Protein AF-L7E4S6-F1 (afdb_monomer)

Radius of gyration: 31.96 Å; Cα contacts (8 Å, |Δi|>4): 1353; chains: 1; bounding box: 76×90×82 Å

Foldseek 3Di:
DDDPDDDPPDPPPDQFADELLLVLVCVVLVNFLLLSQCPGPNNPVVPPADPVCVLLVVPPDDVLQVVLQVVLLVVQVVLCVVVVAAEQAPQVVDDPVDNAGEPVSSLVSQQAADQQHKYKYAQYWAWDDAASYIYIYTFGMWIWGADPSAIAIETEAEDQAQDDDPSSLSSVLVVLVRVQVVCVVPFGHGPNHTHHSVRYFYDYWYQHPQFSDTDHPVPTDTDDCPVSNVVVSQQRHCPHPNVVSNPDDSVPRDDAQDPSLLPRSCVVVVQQVCLLVQALSQLRDHSLQQVLCVVLPNGHLVSLLPDDCPDPSVVSLVVPPSNPDDSVVSNVLSQLQQQPGFVRDPDPPHFLKDWDPPVLDDDPDDDCADPNFGEWEKEKDWDADSSLRATFKIKIWTASDPWDKDQDWDQDPVRDTDTDQFIWTWDFPDADPVRHTDIDTGHDGFDMQMFGDPDDDPSRLVVNLVSRVVRLVVRVVVVVVRNCVNRVDPDGHYAYEYQDPVSVVSSLVSQVSNDPVSNVVVCVVQVVDPDDPDTSYDHVLVSSVSTMNGNGSDSDPLRRQQTQDVNHHRFQFHQDPNDTDRVCVVPVPPRVVVVDDFHADPVSGTDPDPPDDPPQDDPDCLDDLLCQQCDFFFEKEKEKADADWQQADPLLLVSVVSNVVSNPPQAFCQEEEEELHPVNLVVNCVSPCVPCVGRYNYRYYLVPDDDAAHQYAEYELGHRHLVNCQVCLCSSQAQVSCCSRVVRHDGYYYYYYYPSNLPDDHPDVVSNVRNVVSPVSVVQFDAWSDWDDDPNMIMTMTGGDDVPDDDDDD

InterPro domains:
  IPR011604 PD-(D/E)XK endonuclease-like domain superfamily [G3DSA:3.90.320.10] (6-271)
  IPR027417 P-loop containing nucleoside triphosphate hydrolase [G3DSA:3.40.50.300] (603-797)
  IPR027417 P-loop containing nucleoside triphosphate hydrolase [SSF52540] (637-752)
  IPR038726 PD-(D/E)XK endonuclease-like domain, AddAB-type [PF12705] (99-270)
  IPR041679 DNA2/NAM7 helicase-like, C-terminal [PF13087] (644-755)
  IPR047187 Upf1-like, C-terminal helicase domain [cd18808] (625-759)
  IPR050534 Coronaviruses polyprotein 1ab [PTHR43788] (633-765)

Nearest PDB structures (foldseek):
  8ftm-assembly1_A  TM=3.722E-01  e=3.209E-06  Thermochaetoides thermophila DSM 1495
  4ceh-assembly1_B  TM=4.080E-01  e=8.811E-03  Bacillus subtilis subsp. subtilis str. 168
  4cej-assembly1_B  TM=4.384E-01  e=1.445E-02  Bacillus subtilis subsp. subtilis str. 168
  4cei-assembly1_B  TM=3.772E-01  e=1.368E-02  Bacillus subtilis subsp. subtilis str. 168
  3u4q-assembly1_B  TM=3.476E-01  e=2.244E-02  Bacillus subtilis

Solvent-accessible surface area (backbone atoms only — not comparable to full-atom values): 45461 Å² total; per-residue (Å²): 135,89,81,96,81,87,86,89,84,80,82,76,83,71,65,51,69,47,46,36,65,54,57,16,45,26,56,66,50,74,61,38,47,49,60,46,47,37,48,43,72,82,27,52,60,47,55,70,79,38,101,60,38,64,64,44,60,77,51,67,60,59,65,66,61,55,52,50,36,54,55,50,53,54,51,53,50,54,52,44,49,72,74,63,34,44,82,50,54,50,57,89,77,40,59,98,87,45,74,56,24,45,49,69,64,40,48,66,51,44,33,74,41,57,90,77,59,38,30,32,32,51,31,33,33,44,74,38,75,51,74,59,27,34,38,38,41,73,36,49,30,43,35,38,40,59,57,95,90,36,60,31,40,37,41,33,42,77,38,76,50,58,72,91,53,72,33,61,55,46,34,52,38,49,52,50,54,43,50,36,48,51,39,69,78,50,74,47,45,44,60,84,42,73,55,49,66,86,38,57,45,34,38,78,37,30,26,36,83,91,62,74,42,74,50,59,76,83,80,52,70,69,61,88,47,70,70,57,48,53,52,48,53,52,36,35,25,83,92,8,62,56,46,51,42,72,72,46,56,78,90,75,48,61,57,60,50,52,80,71,39,77,83,33,64,61,31,69,54,55,55,49,53,31,40,68,67,36,33,54,38,57,76,43,46,55,50,57,40,52,51,51,36,41,75,61,69,34,74,29,30,65,49,42,43,67,56,52,83,86,34,73,52,39,59,51,43,78,68,37,86,66,45,85,72,60,65,69,59,50,25,50,33,26,52,13,28,43,46,66,29,71,91,36,67,77,60,89,88,68,39,37,33,39,79,48,61,70,87,66,42,72,84,83,71,77,67,66,56,54,96,90,33,57,28,35,38,35,42,44,47,58,42,67,36,75,88,80,69,41,67,41,32,42,37,35,43,31,28,53,61,88,51,43,83,36,60,45,68,43,66,46,99,86,69,47,78,41,77,48,45,72,68,29,18,34,37,81,79,48,63,48,100,82,75,43,78,38,72,44,80,44,77,64,62,64,43,79,41,77,38,61,68,89,62,83,80,81,80,45,60,69,60,42,37,49,51,46,40,50,49,53,52,52,40,53,52,51,44,51,54,42,48,49,68,59,56,76,56,99,77,66,55,70,40,36,36,27,60,46,70,61,36,56,50,49,51,52,48,46,28,54,73,50,35,66,67,56,34,49,51,49,39,59,75,48,59,72,54,102,81,62,98,66,71,46,54,46,45,49,44,62,54,44,67,44,34,36,30,48,24,59,72,68,79,47,69,65,52,58,47,60,40,33,55,79,79,45,50,58,70,56,44,32,68,56,97,88,38,83,43,50,47,56,66,76,40,20,71,93,64,36,52,88,70,64,83,70,38,59,43,98,83,68,42,82,30,83,59,82,80,88,56,90,73,46,74,83,73,87,74,83,44,53,56,34,41,76,56,62,46,58,49,48,60,36,40,36,37,27,65,52,54,77,25,59,50,42,35,71,64,60,47,52,53,51,46,46,37,55,68,36,18,60,93,55,57,70,52,31,28,35,40,35,22,75,32,69,56,31,30,51,50,45,44,76,72,39,43,90,79,38,58,58,28,45,61,41,73,39,40,53,89,73,74,78,88,77,71,23,43,30,29,37,37,43,59,41,31,16,13,66,74,45,40,78,73,42,41,67,74,68,41,25,42,72,51,50,50,56,56,64,71,27,44,73,40,25,42,37,40,37,38,19,45,53,50,71,71,54,75,62,93,50,67,71,54,40,62,30,26,44,69,62,52,49,51,58,69,48,34,68,31,72,55,42,74,51,71,60,90,95,27,54,32,40,34,20,22,60,66,68,93,84,72,88,85,88,88,135

pLDDT: mean 82.25, std 15.52, range [25.25, 98.0]

Structure (mmCIF, N/CA/C/O backbone):
data_AF-L7E4S6-F1
#
_entry.id   AF-L7E4S6-F1
#
loop_
_atom_site.group_PDB
_atom_site.id
_atom_site.type_symbol
_atom_site.label_atom_id
_atom_site.label_alt_id
_atom_site.label_comp_id
_atom_site.label_asym_id
_atom_site.label_entity_id
_atom_site.label_seq_id
_atom_site.pdbx_PDB_ins_code
_atom_site.Cartn_x
_atom_site.Cartn_y
_atom_site.Cartn_z
_atom_site.occupancy
_atom_site.B_iso_or_equiv
_atom_site.auth_seq_id
_atom_site.auth_comp_id
_atom_site.auth_asym_id
_atom_site.auth_atom_id
_atom_site.pdbx_PDB_model_num
ATOM 1 N N . MET A 1 1 ? -26.904 -53.912 -0.162 1.00 41.22 1 MET A N 1
ATOM 2 C CA . MET A 1 1 ? -27.470 -53.646 1.178 1.00 41.22 1 MET A CA 1
ATOM 3 C C . MET A 1 1 ? -26.591 -54.340 2.193 1.00 41.22 1 MET A C 1
ATOM 5 O O . MET A 1 1 ? -26.323 -55.519 1.957 1.00 41.22 1 MET A O 1
ATOM 9 N N . PRO A 1 2 ? -26.114 -53.669 3.252 1.00 32.12 2 PRO A N 1
ATOM 10 C CA . PRO A 1 2 ? -26.433 -52.318 3.772 1.00 32.12 2 PRO A CA 1
ATOM 11 C C . PRO A 1 2 ? -25.295 -51.314 3.472 1.00 32.12 2 PRO A C 1
ATOM 13 O O . PRO A 1 2 ? -24.288 -51.719 2.905 1.00 32.12 2 PRO A O 1
ATOM 16 N N . ASP A 1 3 ? -25.292 -50.036 3.838 1.00 25.97 3 ASP A N 1
ATOM 17 C CA . ASP A 1 3 ? -26.316 -48.990 3.949 1.00 25.97 3 ASP A CA 1
ATOM 18 C C . ASP A 1 3 ? -25.542 -47.685 3.677 1.00 25.97 3 ASP A C 1
ATOM 20 O O . ASP A 1 3 ? -24.667 -47.299 4.452 1.00 25.97 3 ASP A O 1
ATOM 24 N N . GLU A 1 4 ? -25.813 -47.042 2.542 1.00 32.72 4 GLU A N 1
ATOM 25 C CA . GLU A 1 4 ? -25.443 -45.649 2.278 1.00 32.72 4 GLU A CA 1
ATOM 26 C C . GLU A 1 4 ? -26.444 -44.774 3.037 1.00 32.72 4 GLU A C 1
ATOM 28 O O . GLU A 1 4 ? -27.570 -44.636 2.571 1.00 32.72 4 GLU A O 1
ATOM 33 N N . ASN A 1 5 ? -26.091 -44.263 4.223 1.00 33.88 5 ASN A N 1
ATOM 34 C CA . ASN A 1 5 ? -26.695 -43.074 4.856 1.00 33.88 5 ASN A CA 1
ATOM 35 C C . ASN A 1 5 ? -26.166 -42.886 6.289 1.00 33.88 5 ASN A C 1
ATOM 37 O O . ASN A 1 5 ? -26.878 -43.194 7.239 1.00 33.88 5 ASN A O 1
ATOM 41 N N . THR A 1 6 ? -24.951 -42.347 6.469 1.00 28.69 6 THR A N 1
ATOM 42 C CA . THR A 1 6 ? -24.560 -41.771 7.781 1.00 28.69 6 THR A CA 1
ATOM 43 C C . THR A 1 6 ? -23.413 -40.745 7.747 1.00 28.69 6 THR A C 1
ATOM 45 O O . THR A 1 6 ? -22.738 -40.572 8.751 1.00 28.69 6 THR A O 1
ATOM 48 N N . GLU A 1 7 ? -23.183 -40.020 6.645 1.00 29.70 7 GLU A N 1
ATOM 49 C CA . GLU A 1 7 ? -22.154 -38.948 6.623 1.00 29.70 7 GLU A CA 1
ATOM 50 C C . GLU A 1 7 ? -22.663 -37.564 6.188 1.00 29.70 7 GLU A C 1
ATOM 52 O O . GLU A 1 7 ? -21.873 -36.648 6.002 1.00 29.70 7 GLU A O 1
ATOM 57 N N . ASN A 1 8 ? -23.981 -37.355 6.083 1.00 32.91 8 ASN A N 1
ATOM 58 C CA . ASN A 1 8 ? -24.539 -36.085 5.592 1.00 32.91 8 ASN A CA 1
ATOM 59 C C . ASN A 1 8 ? -25.516 -35.403 6.561 1.00 32.91 8 ASN A C 1
ATOM 61 O O . ASN A 1 8 ? -26.539 -34.856 6.153 1.00 32.91 8 ASN A O 1
ATOM 65 N N . GLN A 1 9 ? -25.209 -35.428 7.857 1.00 32.44 9 GLN A N 1
ATOM 66 C CA . GLN A 1 9 ? -25.927 -34.643 8.862 1.00 32.44 9 GLN A CA 1
ATOM 67 C C . GLN A 1 9 ? -24.956 -34.129 9.927 1.00 32.44 9 GLN A C 1
ATOM 69 O O . GLN A 1 9 ? -24.899 -34.703 11.000 1.00 32.44 9 GLN A O 1
ATOM 74 N N . GLU A 1 10 ? -24.182 -33.084 9.603 1.00 31.62 10 GLU A N 1
ATOM 75 C CA . GLU A 1 10 ? -23.703 -32.050 10.550 1.00 31.62 10 GLU A CA 1
ATOM 76 C C . GLU A 1 10 ? -22.850 -30.971 9.842 1.00 31.62 10 GLU A C 1
ATOM 78 O O . GLU A 1 10 ? -21.766 -30.598 10.272 1.00 31.62 10 GLU A O 1
ATOM 83 N N . ALA A 1 11 ? -23.353 -30.398 8.744 1.00 34.56 11 ALA A N 1
ATOM 84 C CA . ALA A 1 11 ? -22.933 -29.057 8.334 1.00 34.56 11 ALA A CA 1
ATOM 85 C C . ALA A 1 11 ? -23.887 -28.055 8.998 1.00 34.56 11 ALA A C 1
ATOM 87 O O . ALA A 1 11 ? -24.840 -27.580 8.381 1.00 34.56 11 ALA A O 1
ATOM 88 N N . GLN A 1 12 ? -23.692 -27.778 10.291 1.00 37.66 12 GLN A N 1
ATOM 89 C CA . GLN A 1 12 ? -24.296 -26.589 10.893 1.00 37.66 12 GLN A CA 1
ATOM 90 C C . GLN A 1 12 ? -23.799 -25.386 10.087 1.00 37.66 12 GLN A C 1
ATOM 92 O O . GLN A 1 12 ? -22.608 -25.084 10.101 1.00 37.66 12 GLN A O 1
ATOM 97 N N . MET A 1 13 ? -24.700 -24.742 9.339 1.00 46.56 13 MET A N 1
ATOM 98 C CA . MET A 1 13 ? -24.431 -23.478 8.657 1.00 46.56 13 MET A CA 1
ATOM 99 C C . MET A 1 13 ? -24.060 -22.436 9.712 1.00 46.56 13 MET A C 1
ATOM 101 O O . MET A 1 13 ? -24.923 -21.781 10.295 1.00 46.56 13 MET A O 1
ATOM 105 N N . THR A 1 14 ? -22.769 -22.316 9.994 1.00 72.50 14 THR A N 1
ATOM 106 C CA . THR A 1 14 ? -22.232 -21.250 10.825 1.00 72.50 14 THR A CA 1
ATOM 107 C C . THR A 1 14 ? -22.437 -19.934 10.086 1.00 72.50 14 THR A C 1
ATOM 109 O O . THR A 1 14 ? -22.115 -19.804 8.901 1.00 72.50 14 THR A O 1
ATOM 112 N N . ILE A 1 15 ? -23.048 -18.967 10.771 1.00 84.00 15 ILE A N 1
ATOM 113 C CA . ILE A 1 15 ? -23.249 -17.623 10.231 1.00 84.00 15 ILE A CA 1
ATOM 114 C C . ILE A 1 15 ? -21.855 -17.047 9.901 1.00 84.00 15 ILE A C 1
ATOM 116 O O . ILE A 1 15 ? -20.955 -17.134 10.738 1.00 84.00 15 ILE A O 1
ATOM 120 N N . PRO A 1 16 ? -21.627 -16.501 8.694 1.00 91.56 16 PRO A N 1
ATOM 121 C CA . PRO A 1 16 ? -20.340 -15.932 8.312 1.00 91.56 16 PRO A CA 1
ATOM 122 C C . PRO A 1 16 ? -19.867 -14.828 9.268 1.00 91.56 16 PRO A C 1
ATOM 124 O O . PRO A 1 16 ? -20.521 -13.794 9.391 1.00 91.56 16 PRO A O 1
ATOM 127 N N . LEU A 1 17 ? -18.696 -15.024 9.882 1.00 93.12 17 LEU A N 1
ATOM 128 C CA . LEU A 1 17 ? -18.035 -14.021 10.720 1.00 93.12 17 LEU A CA 1
ATOM 129 C C . LEU A 1 17 ? -17.177 -13.066 9.876 1.00 93.12 17 LEU A C 1
ATOM 131 O O . LEU A 1 17 ? -16.300 -13.510 9.131 1.00 93.12 17 LEU A O 1
ATOM 135 N N . VAL A 1 18 ? -17.391 -11.759 10.025 1.00 93.44 18 VAL A N 1
ATOM 136 C CA . VAL A 1 18 ? -16.610 -10.689 9.375 1.00 93.44 18 VAL A CA 1
ATOM 137 C C . VAL A 1 18 ? -16.305 -9.568 10.365 1.00 93.44 18 VAL A C 1
ATOM 139 O O . VAL A 1 18 ? -17.081 -9.324 11.283 1.00 93.44 18 VAL A O 1
ATOM 142 N N . ARG A 1 19 ? -15.196 -8.842 10.189 1.00 93.44 19 ARG A N 1
ATOM 143 C CA . ARG A 1 19 ? -14.921 -7.662 11.024 1.00 93.44 19 ARG A CA 1
ATOM 144 C C . ARG A 1 19 ? -15.532 -6.413 10.405 1.00 93.44 19 ARG A C 1
ATOM 146 O O . ARG A 1 19 ? -15.524 -6.248 9.184 1.00 93.44 19 ARG A O 1
ATOM 153 N N . ALA A 1 20 ? -15.962 -5.470 11.235 1.00 94.19 20 ALA A N 1
ATOM 154 C CA . ALA A 1 20 ? -16.415 -4.157 10.787 1.00 94.19 20 ALA A CA 1
ATOM 155 C C . ALA A 1 20 ? -15.335 -3.428 9.966 1.00 94.19 20 ALA A C 1
ATOM 157 O O . ALA A 1 20 ? -15.637 -2.780 8.964 1.00 94.19 20 ALA A O 1
ATOM 158 N N . THR A 1 21 ? -14.063 -3.608 10.338 1.00 90.31 21 THR A N 1
ATOM 159 C CA . THR A 1 21 ? -12.905 -3.095 9.595 1.00 90.31 21 THR A CA 1
ATOM 160 C C . THR A 1 21 ? -12.775 -3.714 8.203 1.00 90.31 21 THR A C 1
ATOM 162 O O . THR A 1 21 ? -12.381 -3.020 7.270 1.00 90.31 21 THR A O 1
ATOM 165 N N . ASP A 1 22 ? -13.147 -4.984 8.015 1.00 91.31 22 ASP A N 1
ATOM 166 C CA . ASP A 1 22 ? -13.111 -5.646 6.705 1.00 91.31 22 ASP A CA 1
ATOM 167 C C . ASP A 1 22 ? -14.174 -5.058 5.759 1.00 91.31 22 ASP A C 1
ATOM 169 O O . ASP A 1 22 ? -13.894 -4.826 4.581 1.00 91.31 22 ASP A O 1
ATOM 173 N N . ILE A 1 23 ? -15.367 -4.744 6.280 1.00 93.00 23 ILE A N 1
ATOM 174 C CA . ILE A 1 23 ? -16.444 -4.081 5.524 1.00 93.00 23 ILE A CA 1
ATOM 175 C C . ILE A 1 23 ? -16.077 -2.625 5.211 1.00 93.00 23 ILE A C 1
ATOM 177 O O . ILE A 1 23 ? -16.255 -2.166 4.083 1.00 93.00 23 ILE A O 1
ATOM 181 N N . ALA A 1 24 ? -15.522 -1.891 6.177 1.00 89.06 24 ALA A N 1
ATOM 182 C CA . ALA A 1 24 ? -15.037 -0.533 5.945 1.00 89.06 24 ALA A CA 1
ATOM 183 C C . ALA A 1 24 ? -13.939 -0.513 4.866 1.00 89.06 24 ALA A C 1
ATOM 185 O O . ALA A 1 24 ? -13.979 0.290 3.931 1.00 89.06 24 ALA A O 1
ATOM 186 N N . GLU A 1 25 ? -12.981 -1.438 4.932 1.00 87.38 25 GLU A N 1
ATOM 187 C CA . GLU A 1 25 ? -11.936 -1.553 3.919 1.00 87.38 25 GLU A CA 1
ATOM 188 C C . GLU A 1 25 ? -12.461 -1.950 2.539 1.00 87.38 25 GLU A C 1
ATOM 190 O O . GLU A 1 25 ? -11.904 -1.493 1.543 1.00 87.38 25 GLU A O 1
ATOM 195 N N . TYR A 1 26 ? -13.527 -2.751 2.446 1.00 89.75 26 TYR A N 1
ATOM 196 C CA . TYR A 1 26 ? -14.176 -3.016 1.161 1.00 89.75 26 TYR A CA 1
ATOM 197 C C . TYR A 1 26 ? -14.565 -1.704 0.466 1.00 89.75 26 TYR A C 1
ATOM 199 O O . TYR A 1 26 ? -14.249 -1.517 -0.706 1.00 89.75 26 TYR A O 1
ATOM 207 N N . ILE A 1 27 ? -15.122 -0.740 1.207 1.00 85.94 27 ILE A N 1
ATOM 208 C CA . ILE A 1 27 ? -15.434 0.599 0.682 1.00 85.94 27 ILE A CA 1
ATOM 209 C C . ILE A 1 27 ? -14.162 1.404 0.380 1.00 85.94 27 ILE A C 1
ATOM 211 O O . ILE A 1 27 ? -14.080 2.054 -0.663 1.00 85.94 27 ILE A O 1
ATOM 215 N N . ARG A 1 28 ? -13.143 1.348 1.254 1.00 82.81 28 ARG A N 1
ATOM 216 C CA . ARG A 1 28 ? -11.852 2.039 1.048 1.00 82.81 28 ARG A CA 1
ATOM 217 C C . ARG A 1 28 ? -11.192 1.643 -0.276 1.00 82.81 28 ARG A C 1
ATOM 219 O O . ARG A 1 28 ? -10.676 2.509 -0.974 1.00 82.81 28 ARG A O 1
ATOM 226 N N . TYR A 1 29 ? -11.219 0.357 -0.620 1.00 82.50 29 TYR A N 1
ATOM 227 C CA . TYR A 1 29 ? -10.597 -0.191 -1.828 1.00 82.50 29 TYR A CA 1
ATOM 228 C C . TYR A 1 29 ? -11.586 -0.317 -2.994 1.00 82.50 29 TYR A C 1
ATOM 230 O O . TYR A 1 29 ? -11.536 -1.287 -3.751 1.00 82.50 29 TYR A O 1
ATOM 238 N N . GLN A 1 30 ? -12.475 0.673 -3.136 1.00 85.19 30 GLN A N 1
ATOM 239 C CA . GLN A 1 30 ? -13.419 0.811 -4.253 1.00 85.19 30 GLN A CA 1
ATOM 240 C C . GLN A 1 30 ? -14.262 -0.450 -4.501 1.00 85.19 30 GLN A C 1
ATOM 242 O O . GLN A 1 30 ? -14.444 -0.866 -5.642 1.00 85.19 30 GLN A O 1
ATOM 247 N N . SER A 1 31 ? -14.743 -1.085 -3.431 1.00 88.25 31 SER A N 1
ATOM 248 C CA . SER A 1 31 ? -15.594 -2.276 -3.507 1.00 88.25 31 SER A CA 1
ATOM 249 C C . SER A 1 31 ? -14.936 -3.452 -4.241 1.00 88.25 31 SER A C 1
ATOM 251 O O . SER A 1 31 ? -15.579 -4.171 -4.996 1.00 88.25 31 SER A O 1
ATOM 253 N N . CYS A 1 32 ? -13.635 -3.667 -4.018 1.00 89.94 32 CYS A N 1
ATOM 254 C CA . CYS A 1 32 ? -12.908 -4.794 -4.602 1.00 89.94 32 CYS A CA 1
ATOM 255 C C . CYS A 1 32 ? -13.335 -6.139 -3.980 1.00 89.94 32 CYS A C 1
ATOM 257 O O . CYS A 1 32 ? -12.912 -6.493 -2.873 1.00 89.94 32 CYS A O 1
ATOM 259 N N . ASP A 1 33 ? -14.132 -6.908 -4.725 1.00 93.12 33 ASP A N 1
ATOM 260 C CA . ASP A 1 33 ? -14.685 -8.205 -4.314 1.00 93.12 33 ASP A CA 1
ATOM 261 C C . ASP A 1 33 ? -13.591 -9.216 -3.943 1.00 93.12 33 ASP A C 1
ATOM 263 O O . ASP A 1 33 ? -13.611 -9.810 -2.860 1.00 93.12 33 ASP A O 1
ATOM 267 N N . ARG A 1 34 ? -12.575 -9.356 -4.805 1.00 92.44 34 ARG A N 1
ATOM 268 C CA . ARG A 1 34 ? -11.450 -10.279 -4.589 1.00 92.44 34 ARG A CA 1
ATOM 269 C C . ARG A 1 34 ? -10.692 -9.968 -3.297 1.00 92.44 34 ARG A C 1
ATOM 271 O O . ARG A 1 34 ? -10.326 -10.883 -2.565 1.00 92.44 34 ARG A O 1
ATOM 278 N N . ARG A 1 35 ? -10.505 -8.684 -2.971 1.00 90.81 35 ARG A N 1
ATOM 279 C CA . ARG A 1 35 ? -9.847 -8.258 -1.726 1.00 90.81 35 ARG A CA 1
ATOM 280 C C . ARG A 1 35 ? -10.650 -8.686 -0.498 1.00 90.81 35 ARG A C 1
ATOM 282 O O . ARG A 1 35 ? -10.070 -9.205 0.453 1.00 90.81 35 ARG A O 1
ATOM 289 N N . PHE A 1 36 ? -11.966 -8.470 -0.510 1.00 92.06 36 PHE A N 1
ATOM 290 C CA . PHE A 1 36 ? -12.836 -8.875 0.596 1.00 92.06 36 PHE A CA 1
ATOM 291 C C . PHE A 1 36 ? -12.803 -10.396 0.797 1.00 92.06 36 PHE A C 1
ATOM 293 O O . PHE A 1 36 ? -12.577 -10.859 1.915 1.00 92.06 36 PHE A O 1
ATOM 300 N N . LYS A 1 37 ? -12.910 -11.173 -0.291 1.00 94.44 37 LYS A N 1
ATOM 301 C CA . LYS A 1 37 ? -12.812 -12.642 -0.259 1.00 94.44 37 LYS A CA 1
ATOM 302 C C . LYS A 1 37 ? -11.464 -13.138 0.268 1.00 94.44 37 LYS A C 1
ATOM 304 O O . LYS A 1 37 ? -11.438 -14.055 1.078 1.00 94.44 37 LYS A O 1
ATOM 309 N N . LEU A 1 38 ? -10.357 -12.536 -0.166 1.00 90.56 38 LEU A N 1
ATOM 310 C CA . LEU A 1 38 ? -9.013 -12.915 0.280 1.00 90.56 38 LEU A CA 1
ATOM 311 C C . LEU A 1 38 ? -8.750 -12.574 1.747 1.00 90.56 38 LEU A C 1
ATOM 313 O O . LEU A 1 38 ? -7.929 -13.237 2.365 1.00 90.56 38 LEU A O 1
ATOM 317 N N . LYS A 1 39 ? -9.412 -11.555 2.307 1.00 87.94 39 LYS A N 1
ATOM 318 C CA . LYS A 1 39 ? -9.297 -11.190 3.729 1.00 87.94 39 LYS A CA 1
ATOM 319 C C . LYS A 1 39 ? -10.186 -12.055 4.628 1.00 8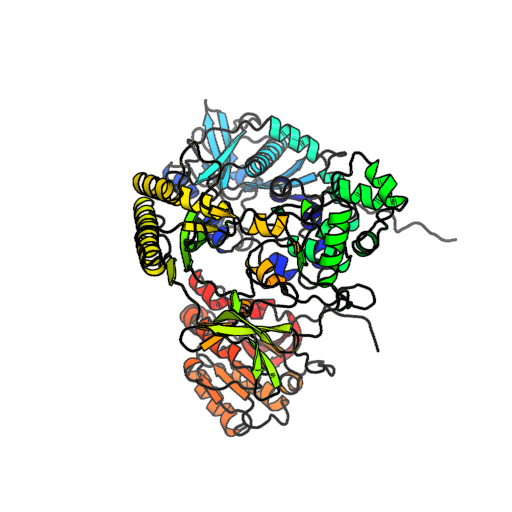7.94 39 LYS A C 1
ATOM 321 O O . LYS A 1 39 ? -9.837 -12.309 5.784 1.00 87.94 39 LYS A O 1
ATOM 326 N N . TYR A 1 40 ? -11.320 -12.512 4.094 1.00 89.75 40 TYR A N 1
ATOM 327 C CA . TYR A 1 40 ? -12.277 -13.374 4.783 1.00 89.75 40 TYR A CA 1
ATOM 328 C C . TYR A 1 40 ? -11.604 -14.630 5.369 1.00 89.75 40 TYR A C 1
ATOM 330 O O . TYR A 1 40 ? -10.630 -15.147 4.820 1.00 89.75 40 TYR A O 1
ATOM 338 N N . LYS A 1 41 ? -12.102 -15.095 6.526 1.00 86.62 41 LYS A N 1
ATOM 339 C CA . LYS A 1 41 ? -11.500 -16.178 7.332 1.00 86.62 41 LYS A CA 1
ATOM 340 C C . LYS A 1 41 ? -10.012 -15.966 7.642 1.00 86.62 41 LYS A C 1
ATOM 342 O O . LYS A 1 41 ? -9.202 -16.882 7.561 1.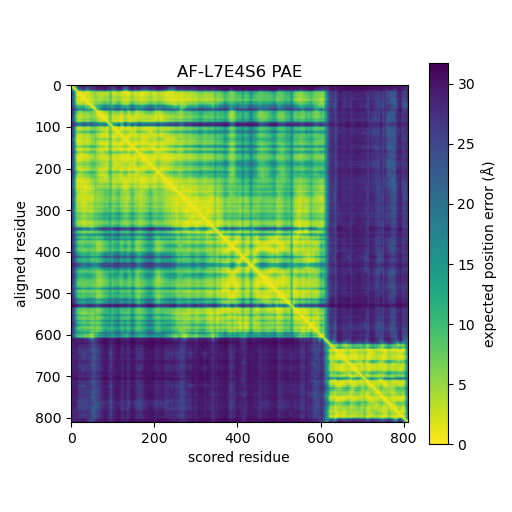00 86.62 41 LYS A O 1
ATOM 347 N N . ASN A 1 42 ? -9.646 -14.740 8.019 1.00 82.00 42 ASN A N 1
ATOM 348 C CA . ASN A 1 42 ? -8.283 -14.387 8.424 1.00 82.00 42 ASN A CA 1
ATOM 349 C C . ASN A 1 42 ? -7.222 -14.813 7.391 1.00 82.00 42 ASN A C 1
ATOM 351 O O . ASN A 1 42 ? -6.181 -15.398 7.725 1.00 82.00 42 ASN A O 1
ATOM 355 N N . TYR A 1 43 ? -7.502 -14.483 6.130 1.00 84.69 43 TYR A N 1
ATOM 356 C CA . TYR A 1 43 ? -6.607 -14.693 5.000 1.00 84.69 43 TYR A CA 1
ATOM 357 C C . TYR A 1 43 ? -6.293 -16.153 4.657 1.00 84.69 43 TYR A C 1
ATOM 359 O O . TYR A 1 43 ? -5.253 -16.432 4.065 1.00 84.69 43 TYR A O 1
ATOM 367 N N . GLU A 1 44 ? -7.170 -17.089 5.023 1.00 84.19 44 GLU A N 1
ATOM 368 C CA . GLU A 1 44 ? -6.979 -18.524 4.782 1.00 84.19 44 GLU A CA 1
ATOM 369 C C . GLU A 1 44 ? -6.662 -18.840 3.310 1.00 84.19 44 GLU A C 1
ATOM 371 O O . GLU A 1 44 ? -5.678 -19.523 3.032 1.00 84.19 44 GLU A O 1
ATOM 376 N N . LEU A 1 45 ? -7.434 -18.279 2.369 1.00 83.56 45 LEU A N 1
ATOM 377 C CA . LEU A 1 45 ? -7.205 -18.463 0.929 1.00 83.56 45 LEU A CA 1
ATOM 378 C C . LEU A 1 45 ? -5.860 -17.871 0.488 1.00 83.56 45 LEU A C 1
ATOM 380 O O . LEU A 1 45 ? -5.044 -18.563 -0.110 1.00 83.56 45 LEU A O 1
ATOM 384 N N . ALA A 1 46 ? -5.580 -16.622 0.874 1.00 78.81 46 ALA A N 1
ATOM 385 C CA . ALA A 1 46 ? -4.340 -15.948 0.488 1.00 78.81 46 ALA A CA 1
ATOM 386 C C . ALA A 1 46 ? -3.079 -16.671 1.000 1.00 78.81 46 ALA A C 1
ATOM 388 O O . ALA A 1 46 ? -2.046 -16.655 0.335 1.00 78.81 46 ALA A O 1
ATOM 389 N N . LYS A 1 47 ? -3.166 -17.304 2.179 1.00 74.75 47 LYS A N 1
ATOM 390 C CA . LYS A 1 47 ? -2.082 -18.094 2.785 1.00 74.75 47 LYS A CA 1
ATOM 391 C C . LYS A 1 47 ? -1.846 -19.427 2.079 1.00 74.75 47 LYS A C 1
ATOM 393 O O . LYS A 1 47 ? -0.732 -19.937 2.117 1.00 74.75 47 LYS A O 1
ATOM 398 N N . LYS A 1 48 ? -2.886 -20.007 1.479 1.00 73.69 48 LYS A N 1
ATOM 399 C CA . LYS A 1 48 ? -2.821 -21.314 0.819 1.00 73.69 48 LYS A CA 1
ATOM 400 C C . LYS A 1 48 ? -2.245 -21.221 -0.593 1.00 73.69 48 LYS A C 1
ATOM 402 O O . LYS A 1 48 ? -1.476 -22.094 -0.986 1.00 73.69 48 LYS A O 1
ATOM 407 N N . ASP A 1 49 ? -2.615 -20.179 -1.330 1.00 68.75 49 ASP A N 1
ATOM 408 C CA . ASP A 1 49 ? -2.411 -20.134 -2.782 1.00 68.75 49 ASP A CA 1
ATOM 409 C C . ASP A 1 49 ? -1.006 -19.651 -3.185 1.00 68.75 49 ASP A C 1
ATOM 411 O O . ASP A 1 49 ? -0.596 -19.815 -4.334 1.00 68.75 49 ASP A O 1
ATOM 415 N N . ILE A 1 50 ? -0.239 -19.068 -2.252 1.00 67.56 50 ILE A N 1
ATOM 416 C CA . ILE A 1 50 ? 1.014 -18.374 -2.569 1.00 67.56 50 ILE A CA 1
ATOM 417 C C . ILE A 1 50 ? 2.147 -18.742 -1.598 1.00 67.56 50 ILE A C 1
ATOM 419 O O . ILE A 1 50 ? 2.004 -18.554 -0.389 1.00 67.56 50 ILE A O 1
ATOM 423 N N . PRO A 1 51 ? 3.328 -19.166 -2.095 1.00 61.69 51 PRO A N 1
ATOM 424 C CA . PRO A 1 51 ? 4.433 -19.638 -1.251 1.00 61.69 51 PRO A CA 1
ATOM 425 C C . PRO A 1 51 ? 5.156 -18.530 -0.463 1.00 61.69 51 PRO A C 1
ATOM 427 O O . PRO A 1 51 ? 6.011 -18.829 0.364 1.00 61.69 51 PRO A O 1
ATOM 430 N N . PHE A 1 52 ? 4.833 -17.260 -0.716 1.00 62.28 52 PHE A N 1
ATOM 431 C CA . PHE A 1 52 ? 5.415 -16.074 -0.078 1.00 62.28 52 PHE A CA 1
ATOM 432 C C . PHE A 1 52 ? 4.368 -15.234 0.665 1.00 62.28 52 PHE A C 1
ATOM 434 O O . PHE A 1 52 ? 4.542 -14.029 0.832 1.00 62.28 52 PHE A O 1
ATOM 441 N N . TYR A 1 53 ? 3.273 -15.850 1.125 1.00 59.53 53 TYR A N 1
ATOM 442 C CA . TYR A 1 53 ? 2.220 -15.148 1.866 1.00 59.53 53 TYR A CA 1
ATOM 443 C C . TYR A 1 53 ? 2.754 -14.361 3.075 1.00 59.53 53 TYR A C 1
ATOM 445 O O . TYR A 1 53 ? 2.124 -13.402 3.500 1.00 59.53 53 TYR A O 1
ATOM 453 N N . GLU A 1 54 ? 3.909 -14.731 3.633 1.00 57.41 54 GLU A N 1
ATOM 454 C CA . GLU A 1 54 ? 4.566 -14.001 4.721 1.00 57.41 54 GLU A CA 1
ATOM 455 C C . GLU A 1 54 ? 4.841 -12.534 4.352 1.00 57.41 54 GLU A C 1
ATOM 457 O O . GLU A 1 54 ? 4.689 -11.673 5.212 1.00 57.41 54 GLU A O 1
ATOM 462 N N . LEU A 1 55 ? 5.093 -12.223 3.070 1.00 53.72 55 LEU A N 1
ATOM 463 C CA . LEU A 1 55 ? 5.222 -10.846 2.563 1.00 53.72 55 LEU A CA 1
ATOM 464 C C . LEU A 1 55 ? 3.917 -10.034 2.687 1.00 53.72 55 LEU A C 1
ATOM 466 O O . LEU A 1 55 ? 3.955 -8.814 2.838 1.00 53.72 55 LEU A O 1
ATOM 470 N N . ILE A 1 56 ? 2.755 -10.700 2.660 1.00 54.88 56 ILE A N 1
ATOM 471 C CA . ILE A 1 56 ? 1.429 -10.078 2.850 1.00 54.88 56 ILE A CA 1
ATOM 472 C C . ILE A 1 56 ? 1.253 -9.624 4.311 1.00 54.88 56 ILE A C 1
ATOM 474 O O . ILE A 1 56 ? 0.524 -8.669 4.581 1.00 54.88 56 ILE A O 1
ATOM 478 N N . PHE A 1 57 ? 1.910 -10.306 5.259 1.00 53.62 57 PHE A N 1
ATOM 479 C CA . PHE A 1 57 ? 1.772 -10.060 6.701 1.00 53.62 57 PHE A CA 1
ATOM 480 C C . PHE A 1 57 ? 2.962 -9.328 7.319 1.00 53.62 57 PHE A C 1
ATOM 482 O O . PHE A 1 57 ? 2.789 -8.681 8.343 1.00 53.62 57 PHE A O 1
ATOM 489 N N . SER A 1 58 ? 4.143 -9.353 6.698 1.00 46.09 58 SER A N 1
ATOM 490 C CA . SER A 1 58 ? 5.263 -8.488 7.090 1.00 46.09 58 SER A CA 1
ATOM 491 C C . SER A 1 58 ? 4.999 -7.009 6.780 1.00 46.09 58 SER A C 1
ATOM 493 O O . SER A 1 58 ? 5.702 -6.147 7.291 1.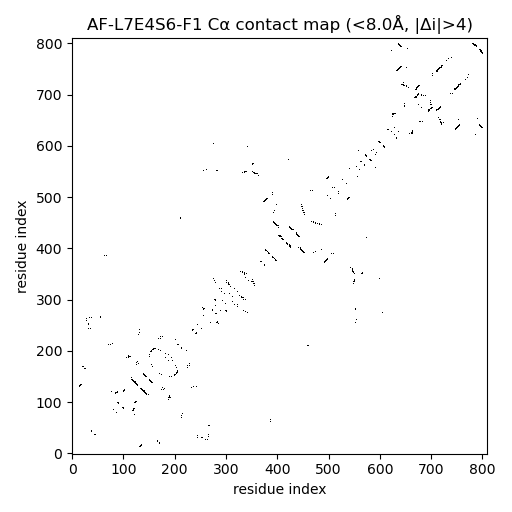00 46.09 58 SER A O 1
ATOM 495 N N . THR A 1 59 ? 3.989 -6.729 5.950 1.00 46.09 59 THR A N 1
ATOM 496 C CA . THR A 1 59 ? 3.558 -5.399 5.489 1.00 46.09 59 THR A CA 1
ATOM 497 C C . THR A 1 59 ? 2.175 -5.002 6.024 1.00 46.09 59 THR A C 1
ATOM 499 O O . THR A 1 59 ? 1.564 -4.046 5.538 1.00 46.09 59 THR A O 1
ATOM 502 N N . SER A 1 60 ? 1.624 -5.735 7.006 1.00 48.41 60 SER A N 1
ATOM 503 C CA . SER A 1 60 ? 0.310 -5.428 7.582 1.00 48.41 60 SER A CA 1
ATOM 504 C C . SER A 1 60 ? 0.380 -4.147 8.426 1.00 48.41 60 SER A C 1
ATOM 506 O O . SER A 1 60 ? 0.591 -4.206 9.630 1.00 48.41 60 SER A O 1
ATOM 508 N N . LEU A 1 61 ? 0.184 -3.012 7.748 1.00 55.25 61 LEU A N 1
ATOM 509 C CA . LEU A 1 61 ? 0.496 -1.641 8.161 1.00 55.25 61 LEU A CA 1
ATOM 510 C C . LEU A 1 61 ? 1.992 -1.363 8.355 1.00 55.25 61 LEU A C 1
ATOM 512 O O . LEU A 1 61 ? 2.718 -2.119 8.989 1.00 55.25 61 LEU A O 1
ATOM 516 N N . ASP A 1 62 ? 2.415 -0.213 7.828 1.00 61.62 62 ASP A N 1
ATOM 517 C CA . ASP A 1 62 ? 3.690 0.410 8.170 1.00 61.62 62 ASP A CA 1
ATOM 518 C C . ASP A 1 62 ? 3.779 0.529 9.708 1.00 61.62 62 ASP A C 1
ATOM 520 O O . ASP A 1 62 ? 2.901 1.165 10.311 1.00 61.62 62 ASP A O 1
ATOM 524 N N . PRO A 1 63 ? 4.793 -0.073 10.360 1.00 66.38 63 PRO A N 1
ATOM 525 C CA . PRO A 1 63 ? 4.974 0.010 11.808 1.00 66.38 63 PRO A CA 1
ATOM 526 C C . PRO A 1 63 ? 4.981 1.451 12.333 1.00 66.38 63 PRO A C 1
ATOM 528 O O . PRO A 1 63 ? 4.532 1.700 13.453 1.00 66.38 63 PRO A O 1
ATOM 531 N N . VAL A 1 64 ? 5.430 2.410 11.516 1.00 71.62 64 VAL A N 1
ATOM 532 C CA . VAL A 1 64 ? 5.405 3.840 11.838 1.00 71.62 64 VAL A CA 1
ATOM 533 C C . VAL A 1 64 ? 3.965 4.351 11.923 1.00 71.62 64 VAL A C 1
ATOM 535 O O . VAL A 1 64 ? 3.615 5.040 12.883 1.00 71.62 64 VAL A O 1
ATOM 538 N N . LEU A 1 65 ? 3.098 3.976 10.975 1.00 71.19 65 LEU A N 1
ATOM 539 C CA . LEU A 1 65 ? 1.678 4.352 10.999 1.00 71.19 65 LEU A CA 1
ATOM 540 C C . LEU A 1 65 ? 0.942 3.731 12.191 1.00 71.19 65 LEU A C 1
ATOM 542 O O . LEU A 1 65 ? 0.087 4.388 12.787 1.00 71.19 65 LEU A O 1
ATOM 546 N N . GLU A 1 66 ? 1.264 2.487 12.552 1.00 71.81 66 GLU A N 1
ATOM 547 C CA . GLU A 1 66 ? 0.674 1.827 13.723 1.00 71.81 66 GLU A CA 1
ATOM 548 C C . GLU A 1 66 ? 1.116 2.506 15.031 1.00 71.81 66 GLU A C 1
ATOM 550 O O . GLU A 1 66 ? 0.295 2.760 15.917 1.00 71.81 66 GLU A O 1
ATOM 555 N N . ALA A 1 67 ? 2.405 2.835 15.154 1.00 78.56 67 ALA A N 1
ATOM 556 C CA . ALA A 1 67 ? 2.947 3.528 16.318 1.00 78.56 67 ALA A CA 1
ATOM 557 C C . ALA A 1 67 ? 2.354 4.937 16.484 1.00 78.56 67 ALA A C 1
ATOM 559 O O . ALA A 1 67 ? 1.938 5.300 17.587 1.00 78.56 67 ALA A O 1
ATOM 560 N N . GLU A 1 68 ? 2.255 5.710 15.398 1.00 78.44 68 GLU A N 1
ATOM 561 C CA . GLU A 1 68 ? 1.648 7.043 15.439 1.00 78.44 68 GLU A CA 1
ATOM 562 C C . GLU A 1 68 ? 0.149 6.962 15.763 1.00 78.44 68 GLU A C 1
ATOM 564 O O . GLU A 1 68 ? -0.342 7.750 16.568 1.00 78.44 68 GLU A O 1
ATOM 569 N N . GLY A 1 69 ? -0.576 5.972 15.225 1.00 80.88 69 GLY A N 1
ATOM 570 C CA . GLY A 1 69 ? -1.969 5.702 15.598 1.00 80.88 69 GLY A CA 1
ATOM 571 C C . GLY A 1 69 ? -2.145 5.526 17.110 1.00 80.88 69 GLY A C 1
ATOM 572 O O . GLY A 1 69 ? -2.908 6.269 17.732 1.00 80.88 69 GLY A O 1
ATOM 573 N N . ARG A 1 70 ? -1.348 4.633 17.715 1.00 82.06 70 ARG A N 1
ATOM 574 C CA . ARG A 1 70 ? -1.363 4.388 19.169 1.00 82.06 70 ARG A CA 1
ATOM 575 C C . ARG A 1 70 ? -1.053 5.643 19.982 1.00 82.06 70 ARG A C 1
ATOM 577 O O . ARG A 1 70 ? -1.743 5.943 20.953 1.00 82.06 70 ARG A O 1
ATOM 584 N N . LYS A 1 71 ? -0.042 6.411 19.570 1.00 85.00 71 LYS A N 1
ATOM 585 C CA . LYS A 1 71 ? 0.325 7.668 20.236 1.00 85.00 71 LYS A CA 1
ATOM 586 C C . LYS A 1 71 ? -0.840 8.663 20.247 1.00 85.00 71 LYS A C 1
ATOM 588 O O . LYS A 1 71 ? -1.064 9.324 21.260 1.00 85.00 71 LYS A O 1
ATOM 593 N N . ARG A 1 72 ? -1.606 8.761 19.155 1.00 85.62 72 ARG A N 1
ATOM 594 C CA . ARG A 1 72 ? -2.773 9.657 19.077 1.00 85.62 72 ARG A CA 1
ATOM 595 C C . ARG A 1 72 ? -3.934 9.193 19.947 1.00 85.62 72 ARG A C 1
ATOM 597 O O . ARG A 1 72 ? -4.555 10.021 20.608 1.00 85.62 72 ARG A O 1
ATOM 604 N N . GLU A 1 73 ? -4.200 7.896 20.004 1.00 87.50 73 GLU A N 1
ATOM 605 C CA . GLU A 1 73 ? -5.178 7.325 20.940 1.00 87.50 73 GLU A CA 1
ATOM 606 C C . GLU A 1 73 ? -4.832 7.641 22.398 1.00 87.50 73 GLU A C 1
ATOM 608 O O . GLU A 1 73 ? -5.704 8.082 23.148 1.00 87.50 73 GLU A O 1
ATOM 613 N N . ASP A 1 74 ? -3.557 7.533 22.778 1.00 89.38 74 ASP A N 1
ATOM 614 C CA . ASP A 1 74 ? -3.097 7.903 24.120 1.00 89.38 74 ASP A CA 1
ATOM 615 C C . ASP A 1 74 ? -3.275 9.409 24.406 1.00 89.38 74 ASP A C 1
ATOM 617 O O . ASP A 1 74 ? -3.566 9.811 25.537 1.00 89.38 74 ASP A O 1
ATOM 621 N N . GLU A 1 75 ? -3.102 10.276 23.401 1.00 89.75 75 GLU A N 1
ATOM 622 C CA . GLU A 1 75 ? -3.380 11.715 23.522 1.00 89.75 75 GLU A CA 1
ATOM 623 C C . GLU A 1 75 ? -4.871 11.995 23.750 1.00 89.75 75 GLU A C 1
ATOM 625 O O . GLU A 1 75 ? -5.225 12.809 24.612 1.00 89.75 75 GLU A O 1
ATOM 630 N N . TRP A 1 76 ? -5.747 11.322 23.000 1.00 93.56 76 TRP A N 1
ATOM 631 C CA . TRP A 1 76 ? -7.194 11.435 23.165 1.00 93.56 76 TRP A CA 1
ATOM 632 C C . TRP A 1 76 ? -7.647 10.956 24.543 1.00 93.56 76 TRP A C 1
ATOM 634 O O . TRP A 1 76 ? -8.398 11.665 25.214 1.00 93.56 76 TRP A O 1
ATOM 644 N N . GLU A 1 77 ? -7.137 9.820 25.013 1.00 92.56 77 GLU A N 1
ATOM 645 C CA . GLU A 1 77 ? -7.444 9.295 26.343 1.00 92.56 77 GLU A CA 1
ATOM 646 C C . GLU A 1 77 ? -7.048 10.277 27.454 1.00 92.56 77 GLU A C 1
ATOM 648 O O . GLU A 1 77 ? -7.867 10.627 28.309 1.00 92.56 77 GLU A O 1
ATOM 653 N N . LYS A 1 78 ? -5.826 10.824 27.397 1.00 91.94 78 LYS A N 1
ATOM 654 C CA . LYS A 1 78 ? -5.371 11.858 28.344 1.00 91.94 78 LYS A CA 1
ATOM 655 C C . LYS A 1 78 ? -6.278 13.088 28.332 1.00 91.94 78 LYS A C 1
ATOM 657 O O . LYS A 1 78 ? -6.494 13.705 29.378 1.00 91.94 78 LYS A O 1
ATOM 662 N N . SER A 1 79 ? -6.824 13.459 27.171 1.00 92.69 79 SER A N 1
ATOM 663 C CA . SER A 1 79 ? -7.796 14.552 27.073 1.00 92.69 79 SER A CA 1
ATOM 664 C C . SER A 1 79 ? -9.100 14.227 27.806 1.00 92.69 79 SER A C 1
ATOM 666 O O . SER A 1 79 ? -9.638 15.101 28.484 1.00 92.69 79 SER A O 1
ATOM 668 N N . LEU A 1 80 ? -9.602 12.992 27.713 1.00 93.88 80 LEU A N 1
ATOM 669 C CA . LEU A 1 80 ? -10.812 12.559 28.425 1.00 93.88 80 LEU A CA 1
ATOM 670 C C . LEU A 1 80 ? -10.594 12.550 29.945 1.00 93.88 80 LEU A C 1
ATOM 672 O O . LEU A 1 80 ? -11.424 13.071 30.692 1.00 93.88 80 LEU A O 1
ATOM 676 N N . GLN A 1 81 ? -9.446 12.041 30.400 1.00 92.38 81 GLN A N 1
ATOM 677 C CA . GLN A 1 81 ? -9.065 12.041 31.817 1.00 92.38 81 GLN A CA 1
ATOM 678 C C . GLN A 1 81 ? -8.962 13.467 32.378 1.00 92.38 81 GLN A C 1
ATOM 680 O O . GLN A 1 81 ? -9.437 13.749 33.478 1.00 92.38 81 GLN A O 1
ATOM 685 N N . LYS A 1 82 ? -8.396 14.402 31.603 1.00 92.94 82 LYS A N 1
ATOM 686 C CA . LYS A 1 82 ? -8.287 15.818 31.986 1.00 92.94 82 LYS A CA 1
ATOM 687 C C . LYS A 1 82 ? -9.647 16.510 32.122 1.00 92.94 82 LYS A C 1
ATOM 689 O O . LYS A 1 82 ? -9.798 17.383 32.973 1.00 92.94 82 LYS A O 1
ATOM 694 N N . GLU A 1 83 ? -10.627 16.111 31.318 1.00 92.31 83 GLU A N 1
ATOM 695 C CA . GLU A 1 83 ? -12.020 16.578 31.400 1.00 92.31 83 GLU A CA 1
ATOM 696 C C . GLU A 1 83 ? -12.815 15.892 32.535 1.00 92.31 83 GLU A C 1
ATOM 698 O O . GLU A 1 83 ? -14.008 16.151 32.716 1.00 92.31 83 GLU A O 1
ATOM 703 N N . GLY A 1 84 ? -12.156 15.040 33.331 1.00 92.56 84 GLY A N 1
ATOM 704 C CA . GLY A 1 84 ? -12.711 14.418 34.532 1.00 92.56 84 GLY A CA 1
ATOM 705 C C . GLY A 1 84 ? -13.578 13.188 34.265 1.00 92.56 84 GLY A C 1
ATOM 706 O O . GLY A 1 84 ? -14.387 12.829 35.122 1.00 92.56 84 GLY A O 1
ATOM 707 N N . LEU A 1 85 ? -13.456 12.560 33.091 1.00 94.81 85 LEU A N 1
ATOM 708 C CA . LEU A 1 85 ? -14.165 11.316 32.801 1.00 94.81 85 LEU A CA 1
ATOM 709 C C . LEU A 1 85 ? -13.495 10.146 33.526 1.00 94.81 85 LEU A C 1
ATOM 711 O O . LEU A 1 85 ? -12.272 10.030 33.545 1.00 94.81 85 LEU A O 1
ATOM 715 N N . VAL A 1 86 ? -14.315 9.266 34.096 1.00 93.31 86 VAL A N 1
ATOM 716 C CA . VAL A 1 86 ? -13.842 8.047 34.762 1.00 93.31 86 VAL A CA 1
ATOM 717 C C . VAL A 1 86 ? -13.585 6.942 33.739 1.00 93.31 86 VAL A C 1
ATOM 719 O O . VAL A 1 86 ? -14.443 6.671 32.902 1.00 93.31 86 VAL A O 1
ATOM 722 N N . ASP A 1 87 ? -12.426 6.298 33.831 1.00 92.62 87 ASP A N 1
ATOM 723 C CA . ASP A 1 87 ? -12.079 5.124 33.032 1.00 92.62 87 ASP A CA 1
ATOM 724 C C . ASP A 1 87 ? -12.811 3.879 33.560 1.00 92.62 87 ASP A C 1
ATOM 726 O O . ASP A 1 87 ? -12.738 3.568 34.752 1.00 92.62 87 ASP A O 1
ATOM 730 N N . LEU A 1 88 ? -13.542 3.184 32.688 1.00 91.69 88 LEU A N 1
ATOM 731 C CA . LEU A 1 88 ? -14.239 1.930 32.996 1.00 91.69 88 LEU A CA 1
ATOM 732 C C . LEU A 1 88 ? -13.629 0.719 32.272 1.00 91.69 88 LEU A C 1
ATOM 734 O O . LEU A 1 88 ? -14.264 -0.336 32.209 1.00 91.69 88 LEU A O 1
ATOM 738 N N . THR A 1 89 ? -12.434 0.858 31.702 1.00 85.38 89 THR A N 1
ATOM 739 C CA . THR A 1 89 ? -11.732 -0.236 31.026 1.00 85.38 89 THR A CA 1
ATOM 740 C C . THR A 1 89 ? -11.137 -1.257 31.985 1.00 85.38 89 THR A C 1
ATOM 742 O O . THR A 1 89 ? -10.947 -1.005 33.175 1.00 85.38 89 THR A O 1
ATOM 745 N N . GLN A 1 90 ? -10.819 -2.437 31.445 1.00 69.19 90 GLN A N 1
ATOM 746 C CA . GLN A 1 90 ? -10.090 -3.491 32.160 1.00 69.19 90 GLN A CA 1
ATOM 747 C C . GLN A 1 90 ? -8.755 -3.849 31.489 1.00 69.19 90 GLN A C 1
ATOM 749 O O . GLN A 1 90 ? -8.240 -4.952 31.660 1.00 69.19 90 GLN A O 1
ATOM 754 N N . ILE A 1 91 ? -8.148 -2.905 30.761 1.00 60.62 91 ILE A N 1
ATOM 755 C CA . ILE A 1 91 ? -6.916 -3.142 29.985 1.00 60.62 91 ILE A CA 1
ATOM 756 C C . ILE A 1 91 ? -5.755 -3.628 30.877 1.00 60.62 91 ILE A C 1
ATOM 758 O O . ILE A 1 91 ? -4.951 -4.451 30.448 1.00 60.62 91 ILE A O 1
ATOM 762 N N . GLU A 1 92 ? -5.684 -3.188 32.140 1.00 53.16 92 GLU A N 1
ATOM 763 C CA . GLU A 1 92 ? -4.647 -3.620 33.096 1.00 53.16 92 GLU A CA 1
ATOM 764 C C . GLU A 1 92 ? -4.841 -5.049 33.646 1.00 53.16 92 GLU A C 1
ATOM 766 O O . GLU A 1 92 ? -3.898 -5.626 34.190 1.00 53.16 92 GLU A O 1
ATOM 771 N N . GLN A 1 93 ? -6.047 -5.623 33.535 1.00 50.53 93 GLN A N 1
ATOM 772 C CA . GLN A 1 93 ? -6.393 -6.949 34.076 1.00 50.53 93 GLN A CA 1
ATOM 773 C C . GLN A 1 93 ? -6.358 -8.060 33.021 1.00 50.53 93 GLN A C 1
ATOM 775 O O . GLN A 1 93 ? -6.285 -9.240 33.377 1.00 50.53 93 GLN A O 1
ATOM 780 N N . ASN A 1 94 ? -6.355 -7.701 31.739 1.00 49.78 94 ASN A N 1
ATOM 781 C CA . ASN A 1 94 ? -6.269 -8.664 30.653 1.00 49.78 94 ASN A CA 1
ATOM 782 C C . ASN A 1 94 ? -4.836 -9.182 30.453 1.00 49.78 94 ASN A C 1
ATOM 784 O O . ASN A 1 94 ? -3.841 -8.502 30.715 1.00 49.78 94 ASN A O 1
ATOM 788 N N . SER A 1 95 ? -4.707 -10.419 29.961 1.00 43.03 95 SER A N 1
ATOM 789 C CA . SER A 1 95 ? -3.411 -10.954 29.529 1.00 43.03 95 SER A CA 1
ATOM 790 C C . SER A 1 95 ? -2.776 -10.046 28.467 1.00 43.03 95 SER A C 1
ATOM 792 O O . SER A 1 95 ? -3.492 -9.455 27.668 1.00 43.03 95 SER A O 1
ATOM 794 N N . LYS A 1 96 ? -1.436 -9.982 28.396 1.00 42.97 96 LYS A N 1
ATOM 795 C CA . LYS A 1 96 ? -0.694 -9.170 27.400 1.00 42.97 96 LYS A CA 1
ATOM 796 C C . LYS A 1 96 ? -1.117 -9.393 25.933 1.00 42.97 96 LYS A C 1
ATOM 798 O O . LYS A 1 96 ? -0.754 -8.577 25.090 1.00 42.97 96 LYS A O 1
ATOM 803 N N . GLU A 1 97 ? -1.825 -10.482 25.641 1.00 40.09 97 GLU A N 1
ATOM 804 C CA . GLU A 1 97 ? -2.310 -10.867 24.313 1.00 40.09 97 GLU A CA 1
ATOM 805 C C . GLU A 1 97 ? -3.716 -10.329 23.974 1.00 40.09 97 GLU A C 1
ATOM 807 O O . GLU A 1 97 ? -4.044 -10.286 22.793 1.00 40.09 97 GLU A O 1
ATOM 812 N N . ASP A 1 98 ? -4.513 -9.851 24.944 1.00 48.12 98 ASP A N 1
ATOM 813 C CA . ASP A 1 98 ? -5.873 -9.335 24.700 1.00 48.12 98 ASP A CA 1
ATOM 814 C C . ASP A 1 98 ? -6.043 -7.914 25.263 1.00 48.12 98 ASP A C 1
ATOM 816 O O . ASP A 1 98 ? -6.301 -7.701 26.445 1.00 48.12 98 ASP A O 1
ATOM 820 N N . LYS A 1 99 ? -5.835 -6.902 24.415 1.00 60.59 99 LYS A N 1
ATOM 821 C CA . LYS A 1 99 ? -5.895 -5.482 24.811 1.00 60.59 99 LYS A CA 1
ATOM 822 C C . LYS A 1 99 ? -7.311 -4.888 24.766 1.00 60.59 99 LYS A C 1
ATOM 824 O O . LYS A 1 99 ? -7.450 -3.680 24.929 1.00 60.59 99 LYS A O 1
ATOM 829 N N . SER A 1 100 ? -8.344 -5.700 24.535 1.00 74.88 100 SER A N 1
ATOM 830 C CA . SER A 1 100 ? -9.721 -5.225 24.357 1.00 74.88 100 SER A CA 1
ATOM 831 C C . SER A 1 100 ? -10.562 -5.376 25.629 1.00 74.88 100 SER A C 1
ATOM 833 O O . SER A 1 100 ? -10.475 -6.380 26.329 1.00 74.88 100 SER A O 1
ATOM 835 N N . THR A 1 101 ? -11.402 -4.391 25.953 1.00 85.38 101 THR A N 1
ATOM 836 C CA . THR A 1 101 ? -12.428 -4.551 26.998 1.00 85.38 101 THR A CA 1
ATOM 837 C C . THR A 1 101 ? -13.692 -5.110 26.346 1.00 85.38 101 THR A C 1
ATOM 839 O O . THR A 1 101 ? -14.229 -4.501 25.421 1.00 85.38 101 THR A O 1
ATOM 842 N N . ASN A 1 102 ? -14.200 -6.256 26.804 1.00 90.06 102 ASN A N 1
ATOM 843 C CA . ASN A 1 102 ? -15.434 -6.817 26.254 1.00 90.06 102 ASN A CA 1
ATOM 844 C C . ASN A 1 102 ? -16.641 -5.917 26.577 1.00 90.06 102 ASN A C 1
ATOM 846 O O . ASN A 1 102 ? -16.735 -5.357 27.672 1.00 90.06 102 ASN A O 1
ATOM 850 N N . TRP A 1 103 ? -17.599 -5.814 25.652 1.00 92.38 103 TRP A N 1
ATOM 851 C CA . TRP A 1 103 ? -18.840 -5.062 25.856 1.00 92.38 103 TRP A CA 1
ATOM 852 C C . TRP A 1 103 ? -19.554 -5.396 27.171 1.00 92.38 103 TRP A C 1
ATOM 854 O O . TRP A 1 103 ? -19.966 -4.486 27.885 1.00 92.38 103 TRP A O 1
ATOM 864 N N . ASN A 1 104 ? -19.685 -6.676 27.522 1.00 91.31 104 ASN A N 1
ATOM 865 C CA . ASN A 1 104 ? -20.421 -7.074 28.725 1.00 91.31 104 ASN A CA 1
ATOM 866 C C . ASN A 1 104 ? -19.711 -6.628 30.012 1.00 91.31 104 ASN A C 1
ATOM 868 O O . ASN A 1 104 ? -20.370 -6.150 30.937 1.00 91.31 104 ASN A O 1
ATOM 872 N N . ASP A 1 105 ? -18.380 -6.701 30.038 1.00 90.00 105 ASP A N 1
ATOM 873 C CA . ASP A 1 105 ? -17.568 -6.254 31.176 1.00 90.00 105 ASP A CA 1
ATOM 874 C C . ASP A 1 105 ? -17.653 -4.732 31.345 1.00 90.00 105 ASP A C 1
ATOM 876 O O . ASP A 1 105 ? -17.759 -4.215 32.460 1.00 90.00 105 ASP A O 1
ATOM 880 N N . PHE A 1 106 ? -17.668 -3.997 30.227 1.00 92.19 106 PHE A N 1
ATOM 881 C CA . PHE A 1 106 ? -17.908 -2.557 30.230 1.00 92.19 106 PHE A CA 1
ATOM 882 C C . PHE A 1 106 ? -19.309 -2.228 30.772 1.00 92.19 106 PHE A C 1
ATOM 884 O O . PHE A 1 106 ? -19.455 -1.349 31.625 1.00 92.19 106 PHE A O 1
ATOM 891 N N . VAL A 1 107 ? -20.342 -2.967 30.354 1.00 92.06 107 VAL A N 1
ATOM 892 C CA . VAL A 1 107 ? -21.728 -2.783 30.820 1.00 92.06 107 VAL A CA 1
ATOM 893 C C . VAL A 1 107 ? -21.889 -3.032 32.321 1.00 92.06 107 VAL A C 1
ATOM 895 O O . VAL A 1 107 ? -22.598 -2.271 32.982 1.00 92.06 107 VAL A O 1
ATOM 898 N N . GLU A 1 108 ? -21.200 -4.021 32.890 1.00 90.88 108 GLU A N 1
ATOM 899 C CA . GLU A 1 108 ? -21.210 -4.273 34.340 1.00 90.88 108 GLU A CA 1
ATOM 900 C C . GLU A 1 108 ? -20.684 -3.068 35.145 1.00 90.88 108 GLU A C 1
ATOM 902 O O . GLU A 1 108 ? -21.167 -2.748 36.237 1.00 90.88 108 GLU A O 1
ATOM 907 N N . LYS A 1 109 ? -19.703 -2.342 34.600 1.00 90.81 109 LYS A N 1
ATOM 908 C CA . LYS A 1 109 ? -19.218 -1.096 35.208 1.00 90.81 109 LYS A CA 1
ATOM 909 C C . LYS A 1 109 ? -20.196 0.055 34.991 1.00 90.81 109 LYS A C 1
ATOM 911 O O . LYS A 1 109 ? -20.432 0.828 35.922 1.00 90.81 109 LYS A O 1
ATOM 916 N N . LEU A 1 110 ? -20.803 0.143 33.804 1.00 90.31 110 LEU A N 1
ATOM 917 C CA . LEU A 1 110 ? -21.792 1.173 33.477 1.00 90.31 110 LEU A CA 1
ATOM 918 C C . LEU A 1 110 ? -22.988 1.169 34.432 1.00 90.31 110 LEU A C 1
ATOM 920 O O . LEU A 1 110 ? -23.458 2.239 34.812 1.00 90.31 110 LEU A O 1
ATOM 924 N N . THR A 1 111 ? -23.486 -0.001 34.843 1.00 87.19 111 THR A N 1
ATOM 925 C CA . THR A 1 111 ? -24.715 -0.094 35.653 1.00 87.19 111 THR A CA 1
ATOM 926 C C . THR A 1 111 ? -24.617 0.645 36.989 1.00 87.19 111 THR A C 1
ATOM 928 O O . THR A 1 111 ? -25.629 1.138 37.488 1.00 87.19 111 THR A O 1
ATOM 931 N N . ASN A 1 112 ? -23.402 0.766 37.535 1.00 86.12 112 ASN A N 1
ATOM 932 C CA . ASN A 1 112 ? -23.109 1.386 38.831 1.00 86.12 112 ASN A CA 1
ATOM 933 C C . ASN A 1 112 ? -22.708 2.872 38.738 1.00 86.12 112 ASN A C 1
ATOM 935 O O . ASN A 1 112 ? -22.375 3.486 39.754 1.00 86.12 112 ASN A O 1
ATOM 939 N N . LEU A 1 113 ? -22.707 3.459 37.539 1.00 91.56 113 LEU A N 1
ATOM 940 C CA . LEU A 1 113 ? -22.288 4.842 37.320 1.00 91.56 113 LEU A CA 1
ATOM 941 C C . LEU A 1 113 ? -23.348 5.831 37.830 1.00 91.56 113 LEU A C 1
ATOM 943 O O . LEU A 1 113 ? -24.514 5.726 37.462 1.00 91.56 113 LEU A O 1
ATOM 947 N N . SER A 1 114 ? -22.959 6.823 38.635 1.00 90.94 114 SER A N 1
ATOM 948 C CA . SER A 1 114 ? -23.912 7.799 39.191 1.00 90.94 114 SER A CA 1
ATOM 949 C C . SER A 1 114 ? -24.501 8.723 38.114 1.00 90.94 114 SER A C 1
ATOM 951 O O . SER A 1 114 ? -23.837 9.059 37.133 1.00 90.94 114 SER A O 1
ATOM 953 N N . VAL A 1 115 ? -25.735 9.204 38.313 1.00 90.19 115 VAL A N 1
ATOM 954 C CA . VAL A 1 115 ? -26.357 10.191 37.406 1.00 90.19 115 VAL A CA 1
ATOM 955 C C . VAL A 1 115 ? -25.484 11.442 37.312 1.00 90.19 115 VAL A C 1
ATOM 957 O O . VAL A 1 115 ? -25.074 12.004 38.325 1.00 90.19 115 VAL A O 1
ATOM 960 N N . GLY A 1 116 ? -25.194 11.878 36.085 1.00 88.88 116 GLY A N 1
ATOM 961 C CA . GLY A 1 116 ? -24.344 13.038 35.803 1.00 88.88 116 GLY A CA 1
ATOM 962 C C . GLY A 1 116 ? -22.841 12.740 35.788 1.00 88.88 116 GLY A C 1
ATOM 963 O O . GLY A 1 116 ? -22.073 13.556 35.278 1.00 88.88 116 GLY A O 1
ATOM 964 N N . GLN A 1 117 ? -22.407 11.575 36.275 1.00 92.50 117 GLN A N 1
ATOM 965 C CA . GLN A 1 117 ? -21.012 11.155 36.196 1.00 92.50 117 GLN A CA 1
ATOM 966 C C . GLN A 1 117 ? -20.674 10.772 34.751 1.00 92.50 117 GLN A C 1
ATOM 968 O O . GLN A 1 117 ? -21.351 9.938 34.146 1.00 92.50 117 GLN A O 1
ATOM 973 N N . LYS A 1 118 ? -19.641 11.403 34.186 1.00 95.12 118 LYS A N 1
ATOM 974 C CA . LYS A 1 118 ? -19.141 11.085 32.846 1.00 95.12 118 LYS A CA 1
ATOM 975 C C . LYS A 1 118 ? -18.069 10.005 32.937 1.00 95.12 118 LYS A C 1
ATOM 977 O O . LYS A 1 118 ? -17.268 10.001 33.872 1.00 95.12 118 LYS A O 1
ATOM 982 N N . ALA A 1 119 ? -18.039 9.122 31.955 1.00 96.12 119 ALA A N 1
ATOM 983 C CA . ALA A 1 119 ? -17.104 8.010 31.920 1.00 96.12 119 ALA A CA 1
ATOM 984 C C . ALA A 1 119 ? -16.714 7.664 30.486 1.00 96.12 119 ALA A C 1
ATOM 986 O O . ALA A 1 119 ? -17.354 8.129 29.541 1.00 96.12 119 ALA A O 1
ATOM 987 N N . TYR A 1 120 ? -15.677 6.854 30.323 1.00 96.25 120 TYR A N 1
ATOM 988 C CA . TYR A 1 120 ? -15.303 6.299 29.034 1.00 96.25 120 TYR A CA 1
ATOM 989 C C . TYR A 1 120 ? -14.835 4.850 29.161 1.00 96.25 120 TYR A C 1
ATOM 991 O O . TYR A 1 120 ? -14.425 4.402 30.229 1.00 96.25 120 TYR A O 1
ATOM 999 N N . GLY A 1 121 ? -14.905 4.126 28.051 1.00 94.50 121 GLY A N 1
ATOM 1000 C CA . GLY A 1 121 ? -14.197 2.873 27.842 1.00 94.50 121 GLY A CA 1
ATOM 1001 C C . GLY A 1 121 ? -13.378 2.973 26.563 1.00 94.50 121 GLY A C 1
ATOM 1002 O O . GLY A 1 121 ? -13.859 3.540 25.586 1.00 94.50 121 GLY A O 1
ATOM 1003 N N . ARG A 1 122 ? -12.151 2.467 26.586 1.00 91.62 122 ARG A N 1
ATOM 1004 C CA . ARG A 1 122 ? -11.208 2.378 25.472 1.00 91.62 122 ARG A CA 1
ATOM 1005 C C . ARG A 1 122 ? -11.162 0.943 24.945 1.00 91.62 122 ARG A C 1
ATOM 1007 O O . ARG A 1 122 ? -11.228 0.002 25.738 1.00 91.62 122 ARG A O 1
ATOM 1014 N N . GLU A 1 123 ? -11.031 0.798 23.629 1.00 91.38 123 GLU A N 1
ATOM 1015 C CA . GLU A 1 123 ? -10.841 -0.492 22.954 1.00 91.38 123 GLU A CA 1
ATOM 1016 C C . GLU A 1 123 ? -11.965 -1.491 23.292 1.00 91.38 123 GLU A C 1
ATOM 1018 O O . GLU A 1 123 ? -11.728 -2.604 23.772 1.00 91.38 123 GLU A O 1
ATOM 1023 N N . ILE A 1 124 ? -13.218 -1.078 23.073 1.00 94.44 124 ILE A N 1
ATOM 1024 C CA . ILE A 1 124 ? -14.402 -1.872 23.409 1.00 94.44 124 ILE A CA 1
ATOM 1025 C C . ILE A 1 124 ? -14.727 -2.868 22.293 1.00 94.44 124 ILE A C 1
ATOM 1027 O O . ILE A 1 124 ? -15.193 -2.487 21.216 1.00 94.44 124 ILE A O 1
ATOM 1031 N N . GLY A 1 125 ? -14.537 -4.153 22.584 1.00 94.25 125 GLY A N 1
ATOM 1032 C CA . GLY A 1 125 ? -14.887 -5.254 21.694 1.00 94.25 125 GLY A CA 1
ATOM 1033 C C . GLY A 1 125 ? -16.392 -5.520 21.694 1.00 94.25 125 GLY A C 1
ATOM 1034 O O . GLY A 1 125 ? -16.985 -5.807 22.738 1.00 94.25 125 GLY A O 1
ATOM 1035 N N . ILE A 1 126 ? -17.013 -5.459 20.518 1.00 94.50 126 ILE A N 1
ATOM 1036 C CA . ILE A 1 126 ? -18.438 -5.735 20.302 1.00 94.50 126 ILE A CA 1
ATOM 1037 C C . ILE A 1 126 ? -18.620 -6.822 19.246 1.00 94.50 126 ILE A C 1
ATOM 1039 O O . ILE A 1 126 ? -17.917 -6.854 18.241 1.00 94.50 126 ILE A O 1
ATOM 1043 N N . ASN A 1 127 ? -19.606 -7.690 19.447 1.00 94.19 127 ASN A N 1
ATOM 1044 C CA . ASN A 1 127 ? -19.994 -8.713 18.481 1.00 94.19 127 ASN A CA 1
ATOM 1045 C C . ASN A 1 127 ? -21.516 -8.751 18.386 1.00 94.19 127 ASN A C 1
ATOM 1047 O O . ASN A 1 127 ? -22.203 -8.594 19.395 1.00 94.19 127 ASN A O 1
ATOM 1051 N N . GLY A 1 128 ? -22.051 -8.963 17.191 1.00 93.50 128 GLY A N 1
ATOM 1052 C CA . GLY A 1 128 ? -23.491 -9.080 17.000 1.00 93.50 128 GLY A CA 1
ATOM 1053 C C . GLY A 1 128 ? -23.858 -9.489 15.583 1.00 93.50 128 GLY A C 1
ATOM 1054 O O . GLY A 1 128 ? -23.036 -9.448 14.670 1.00 93.50 128 GLY A O 1
ATOM 1055 N N . LYS A 1 129 ? -25.111 -9.894 15.391 1.00 94.19 129 LYS A N 1
ATOM 1056 C CA . LYS A 1 129 ? -25.606 -10.348 14.091 1.00 94.19 129 LYS A CA 1
ATOM 1057 C C . LYS A 1 129 ? -26.219 -9.192 13.306 1.00 94.19 129 LYS A C 1
ATOM 1059 O O . LYS A 1 129 ? -27.279 -8.729 13.695 1.00 94.19 129 LYS A O 1
ATOM 1064 N N . LEU A 1 130 ? -25.663 -8.822 12.155 1.00 93.06 130 LEU A N 1
ATOM 1065 C CA . LEU A 1 130 ? -26.290 -7.884 11.216 1.00 93.06 130 LEU A CA 1
ATOM 1066 C C . LEU A 1 130 ? -26.536 -8.566 9.868 1.00 93.06 130 LEU A C 1
ATOM 1068 O O . LEU A 1 130 ? -25.606 -9.033 9.213 1.00 93.06 130 LEU A O 1
ATOM 1072 N N . GLY A 1 131 ? -27.803 -8.618 9.449 1.00 89.12 131 GLY A N 1
ATOM 1073 C CA . GLY A 1 131 ? -28.207 -9.365 8.257 1.00 89.12 131 GLY A CA 1
ATOM 1074 C C . GLY A 1 131 ? -27.852 -10.850 8.375 1.00 89.12 131 GLY A C 1
ATOM 1075 O O . GLY A 1 131 ? -28.189 -11.497 9.369 1.00 89.12 131 GLY A O 1
ATOM 1076 N N . GLU A 1 132 ? -27.152 -11.375 7.370 1.00 90.44 132 GLU A N 1
ATOM 1077 C CA . GLU A 1 132 ? -26.658 -12.762 7.337 1.00 90.44 132 GLU A CA 1
ATOM 1078 C C . GLU A 1 132 ? -25.240 -12.920 7.902 1.00 90.44 132 GLU A C 1
ATOM 1080 O O . GLU A 1 132 ? -24.609 -13.952 7.692 1.00 90.44 132 GLU A O 1
ATOM 1085 N N . PHE A 1 133 ? -24.718 -11.911 8.599 1.00 94.44 133 PHE A N 1
ATOM 1086 C CA . PHE A 1 133 ? -23.349 -11.907 9.099 1.00 94.44 133 PHE A CA 1
ATOM 1087 C C . PHE A 1 133 ? -23.311 -11.787 10.615 1.00 94.44 133 PHE A C 1
ATOM 1089 O O . PHE A 1 133 ? -24.074 -11.034 11.221 1.00 94.44 133 PHE A O 1
ATOM 1096 N N . GLU A 1 134 ? -22.368 -12.496 11.222 1.00 95.62 134 GLU A N 1
ATOM 1097 C CA . GLU A 1 134 ? -21.867 -12.149 12.541 1.00 95.62 134 GLU A CA 1
ATOM 1098 C C . GLU A 1 134 ? -20.755 -11.121 12.331 1.00 95.62 134 GLU A C 1
ATOM 1100 O O . GLU A 1 134 ? -19.811 -11.355 11.574 1.00 95.62 134 GLU A O 1
ATOM 1105 N N . ILE A 1 135 ? -20.906 -9.942 12.925 1.00 95.38 135 ILE A N 1
ATOM 1106 C CA . ILE A 1 135 ? -19.963 -8.841 12.766 1.00 95.38 135 ILE A CA 1
ATOM 1107 C C . ILE A 1 135 ? -19.274 -8.591 14.096 1.00 95.38 135 ILE A C 1
ATOM 1109 O O . ILE A 1 135 ? -19.929 -8.311 15.101 1.00 95.38 135 ILE A O 1
ATOM 1113 N N . SER A 1 136 ? -17.946 -8.655 14.068 1.00 94.94 136 SER A N 1
ATOM 1114 C CA . SER A 1 136 ? -17.087 -8.247 15.174 1.00 94.94 136 SER A CA 1
ATOM 1115 C C . SER A 1 136 ? -16.531 -6.847 14.939 1.00 94.94 136 SER A C 1
ATOM 1117 O O . SER A 1 136 ? -16.191 -6.459 13.818 1.00 94.94 136 SER A O 1
ATOM 1119 N N . GLY A 1 137 ? -16.456 -6.049 15.993 1.00 93.75 137 GLY A N 1
ATOM 1120 C CA . GLY A 1 137 ? -16.003 -4.668 15.950 1.00 93.75 137 GLY A CA 1
ATOM 1121 C C . GLY A 1 137 ? -15.192 -4.313 17.183 1.00 93.75 137 GLY A C 1
ATOM 1122 O O . GLY A 1 137 ? -15.359 -4.915 18.239 1.00 93.75 137 GLY A O 1
ATOM 1123 N N . GLN A 1 138 ? -14.328 -3.319 17.027 1.00 93.06 138 GLN A N 1
ATOM 1124 C CA . GLN A 1 138 ? -13.452 -2.821 18.076 1.00 93.06 138 GLN A CA 1
ATOM 1125 C C . GLN A 1 138 ? -13.606 -1.300 18.106 1.00 93.06 138 GLN A C 1
ATOM 1127 O O . GLN A 1 138 ? -13.169 -0.619 17.182 1.00 93.06 138 GLN A O 1
ATOM 1132 N N . ILE A 1 139 ? -14.339 -0.780 19.089 1.00 95.12 139 ILE A N 1
ATOM 1133 C CA . ILE A 1 139 ? -14.625 0.653 19.195 1.00 95.12 139 ILE A CA 1
ATOM 1134 C C . ILE A 1 139 ? -13.489 1.318 19.970 1.00 95.12 139 ILE A C 1
ATOM 1136 O O . ILE A 1 139 ? -13.279 0.974 21.133 1.00 95.12 139 ILE A O 1
ATOM 1140 N N . ASP A 1 140 ? -12.828 2.311 19.374 1.00 93.56 140 ASP A N 1
ATOM 1141 C CA . ASP A 1 140 ? -11.677 2.973 20.000 1.00 93.56 140 ASP A CA 1
ATOM 1142 C C . ASP A 1 140 ? -12.055 3.610 21.339 1.00 93.56 140 ASP A C 1
ATOM 1144 O O . ASP A 1 140 ? -11.406 3.341 22.349 1.00 93.56 140 ASP A O 1
ATOM 1148 N N . PHE A 1 141 ? -13.150 4.386 21.380 1.00 95.69 141 PHE A N 1
ATOM 1149 C CA . PHE A 1 141 ? -13.735 4.847 22.642 1.00 95.69 141 PHE A CA 1
ATOM 1150 C C . PHE A 1 141 ? -15.266 4.818 22.658 1.00 95.69 141 PHE A C 1
ATOM 1152 O O . PHE A 1 141 ? -15.944 5.181 21.695 1.00 95.69 141 PHE A O 1
ATOM 1159 N N . VAL A 1 142 ? -15.829 4.481 23.817 1.00 97.06 142 VAL A N 1
ATOM 1160 C CA . VAL A 1 142 ? -17.247 4.655 24.146 1.00 97.06 142 VAL A CA 1
ATOM 1161 C C . VAL A 1 142 ? -17.358 5.657 25.285 1.00 97.06 142 VAL A C 1
ATOM 1163 O O . VAL A 1 142 ? -16.951 5.373 26.408 1.00 97.06 142 VAL A O 1
ATOM 1166 N N . ILE A 1 143 ? -17.919 6.832 25.008 1.00 97.12 143 ILE A N 1
ATOM 1167 C CA . ILE A 1 143 ? -18.094 7.907 25.990 1.00 97.12 143 ILE A CA 1
ATOM 1168 C C . ILE A 1 143 ? -19.504 7.870 26.563 1.00 97.12 143 ILE A C 1
ATOM 1170 O O . ILE A 1 143 ? -20.484 7.823 25.819 1.00 97.12 143 ILE A O 1
ATOM 1174 N N . VAL A 1 144 ? -19.606 7.976 27.883 1.00 95.88 144 VAL A N 1
ATOM 1175 C CA . VAL A 1 144 ? -20.859 8.056 28.631 1.00 95.88 144 VAL A CA 1
ATOM 1176 C C . VAL A 1 144 ? -21.044 9.477 29.135 1.00 95.88 144 VAL A C 1
ATOM 1178 O O . VAL A 1 144 ? -20.206 10.014 29.864 1.00 95.88 144 VAL A O 1
ATOM 1181 N N . PHE A 1 145 ? -22.164 10.088 28.774 1.00 93.94 145 PHE A N 1
ATOM 1182 C CA . PHE A 1 145 ? -22.551 11.409 29.254 1.00 93.94 145 PHE A CA 1
ATOM 1183 C C . PHE A 1 145 ? -24.057 11.467 29.502 1.00 93.94 145 PHE A C 1
ATOM 1185 O O . PHE A 1 145 ? -24.799 10.543 29.175 1.00 93.94 145 PHE A O 1
ATOM 1192 N N . TRP A 1 146 ? -24.508 12.554 30.122 1.00 93.50 146 TRP A N 1
ATOM 1193 C CA . TRP A 1 146 ? -25.888 12.715 30.559 1.00 93.50 146 TRP A CA 1
ATOM 1194 C C . TRP A 1 146 ? -26.485 13.979 29.955 1.00 93.50 146 TRP A C 1
ATOM 1196 O O . TRP A 1 146 ? -25.881 15.048 30.023 1.00 93.50 146 TRP A O 1
ATOM 1206 N N . GLU A 1 147 ? -27.683 13.860 29.394 1.00 91.38 147 GLU A N 1
ATOM 1207 C CA . GLU A 1 147 ? -28.460 14.984 28.878 1.00 91.38 147 GLU A CA 1
ATOM 1208 C C . GLU A 1 147 ? -29.888 14.881 29.415 1.00 91.38 147 GLU A C 1
ATOM 1210 O O . GLU A 1 147 ? -30.552 13.864 29.219 1.00 91.38 147 GLU A O 1
ATOM 1215 N N . ASN A 1 148 ? -30.361 15.916 30.116 1.00 89.94 148 ASN A N 1
ATOM 1216 C CA . ASN A 1 148 ? -31.670 15.915 30.786 1.00 89.94 148 ASN A CA 1
ATOM 1217 C C . ASN A 1 148 ? -31.887 14.663 31.665 1.00 89.94 148 ASN A C 1
ATOM 1219 O O . ASN A 1 148 ? -32.921 14.005 31.566 1.00 89.94 148 ASN A O 1
ATOM 1223 N N . GLU A 1 149 ? -30.874 14.294 32.460 1.00 88.12 149 GLU A N 1
ATOM 1224 C CA . GLU A 1 149 ? -30.855 13.088 33.313 1.00 88.12 149 GLU A CA 1
ATOM 1225 C C . GLU A 1 149 ? -31.033 11.758 32.554 1.00 88.12 149 GLU A C 1
ATOM 1227 O O . GLU A 1 149 ? -31.260 10.713 33.157 1.00 88.12 149 GLU A O 1
ATOM 1232 N N . GLN A 1 150 ? -30.909 11.755 31.225 1.00 93.44 150 GLN A N 1
ATOM 1233 C CA . GLN A 1 150 ? -30.886 10.537 30.421 1.00 93.44 150 GLN A CA 1
ATOM 1234 C C . GLN A 1 150 ? -29.443 10.201 30.037 1.00 93.44 150 GLN A C 1
ATOM 1236 O O . GLN A 1 150 ? -28.726 11.088 29.562 1.00 93.44 150 GLN A O 1
ATOM 1241 N N . PRO A 1 151 ? -29.014 8.936 30.181 1.00 95.00 151 PRO A N 1
ATOM 1242 C CA . PRO A 1 151 ? -27.708 8.529 29.703 1.00 95.00 151 PRO A CA 1
ATOM 1243 C C . PRO A 1 151 ? -27.676 8.555 28.170 1.00 95.00 151 PRO A C 1
ATOM 1245 O O . PRO A 1 151 ? -28.649 8.190 27.491 1.00 95.00 151 PRO A O 1
ATOM 1248 N N . LYS A 1 152 ? -26.534 8.976 27.636 1.00 95.56 152 LYS A N 1
ATOM 1249 C CA . LYS A 1 152 ? -26.171 8.944 26.223 1.00 95.56 152 LYS A CA 1
ATOM 1250 C C . LYS A 1 152 ? -24.812 8.280 26.055 1.00 95.56 152 LYS A C 1
ATOM 1252 O O . LYS A 1 152 ? -23.917 8.469 26.880 1.00 95.56 152 LYS A O 1
ATOM 1257 N N . LEU A 1 153 ? -24.678 7.529 24.964 1.00 96.88 153 LEU A N 1
ATOM 1258 C CA . LEU A 1 153 ? -23.412 6.950 24.534 1.00 96.88 153 LEU A CA 1
ATOM 1259 C C . LEU A 1 153 ? -22.940 7.643 23.260 1.00 96.88 153 LEU A C 1
ATOM 1261 O O . LEU A 1 153 ? -23.711 7.786 22.311 1.00 96.88 153 LEU A O 1
ATOM 1265 N N . ARG A 1 154 ? -21.667 8.025 23.224 1.00 97.81 154 ARG A N 1
ATOM 1266 C CA . ARG A 1 154 ? -20.986 8.478 22.011 1.00 97.81 154 ARG A CA 1
ATOM 1267 C C . ARG A 1 154 ? -19.905 7.474 21.653 1.00 97.81 154 ARG A C 1
ATOM 1269 O O . ARG A 1 154 ? -18.966 7.288 22.419 1.00 97.81 154 ARG A O 1
ATOM 1276 N N . LEU A 1 155 ? -20.058 6.835 20.500 1.00 98.00 155 LEU A N 1
ATOM 1277 C CA . LEU A 1 155 ? -19.051 5.940 19.936 1.00 98.00 155 LEU A CA 1
ATOM 1278 C C . LEU A 1 155 ? -18.052 6.781 19.146 1.00 98.00 155 LEU A C 1
ATOM 1280 O O . LEU A 1 155 ? -18.452 7.646 18.362 1.00 98.00 155 LEU A O 1
ATOM 1284 N N . VAL A 1 156 ? -16.771 6.550 19.374 1.00 96.75 156 VAL A N 1
ATOM 1285 C CA . VAL A 1 156 ? -15.685 7.349 18.820 1.00 96.75 156 VAL A CA 1
ATOM 1286 C C . VAL A 1 156 ? -14.788 6.431 18.012 1.00 96.75 156 VAL A C 1
ATOM 1288 O O . VAL A 1 156 ? -14.317 5.423 18.530 1.00 96.75 156 VAL A O 1
ATOM 1291 N N . GLU A 1 157 ? -14.546 6.817 16.766 1.00 94.38 157 GLU A N 1
ATOM 1292 C CA . GLU A 1 157 ? -13.450 6.282 15.962 1.00 94.38 157 GLU A CA 1
ATOM 1293 C C . GLU A 1 157 ? -12.364 7.345 15.836 1.00 94.38 157 GLU A C 1
ATOM 1295 O O . GLU A 1 157 ? -12.613 8.472 15.391 1.00 94.38 157 GLU A O 1
ATOM 1300 N N . CYS A 1 158 ? -11.162 6.968 16.230 1.00 92.00 158 CYS A N 1
ATOM 1301 C CA . CYS A 1 158 ? -9.947 7.746 16.223 1.00 92.00 158 CYS A CA 1
ATOM 1302 C C . CYS A 1 158 ? -9.167 7.463 14.941 1.00 92.00 158 CYS A C 1
ATOM 1304 O O . CYS A 1 158 ? -8.919 6.321 14.555 1.00 92.00 158 CYS A O 1
ATOM 1306 N N . LYS A 1 159 ? -8.759 8.522 14.239 1.00 87.38 159 LYS A N 1
ATOM 1307 C CA . LYS A 1 159 ? -7.942 8.384 13.031 1.00 87.38 159 LYS A CA 1
ATOM 1308 C C . LYS A 1 159 ? -6.784 9.362 13.037 1.00 87.38 159 LYS A C 1
ATOM 1310 O O . LYS A 1 159 ? -6.980 10.572 13.020 1.00 87.38 159 LYS A O 1
ATOM 1315 N N . ALA A 1 160 ? -5.569 8.826 12.932 1.00 79.50 160 ALA A N 1
ATOM 1316 C CA . ALA A 1 160 ? -4.358 9.616 12.704 1.00 79.50 160 ALA A CA 1
ATOM 1317 C C . ALA A 1 160 ? -4.365 10.340 11.338 1.00 79.50 160 ALA A C 1
ATOM 1319 O O . ALA A 1 160 ? -3.550 11.215 11.072 1.00 79.50 160 ALA A O 1
ATOM 1320 N N . SER A 1 161 ? -5.311 10.020 10.449 1.00 77.19 161 SER A N 1
ATOM 1321 C CA . SER A 1 161 ? -5.508 10.767 9.209 1.00 77.19 161 SER A CA 1
ATOM 1322 C C . SER A 1 161 ? -6.133 12.137 9.467 1.00 77.19 161 SER A C 1
ATOM 1324 O O . SER A 1 161 ? -7.026 12.271 10.301 1.00 77.19 161 SER A O 1
ATOM 1326 N N . ARG A 1 162 ? -5.784 13.120 8.640 1.00 76.44 162 ARG A N 1
ATOM 1327 C CA . ARG A 1 162 ? -6.347 14.472 8.737 1.00 76.44 162 ARG A CA 1
ATOM 1328 C C . ARG A 1 162 ? -7.652 14.650 7.935 1.00 76.44 162 ARG A C 1
ATOM 1330 O O . ARG A 1 162 ? -8.553 15.396 8.321 1.00 76.44 162 ARG A O 1
ATOM 1337 N N . LYS A 1 163 ? -7.837 13.838 6.888 1.00 74.50 163 LYS A N 1
ATOM 1338 C CA . LYS A 1 163 ? -8.999 13.885 5.982 1.00 74.50 163 LYS A CA 1
ATOM 1339 C C . LYS A 1 163 ? -10.177 13.043 6.454 1.00 74.50 163 LYS A C 1
ATOM 1341 O O . LYS A 1 163 ? -10.010 11.955 7.001 1.00 74.50 163 LYS A O 1
ATOM 1346 N N . ASP A 1 164 ? -11.378 13.533 6.167 1.00 75.81 164 ASP A N 1
ATOM 1347 C CA . ASP A 1 164 ? -12.607 12.776 6.379 1.00 75.81 164 ASP A CA 1
ATOM 1348 C C . ASP A 1 164 ? -12.753 11.733 5.276 1.00 75.81 164 ASP A C 1
ATOM 1350 O O . ASP A 1 164 ? -12.488 12.018 4.105 1.00 75.81 164 ASP A O 1
ATOM 1354 N N . ARG A 1 165 ? -13.154 10.518 5.642 1.00 79.94 165 ARG A N 1
ATOM 1355 C CA . ARG A 1 165 ? -13.256 9.398 4.709 1.00 79.94 165 ARG A CA 1
ATOM 1356 C C . ARG A 1 165 ? -14.510 8.591 4.993 1.00 79.94 165 ARG A C 1
ATOM 1358 O O . ARG A 1 165 ? -14.801 8.246 6.136 1.00 79.94 165 ARG A O 1
ATOM 1365 N N . THR A 1 166 ? -15.207 8.214 3.926 1.00 83.75 166 THR A N 1
ATOM 1366 C CA . THR A 1 166 ? -16.456 7.446 3.997 1.00 83.75 166 THR A CA 1
ATOM 1367 C C . THR A 1 166 ? -16.297 6.141 4.775 1.00 83.75 166 THR A C 1
ATOM 1369 O O . THR A 1 166 ? -17.157 5.816 5.584 1.00 83.75 166 THR A O 1
ATOM 1372 N N . TYR A 1 167 ? -15.184 5.418 4.606 1.00 83.81 167 TYR A N 1
ATOM 1373 C CA . TYR A 1 167 ? -14.981 4.141 5.295 1.00 83.81 167 TYR A CA 1
ATOM 1374 C C . TYR A 1 167 ? -14.844 4.279 6.823 1.00 83.81 167 TYR A C 1
ATOM 1376 O O . TYR A 1 167 ? -15.285 3.384 7.536 1.00 83.81 167 TYR A O 1
ATOM 1384 N N . HIS A 1 168 ? -14.339 5.408 7.343 1.00 88.25 168 HIS A N 1
ATOM 1385 C CA . HIS A 1 168 ? -14.357 5.682 8.789 1.00 88.25 168 HIS A CA 1
ATOM 1386 C C . HIS A 1 168 ? -15.794 5.797 9.306 1.00 88.25 168 HIS A C 1
ATOM 1388 O O . HIS A 1 168 ? -16.137 5.261 10.354 1.00 88.25 168 HIS A O 1
ATOM 1394 N N . ARG A 1 169 ? -16.658 6.468 8.533 1.00 92.50 169 ARG A N 1
ATOM 1395 C CA . ARG A 1 169 ? -18.079 6.626 8.864 1.00 92.50 169 ARG A CA 1
ATOM 1396 C C . ARG A 1 169 ? -18.838 5.298 8.786 1.00 92.50 169 ARG A C 1
ATOM 1398 O O . ARG A 1 169 ? -19.695 5.048 9.624 1.00 92.50 169 ARG A O 1
ATOM 1405 N N . VAL A 1 170 ? -18.505 4.440 7.817 1.00 92.75 170 VAL A N 1
ATOM 1406 C CA . VAL A 1 170 ? -19.048 3.071 7.705 1.00 92.75 170 VAL A CA 1
ATOM 1407 C C . VAL A 1 170 ? -18.701 2.243 8.944 1.00 92.75 170 VAL A C 1
ATOM 1409 O O . VAL A 1 170 ? -19.570 1.561 9.478 1.00 92.75 170 VAL A O 1
ATOM 1412 N N . GLN A 1 171 ? -17.465 2.343 9.437 1.00 93.50 171 GLN A N 1
ATOM 1413 C CA . GLN A 1 171 ? -17.006 1.623 10.626 1.00 93.50 171 GLN A CA 1
ATOM 1414 C C . GLN A 1 171 ? -17.808 2.017 11.882 1.00 93.50 171 GLN A C 1
ATOM 1416 O O . GLN A 1 171 ? -18.411 1.150 12.515 1.00 93.50 171 GLN A O 1
ATOM 1421 N N . VAL A 1 172 ? -17.940 3.316 12.185 1.00 95.69 172 VAL A N 1
ATOM 1422 C CA . VAL A 1 172 ? -18.769 3.764 13.326 1.00 95.69 172 VAL A CA 1
ATOM 1423 C C . VAL A 1 172 ? -20.261 3.489 13.143 1.00 95.69 172 VAL A C 1
ATOM 1425 O O . VAL A 1 172 ? -20.954 3.227 14.125 1.00 95.69 172 VAL A O 1
ATOM 1428 N N . ALA A 1 173 ? -20.774 3.515 11.909 1.00 96.69 173 ALA A N 1
ATOM 1429 C CA . ALA A 1 173 ? -22.161 3.151 11.627 1.00 96.69 173 ALA A CA 1
ATOM 1430 C C . ALA A 1 173 ? -22.424 1.672 11.936 1.00 96.69 173 ALA A C 1
ATOM 1432 O O . ALA A 1 173 ? -23.403 1.366 12.614 1.00 96.69 173 ALA A O 1
ATOM 1433 N N . LEU A 1 174 ? -21.517 0.771 11.540 1.00 97.44 174 LEU A N 1
ATOM 1434 C CA . LEU A 1 174 ? -21.573 -0.645 11.919 1.00 97.44 174 LEU A CA 1
ATOM 1435 C C . LEU A 1 174 ? -21.587 -0.807 13.442 1.00 97.44 174 LEU A C 1
ATOM 1437 O O . LEU A 1 174 ? -22.432 -1.530 13.968 1.00 97.44 174 LEU A O 1
ATOM 1441 N N . TYR A 1 175 ? -20.724 -0.082 14.161 1.00 97.56 175 TYR A N 1
ATOM 1442 C CA . TYR A 1 175 ? -20.700 -0.116 15.626 1.00 97.56 175 TYR A CA 1
ATOM 1443 C C . TYR A 1 175 ? -22.025 0.332 16.238 1.00 97.56 175 TYR A C 1
ATOM 1445 O O . TYR A 1 175 ? -22.561 -0.339 17.118 1.00 97.56 175 TYR A O 1
ATOM 1453 N N . ARG A 1 176 ? -22.599 1.431 15.741 1.00 97.62 176 ARG A N 1
ATOM 1454 C CA . ARG A 1 176 ? -23.896 1.943 16.198 1.00 97.62 176 ARG A CA 1
ATOM 1455 C C . ARG A 1 176 ? -25.026 0.956 15.947 1.00 97.62 176 ARG A C 1
ATOM 1457 O O . ARG A 1 176 ? -25.860 0.764 16.829 1.00 97.62 176 ARG A O 1
ATOM 1464 N N . MET A 1 177 ? -25.067 0.352 14.761 1.00 97.19 177 MET A N 1
ATOM 1465 C CA . MET A 1 177 ? -26.076 -0.640 14.387 1.00 97.19 177 MET A CA 1
ATOM 1466 C C . MET A 1 177 ? -25.998 -1.870 15.297 1.00 97.19 177 MET A C 1
ATOM 1468 O O . MET A 1 177 ? -27.015 -2.251 15.877 1.00 97.19 177 MET A O 1
ATOM 1472 N N . LEU A 1 178 ? -24.792 -2.416 15.499 1.00 96.00 178 LEU A N 1
ATOM 1473 C CA . LEU A 1 178 ? -24.551 -3.533 16.416 1.00 96.00 178 LEU A CA 1
ATOM 1474 C C . LEU A 1 178 ? -24.988 -3.191 17.839 1.00 96.00 178 LEU A C 1
ATOM 1476 O O . LEU A 1 178 ? -25.725 -3.948 18.465 1.00 96.00 178 LEU A O 1
ATOM 1480 N N . LEU A 1 179 ? -24.598 -2.018 18.340 1.00 95.38 179 LEU A N 1
ATOM 1481 C CA . LEU A 1 179 ? -24.899 -1.625 19.711 1.00 95.38 179 LEU A CA 1
ATOM 1482 C C . LEU A 1 179 ? -26.391 -1.407 19.957 1.00 95.38 179 LEU A C 1
ATOM 1484 O O . LEU A 1 179 ? -26.921 -1.799 20.995 1.00 95.38 179 LEU A O 1
ATOM 1488 N N . ARG A 1 180 ? -27.089 -0.796 18.993 1.00 95.38 180 ARG A N 1
ATOM 1489 C CA . ARG A 1 180 ? -28.545 -0.625 19.048 1.00 95.38 180 ARG A CA 1
ATOM 1490 C C . ARG A 1 180 ? -29.257 -1.967 19.124 1.00 95.38 180 ARG A C 1
ATOM 1492 O O . ARG A 1 180 ? -30.221 -2.083 19.874 1.00 95.38 180 ARG A O 1
ATOM 1499 N N . GLN A 1 181 ? -28.787 -2.956 18.372 1.00 92.88 181 GLN A N 1
ATOM 1500 C CA . GLN A 1 181 ? -29.334 -4.302 18.421 1.00 92.88 181 GLN A CA 1
ATOM 1501 C C . GLN A 1 181 ? -29.041 -4.982 19.759 1.00 92.88 181 GLN A C 1
ATOM 1503 O O . GLN A 1 181 ? -29.977 -5.438 20.403 1.00 92.88 181 GLN A O 1
ATOM 1508 N N . LEU A 1 182 ? -27.793 -4.942 20.236 1.00 91.94 182 LEU A N 1
ATOM 1509 C CA . LEU A 1 182 ? -27.419 -5.499 21.541 1.00 91.94 182 LEU A CA 1
ATOM 1510 C C . LEU A 1 182 ? -28.259 -4.920 22.688 1.00 91.94 182 LEU A C 1
ATOM 1512 O O . LEU A 1 182 ? -28.689 -5.664 23.562 1.00 91.94 182 LEU A O 1
ATOM 1516 N N . ILE A 1 183 ? -28.530 -3.612 22.668 1.00 92.62 183 ILE A N 1
ATOM 1517 C CA . ILE A 1 183 ? -29.370 -2.936 23.672 1.00 92.62 183 ILE A CA 1
ATOM 1518 C C . ILE A 1 183 ? -30.855 -3.284 23.517 1.00 92.62 183 ILE A C 1
ATOM 1520 O O . ILE A 1 183 ? -31.577 -3.320 24.511 1.00 92.62 183 ILE A O 1
ATOM 1524 N N . ASN A 1 184 ? -31.337 -3.512 22.295 1.00 91.81 184 ASN A N 1
ATOM 1525 C CA . ASN A 1 184 ? -32.711 -3.969 22.079 1.00 91.81 184 ASN A CA 1
ATOM 1526 C C . ASN A 1 184 ? -32.909 -5.403 22.582 1.00 91.81 184 ASN A C 1
ATOM 1528 O O . ASN A 1 184 ? -33.938 -5.689 23.192 1.00 91.81 184 ASN A O 1
ATOM 1532 N N . ASP A 1 185 ? -31.926 -6.271 22.343 1.00 90.44 185 ASP A N 1
ATOM 1533 C CA . ASP A 1 185 ? -31.959 -7.678 22.739 1.00 90.44 185 ASP A CA 1
ATOM 1534 C C . ASP A 1 185 ? -31.771 -7.825 24.257 1.00 90.44 185 ASP A C 1
ATOM 1536 O O . ASP A 1 185 ? -32.503 -8.569 24.908 1.00 90.44 185 ASP A O 1
ATOM 1540 N N . ASN A 1 186 ? -30.834 -7.064 24.832 1.00 91.62 186 ASN A N 1
ATOM 1541 C CA . ASN A 1 186 ? -30.539 -7.024 26.262 1.00 91.62 186 ASN A CA 1
ATOM 1542 C C . ASN A 1 186 ? -30.559 -5.568 26.768 1.00 91.62 186 ASN A C 1
ATOM 1544 O O . ASN A 1 186 ? -29.529 -4.887 26.736 1.00 91.62 186 ASN A O 1
ATOM 1548 N N . PRO A 1 187 ? -31.716 -5.069 27.249 1.00 92.81 187 PRO A N 1
ATOM 1549 C CA . PRO A 1 187 ? -31.846 -3.703 27.747 1.00 92.81 187 PRO A CA 1
ATOM 1550 C C . PRO A 1 187 ? -30.842 -3.368 28.852 1.00 92.81 187 PRO A C 1
ATOM 1552 O O . PRO A 1 187 ? -30.714 -4.091 29.839 1.00 92.81 187 PRO A O 1
ATOM 1555 N N . ILE A 1 188 ? -30.172 -2.224 28.706 1.00 93.25 188 ILE A N 1
ATOM 1556 C CA . ILE A 1 188 ? -29.141 -1.757 29.639 1.00 93.25 188 ILE A CA 1
ATOM 1557 C C . ILE A 1 188 ? -29.692 -0.625 30.500 1.00 93.25 188 ILE A C 1
ATOM 1559 O O . ILE A 1 188 ? -30.225 0.364 29.988 1.00 93.25 188 ILE A O 1
ATOM 1563 N N . THR A 1 189 ? -29.505 -0.740 31.813 1.00 92.44 189 THR A N 1
ATOM 1564 C CA . THR A 1 189 ? -29.812 0.316 32.784 1.00 92.44 189 THR A CA 1
ATOM 1565 C C . THR A 1 189 ? -28.540 0.918 33.362 1.00 92.44 189 THR A C 1
ATOM 1567 O O . THR A 1 189 ? -27.695 0.185 33.867 1.00 92.44 189 THR A O 1
ATOM 1570 N N . ILE A 1 190 ? -28.445 2.246 33.379 1.00 93.00 190 ILE A N 1
ATOM 1571 C CA . ILE A 1 190 ? -27.374 2.993 34.053 1.00 93.00 190 ILE A CA 1
ATOM 1572 C C . ILE A 1 190 ? -28.009 3.703 35.248 1.00 93.00 190 ILE A C 1
ATOM 1574 O O . ILE A 1 190 ? -28.899 4.535 35.063 1.00 93.00 190 ILE A O 1
ATOM 1578 N N . ASN A 1 191 ? -27.625 3.319 36.470 1.00 90.50 191 ASN A N 1
ATOM 1579 C CA . ASN A 1 191 ? -28.271 3.762 37.713 1.00 90.50 191 ASN A CA 1
ATOM 1580 C C . ASN A 1 191 ? -29.809 3.626 37.687 1.00 90.50 191 ASN A C 1
ATOM 1582 O O . ASN A 1 191 ? -30.545 4.546 38.043 1.00 90.50 191 ASN A O 1
ATOM 1586 N N . GLY A 1 192 ? -30.305 2.491 37.184 1.00 88.94 192 GLY A N 1
ATOM 1587 C CA . GLY A 1 192 ? -31.741 2.207 37.069 1.00 88.94 192 GLY A CA 1
ATOM 1588 C C . GLY A 1 192 ? -32.475 2.930 35.929 1.00 88.94 192 GLY A C 1
ATOM 1589 O O . GLY A 1 192 ? -33.677 2.730 35.770 1.00 88.94 192 GLY A O 1
ATOM 1590 N N . ILE A 1 193 ? -31.789 3.739 35.113 1.00 92.62 193 ILE A N 1
ATOM 1591 C CA . ILE A 1 193 ? -32.378 4.437 33.960 1.00 92.62 193 ILE A CA 1
ATOM 1592 C C . ILE A 1 193 ? -32.054 3.673 32.676 1.00 92.62 193 ILE A C 1
ATOM 1594 O O . ILE A 1 193 ? -30.888 3.438 32.362 1.00 92.62 193 ILE A O 1
ATOM 1598 N N . ASN A 1 194 ? -33.085 3.319 31.906 1.00 92.94 194 ASN A N 1
ATOM 1599 C CA . ASN A 1 194 ? -32.926 2.611 30.634 1.00 92.94 194 ASN A CA 1
ATOM 1600 C C . ASN A 1 194 ? -32.198 3.473 29.592 1.00 92.94 194 ASN A C 1
ATOM 1602 O O . ASN A 1 194 ? -32.674 4.553 29.219 1.00 92.94 194 ASN A O 1
ATOM 1606 N N . LEU A 1 195 ? -31.092 2.953 29.060 1.00 94.44 195 LEU A N 1
ATOM 1607 C CA . LEU A 1 195 ? -30.413 3.518 27.904 1.00 94.44 195 LEU A CA 1
ATOM 1608 C C . LEU A 1 195 ? -31.244 3.258 26.642 1.00 94.44 195 LEU A C 1
ATOM 1610 O O . LEU A 1 195 ? -31.560 2.121 26.302 1.00 94.44 195 LEU A O 1
ATOM 1614 N N . LYS A 1 196 ? -31.607 4.325 25.928 1.00 93.62 196 LYS A N 1
ATOM 1615 C CA . LYS A 1 196 ? -32.438 4.227 24.720 1.00 93.62 196 LYS A CA 1
ATOM 1616 C C . LYS A 1 196 ? -31.549 4.095 23.474 1.00 93.62 196 LYS A C 1
ATOM 1618 O O . LYS A 1 196 ? -30.627 4.893 23.337 1.00 93.62 196 LYS A O 1
ATOM 1623 N N . PRO A 1 197 ? -31.877 3.241 22.487 1.00 93.12 197 PRO A N 1
ATOM 1624 C CA . PRO A 1 197 ? -31.112 3.126 21.232 1.00 93.12 197 PRO A CA 1
ATOM 1625 C C . PRO A 1 197 ? -30.934 4.447 20.456 1.00 93.12 197 PRO A C 1
ATOM 1627 O O . PRO A 1 197 ? -29.951 4.650 19.740 1.00 93.12 197 PRO A O 1
ATOM 1630 N N . LYS A 1 198 ? -31.887 5.381 20.601 1.00 91.81 198 LYS A N 1
ATOM 1631 C CA . LYS A 1 198 ? -31.822 6.729 20.007 1.00 91.81 198 LYS A CA 1
ATOM 1632 C C . LYS A 1 198 ? -30.808 7.663 20.683 1.00 91.81 198 LYS A C 1
ATOM 1634 O O . LYS A 1 198 ? -30.449 8.675 20.098 1.00 91.81 198 LYS A O 1
ATOM 1639 N N . ASN A 1 199 ? -30.362 7.326 21.892 1.00 95.19 199 ASN A N 1
ATOM 1640 C CA . ASN A 1 199 ? -29.380 8.078 22.675 1.00 95.19 199 ASN A CA 1
ATOM 1641 C C . ASN A 1 199 ? -27.933 7.649 22.362 1.00 95.19 199 ASN A C 1
ATOM 1643 O O . ASN A 1 199 ? -27.019 7.984 23.112 1.00 95.19 199 ASN A O 1
ATOM 1647 N N . ILE A 1 200 ? -27.735 6.893 21.279 1.00 96.38 200 ILE A N 1
ATOM 1648 C CA . ILE A 1 200 ? -26.425 6.482 20.782 1.00 96.38 200 ILE A CA 1
ATOM 1649 C C . ILE A 1 200 ? -26.089 7.344 19.570 1.00 96.38 200 ILE A C 1
ATOM 1651 O O . ILE A 1 200 ? -26.799 7.336 18.553 1.00 96.38 200 ILE A O 1
ATOM 1655 N N . GLU A 1 201 ? -24.996 8.076 19.687 1.00 97.12 201 GLU A N 1
ATOM 1656 C CA . GLU A 1 201 ? -24.431 8.915 18.640 1.00 97.12 201 GLU A CA 1
ATOM 1657 C C . GLU A 1 201 ? -22.992 8.503 18.339 1.00 97.12 201 GLU A C 1
ATOM 1659 O O . GLU A 1 201 ? -22.376 7.745 19.088 1.00 97.12 201 GLU A O 1
ATOM 1664 N N . CYS A 1 202 ? -22.463 8.981 17.218 1.00 97.56 202 CYS A N 1
ATOM 1665 C CA . CYS A 1 202 ? -21.124 8.631 16.774 1.00 97.56 202 CYS A CA 1
ATOM 1666 C C . CYS A 1 202 ? -20.367 9.866 16.323 1.00 97.56 202 CYS A C 1
ATOM 1668 O O . CYS A 1 202 ? -20.951 10.780 15.737 1.00 97.56 202 CYS A O 1
ATOM 1670 N N . VAL A 1 203 ? -19.060 9.844 16.546 1.00 96.56 203 VAL A N 1
ATOM 1671 C CA . VAL A 1 203 ? -18.120 10.839 16.041 1.00 96.56 203 VAL A CA 1
ATOM 1672 C C . VAL A 1 203 ? -16.905 10.128 15.453 1.00 96.56 203 VAL A C 1
ATOM 1674 O O . VAL A 1 203 ? -16.528 9.045 15.895 1.00 96.56 203 VAL A O 1
ATOM 1677 N N . VAL A 1 204 ? -16.289 10.753 14.456 1.00 94.19 204 VAL A N 1
ATOM 1678 C CA . VAL A 1 204 ? -14.967 10.361 13.960 1.00 94.19 204 VAL A CA 1
ATOM 1679 C C . VAL A 1 204 ? -14.033 11.515 14.284 1.00 94.19 204 VAL A C 1
ATOM 1681 O O . VAL A 1 204 ? -14.192 12.598 13.714 1.00 94.19 204 VAL A O 1
ATOM 1684 N N . VAL A 1 205 ? -13.088 11.296 15.195 1.00 93.62 205 VAL A N 1
ATOM 1685 C CA . VAL A 1 205 ? -12.089 12.301 15.569 1.00 93.62 205 VAL A CA 1
ATOM 1686 C C . VAL A 1 205 ? -10.789 12.069 14.822 1.00 93.62 205 VAL A C 1
ATOM 1688 O O . VAL A 1 205 ? -10.353 10.940 14.599 1.00 93.62 205 VAL A O 1
ATOM 1691 N N . ARG A 1 206 ? -10.191 13.174 14.388 1.00 90.25 206 ARG A N 1
ATOM 1692 C CA . ARG A 1 206 ? -9.022 13.192 13.512 1.00 90.25 206 ARG A CA 1
ATOM 1693 C C . ARG A 1 206 ? -7.966 14.159 14.011 1.00 90.25 206 ARG A C 1
ATOM 1695 O O . ARG A 1 206 ? -8.197 14.925 14.945 1.00 90.25 206 ARG A O 1
ATOM 1702 N N . ILE A 1 207 ? -6.816 14.150 13.353 1.00 85.00 207 ILE A N 1
ATOM 1703 C CA . ILE A 1 207 ? -5.857 15.245 13.474 1.00 85.00 207 ILE A CA 1
ATOM 1704 C C . ILE A 1 207 ? -6.394 16.439 12.679 1.00 85.00 207 ILE A C 1
ATOM 1706 O O . ILE A 1 207 ? -6.763 16.313 11.512 1.00 85.00 207 ILE A O 1
ATOM 1710 N N . ASP A 1 208 ? -6.447 17.605 13.309 1.00 81.69 208 ASP A N 1
ATOM 1711 C CA . ASP A 1 208 ? -6.812 18.852 12.653 1.00 81.69 208 ASP A CA 1
ATOM 1712 C C . ASP A 1 208 ? -5.723 19.278 11.651 1.00 81.69 208 ASP A C 1
ATOM 1714 O O . ASP A 1 208 ? -4.553 19.433 12.011 1.00 81.69 208 ASP A O 1
ATOM 1718 N N . GLU A 1 209 ? -6.118 19.481 10.389 1.00 71.81 209 GLU A N 1
ATOM 1719 C CA . GLU A 1 209 ? -5.211 19.810 9.275 1.00 71.81 209 GLU A CA 1
ATOM 1720 C C . GLU A 1 209 ? -4.413 21.100 9.504 1.00 71.81 209 GLU A C 1
ATOM 1722 O O . GLU A 1 209 ? -3.283 21.216 9.033 1.00 71.81 209 GLU A O 1
ATOM 1727 N N . ASN A 1 210 ? -4.972 22.062 10.242 1.00 72.75 210 ASN A N 1
ATOM 1728 C CA . ASN A 1 210 ? -4.387 23.393 10.402 1.00 72.75 210 ASN A CA 1
ATOM 1729 C C . ASN A 1 210 ? -3.490 23.517 11.632 1.00 72.75 210 ASN A C 1
ATOM 1731 O O . ASN A 1 210 ? -2.690 24.444 11.718 1.00 72.75 210 ASN A O 1
ATOM 1735 N N . THR A 1 211 ? -3.669 22.649 12.623 1.00 76.19 211 THR A N 1
ATOM 1736 C CA . THR A 1 211 ? -2.981 22.762 13.916 1.00 76.19 211 THR A CA 1
ATOM 1737 C C . THR A 1 211 ? -2.137 21.545 14.260 1.00 76.19 211 THR A C 1
ATOM 1739 O O . THR A 1 211 ? -1.351 21.620 15.202 1.00 76.19 211 THR A O 1
ATOM 1742 N N . ASN A 1 212 ? -2.287 20.440 13.520 1.00 73.94 212 ASN A N 1
ATOM 1743 C CA . ASN A 1 212 ? -1.680 19.138 13.808 1.00 73.94 212 ASN A CA 1
ATOM 1744 C C . ASN A 1 212 ? -2.061 18.566 15.188 1.00 73.94 212 ASN A C 1
ATOM 1746 O O . ASN A 1 212 ? -1.378 17.695 15.732 1.00 73.94 212 ASN A O 1
ATOM 1750 N N . LYS A 1 213 ? -3.152 19.076 15.775 1.00 82.75 213 LYS A N 1
ATOM 1751 C CA . LYS A 1 213 ? -3.663 18.647 17.076 1.00 82.75 213 LYS A CA 1
ATOM 1752 C C . LYS A 1 213 ? -4.823 17.686 16.905 1.00 82.75 213 LYS A C 1
ATOM 1754 O O . LYS A 1 213 ? -5.645 17.833 16.006 1.00 82.75 213 LYS A O 1
ATOM 1759 N N . SER A 1 214 ? -4.910 16.743 17.824 1.00 88.25 214 SER A N 1
ATOM 1760 C CA . SER A 1 214 ? -6.030 15.822 17.954 1.00 88.25 214 SER A CA 1
ATOM 1761 C C . SER A 1 214 ? -7.327 16.601 18.221 1.00 88.25 214 SER A C 1
ATOM 1763 O O . SER A 1 214 ? -7.379 17.457 19.108 1.00 88.25 214 SER A O 1
ATOM 1765 N N . GLN A 1 215 ? -8.368 16.344 17.425 1.00 91.50 215 GLN A N 1
ATOM 1766 C CA . GLN A 1 215 ? -9.688 16.956 17.597 1.00 91.50 215 GLN A CA 1
ATOM 1767 C C . GLN A 1 215 ? -10.306 16.566 18.944 1.00 91.50 215 GLN A C 1
ATOM 1769 O O . GLN A 1 215 ? -10.114 15.457 19.440 1.00 91.50 215 GLN A O 1
ATOM 1774 N N . ASP A 1 216 ? -11.079 17.478 19.530 1.00 91.94 216 ASP A N 1
ATOM 1775 C CA . ASP A 1 216 ? -11.729 17.275 20.825 1.00 91.94 216 ASP A CA 1
ATOM 1776 C C . ASP A 1 216 ? -12.940 16.333 20.691 1.00 91.94 216 ASP A C 1
ATOM 1778 O O . ASP A 1 216 ? -13.917 16.648 20.005 1.00 91.94 216 ASP A O 1
ATOM 1782 N N . ILE A 1 217 ? -12.891 15.183 21.372 1.00 92.81 217 ILE A N 1
ATOM 1783 C CA . ILE A 1 217 ? -13.950 14.160 21.350 1.00 92.81 217 ILE A CA 1
ATOM 1784 C C . ILE A 1 217 ? -15.287 14.697 21.865 1.00 92.81 217 ILE A C 1
ATOM 1786 O O . ILE A 1 217 ? -16.338 14.355 21.320 1.00 92.81 217 ILE A O 1
ATOM 1790 N N . ILE A 1 218 ? -15.274 15.527 22.908 1.00 89.62 218 ILE A N 1
ATOM 1791 C CA . ILE A 1 218 ? -16.485 16.002 23.586 1.00 89.62 218 ILE A CA 1
ATOM 1792 C C . ILE A 1 218 ? -17.147 17.111 22.764 1.00 89.62 218 ILE A C 1
ATOM 1794 O O . ILE A 1 218 ? -18.372 17.140 22.636 1.00 89.62 218 ILE A O 1
ATOM 1798 N N . LYS A 1 219 ? -16.353 18.002 22.165 1.00 91.75 219 LYS A N 1
ATOM 1799 C CA . LYS A 1 219 ? -16.864 19.121 21.355 1.00 91.75 219 LYS A CA 1
ATOM 1800 C C . LYS A 1 219 ? -17.230 18.737 19.922 1.00 91.75 219 LYS A C 1
ATOM 1802 O O . LYS A 1 219 ? -17.883 19.528 19.250 1.00 91.75 219 LYS A O 1
ATOM 1807 N N . SER A 1 220 ? -16.817 17.560 19.456 1.00 92.94 220 SER A N 1
ATOM 1808 C CA . SER A 1 220 ? -17.126 17.088 18.104 1.00 92.94 220 SER A CA 1
ATOM 1809 C C . SER A 1 220 ? -18.632 16.922 17.878 1.00 92.94 220 SER A C 1
ATOM 1811 O O . SER A 1 220 ? -19.359 16.435 18.749 1.00 92.94 220 SER A O 1
ATOM 1813 N N . GLU A 1 221 ? -19.093 17.321 16.692 1.00 93.25 221 GLU A N 1
ATOM 1814 C CA . GLU A 1 221 ? -20.490 17.185 16.278 1.00 93.25 221 GLU A CA 1
ATOM 1815 C C . GLU A 1 221 ? -20.830 15.731 15.938 1.00 93.25 221 GLU A C 1
ATOM 1817 O O . GLU A 1 221 ? -20.054 15.022 15.293 1.00 93.25 221 GLU A O 1
ATOM 1822 N N . ALA A 1 222 ? -22.016 15.291 16.362 1.00 94.75 222 ALA A N 1
ATOM 1823 C CA . ALA A 1 222 ? -22.513 13.956 16.067 1.00 94.75 222 ALA A CA 1
ATOM 1824 C C . ALA A 1 222 ? -22.798 13.784 14.568 1.00 94.75 222 ALA A C 1
ATOM 1826 O O . ALA A 1 222 ? -23.409 14.638 13.923 1.00 94.75 222 ALA A O 1
ATOM 1827 N N . LEU A 1 223 ? -22.400 12.637 14.023 1.00 94.62 223 LEU A N 1
ATOM 1828 C CA . LEU A 1 223 ? -22.615 12.307 12.619 1.00 94.62 223 LEU A CA 1
ATOM 1829 C C . LEU A 1 223 ? -24.072 11.911 12.346 1.00 94.62 223 LEU A C 1
ATOM 1831 O O . LEU A 1 223 ? -24.678 11.144 13.098 1.00 94.62 223 LEU A O 1
ATOM 1835 N N . ASN A 1 224 ? -24.602 12.360 11.205 1.00 92.12 224 ASN A N 1
ATOM 1836 C CA . ASN A 1 224 ? -25.782 11.748 10.600 1.00 92.12 224 ASN A CA 1
ATOM 1837 C C . ASN A 1 224 ? -25.341 10.537 9.764 1.00 92.12 224 ASN A C 1
ATOM 1839 O O . ASN A 1 224 ? -24.605 10.690 8.787 1.00 92.12 224 ASN A O 1
ATOM 1843 N N . LEU A 1 225 ? -25.775 9.346 10.176 1.00 93.00 225 LEU A N 1
ATOM 1844 C CA . LEU A 1 225 ? -25.378 8.069 9.586 1.00 93.00 225 LEU A CA 1
ATOM 1845 C C . LEU A 1 225 ? -26.534 7.348 8.883 1.00 93.00 225 LEU A C 1
ATOM 1847 O O . LEU A 1 225 ? -26.314 6.266 8.358 1.00 93.00 225 LEU A O 1
ATOM 1851 N N . ASP A 1 226 ? -27.733 7.931 8.812 1.00 87.50 226 ASP A N 1
ATOM 1852 C CA . ASP A 1 226 ? -28.945 7.209 8.398 1.00 87.50 226 ASP A CA 1
ATOM 1853 C C . ASP A 1 226 ? -28.838 6.629 6.972 1.00 87.50 226 ASP A C 1
ATOM 1855 O O . ASP A 1 226 ? -29.204 5.479 6.734 1.00 87.50 226 ASP A O 1
ATOM 1859 N N . THR A 1 227 ? -28.272 7.387 6.024 1.00 86.00 227 THR A N 1
ATOM 1860 C CA . THR A 1 227 ? -28.019 6.898 4.654 1.00 86.00 227 THR A CA 1
ATOM 1861 C C . THR A 1 227 ? -26.977 5.778 4.631 1.00 86.00 227 THR A C 1
ATOM 1863 O O . THR A 1 227 ? -27.176 4.771 3.961 1.00 86.00 227 THR A O 1
ATOM 1866 N N . ILE A 1 228 ? -25.901 5.915 5.412 1.00 87.75 228 ILE A N 1
ATOM 1867 C CA . ILE A 1 228 ? -24.827 4.914 5.490 1.00 87.75 228 ILE A CA 1
ATOM 1868 C C . ILE A 1 228 ? -25.349 3.618 6.127 1.00 87.75 228 ILE A C 1
ATOM 1870 O O . ILE A 1 228 ? -25.036 2.531 5.652 1.00 87.75 228 ILE A O 1
ATOM 1874 N N . GLU A 1 229 ? -26.174 3.716 7.173 1.00 94.25 229 GLU A N 1
ATOM 1875 C CA . GLU A 1 229 ? -26.826 2.568 7.816 1.00 94.25 229 GLU A CA 1
ATOM 1876 C C . GLU A 1 229 ? -27.752 1.830 6.828 1.00 94.25 229 GLU A C 1
ATOM 1878 O O . GLU A 1 229 ? -27.782 0.597 6.806 1.00 94.25 229 GLU A O 1
ATOM 1883 N N . ALA A 1 230 ? -28.474 2.554 5.964 1.00 86.38 230 ALA A N 1
ATOM 1884 C CA . ALA A 1 230 ? -29.289 1.952 4.907 1.00 86.38 230 ALA A CA 1
ATOM 1885 C C . ALA A 1 230 ? -28.437 1.206 3.860 1.00 86.38 230 ALA A C 1
ATOM 1887 O O . ALA A 1 230 ? -28.775 0.077 3.491 1.00 86.38 230 ALA A O 1
ATOM 1888 N N . ASP A 1 231 ? -27.312 1.789 3.439 1.00 86.50 231 ASP A N 1
ATOM 1889 C CA . ASP A 1 231 ? -26.377 1.152 2.504 1.00 86.50 231 ASP A CA 1
ATOM 1890 C C . ASP A 1 231 ? -25.745 -0.113 3.109 1.00 86.50 231 ASP A C 1
ATOM 1892 O O . ASP A 1 231 ? -25.691 -1.159 2.457 1.00 86.50 231 ASP A O 1
ATOM 1896 N N . ILE A 1 232 ? -25.335 -0.063 4.383 1.00 92.88 232 ILE A N 1
ATOM 1897 C CA . ILE A 1 232 ? -24.810 -1.225 5.116 1.00 92.88 232 ILE A CA 1
ATOM 1898 C C . ILE A 1 232 ? -25.846 -2.348 5.156 1.00 92.88 232 ILE A C 1
ATOM 1900 O O . ILE A 1 232 ? -25.509 -3.485 4.826 1.00 92.88 232 ILE A O 1
ATOM 1904 N N . ASN A 1 233 ? -27.103 -2.044 5.498 1.00 92.12 233 ASN A N 1
ATOM 1905 C CA . ASN A 1 233 ? -28.179 -3.038 5.511 1.00 92.12 233 ASN A CA 1
ATOM 1906 C C . ASN A 1 233 ? -28.335 -3.732 4.149 1.00 92.12 233 ASN A C 1
ATOM 1908 O O . ASN A 1 233 ? -28.537 -4.945 4.102 1.00 92.12 233 ASN A O 1
ATOM 1912 N N . ARG A 1 234 ? -28.194 -2.996 3.037 1.00 90.81 234 ARG A N 1
ATOM 1913 C CA . ARG A 1 234 ? -28.229 -3.587 1.691 1.00 90.81 234 ARG A CA 1
ATOM 1914 C C . ARG A 1 234 ? -27.015 -4.478 1.408 1.00 90.81 234 ARG A C 1
ATOM 1916 O O . ARG A 1 234 ? -27.183 -5.509 0.753 1.00 90.81 234 ARG A O 1
ATOM 1923 N N . LEU A 1 235 ? -25.823 -4.097 1.878 1.00 89.88 235 LEU A N 1
ATOM 1924 C CA . LEU A 1 235 ? -24.575 -4.852 1.691 1.00 89.88 235 LEU A CA 1
ATOM 1925 C C . LEU A 1 235 ? -24.592 -6.213 2.401 1.00 89.88 235 LEU A C 1
ATOM 1927 O O . LEU A 1 235 ? -24.135 -7.197 1.817 1.00 89.88 235 LEU A O 1
ATOM 1931 N N . VAL A 1 236 ? -25.120 -6.261 3.631 1.00 93.38 236 VAL A N 1
ATOM 1932 C CA . VAL A 1 236 ? -25.131 -7.458 4.503 1.00 93.38 236 VAL A CA 1
ATOM 1933 C C . VAL A 1 236 ? -26.405 -8.307 4.388 1.00 93.38 236 VAL A C 1
ATOM 1935 O O . VAL A 1 236 ? -26.550 -9.305 5.099 1.00 93.38 236 VAL A O 1
ATOM 1938 N N . ALA A 1 237 ? -27.341 -7.915 3.519 1.00 89.06 237 ALA A N 1
ATOM 1939 C CA . ALA A 1 237 ? -28.569 -8.659 3.251 1.00 89.06 237 ALA A CA 1
ATOM 1940 C C . ALA A 1 237 ? -28.286 -10.069 2.696 1.00 89.06 237 ALA A C 1
ATOM 1942 O O . ALA A 1 237 ? -27.202 -10.351 2.182 1.00 89.06 237 ALA A O 1
ATOM 1943 N N . SER A 1 238 ? -29.290 -10.946 2.747 1.00 89.31 238 SER A N 1
ATOM 1944 C CA . SER A 1 238 ? -29.191 -12.317 2.228 1.00 89.31 238 SER A CA 1
ATOM 1945 C C . SER A 1 238 ? -28.961 -12.387 0.716 1.00 89.31 238 SER A C 1
ATOM 1947 O O . SER A 1 238 ? -28.253 -13.271 0.250 1.00 89.31 238 SER A O 1
ATOM 1949 N N . ASP A 1 239 ? -29.483 -11.421 -0.041 1.00 86.25 239 ASP A N 1
ATOM 1950 C CA . ASP A 1 239 ? -29.198 -11.189 -1.464 1.00 86.25 239 ASP A CA 1
ATOM 1951 C C . ASP A 1 239 ? -28.171 -10.050 -1.669 1.00 86.25 239 ASP A C 1
ATOM 1953 O O . ASP A 1 239 ? -28.128 -9.386 -2.711 1.00 86.25 239 ASP A O 1
ATOM 1957 N N . GLY A 1 240 ? -27.403 -9.747 -0.619 1.00 88.44 240 GLY A N 1
ATOM 1958 C CA . GLY A 1 240 ? -26.410 -8.684 -0.558 1.00 88.44 240 GLY A CA 1
ATOM 1959 C C . GLY A 1 240 ? -25.121 -9.021 -1.297 1.00 88.44 240 GLY A C 1
ATOM 1960 O O . GLY A 1 240 ? -24.755 -10.182 -1.492 1.00 88.44 240 GLY A O 1
ATOM 1961 N N . VAL A 1 241 ? -24.387 -7.973 -1.676 1.00 90.12 241 VAL A N 1
ATOM 1962 C CA . VAL A 1 241 ? -23.123 -8.106 -2.416 1.00 90.12 241 VAL A CA 1
ATOM 1963 C C . VAL A 1 241 ? -22.085 -8.884 -1.606 1.00 90.12 241 VAL A C 1
ATOM 1965 O O . VAL A 1 241 ? -21.425 -9.759 -2.159 1.00 90.12 241 VAL A O 1
ATOM 1968 N N . LEU A 1 242 ? -21.974 -8.641 -0.294 1.00 93.69 242 LEU A N 1
ATOM 1969 C CA . LEU A 1 242 ? -20.989 -9.339 0.540 1.00 93.69 242 LEU A CA 1
ATOM 1970 C C . LEU A 1 242 ? -21.282 -10.838 0.642 1.00 93.69 242 LEU A C 1
ATOM 1972 O O . LEU A 1 242 ? -20.349 -11.641 0.632 1.00 93.69 242 LEU A O 1
ATOM 1976 N N . LYS A 1 243 ? -22.566 -11.220 0.690 1.00 93.06 243 LYS A N 1
ATOM 1977 C CA . LYS A 1 243 ? -22.999 -12.622 0.733 1.00 93.06 243 LYS A CA 1
ATOM 1978 C C . LYS A 1 243 ? -22.647 -13.338 -0.569 1.00 93.06 243 LYS A C 1
ATOM 1980 O O . LYS A 1 243 ? -21.980 -14.369 -0.531 1.00 93.06 243 LYS A O 1
ATOM 1985 N N . ARG A 1 244 ? -22.950 -12.706 -1.709 1.00 93.88 244 ARG A N 1
ATOM 1986 C CA . ARG A 1 244 ? -22.521 -13.176 -3.033 1.00 93.88 244 ARG A CA 1
ATOM 1987 C C . ARG A 1 244 ? -21.006 -13.383 -3.095 1.00 93.88 244 ARG A C 1
ATOM 1989 O O . ARG A 1 244 ? -20.563 -14.420 -3.577 1.00 93.88 244 ARG A O 1
ATOM 1996 N N . ILE A 1 245 ? -20.206 -12.430 -2.605 1.00 94.25 245 ILE A N 1
ATOM 1997 C CA . ILE A 1 245 ? -18.737 -12.522 -2.663 1.00 94.25 245 ILE A CA 1
ATOM 1998 C C . ILE A 1 245 ? -18.228 -13.747 -1.901 1.00 94.25 245 ILE A C 1
ATOM 2000 O O . ILE A 1 245 ? -17.426 -14.508 -2.436 1.00 94.25 245 ILE A O 1
ATOM 2004 N N . ILE A 1 246 ? -18.677 -13.958 -0.659 1.00 93.69 246 ILE A N 1
ATOM 2005 C CA . ILE A 1 246 ? -18.184 -15.084 0.150 1.00 93.69 246 ILE A CA 1
ATOM 2006 C C . ILE A 1 246 ? -18.631 -16.445 -0.392 1.00 93.69 246 ILE A C 1
ATOM 2008 O O . ILE A 1 246 ? -17.940 -17.430 -0.137 1.00 93.69 246 ILE A O 1
ATOM 2012 N N . GLU A 1 247 ? -19.727 -16.502 -1.148 1.00 92.69 247 GLU A N 1
ATOM 2013 C CA . GLU A 1 247 ? -20.249 -17.721 -1.779 1.00 92.69 247 GLU A CA 1
ATOM 2014 C C . GLU A 1 247 ? -19.650 -17.991 -3.162 1.00 92.69 247 GLU A C 1
ATOM 2016 O O . GLU A 1 247 ? -19.608 -19.139 -3.587 1.00 92.69 247 GLU A O 1
ATOM 2021 N N . THR A 1 248 ? -19.154 -16.958 -3.845 1.00 93.00 248 THR A N 1
ATOM 2022 C CA . THR A 1 248 ? -18.517 -17.095 -5.161 1.00 93.00 248 THR A CA 1
ATOM 2023 C C . THR A 1 248 ? -17.079 -17.583 -5.004 1.00 93.00 248 THR A C 1
ATOM 2025 O O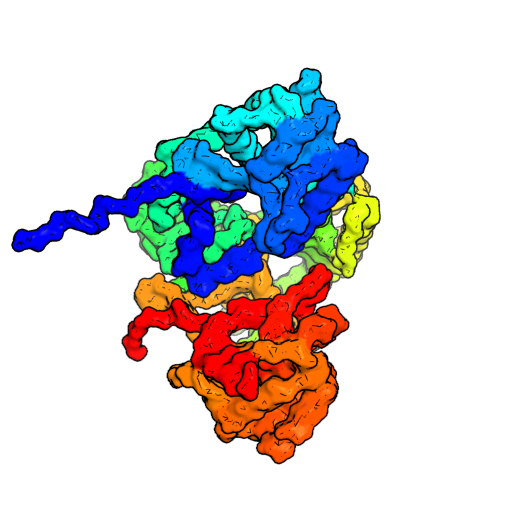 . THR A 1 248 ? -16.352 -17.128 -4.109 1.00 93.00 248 THR A O 1
ATOM 2028 N N . ASP A 1 249 ? -16.648 -18.497 -5.869 1.00 92.50 249 ASP A N 1
ATOM 2029 C CA . ASP A 1 249 ? -15.265 -18.960 -5.899 1.00 92.50 249 ASP A CA 1
ATOM 2030 C C . ASP A 1 249 ? -14.306 -17.827 -6.266 1.00 92.50 249 ASP A C 1
ATOM 2032 O O . ASP A 1 249 ? -14.615 -16.928 -7.049 1.00 92.50 249 ASP A O 1
ATOM 2036 N N . LEU A 1 250 ? -13.109 -17.854 -5.675 1.00 91.38 250 LEU A N 1
ATOM 2037 C CA . LEU A 1 250 ? -12.136 -16.773 -5.831 1.00 91.38 250 LEU A CA 1
ATOM 2038 C C . LEU A 1 250 ? -11.780 -16.530 -7.307 1.00 91.38 250 LEU A C 1
ATOM 2040 O O . LEU A 1 250 ? -11.536 -15.390 -7.695 1.00 91.38 250 LEU A O 1
ATOM 2044 N N . THR A 1 251 ? -11.730 -17.576 -8.131 1.00 88.75 251 THR A N 1
ATOM 2045 C CA . THR A 1 251 ? -11.391 -17.500 -9.562 1.00 88.75 251 THR A CA 1
ATOM 2046 C C . THR A 1 251 ? -12.422 -16.759 -10.399 1.00 88.75 251 THR A C 1
ATOM 2048 O O . THR A 1 251 ? -12.035 -16.200 -11.430 1.00 88.75 251 THR A O 1
ATOM 2051 N N . ASP A 1 252 ? -13.669 -16.734 -9.926 1.00 90.00 252 ASP A N 1
ATOM 2052 C CA . ASP A 1 252 ? -14.852 -16.255 -10.644 1.00 90.00 252 ASP A CA 1
ATOM 2053 C C . ASP A 1 252 ? -15.254 -14.839 -10.208 1.00 90.00 252 ASP A C 1
ATOM 2055 O O . ASP A 1 252 ? -16.145 -14.221 -10.791 1.00 90.00 252 ASP A O 1
ATOM 2059 N N . LEU A 1 253 ? -14.595 -14.309 -9.174 1.00 91.62 253 LEU A N 1
ATOM 2060 C CA . LEU A 1 253 ? -14.769 -12.931 -8.739 1.00 91.62 253 LEU A CA 1
ATOM 2061 C C . LEU A 1 253 ? -14.098 -11.966 -9.711 1.00 91.62 253 LEU A C 1
ATOM 2063 O O . LEU A 1 253 ? -12.892 -12.047 -9.956 1.00 91.62 253 LEU A O 1
ATOM 2067 N N . ASP A 1 254 ? -14.877 -10.990 -10.167 1.00 86.12 254 ASP A N 1
ATOM 2068 C CA . ASP A 1 254 ? -14.383 -9.871 -10.957 1.00 86.12 254 ASP A CA 1
ATOM 2069 C C . ASP A 1 254 ? -13.423 -8.995 -10.141 1.00 86.12 254 ASP A C 1
ATOM 2071 O O . ASP A 1 254 ? -13.633 -8.722 -8.953 1.00 86.12 254 ASP A O 1
ATOM 2075 N N . TYR A 1 255 ? -12.374 -8.500 -10.794 1.00 91.56 255 TYR A N 1
ATOM 2076 C CA . TYR A 1 255 ? -11.478 -7.497 -10.232 1.00 91.56 255 TYR A CA 1
ATOM 2077 C C . TYR A 1 255 ? -10.770 -6.717 -11.339 1.00 91.56 255 TYR A C 1
ATOM 2079 O O . TYR A 1 255 ? -10.764 -7.103 -12.504 1.00 91.56 255 TYR A O 1
ATOM 2087 N N . GLN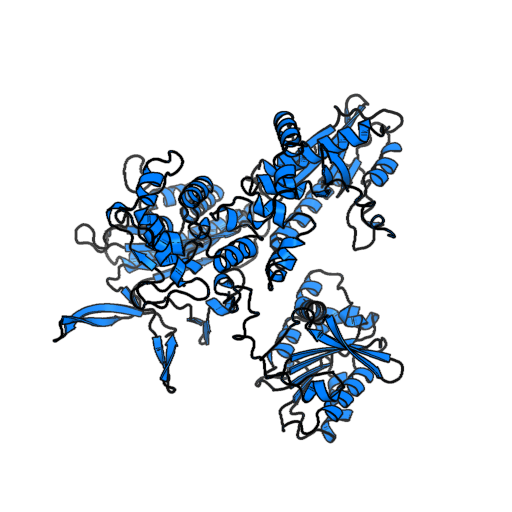 A 1 256 ? -10.165 -5.599 -10.949 1.00 89.94 256 GLN A N 1
ATOM 2088 C CA . GLN A 1 256 ? -9.339 -4.765 -11.810 1.00 89.94 256 GLN A CA 1
ATOM 2089 C C . GLN A 1 256 ? -8.061 -4.412 -11.056 1.00 89.94 256 GLN A C 1
ATOM 2091 O O . GLN A 1 256 ? -8.119 -4.021 -9.885 1.00 89.94 256 GLN A O 1
ATOM 2096 N N . LEU A 1 257 ? -6.920 -4.564 -11.729 1.00 88.62 257 LEU A N 1
ATOM 2097 C CA . LEU A 1 257 ? -5.622 -4.131 -11.225 1.00 88.62 257 LEU A CA 1
ATOM 2098 C C . LEU A 1 257 ? -5.366 -2.691 -11.674 1.00 88.62 257 LEU A C 1
ATOM 2100 O O . LEU A 1 257 ? -5.050 -2.440 -12.833 1.00 88.62 257 LEU A O 1
ATOM 2104 N N . ASP A 1 258 ? -5.516 -1.745 -10.757 1.00 81.94 258 ASP A N 1
ATOM 2105 C CA . ASP A 1 258 ? -5.351 -0.314 -11.018 1.00 81.94 258 ASP A CA 1
ATOM 2106 C C . ASP A 1 258 ? -4.621 0.372 -9.849 1.00 81.94 258 ASP A C 1
ATOM 2108 O O . ASP A 1 258 ? -4.027 -0.288 -8.995 1.00 81.94 258 ASP A O 1
ATOM 2112 N N . GLN A 1 259 ? -4.659 1.704 -9.797 1.00 72.00 259 GLN A N 1
ATOM 2113 C CA . GLN A 1 259 ? -3.990 2.502 -8.765 1.00 72.00 259 GLN A CA 1
ATOM 2114 C C . GLN A 1 259 ? -4.396 2.133 -7.327 1.00 72.00 259 GLN A C 1
ATOM 2116 O O . GLN A 1 259 ? -3.585 2.282 -6.417 1.00 72.00 259 GLN A O 1
ATOM 2121 N N . LYS A 1 260 ? -5.604 1.598 -7.084 1.00 78.75 260 LYS A N 1
ATOM 2122 C CA . LYS A 1 260 ? -6.009 1.160 -5.733 1.00 78.75 260 LYS A CA 1
ATOM 2123 C C . LYS A 1 260 ? -5.189 -0.028 -5.231 1.00 78.75 260 LYS A C 1
ATOM 2125 O O . LYS A 1 260 ? -5.187 -0.308 -4.032 1.00 78.75 260 LYS A O 1
ATOM 2130 N N . CYS A 1 261 ? -4.545 -0.759 -6.141 1.00 80.62 261 CYS A N 1
ATOM 2131 C CA . CYS A 1 261 ? -3.721 -1.911 -5.813 1.00 80.62 261 CYS A CA 1
ATOM 2132 C C . CYS A 1 261 ? -2.348 -1.513 -5.268 1.00 80.62 261 CYS A C 1
ATOM 2134 O O . CYS A 1 261 ? -1.776 -2.317 -4.538 1.00 80.62 261 CYS A O 1
ATOM 2136 N N . SER A 1 262 ? -1.854 -0.302 -5.553 1.00 71.25 262 SER A N 1
ATOM 2137 C CA . SER A 1 262 ? -0.568 0.179 -5.029 1.00 71.25 262 SER A CA 1
ATOM 2138 C C . SER A 1 262 ? -0.551 0.188 -3.497 1.00 71.25 262 SER A C 1
ATOM 2140 O O . SER A 1 262 ? 0.373 -0.335 -2.891 1.00 71.25 262 SER A O 1
ATOM 2142 N N . ASP A 1 263 ? -1.642 0.640 -2.870 1.00 69.75 263 ASP A N 1
ATOM 2143 C CA . ASP A 1 263 ? -1.789 0.668 -1.406 1.00 69.75 263 ASP A CA 1
ATOM 2144 C C . ASP A 1 263 ? -2.434 -0.611 -0.837 1.00 69.75 263 ASP A C 1
ATOM 2146 O O . ASP A 1 263 ? -2.886 -0.647 0.313 1.00 69.75 263 ASP A O 1
ATOM 2150 N N . CYS A 1 264 ? -2.609 -1.656 -1.650 1.00 77.56 264 CYS A N 1
ATOM 2151 C CA . CYS A 1 264 ? -3.296 -2.877 -1.245 1.00 77.56 264 CYS A CA 1
ATOM 2152 C C . CYS A 1 264 ? -2.282 -3.959 -0.874 1.00 77.56 264 CYS A C 1
ATOM 2154 O O . CYS A 1 264 ? -1.629 -4.509 -1.752 1.00 77.56 264 CYS A O 1
ATOM 2156 N N . THR A 1 265 ? -2.238 -4.371 0.394 1.00 77.06 265 THR A N 1
ATOM 2157 C CA . THR A 1 265 ? -1.349 -5.459 0.855 1.00 77.06 265 THR A CA 1
ATOM 2158 C C . THR A 1 265 ? -1.638 -6.814 0.201 1.00 77.06 265 THR A C 1
ATOM 2160 O O . THR A 1 265 ? -0.809 -7.713 0.228 1.00 77.06 265 THR A O 1
ATOM 2163 N N . LEU A 1 266 ? -2.814 -6.981 -0.413 1.00 81.00 266 LEU A N 1
ATOM 2164 C CA . LEU A 1 266 ? -3.197 -8.186 -1.154 1.00 81.00 266 LEU A CA 1
ATOM 2165 C C . LEU A 1 266 ? -2.867 -8.096 -2.652 1.00 81.00 266 LEU A C 1
ATOM 2167 O O . LEU A 1 266 ? -3.132 -9.043 -3.394 1.00 81.00 266 LEU A O 1
ATOM 2171 N N . SER A 1 267 ? -2.283 -6.989 -3.123 1.00 80.12 267 SER A N 1
ATOM 2172 C CA . SER A 1 267 ? -1.868 -6.846 -4.522 1.00 80.12 267 SER A CA 1
ATOM 2173 C C . SER A 1 267 ? -0.795 -7.859 -4.900 1.00 80.12 267 SER A C 1
ATOM 2175 O O . SER A 1 267 ? -0.856 -8.388 -6.004 1.00 80.12 267 SER A O 1
ATOM 2177 N N . VAL A 1 268 ? 0.099 -8.219 -3.971 1.00 76.75 268 VAL A N 1
ATOM 2178 C CA . VAL A 1 268 ? 1.106 -9.279 -4.153 1.00 76.75 268 VAL A CA 1
ATOM 2179 C C . VAL A 1 268 ? 0.449 -10.596 -4.553 1.00 76.75 268 VAL A C 1
ATOM 2181 O O . VAL A 1 268 ? 0.969 -11.313 -5.403 1.00 76.75 268 VAL A O 1
ATOM 2184 N N . HIS A 1 269 ? -0.741 -10.876 -4.006 1.00 84.62 269 HIS A N 1
ATOM 2185 C CA . HIS A 1 269 ? -1.519 -12.039 -4.400 1.00 84.62 269 HIS A CA 1
ATOM 2186 C C . HIS A 1 269 ? -2.140 -11.876 -5.779 1.00 84.62 269 HIS A C 1
ATOM 2188 O O . HIS A 1 269 ? -1.958 -12.716 -6.659 1.00 84.62 269 HIS A O 1
ATOM 2194 N N . CYS A 1 270 ? -2.911 -10.808 -5.978 1.00 86.50 270 CYS A N 1
ATOM 2195 C CA . CYS A 1 270 ? -3.633 -10.608 -7.228 1.00 86.50 270 CYS A CA 1
ATOM 2196 C C . CYS A 1 270 ? -2.680 -10.488 -8.426 1.00 86.50 270 CYS A C 1
ATOM 2198 O O . CYS A 1 270 ? -2.960 -11.079 -9.462 1.00 86.50 270 CYS A O 1
ATOM 2200 N N . LEU A 1 271 ? -1.558 -9.777 -8.300 1.00 84.56 271 LEU A N 1
ATOM 2201 C CA . LEU A 1 271 ? -0.564 -9.599 -9.362 1.00 84.56 271 LEU A CA 1
ATOM 2202 C C . LEU A 1 271 ? 0.137 -10.911 -9.713 1.00 84.56 271 LEU A C 1
ATOM 2204 O O . LEU A 1 271 ? 0.247 -11.227 -10.897 1.00 84.56 271 LEU A O 1
ATOM 2208 N N . ALA A 1 272 ? 0.575 -11.674 -8.709 1.00 82.31 272 ALA A N 1
ATOM 2209 C CA . ALA A 1 272 ? 1.275 -12.933 -8.931 1.00 82.31 272 ALA A CA 1
ATOM 2210 C C . ALA A 1 272 ? 0.357 -13.976 -9.578 1.00 82.31 272 ALA A C 1
ATOM 2212 O O . ALA A 1 272 ? 0.695 -14.516 -10.629 1.00 82.31 272 ALA A O 1
ATOM 2213 N N . GLU A 1 273 ? -0.835 -14.200 -9.019 1.00 86.44 273 GLU A N 1
ATOM 2214 C CA . GLU A 1 273 ? -1.796 -15.163 -9.570 1.00 86.44 273 GLU A CA 1
ATOM 2215 C C . GLU A 1 273 ? -2.277 -14.760 -10.963 1.00 86.44 273 GLU A C 1
ATOM 2217 O O . GLU A 1 273 ? -2.383 -15.600 -11.853 1.00 86.44 273 GLU A O 1
ATOM 2222 N N . SER A 1 274 ? -2.495 -13.461 -11.202 1.00 90.25 274 SER A N 1
ATOM 2223 C CA . SER A 1 274 ? -2.832 -12.986 -12.548 1.00 90.25 274 SER A CA 1
ATOM 2224 C C . SER A 1 274 ? -1.686 -13.202 -13.535 1.00 90.25 274 SER A C 1
ATOM 2226 O O . SER A 1 274 ? -1.941 -13.444 -14.710 1.00 90.25 274 SER A O 1
ATOM 2228 N N . ALA A 1 275 ? -0.429 -13.116 -13.089 1.00 87.62 275 ALA A N 1
ATOM 2229 C CA . ALA A 1 275 ? 0.732 -13.389 -13.928 1.00 87.62 275 ALA A CA 1
ATOM 2230 C C . ALA A 1 275 ? 0.898 -14.878 -14.240 1.00 87.62 275 ALA A C 1
ATOM 2232 O O . ALA A 1 275 ? 1.142 -15.212 -15.400 1.00 87.62 275 ALA A O 1
ATOM 2233 N N . ARG A 1 276 ? 0.709 -15.754 -13.246 1.00 86.69 276 ARG A N 1
ATOM 2234 C CA . ARG A 1 276 ? 0.732 -17.216 -13.406 1.00 86.69 276 ARG A CA 1
ATOM 2235 C C . ARG A 1 276 ? -0.372 -17.702 -14.346 1.00 86.69 276 ARG A C 1
ATOM 2237 O O . ARG A 1 276 ? -0.112 -18.459 -15.270 1.00 86.69 276 ARG A O 1
ATOM 2244 N N . GLU A 1 277 ? -1.590 -17.200 -14.167 1.00 89.50 277 GLU A N 1
ATOM 2245 C CA . GLU A 1 277 ? -2.752 -17.542 -15.003 1.00 89.50 277 GLU A CA 1
ATOM 2246 C C . GLU A 1 277 ? -2.859 -16.683 -16.277 1.00 89.50 277 GLU A C 1
ATOM 2248 O O . GLU A 1 277 ? -3.823 -16.796 -17.030 1.00 89.50 277 GLU A O 1
ATOM 2253 N N . ARG A 1 278 ? -1.885 -15.792 -16.519 1.00 92.12 278 ARG A N 1
ATOM 2254 C CA . ARG A 1 278 ? -1.803 -14.917 -17.706 1.00 92.12 278 ARG A CA 1
ATOM 2255 C C . ARG A 1 278 ? -3.105 -14.146 -17.974 1.00 92.12 278 ARG A C 1
ATOM 2257 O O . ARG A 1 278 ? -3.525 -13.963 -19.115 1.00 92.12 278 ARG A O 1
ATOM 2264 N N . ARG A 1 279 ? -3.734 -13.681 -16.897 1.00 93.81 279 ARG A N 1
ATOM 2265 C CA . ARG A 1 279 ? -5.051 -13.039 -16.859 1.00 93.81 279 ARG A CA 1
ATOM 2266 C C . ARG A 1 279 ? -5.072 -11.659 -17.521 1.00 93.81 279 ARG A C 1
ATOM 2268 O O . ARG A 1 279 ? -4.103 -10.897 -17.447 1.00 93.81 279 ARG A O 1
ATOM 2275 N N . LEU A 1 280 ? -6.207 -11.318 -18.133 1.00 95.19 280 LEU A N 1
ATOM 2276 C CA . LEU A 1 280 ? -6.440 -10.050 -18.840 1.00 95.19 280 LEU A CA 1
ATOM 2277 C C . LEU A 1 280 ? -6.363 -8.829 -17.906 1.00 95.19 280 LEU A C 1
ATOM 2279 O O . LEU A 1 280 ? -5.947 -7.744 -18.317 1.00 95.19 280 LEU A O 1
ATOM 2283 N N . GLU A 1 281 ? -6.692 -9.024 -16.632 1.00 93.38 281 GLU A N 1
ATOM 2284 C CA . GLU A 1 281 ? -6.682 -8.040 -15.552 1.00 93.38 281 GLU A CA 1
ATOM 2285 C C . GLU A 1 281 ? -5.306 -7.377 -15.384 1.00 93.38 281 GLU A C 1
ATOM 2287 O O . GLU A 1 281 ? -5.224 -6.232 -14.943 1.00 93.38 281 GLU A O 1
ATOM 2292 N N . LEU A 1 282 ? -4.216 -8.037 -15.803 1.00 91.88 282 LEU A N 1
ATOM 2293 C CA . LEU A 1 282 ? -2.863 -7.470 -15.806 1.00 91.88 282 LEU A CA 1
ATOM 2294 C C . LEU A 1 282 ? -2.701 -6.227 -16.687 1.00 91.88 282 LEU A C 1
ATOM 2296 O O . LEU A 1 282 ? -1.734 -5.483 -16.493 1.00 91.88 282 LEU A O 1
ATOM 2300 N N . LEU A 1 283 ? -3.602 -6.017 -17.651 1.00 91.69 283 LEU A N 1
ATOM 2301 C CA . LEU A 1 283 ? -3.635 -4.816 -18.489 1.00 91.69 283 LEU A CA 1
ATOM 2302 C C . LEU A 1 283 ? -4.317 -3.629 -17.797 1.00 91.69 283 LEU A C 1
ATOM 2304 O O . LEU A 1 283 ? -4.332 -2.537 -18.366 1.00 91.69 283 LEU A O 1
ATOM 2308 N N . GLY A 1 284 ? -4.878 -3.840 -16.603 1.00 89.12 284 GLY A N 1
ATOM 2309 C CA . GLY A 1 284 ? -5.611 -2.839 -15.831 1.00 89.12 284 GLY A CA 1
ATOM 2310 C C . GLY A 1 284 ? -6.934 -2.403 -16.456 1.00 89.12 284 GLY A C 1
ATOM 2311 O O . GLY A 1 284 ? -7.430 -1.322 -16.149 1.00 89.12 284 GLY A O 1
ATOM 2312 N N . ILE A 1 285 ? -7.498 -3.224 -17.344 1.00 89.31 285 ILE A N 1
ATOM 2313 C CA . ILE A 1 285 ? -8.788 -2.971 -17.994 1.00 89.31 285 ILE A CA 1
ATOM 2314 C C . ILE A 1 285 ? -9.961 -3.287 -17.059 1.00 89.31 285 ILE A C 1
ATOM 2316 O O . ILE A 1 285 ? -9.848 -4.134 -16.174 1.00 89.31 285 ILE A O 1
ATOM 2320 N N . ASP A 1 286 ? -11.087 -2.604 -17.266 1.00 89.06 286 ASP A N 1
ATOM 2321 C CA . ASP A 1 286 ? -12.296 -2.791 -16.462 1.00 89.06 286 ASP A CA 1
ATOM 2322 C C . ASP A 1 286 ? -12.908 -4.196 -16.632 1.00 89.06 286 ASP A C 1
ATOM 2324 O O . ASP A 1 286 ? -12.850 -4.810 -17.702 1.00 89.06 286 ASP A O 1
ATOM 2328 N N . SER A 1 287 ? -13.565 -4.684 -15.577 1.00 89.00 287 SER A N 1
ATOM 2329 C CA . SER A 1 287 ? -14.216 -5.999 -15.547 1.00 89.00 287 SER A CA 1
ATOM 2330 C C . SER A 1 287 ? -15.266 -6.196 -16.653 1.00 89.00 287 SER A C 1
ATOM 2332 O O . SER A 1 287 ? -15.431 -7.308 -17.155 1.00 89.00 287 SER A O 1
ATOM 2334 N N . SER A 1 288 ? -15.959 -5.139 -17.095 1.00 89.56 288 SER A N 1
ATOM 2335 C CA . SER A 1 288 ? -16.913 -5.224 -18.209 1.00 89.56 288 SER A CA 1
ATOM 2336 C C . SER A 1 288 ? -16.222 -5.478 -19.551 1.00 89.56 288 SER A C 1
ATOM 2338 O O . SER A 1 288 ? -16.743 -6.232 -20.381 1.00 89.56 288 SER A O 1
ATOM 2340 N N . VAL A 1 289 ? -15.017 -4.934 -19.740 1.00 93.69 289 VAL A N 1
ATOM 2341 C CA . VAL A 1 289 ? -14.179 -5.182 -20.918 1.00 93.69 289 VAL A CA 1
ATOM 2342 C C . VAL A 1 289 ? -13.671 -6.621 -20.890 1.00 93.69 289 VAL A C 1
ATOM 2344 O O . VAL A 1 289 ? -13.801 -7.319 -21.894 1.00 93.69 289 VAL A O 1
ATOM 2347 N N . VAL A 1 290 ? -13.187 -7.102 -19.737 1.00 94.12 290 VAL A N 1
ATOM 2348 C CA . VAL A 1 290 ? -12.783 -8.512 -19.547 1.00 94.12 290 VAL A CA 1
ATOM 2349 C C . VAL A 1 290 ? -13.943 -9.457 -19.871 1.00 94.12 290 VAL A C 1
ATOM 2351 O O . VAL A 1 290 ? -13.786 -10.382 -20.661 1.00 94.12 290 VAL A O 1
ATOM 2354 N N . LYS A 1 291 ? -15.148 -9.186 -19.357 1.00 92.00 291 LYS A N 1
ATOM 2355 C CA . LYS A 1 291 ? -16.346 -9.976 -19.684 1.00 92.00 291 LYS A CA 1
ATOM 2356 C C . LYS A 1 291 ? -16.663 -9.964 -21.173 1.00 92.00 291 LYS A C 1
ATOM 2358 O O . LYS A 1 291 ? -17.027 -11.000 -21.720 1.00 92.00 291 LYS A O 1
ATOM 2363 N N . SER A 1 292 ? -16.544 -8.812 -21.829 1.00 95.25 292 SER A N 1
ATOM 2364 C CA . SER A 1 292 ? -16.792 -8.686 -23.270 1.00 95.25 292 SER A CA 1
ATOM 2365 C C . SER A 1 292 ? -15.786 -9.508 -24.088 1.00 95.25 292 SER A C 1
ATOM 2367 O O . SER A 1 292 ? -16.185 -10.189 -25.031 1.00 95.25 292 SER A O 1
ATOM 2369 N N . LEU A 1 293 ? -14.511 -9.527 -23.681 1.00 96.25 293 LEU A N 1
ATOM 2370 C CA . LEU A 1 293 ? -13.469 -10.388 -24.256 1.00 96.25 293 LEU A CA 1
ATOM 2371 C C . LEU A 1 293 ? -13.779 -11.881 -24.033 1.00 96.25 293 LEU A C 1
ATOM 2373 O O . LEU A 1 293 ? -13.811 -12.654 -24.994 1.00 96.25 293 LEU A O 1
ATOM 2377 N N . ASN A 1 294 ? -14.132 -12.271 -22.806 1.00 94.94 294 ASN A N 1
ATOM 2378 C CA . ASN A 1 294 ? -14.473 -13.657 -22.476 1.00 94.94 294 ASN A CA 1
ATOM 2379 C C . ASN A 1 294 ? -15.689 -14.163 -23.276 1.00 94.94 294 ASN A C 1
ATOM 2381 O O . ASN A 1 294 ? -15.680 -15.304 -23.739 1.00 94.94 294 ASN A O 1
ATOM 2385 N N . LYS A 1 295 ? -16.717 -13.322 -23.502 1.00 94.81 295 LYS A N 1
ATOM 2386 C CA . LYS A 1 295 ? -17.909 -13.670 -24.312 1.00 94.81 295 LYS A CA 1
ATOM 2387 C C . LYS A 1 295 ? -17.558 -14.090 -25.740 1.00 94.81 295 LYS A C 1
ATOM 2389 O O . LYS A 1 295 ? -18.254 -14.927 -26.308 1.00 94.81 295 LYS A O 1
ATOM 2394 N N . VAL A 1 296 ? -16.513 -13.501 -26.324 1.00 95.88 296 VAL A N 1
ATOM 2395 C CA . VAL A 1 296 ? -16.055 -13.824 -27.686 1.00 95.88 296 VAL A CA 1
ATOM 2396 C C . VAL A 1 296 ? -14.950 -14.886 -27.697 1.00 95.88 296 VAL A C 1
ATOM 2398 O O . VAL A 1 296 ? -14.364 -15.153 -28.745 1.00 95.88 296 VAL A O 1
ATOM 2401 N N . GLY A 1 297 ? -14.667 -15.514 -26.551 1.00 95.31 297 GLY A N 1
ATOM 2402 C CA . GLY A 1 297 ? -13.703 -16.606 -26.426 1.00 95.31 297 GLY A CA 1
ATOM 2403 C C . GLY A 1 297 ? -12.254 -16.175 -26.194 1.00 95.31 297 GLY A C 1
ATOM 2404 O O . GLY A 1 297 ? -11.372 -17.007 -26.351 1.00 95.31 297 GLY A O 1
ATOM 2405 N N . ILE A 1 298 ? -11.998 -14.916 -25.834 1.00 96.94 298 ILE A N 1
ATOM 2406 C CA . ILE A 1 298 ? -10.661 -14.430 -25.459 1.00 96.94 298 ILE A CA 1
ATOM 2407 C C . ILE A 1 298 ? -10.562 -14.504 -23.937 1.00 96.94 298 ILE A C 1
ATOM 2409 O O . ILE A 1 298 ? -11.151 -13.661 -23.270 1.00 96.94 298 ILE A O 1
ATOM 2413 N N . GLN A 1 299 ? -9.871 -15.511 -23.396 1.00 94.69 299 GLN A N 1
ATOM 2414 C CA . GLN A 1 299 ? -9.852 -15.804 -21.955 1.00 94.69 299 GLN A CA 1
ATOM 2415 C C . GLN A 1 299 ? -8.610 -15.253 -21.245 1.00 94.69 299 GLN A C 1
ATOM 2417 O O . GLN A 1 299 ? -8.638 -14.993 -20.043 1.00 94.69 299 GLN A O 1
ATOM 2422 N N . ASN A 1 300 ? -7.500 -15.093 -21.965 1.00 94.81 300 ASN A N 1
ATOM 2423 C CA . ASN A 1 300 ? -6.216 -14.705 -21.384 1.00 94.81 300 ASN A CA 1
ATOM 2424 C C . ASN A 1 300 ? -5.409 -13.778 -22.315 1.00 94.81 300 ASN A C 1
ATOM 2426 O O . ASN A 1 300 ? -5.832 -13.407 -23.414 1.00 94.81 300 ASN A O 1
ATOM 2430 N N . LEU A 1 301 ? -4.227 -13.370 -21.851 1.00 94.31 301 LEU A N 1
ATOM 2431 C CA . LEU A 1 301 ? -3.333 -12.478 -22.590 1.00 94.31 301 LEU A CA 1
ATOM 2432 C C . LEU A 1 301 ? -2.770 -13.086 -23.877 1.00 94.31 301 LEU A C 1
ATOM 2434 O O . LEU A 1 301 ? -2.443 -12.320 -24.782 1.00 94.31 301 LEU A O 1
ATOM 2438 N N . ASP A 1 302 ? -2.623 -14.409 -23.970 1.00 92.31 302 ASP A N 1
ATOM 2439 C CA . ASP A 1 302 ? -2.162 -15.061 -25.200 1.00 92.31 302 ASP A CA 1
ATOM 2440 C C . ASP A 1 302 ? -3.240 -14.983 -26.279 1.00 92.31 302 ASP A C 1
ATOM 2442 O O . ASP A 1 302 ? -2.957 -14.499 -27.376 1.00 92.31 302 ASP A O 1
ATOM 2446 N N . ASP A 1 303 ? -4.485 -15.319 -25.934 1.00 95.25 303 ASP A N 1
ATOM 2447 C CA . ASP A 1 303 ? -5.633 -15.204 -26.840 1.00 95.25 303 ASP A CA 1
ATOM 2448 C C . ASP A 1 303 ? -5.765 -13.768 -27.377 1.00 95.25 303 ASP A C 1
ATOM 2450 O O . ASP A 1 303 ? -5.936 -13.533 -28.577 1.00 95.25 303 ASP A O 1
ATOM 2454 N N . LEU A 1 304 ? -5.643 -12.774 -26.486 1.00 95.81 304 LEU A N 1
ATOM 2455 C CA . LEU A 1 304 ? -5.732 -11.360 -26.853 1.00 95.81 304 LEU A CA 1
ATOM 2456 C C . LEU A 1 304 ? -4.533 -10.901 -27.692 1.00 95.81 304 LEU A C 1
ATOM 2458 O O . LEU A 1 304 ? -4.680 -10.056 -28.575 1.00 95.81 304 LEU A O 1
ATOM 2462 N N . ALA A 1 305 ? -3.339 -11.428 -27.428 1.00 92.50 305 ALA A N 1
ATOM 2463 C CA . ALA A 1 305 ? -2.145 -11.107 -28.200 1.00 92.50 305 ALA A CA 1
ATOM 2464 C C . ALA A 1 305 ? -2.196 -11.679 -29.626 1.00 92.50 305 ALA A C 1
ATOM 2466 O O . ALA A 1 305 ? -1.610 -11.083 -30.536 1.00 92.50 305 ALA A O 1
ATOM 2467 N N . GLU A 1 306 ? -2.907 -12.790 -29.823 1.00 92.44 306 GLU A N 1
ATOM 2468 C CA . GLU A 1 306 ? -3.022 -13.513 -31.094 1.00 92.44 306 GLU A CA 1
ATOM 2469 C C . GLU A 1 306 ? -4.281 -13.157 -31.898 1.00 92.44 306 GLU A C 1
ATOM 2471 O O . GLU A 1 306 ? -4.382 -13.524 -33.069 1.00 92.44 306 GLU A O 1
ATOM 2476 N N . ILE A 1 307 ? -5.193 -12.362 -31.327 1.00 94.88 307 ILE A N 1
ATOM 2477 C CA . ILE A 1 307 ? -6.458 -11.978 -31.963 1.00 94.88 307 ILE A CA 1
ATOM 2478 C C . ILE A 1 307 ? -6.282 -11.422 -33.390 1.00 94.88 307 ILE A C 1
ATOM 2480 O O . ILE A 1 307 ? -5.453 -10.540 -33.653 1.00 94.88 307 ILE A O 1
ATOM 2484 N N . ASP A 1 308 ? -7.118 -11.885 -34.319 1.00 95.44 308 ASP A N 1
ATOM 2485 C CA . ASP A 1 308 ? -7.259 -11.280 -35.644 1.00 95.44 308 ASP A CA 1
ATOM 2486 C C . ASP A 1 308 ? -8.160 -10.037 -35.574 1.00 95.44 308 ASP A C 1
ATOM 2488 O O . ASP A 1 308 ? -9.362 -10.129 -35.312 1.00 95.44 308 ASP A O 1
ATOM 2492 N N . LEU A 1 309 ? -7.581 -8.863 -35.845 1.00 94.62 309 LEU A N 1
ATOM 2493 C CA . LEU A 1 309 ? -8.286 -7.577 -35.811 1.00 94.62 309 LEU A CA 1
ATOM 2494 C C . LEU A 1 309 ? -9.353 -7.446 -36.912 1.00 94.62 309 LEU A C 1
ATOM 2496 O O . LEU A 1 309 ? -10.234 -6.596 -36.795 1.00 94.62 309 LEU A O 1
ATOM 2500 N N . ALA A 1 310 ? -9.293 -8.276 -37.959 1.00 94.19 310 ALA A N 1
ATOM 2501 C CA . ALA A 1 310 ? -10.312 -8.360 -39.007 1.00 94.19 310 ALA A CA 1
ATOM 2502 C C . ALA A 1 310 ? -11.263 -9.561 -38.828 1.00 94.19 310 ALA A C 1
ATOM 2504 O O . ALA A 1 310 ? -12.179 -9.753 -39.631 1.00 94.19 310 ALA A O 1
ATOM 2505 N N . GLY A 1 311 ? -11.052 -10.370 -37.787 1.00 94.00 311 GLY A N 1
ATOM 2506 C CA . GLY A 1 311 ? -11.779 -11.609 -37.550 1.00 94.00 311 GLY A CA 1
ATOM 2507 C C . GLY A 1 311 ? -13.162 -11.414 -36.923 1.00 94.00 311 GLY A C 1
ATOM 2508 O O . GLY A 1 311 ? -13.542 -10.338 -36.456 1.00 94.00 311 GLY A O 1
ATOM 2509 N N . ASN A 1 312 ? -13.921 -12.511 -36.847 1.00 93.81 312 ASN A N 1
ATOM 2510 C CA . ASN A 1 312 ? -15.276 -12.512 -36.281 1.00 93.81 312 ASN A CA 1
ATOM 2511 C C . ASN A 1 312 ? -15.321 -12.047 -34.815 1.00 93.81 312 ASN A C 1
ATOM 2513 O O . ASN A 1 312 ? -16.261 -11.348 -34.440 1.00 93.81 312 ASN A O 1
ATOM 2517 N N . GLN A 1 313 ? -14.316 -12.394 -34.000 1.00 95.00 313 GLN A N 1
ATOM 2518 C CA . GLN A 1 313 ? -14.232 -11.965 -32.596 1.00 95.00 313 GLN A CA 1
ATOM 2519 C C . GLN A 1 313 ? -14.139 -10.434 -32.486 1.00 95.00 313 GLN A C 1
ATOM 2521 O O . GLN A 1 313 ? -14.896 -9.824 -31.734 1.00 95.00 313 GLN A O 1
ATOM 2526 N N . ALA A 1 314 ? -13.288 -9.795 -33.298 1.00 93.88 314 ALA A N 1
ATOM 2527 C CA . ALA A 1 314 ? -13.143 -8.340 -33.333 1.00 93.88 314 ALA A CA 1
ATOM 2528 C C . ALA A 1 314 ? -14.437 -7.636 -33.781 1.00 93.88 314 ALA A C 1
ATOM 2530 O O . ALA A 1 314 ? -14.849 -6.647 -33.175 1.00 93.88 314 ALA A O 1
ATOM 2531 N N . ILE A 1 315 ? -15.126 -8.181 -34.791 1.00 93.00 315 ILE A N 1
ATOM 2532 C CA . ILE A 1 315 ? -16.420 -7.656 -35.265 1.00 93.00 315 ILE A CA 1
ATOM 2533 C C . ILE A 1 315 ? -17.494 -7.746 -34.171 1.00 93.00 315 ILE A C 1
ATOM 2535 O O . ILE A 1 315 ? -18.344 -6.861 -34.070 1.00 93.00 315 ILE A O 1
ATOM 2539 N N . GLN A 1 316 ? -17.491 -8.814 -33.370 1.00 94.31 316 GLN A N 1
ATOM 2540 C CA . GLN A 1 316 ? -18.422 -8.960 -32.249 1.00 94.31 316 GLN A CA 1
ATOM 2541 C C . GLN A 1 316 ? -18.121 -7.952 -31.135 1.00 94.31 316 GLN A C 1
ATOM 2543 O O . GLN A 1 316 ? -19.050 -7.302 -30.664 1.00 94.31 316 GLN A O 1
ATOM 2548 N N . LEU A 1 317 ? -16.846 -7.749 -30.782 1.00 94.19 317 LEU A N 1
ATOM 2549 C CA . LEU A 1 317 ? -16.436 -6.756 -29.780 1.00 94.19 317 LEU A CA 1
ATOM 2550 C C . LEU A 1 317 ? -16.810 -5.329 -30.184 1.00 94.19 317 LEU A C 1
ATOM 2552 O O . LEU A 1 317 ? -17.348 -4.592 -29.370 1.00 94.19 317 LEU A O 1
ATOM 2556 N N . GLN A 1 318 ? -16.621 -4.955 -31.452 1.00 88.75 318 GLN A N 1
ATOM 2557 C CA . GLN A 1 318 ? -17.027 -3.637 -31.966 1.00 88.75 318 GLN A CA 1
ATOM 2558 C C . GLN A 1 318 ? -18.539 -3.375 -31.865 1.00 88.75 318 GLN A C 1
ATOM 2560 O O . GLN A 1 318 ? -18.970 -2.226 -31.936 1.00 88.75 318 GLN A O 1
ATOM 2565 N N . LYS A 1 319 ? -19.351 -4.433 -31.743 1.00 91.69 319 LYS A N 1
ATOM 2566 C CA . LYS A 1 319 ? -20.806 -4.347 -31.568 1.00 91.69 319 LYS A CA 1
ATOM 2567 C C . LYS A 1 319 ? -21.237 -4.436 -30.103 1.00 91.69 319 LYS A C 1
ATOM 2569 O O . LYS A 1 319 ? -22.401 -4.150 -29.824 1.00 91.69 319 LYS A O 1
ATOM 2574 N N . ASP A 1 320 ? -20.356 -4.847 -29.190 1.00 91.56 320 ASP A N 1
ATOM 2575 C CA . ASP A 1 320 ? -20.660 -4.885 -27.760 1.00 91.56 320 ASP A CA 1
ATOM 2576 C C . ASP A 1 320 ? -20.548 -3.467 -27.187 1.00 91.56 320 ASP A C 1
ATOM 2578 O O . ASP A 1 320 ? -19.479 -2.866 -27.152 1.00 91.56 320 ASP A O 1
ATOM 2582 N N . ILE A 1 321 ? -21.675 -2.930 -26.722 1.00 88.88 321 ILE A N 1
ATOM 2583 C CA . ILE A 1 321 ? -21.770 -1.582 -26.143 1.00 88.88 321 ILE A CA 1
ATOM 2584 C C . ILE A 1 321 ? -20.904 -1.464 -24.877 1.00 88.88 321 ILE A C 1
ATOM 2586 O O . ILE A 1 321 ? -20.468 -0.369 -24.529 1.00 88.88 321 ILE A O 1
ATOM 2590 N N . SER A 1 322 ? -20.646 -2.579 -24.188 1.00 86.75 322 SER A N 1
ATOM 2591 C CA . SER A 1 322 ? -19.792 -2.618 -23.001 1.00 86.75 322 SER A CA 1
ATOM 2592 C C . SER A 1 322 ? -18.294 -2.586 -23.327 1.00 86.75 322 SER A C 1
ATOM 2594 O O . SER A 1 322 ? -17.492 -2.391 -22.418 1.00 86.75 322 SER A O 1
ATOM 2596 N N . PHE A 1 323 ? -17.889 -2.757 -24.590 1.00 91.75 323 PHE A N 1
ATOM 2597 C CA . PHE A 1 323 ? -16.482 -2.725 -24.981 1.00 91.75 323 PHE A CA 1
ATOM 2598 C C . PHE A 1 323 ? -16.050 -1.303 -25.373 1.00 91.75 323 PHE A C 1
ATOM 2600 O O . PHE A 1 323 ? -16.304 -0.833 -26.480 1.00 91.75 323 PHE A O 1
ATOM 2607 N N . THR A 1 324 ? -15.379 -0.605 -24.455 1.00 88.88 324 THR A N 1
ATOM 2608 C CA . THR A 1 324 ? -14.984 0.809 -24.618 1.00 88.88 324 THR A CA 1
ATOM 2609 C C . THR A 1 324 ? -13.519 1.016 -25.009 1.00 88.88 324 THR A C 1
ATOM 2611 O O . THR A 1 324 ? -13.080 2.151 -25.185 1.00 88.88 324 THR A O 1
ATOM 2614 N N . GLU A 1 325 ? -12.745 -0.060 -25.120 1.00 91.19 325 GLU A N 1
ATOM 2615 C CA . GLU A 1 325 ? -11.299 -0.007 -25.337 1.00 91.19 325 GLU A CA 1
ATOM 2616 C C . GLU A 1 325 ? -10.915 -0.064 -26.820 1.00 91.19 325 GLU A C 1
ATOM 2618 O O . GLU A 1 325 ? -11.653 -0.555 -27.675 1.00 91.19 325 GLU A O 1
ATOM 2623 N N . ASN A 1 326 ? -9.704 0.393 -27.143 1.00 92.19 326 ASN A N 1
ATOM 2624 C CA . ASN A 1 326 ? -9.143 0.195 -28.476 1.00 92.19 326 ASN A CA 1
ATOM 2625 C C . ASN A 1 326 ? -8.488 -1.194 -28.567 1.00 92.19 326 ASN A C 1
ATOM 2627 O O . ASN A 1 326 ? -7.429 -1.432 -27.983 1.00 92.19 326 ASN A O 1
ATOM 2631 N N . LEU A 1 327 ? -9.102 -2.095 -29.338 1.00 94.38 327 LEU A N 1
ATOM 2632 C CA . LEU A 1 327 ? -8.670 -3.488 -29.481 1.00 94.38 327 LEU A CA 1
ATOM 2633 C C . LEU A 1 327 ? -7.241 -3.644 -30.030 1.00 94.38 327 LEU A C 1
ATOM 2635 O O . LEU A 1 327 ? -6.513 -4.530 -29.589 1.00 94.38 327 LEU A O 1
ATOM 2639 N N . GLU A 1 328 ? -6.813 -2.772 -30.947 1.00 93.44 328 GLU A N 1
ATOM 2640 C CA . GLU A 1 328 ? -5.442 -2.780 -31.475 1.00 93.44 328 GLU A CA 1
ATOM 2641 C C . GLU A 1 328 ? -4.432 -2.432 -30.372 1.00 93.44 328 GLU A C 1
ATOM 2643 O O . GLU A 1 328 ? -3.414 -3.111 -30.215 1.00 93.44 328 GLU A O 1
ATOM 2648 N N . LEU A 1 329 ? -4.745 -1.426 -29.545 1.00 92.69 329 LEU A N 1
ATOM 2649 C CA . LEU A 1 329 ? -3.907 -1.058 -28.402 1.00 92.69 329 LEU A CA 1
ATOM 2650 C C . LEU A 1 329 ? -3.897 -2.149 -27.327 1.00 92.69 329 LEU A C 1
ATOM 2652 O O . LEU A 1 329 ? -2.845 -2.406 -26.743 1.00 92.69 329 LEU A O 1
ATOM 2656 N N . LEU A 1 330 ? -5.031 -2.810 -27.072 1.00 94.12 330 LEU A N 1
ATOM 2657 C CA . LEU A 1 330 ? -5.096 -3.936 -26.136 1.00 94.12 330 LEU A CA 1
ATOM 2658 C C . LEU A 1 330 ? -4.251 -5.119 -26.610 1.00 94.12 330 LEU A C 1
ATOM 2660 O O . LEU A 1 330 ? -3.476 -5.653 -25.818 1.00 94.12 330 LEU A O 1
ATOM 2664 N N . LYS A 1 331 ? -4.323 -5.472 -27.899 1.00 94.56 331 LYS A N 1
ATOM 2665 C CA . LYS A 1 331 ? -3.456 -6.489 -28.507 1.00 94.56 331 LYS A CA 1
ATOM 2666 C C . LYS A 1 331 ? -1.977 -6.137 -28.329 1.00 94.56 331 LYS A C 1
ATOM 2668 O O . LYS A 1 331 ? -1.169 -7.000 -27.985 1.00 94.56 331 LYS A O 1
ATOM 2673 N N . LEU A 1 332 ? -1.605 -4.872 -28.537 1.00 92.06 332 LEU A N 1
ATOM 2674 C CA . LEU A 1 332 ? -0.226 -4.415 -28.359 1.00 92.06 332 LEU A CA 1
ATOM 2675 C C . LEU A 1 332 ? 0.224 -4.508 -26.894 1.00 92.06 332 LEU A C 1
ATOM 2677 O O . LEU A 1 332 ? 1.282 -5.067 -26.614 1.00 92.06 332 LEU A O 1
ATOM 2681 N N . LYS A 1 333 ? -0.606 -4.033 -25.955 1.00 92.69 333 LYS A N 1
ATOM 2682 C CA . LYS A 1 333 ? -0.348 -4.136 -24.511 1.00 92.69 333 LYS A CA 1
ATOM 2683 C C . LYS A 1 333 ? -0.218 -5.591 -24.055 1.00 92.69 333 LYS A C 1
ATOM 2685 O O . LYS A 1 333 ? 0.694 -5.892 -23.290 1.00 92.69 333 LYS A O 1
ATOM 2690 N N . ALA A 1 334 ? -1.067 -6.493 -24.552 1.00 93.06 334 ALA A N 1
ATOM 2691 C 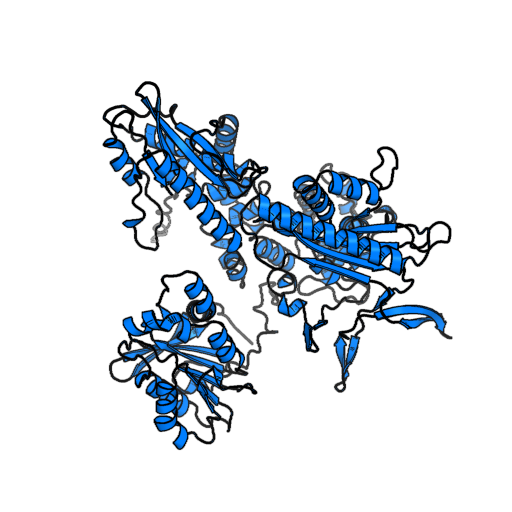CA . ALA A 1 334 ? -0.983 -7.924 -24.269 1.00 93.06 334 ALA A CA 1
ATOM 2692 C C . ALA A 1 334 ? 0.354 -8.511 -24.744 1.00 93.06 334 ALA A C 1
ATOM 2694 O O . ALA A 1 334 ? 1.065 -9.130 -23.954 1.00 93.06 334 ALA A O 1
ATOM 2695 N N . ASN A 1 335 ? 0.753 -8.227 -25.988 1.00 90.38 335 ASN A N 1
ATOM 2696 C CA . ASN A 1 335 ? 2.046 -8.652 -26.532 1.00 90.38 335 ASN A CA 1
ATOM 2697 C C . ASN A 1 335 ? 3.234 -8.146 -25.698 1.00 90.38 335 ASN A C 1
ATOM 2699 O O . ASN A 1 335 ? 4.151 -8.912 -25.406 1.00 90.38 335 ASN A O 1
ATOM 2703 N N . THR A 1 336 ? 3.208 -6.885 -25.262 1.00 90.62 336 THR A N 1
ATOM 2704 C CA . THR A 1 336 ? 4.255 -6.344 -24.386 1.00 90.62 336 THR A CA 1
ATOM 2705 C C . THR A 1 336 ? 4.234 -6.991 -22.999 1.00 90.62 336 THR A C 1
ATOM 2707 O O . THR A 1 336 ? 5.291 -7.331 -22.472 1.00 90.62 336 THR A O 1
ATOM 2710 N N . ARG A 1 337 ? 3.056 -7.219 -22.400 1.00 89.12 337 ARG A N 1
ATOM 2711 C CA . ARG A 1 337 ? 2.936 -7.819 -21.059 1.00 89.12 337 ARG A CA 1
ATOM 2712 C C . ARG A 1 337 ? 3.495 -9.243 -21.022 1.00 89.12 337 ARG A C 1
ATOM 2714 O O . ARG A 1 337 ? 4.257 -9.553 -20.105 1.00 89.12 337 ARG A O 1
ATOM 2721 N N . ARG A 1 338 ? 3.217 -10.064 -22.049 1.00 87.62 338 ARG A N 1
ATOM 2722 C CA . ARG A 1 338 ? 3.698 -11.461 -22.192 1.00 87.62 338 ARG A CA 1
ATOM 2723 C C . ARG A 1 338 ? 5.213 -11.621 -22.017 1.00 87.62 338 ARG A C 1
ATOM 2725 O O . ARG A 1 338 ? 5.655 -12.676 -21.570 1.00 87.62 338 ARG A O 1
ATOM 2732 N N . ARG A 1 339 ? 6.004 -10.585 -22.324 1.00 83.88 339 ARG A N 1
ATOM 2733 C CA . ARG A 1 339 ? 7.478 -10.586 -22.213 1.00 83.88 339 ARG A CA 1
ATOM 2734 C C . ARG A 1 339 ? 8.022 -10.777 -20.812 1.00 83.88 339 ARG A C 1
ATOM 2736 O O . ARG A 1 339 ? 9.157 -11.205 -20.652 1.00 83.88 339 ARG A O 1
ATOM 2743 N N . THR A 1 340 ? 7.243 -10.389 -19.818 1.00 82.62 340 THR A N 1
ATOM 2744 C CA . THR A 1 340 ? 7.685 -10.364 -18.421 1.00 82.62 340 THR A CA 1
ATOM 2745 C C . THR A 1 340 ? 6.944 -11.378 -17.560 1.00 82.62 340 THR A C 1
ATOM 2747 O O . THR A 1 340 ? 7.168 -11.433 -16.353 1.00 82.62 340 THR A O 1
ATOM 2750 N N . LEU A 1 341 ? 6.035 -12.145 -18.167 1.00 84.75 341 LEU A N 1
ATOM 2751 C CA . LEU A 1 341 ? 5.316 -13.208 -17.485 1.00 84.75 341 LEU A CA 1
ATOM 2752 C C . LEU A 1 341 ? 6.205 -14.446 -17.341 1.00 84.75 341 LEU A C 1
ATOM 2754 O O . LEU A 1 341 ? 7.107 -14.650 -18.162 1.00 84.75 341 LEU A O 1
ATOM 2758 N N . PRO A 1 342 ? 5.936 -15.294 -16.336 1.00 74.81 342 PRO A N 1
ATOM 2759 C CA . PRO A 1 342 ? 6.580 -16.595 -16.224 1.00 74.81 342 PRO A CA 1
ATOM 2760 C C . PRO A 1 342 ? 6.457 -17.404 -17.530 1.00 74.81 342 PRO A C 1
ATOM 2762 O O . PRO A 1 342 ? 5.433 -17.344 -18.217 1.00 74.81 342 PRO A O 1
ATOM 2765 N N . GLY A 1 343 ? 7.533 -18.104 -17.908 1.00 67.19 343 GLY A N 1
ATOM 2766 C CA . GLY A 1 343 ? 7.628 -18.818 -19.192 1.00 67.19 343 GLY A CA 1
ATOM 2767 C C . GLY A 1 343 ? 7.720 -17.914 -20.431 1.00 67.19 343 GLY A C 1
ATOM 2768 O O . GLY A 1 343 ? 7.445 -18.391 -21.524 1.00 67.19 343 GLY A O 1
ATOM 2769 N N . GLY A 1 344 ? 8.053 -16.627 -20.242 1.00 63.78 344 GLY A N 1
ATOM 2770 C CA . GLY A 1 344 ? 7.948 -15.514 -21.195 1.00 63.78 344 GLY A CA 1
ATOM 2771 C C . GLY A 1 344 ? 8.212 -15.802 -22.678 1.00 63.78 344 GLY A C 1
ATOM 2772 O O . GLY A 1 344 ? 8.982 -16.679 -23.054 1.00 63.78 344 GLY A O 1
ATOM 2773 N N . ASP A 1 345 ? 7.591 -14.992 -23.538 1.00 59.09 345 ASP A N 1
ATOM 2774 C CA . ASP A 1 345 ? 7.792 -15.074 -24.986 1.00 59.09 345 ASP A CA 1
ATOM 2775 C C . ASP A 1 345 ? 9.274 -14.831 -25.344 1.00 59.09 345 ASP A C 1
ATOM 2777 O O . ASP A 1 345 ? 9.847 -13.785 -25.030 1.00 59.09 345 ASP A O 1
ATOM 2781 N N . LEU A 1 346 ? 9.901 -15.826 -25.977 1.00 59.16 346 LEU A N 1
ATOM 2782 C CA . LEU A 1 346 ? 11.319 -15.825 -26.340 1.00 59.16 346 LEU A CA 1
ATOM 2783 C C . LEU A 1 346 ? 11.589 -15.181 -27.705 1.00 59.16 346 LEU A C 1
ATOM 2785 O O . LEU A 1 346 ? 12.752 -15.118 -28.106 1.00 59.16 346 LEU A O 1
ATOM 2789 N N . ASP A 1 347 ? 10.571 -14.705 -28.437 1.00 66.56 347 ASP A N 1
ATOM 2790 C CA . ASP A 1 347 ? 10.791 -14.127 -29.766 1.00 66.56 347 ASP A CA 1
ATOM 2791 C C . ASP A 1 347 ? 11.753 -12.921 -29.671 1.00 66.56 347 ASP A C 1
ATOM 2793 O O . ASP A 1 347 ? 11.412 -11.897 -29.094 1.00 66.56 347 ASP A O 1
ATOM 2797 N N . PRO A 1 348 ? 12.961 -12.952 -30.241 1.00 61.28 348 PRO A N 1
ATOM 2798 C CA . PRO A 1 348 ? 13.931 -11.866 -30.079 1.00 61.28 348 PRO A CA 1
ATOM 2799 C C . PRO A 1 348 ? 13.462 -10.506 -30.640 1.00 61.28 348 PRO A C 1
ATOM 2801 O O . PRO A 1 348 ? 14.143 -9.501 -30.443 1.00 61.28 348 PRO A O 1
ATOM 2804 N N . ARG A 1 349 ? 12.319 -10.455 -31.341 1.00 64.44 349 ARG A N 1
ATOM 2805 C CA . ARG A 1 349 ? 11.754 -9.252 -31.966 1.00 64.44 349 ARG A CA 1
ATOM 2806 C C . ARG A 1 349 ? 10.834 -8.423 -31.069 1.00 64.44 349 ARG A C 1
ATOM 2808 O O . ARG A 1 349 ? 10.462 -7.330 -31.493 1.00 64.44 349 ARG A O 1
ATOM 2815 N N . THR A 1 350 ? 10.436 -8.896 -29.885 1.00 71.88 350 THR A N 1
ATOM 2816 C CA . THR A 1 350 ? 9.544 -8.120 -29.001 1.00 71.88 350 THR A CA 1
ATOM 2817 C C . THR A 1 350 ? 10.223 -7.696 -27.695 1.00 71.88 350 THR A C 1
ATOM 2819 O O . THR A 1 350 ? 11.226 -8.270 -27.269 1.00 71.88 350 THR A O 1
ATOM 2822 N N . TYR A 1 351 ? 9.739 -6.597 -27.110 1.00 82.06 351 T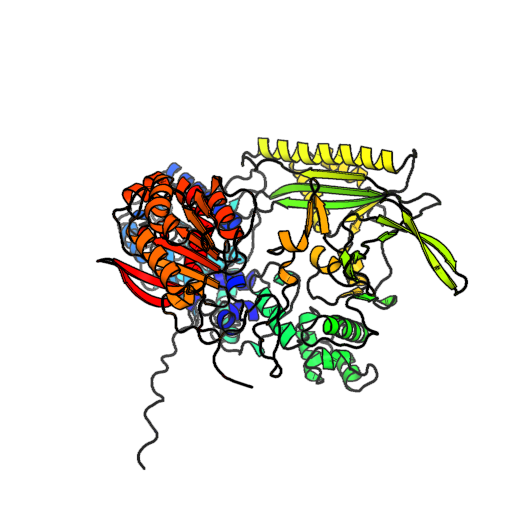YR A N 1
ATOM 2823 C CA . TYR A 1 351 ? 10.426 -5.841 -26.060 1.00 82.06 351 TYR A CA 1
ATOM 2824 C C . TYR A 1 351 ? 9.552 -5.697 -24.815 1.00 82.06 351 TYR A C 1
ATOM 2826 O O . TYR A 1 351 ? 8.331 -5.612 -24.913 1.00 82.06 351 TYR A O 1
ATOM 2834 N N . GLU A 1 352 ? 10.189 -5.580 -23.647 1.00 88.00 352 GLU A N 1
ATOM 2835 C CA . GLU A 1 352 ? 9.518 -5.273 -22.371 1.00 88.00 352 GLU A CA 1
ATOM 2836 C C . GLU A 1 352 ? 8.861 -3.879 -22.371 1.00 88.00 352 GLU A C 1
ATOM 2838 O O . GLU A 1 352 ? 8.017 -3.592 -21.531 1.00 88.00 352 GLU A O 1
ATOM 2843 N N . VAL A 1 353 ? 9.228 -3.006 -23.311 1.00 90.88 353 VAL A N 1
ATOM 2844 C CA . VAL A 1 353 ? 8.583 -1.712 -23.550 1.00 90.88 353 VAL A CA 1
ATOM 2845 C C . VAL A 1 353 ? 8.386 -1.544 -25.046 1.00 90.88 353 VAL A C 1
ATOM 2847 O O . VAL A 1 353 ? 9.338 -1.678 -25.814 1.00 90.88 353 VAL A O 1
ATOM 2850 N N . THR A 1 354 ? 7.160 -1.239 -25.466 1.00 90.31 354 THR A N 1
ATOM 2851 C CA . THR A 1 354 ? 6.819 -1.054 -26.883 1.00 90.31 354 THR A CA 1
ATOM 2852 C C . THR A 1 354 ? 6.146 0.294 -27.094 1.00 90.31 354 THR A C 1
ATOM 2854 O O . THR A 1 354 ? 5.239 0.659 -26.351 1.00 90.31 354 THR A O 1
ATOM 2857 N N . ALA A 1 355 ? 6.584 1.044 -28.107 1.00 90.81 355 ALA A N 1
ATOM 2858 C CA . ALA A 1 355 ? 5.944 2.304 -28.471 1.00 90.81 355 ALA A CA 1
ATOM 2859 C C . ALA A 1 355 ? 4.530 2.048 -29.010 1.00 90.81 355 ALA A C 1
ATOM 2861 O O . ALA A 1 355 ? 4.328 1.190 -29.870 1.00 90.81 355 ALA A O 1
ATOM 2862 N N . LEU A 1 356 ? 3.564 2.809 -28.509 1.00 90.56 356 LEU A N 1
ATOM 2863 C CA . LEU A 1 356 ? 2.206 2.823 -29.024 1.00 90.56 356 LEU A CA 1
ATOM 2864 C C . LEU A 1 356 ? 2.154 3.600 -30.356 1.00 90.56 356 LEU A C 1
ATOM 2866 O O . LEU A 1 356 ? 2.982 4.489 -30.591 1.00 90.56 356 LEU A O 1
ATOM 2870 N N . PRO A 1 357 ? 1.193 3.282 -31.241 1.00 86.62 357 PRO A N 1
ATOM 2871 C CA . PRO A 1 357 ? 0.993 4.007 -32.491 1.00 86.62 357 PRO A CA 1
ATOM 2872 C C . PRO A 1 357 ? 0.791 5.509 -32.272 1.00 86.62 357 PRO A C 1
ATOM 2874 O O . PRO A 1 357 ? 0.196 5.931 -31.288 1.00 86.62 357 PRO A O 1
ATOM 2877 N N . SER A 1 358 ? 1.208 6.338 -33.229 1.00 77.62 358 SER A N 1
ATOM 2878 C CA . SER A 1 358 ? 1.200 7.806 -33.091 1.00 77.62 358 SER A CA 1
ATOM 2879 C C . SER A 1 358 ? -0.180 8.430 -32.837 1.00 77.62 358 SER A C 1
ATOM 2881 O O . SER A 1 358 ? -0.259 9.551 -32.330 1.00 77.62 358 SER A O 1
ATOM 2883 N N . TYR A 1 359 ? -1.264 7.721 -33.164 1.00 79.06 359 TYR A N 1
ATOM 2884 C CA . TYR A 1 359 ? -2.631 8.145 -32.869 1.00 79.06 359 TYR A CA 1
ATOM 2885 C C . TYR A 1 359 ? -3.039 7.919 -31.401 1.00 79.06 359 TYR A C 1
ATOM 2887 O O . TYR A 1 359 ? -4.031 8.503 -30.973 1.00 79.06 359 TYR A O 1
ATOM 2895 N N . SER A 1 360 ? -2.300 7.120 -30.613 1.00 74.19 360 SER A N 1
ATOM 2896 C CA . SER A 1 360 ? -2.544 6.965 -29.165 1.00 74.19 360 SER A CA 1
ATOM 2897 C C . SER A 1 360 ? -2.238 8.255 -28.396 1.00 74.19 360 SER A C 1
ATOM 2899 O O . SER A 1 360 ? -2.798 8.514 -27.331 1.00 74.19 360 SER A O 1
ATOM 2901 N N . GLY A 1 361 ? -1.368 9.093 -28.962 1.00 68.81 361 GLY A N 1
ATOM 2902 C CA . GLY A 1 361 ? -1.058 10.426 -28.477 1.00 68.81 361 GLY A CA 1
ATOM 2903 C C . GLY A 1 361 ? 0.320 10.886 -28.937 1.00 68.81 361 GLY A C 1
ATOM 2904 O O . GLY A 1 361 ? 1.276 10.114 -28.991 1.00 68.81 361 GLY A O 1
ATOM 2905 N N . LYS A 1 362 ? 0.435 12.179 -29.248 1.00 79.81 362 LYS A N 1
ATOM 2906 C CA . LYS A 1 362 ? 1.736 12.820 -29.465 1.00 79.81 362 LYS A CA 1
ATOM 2907 C C . LYS A 1 362 ? 2.340 13.243 -28.130 1.00 79.81 362 LYS A C 1
ATOM 2909 O O . LYS A 1 362 ? 1.599 13.650 -27.229 1.00 79.81 362 LYS A O 1
ATOM 2914 N N . SER A 1 363 ? 3.672 13.195 -28.069 1.00 85.50 363 SER A N 1
ATOM 2915 C CA . SER A 1 363 ? 4.464 13.756 -26.971 1.00 85.50 363 SER A CA 1
ATOM 2916 C C . SER A 1 363 ? 3.987 15.156 -26.631 1.00 85.50 363 SER A C 1
ATOM 2918 O O . SER A 1 363 ? 3.846 15.984 -27.531 1.00 85.50 363 SER A O 1
ATOM 2920 N N . GLN A 1 364 ? 3.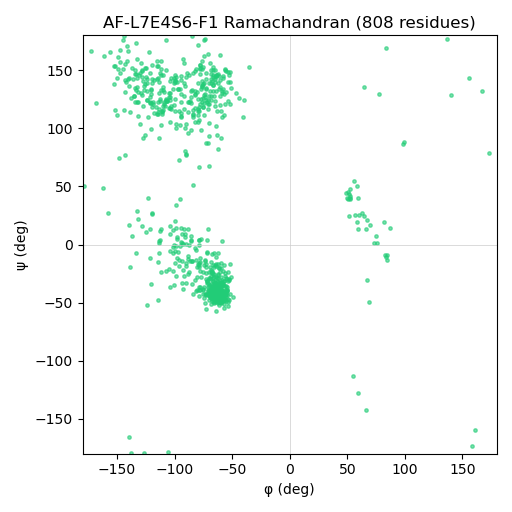749 15.403 -25.346 1.00 84.69 364 GLN A N 1
ATOM 2921 C CA . GLN A 1 364 ? 3.481 16.750 -24.833 1.00 84.69 364 GLN A CA 1
ATOM 2922 C C . GLN A 1 364 ? 4.731 17.381 -24.209 1.00 84.69 364 GLN A C 1
ATOM 2924 O O . GLN A 1 364 ? 4.682 18.520 -23.746 1.00 84.69 364 GLN A O 1
ATOM 2929 N N . LEU A 1 365 ? 5.851 16.649 -24.189 1.00 89.69 365 LEU A N 1
ATOM 2930 C CA . LEU A 1 365 ? 7.129 17.185 -23.738 1.00 89.69 365 LEU A CA 1
ATOM 2931 C C . LEU A 1 365 ? 7.618 18.271 -24.708 1.00 89.69 365 LEU A C 1
ATOM 2933 O O . LEU A 1 365 ? 7.528 18.075 -25.926 1.00 89.69 365 LEU A O 1
ATOM 2937 N N . PRO A 1 366 ? 8.150 19.392 -24.194 1.00 89.69 366 PRO A N 1
ATOM 2938 C CA . PRO A 1 366 ? 8.697 20.446 -25.033 1.00 89.69 366 PRO A CA 1
ATOM 2939 C C . PRO A 1 366 ? 9.948 19.973 -25.778 1.00 89.69 366 PRO A C 1
ATOM 2941 O O . PRO A 1 366 ? 10.706 19.120 -25.309 1.00 89.69 366 PRO A O 1
ATOM 2944 N N . GLU A 1 367 ? 10.200 20.576 -26.938 1.00 90.38 367 GLU A N 1
ATOM 2945 C CA . GLU A 1 367 ? 11.458 20.367 -27.646 1.00 90.38 367 GLU A CA 1
ATOM 2946 C C . GLU A 1 367 ? 12.637 20.850 -26.798 1.00 90.38 367 GLU A C 1
ATOM 2948 O O . GLU A 1 367 ? 12.571 21.859 -26.096 1.00 90.38 367 GLU A O 1
ATOM 2953 N N . HIS A 1 368 ? 13.765 20.149 -26.892 1.00 92.12 368 HIS A N 1
ATOM 2954 C CA . HIS A 1 368 ? 14.952 20.512 -26.122 1.00 92.12 368 HIS A CA 1
ATOM 2955 C C . HIS A 1 368 ? 15.637 21.799 -26.620 1.00 92.12 368 HIS A C 1
ATOM 2957 O O . HIS A 1 368 ? 16.578 22.272 -25.982 1.00 92.12 368 HIS A O 1
ATOM 2963 N N . THR A 1 369 ? 15.179 22.361 -27.737 1.00 91.75 369 THR A N 1
ATOM 2964 C CA . THR A 1 369 ? 15.614 23.651 -28.267 1.00 91.75 369 THR A CA 1
ATOM 2965 C C . THR A 1 369 ? 14.371 24.447 -28.640 1.00 91.75 369 THR A C 1
ATOM 2967 O O . THR A 1 369 ? 13.573 23.991 -29.448 1.00 91.75 369 THR A O 1
ATOM 2970 N N . ILE A 1 370 ? 14.209 25.639 -28.070 1.00 89.38 370 ILE A N 1
ATOM 2971 C CA . ILE A 1 370 ? 13.065 26.523 -28.317 1.00 89.38 370 ILE A CA 1
ATOM 2972 C C . ILE A 1 370 ? 13.613 27.868 -28.783 1.00 89.38 370 ILE A C 1
ATOM 2974 O O . ILE A 1 370 ? 14.447 28.471 -28.108 1.00 89.38 370 ILE A O 1
ATOM 2978 N N . ASN A 1 371 ? 13.168 28.340 -29.951 1.00 87.56 371 ASN A N 1
ATOM 2979 C CA . ASN A 1 371 ? 13.630 29.599 -30.555 1.00 87.56 371 ASN A CA 1
ATOM 2980 C C . ASN A 1 371 ? 15.167 29.697 -30.657 1.00 87.56 371 ASN A C 1
ATOM 2982 O O . ASN A 1 371 ? 15.756 30.740 -30.375 1.00 87.56 371 ASN A O 1
ATOM 2986 N N . GLY A 1 372 ? 15.828 28.587 -31.007 1.00 87.19 372 GLY A N 1
ATOM 2987 C CA . GLY A 1 372 ? 17.289 28.510 -31.129 1.00 87.19 372 GLY A CA 1
ATOM 2988 C C . GLY A 1 372 ? 18.054 28.511 -29.800 1.00 87.19 372 GLY A C 1
ATOM 2989 O O . GLY A 1 372 ? 19.280 28.460 -29.815 1.00 87.19 372 GLY A O 1
ATOM 2990 N N . LYS A 1 373 ? 17.362 28.544 -28.655 1.00 90.31 373 LYS A N 1
ATOM 2991 C CA . LYS A 1 373 ? 17.963 28.448 -27.321 1.00 90.31 373 LYS A CA 1
ATOM 2992 C C . LYS A 1 373 ? 17.740 27.063 -26.735 1.00 90.31 373 LYS A C 1
ATOM 2994 O O . LYS A 1 373 ? 16.660 26.488 -26.871 1.00 90.31 373 LYS A O 1
ATOM 2999 N N . ARG A 1 374 ? 18.755 26.536 -26.054 1.00 92.25 374 ARG A N 1
ATOM 3000 C CA . ARG A 1 374 ? 18.660 25.243 -25.381 1.00 92.25 374 ARG A CA 1
ATOM 3001 C C . ARG A 1 374 ? 17.712 25.336 -24.186 1.00 92.25 374 ARG A C 1
ATOM 3003 O O . ARG A 1 374 ? 17.816 26.262 -23.387 1.00 92.25 374 ARG A O 1
ATOM 3010 N N . LEU A 1 375 ? 16.794 24.381 -24.083 1.00 94.00 375 LEU A N 1
ATOM 3011 C CA . LEU A 1 375 ? 15.870 24.266 -22.963 1.00 94.00 375 LEU A CA 1
ATOM 3012 C C . LEU A 1 375 ? 16.615 23.814 -21.709 1.00 94.00 375 LEU A C 1
ATOM 3014 O O . LEU A 1 375 ? 17.236 22.747 -21.711 1.00 94.00 375 LEU A O 1
ATOM 3018 N N . ILE A 1 376 ? 16.492 24.595 -20.638 1.00 95.25 376 ILE A N 1
ATOM 3019 C CA . ILE A 1 376 ? 16.870 24.170 -19.294 1.00 95.25 376 ILE A CA 1
ATOM 3020 C C . ILE A 1 376 ? 15.793 23.213 -18.799 1.00 95.25 376 ILE A C 1
ATOM 3022 O O . ILE A 1 376 ? 14.620 23.573 -18.687 1.00 95.25 376 ILE A O 1
ATOM 3026 N N . ARG A 1 377 ? 16.188 21.974 -18.532 1.00 95.94 377 ARG A N 1
ATOM 3027 C CA . ARG A 1 377 ? 15.300 20.931 -18.030 1.00 95.94 377 ARG A CA 1
ATOM 3028 C C . ARG A 1 377 ? 15.577 20.739 -16.550 1.00 95.94 377 ARG A C 1
ATOM 3030 O O . ARG A 1 377 ? 16.719 20.482 -16.172 1.00 95.94 377 ARG A O 1
ATOM 3037 N N . VAL A 1 378 ? 14.531 20.871 -15.742 1.00 96.19 378 VAL A N 1
ATOM 3038 C CA . VAL A 1 378 ? 14.576 20.675 -14.292 1.00 96.19 378 VAL A CA 1
ATOM 3039 C C . VAL A 1 378 ? 13.773 19.426 -13.961 1.00 96.19 378 VAL A C 1
ATOM 3041 O O . VAL A 1 378 ? 12.547 19.463 -13.978 1.00 96.19 378 VAL A O 1
ATOM 3044 N N . TYR A 1 379 ? 14.447 18.315 -13.688 1.00 96.50 379 TYR A N 1
ATOM 3045 C CA . TYR A 1 379 ? 13.793 17.105 -13.190 1.00 96.50 379 TYR A CA 1
ATOM 3046 C C . TYR A 1 379 ? 13.639 17.239 -11.684 1.00 96.50 379 TYR A C 1
ATOM 3048 O O . TYR A 1 379 ? 14.651 17.282 -11.000 1.00 96.50 379 TYR A O 1
ATOM 3056 N N . LEU A 1 380 ? 12.410 17.354 -11.192 1.00 95.94 380 LEU A N 1
ATOM 3057 C CA . LEU A 1 380 ? 12.070 17.634 -9.801 1.00 95.94 380 LEU A CA 1
ATOM 3058 C C . LEU A 1 380 ? 11.415 16.402 -9.167 1.00 95.94 380 LEU A C 1
ATOM 3060 O O . LEU A 1 380 ? 10.498 15.830 -9.750 1.00 95.94 380 LEU A O 1
ATOM 3064 N N . SER A 1 381 ? 11.869 16.048 -7.968 1.00 95.56 381 SER A N 1
ATOM 3065 C CA . SER A 1 381 ? 11.321 14.989 -7.121 1.00 95.56 381 SER A CA 1
ATOM 3066 C C . SER A 1 381 ? 10.885 15.596 -5.792 1.00 95.56 381 SER A C 1
ATOM 3068 O O . SER A 1 381 ? 11.644 16.363 -5.185 1.00 95.56 381 SER A O 1
ATOM 3070 N N . VAL A 1 382 ? 9.677 15.259 -5.340 1.00 93.94 382 VAL A N 1
ATOM 3071 C CA . VAL A 1 382 ? 9.119 15.757 -4.073 1.00 93.94 382 VAL A CA 1
ATOM 3072 C C . VAL A 1 382 ? 8.760 14.576 -3.190 1.00 93.94 382 VAL A C 1
ATOM 3074 O O . VAL A 1 382 ? 7.791 13.875 -3.458 1.00 93.94 382 VAL A O 1
ATOM 3077 N N . GLU A 1 383 ? 9.519 14.388 -2.115 1.00 92.12 383 GLU A N 1
ATOM 3078 C CA . GLU A 1 383 ? 9.242 13.345 -1.134 1.00 92.12 383 GLU A CA 1
ATOM 3079 C C . GLU A 1 383 ? 8.415 13.914 0.013 1.00 92.12 383 GLU A C 1
ATOM 3081 O O . GLU A 1 383 ? 8.806 14.877 0.688 1.00 92.12 383 GLU A O 1
ATOM 3086 N N . TYR A 1 384 ? 7.259 13.301 0.235 1.00 87.50 384 TYR A N 1
ATOM 3087 C CA . TYR A 1 384 ? 6.277 13.743 1.210 1.00 87.50 384 TYR A CA 1
ATOM 3088 C C . TYR A 1 384 ? 6.126 12.708 2.319 1.00 87.50 384 TYR A C 1
ATOM 3090 O O . TYR A 1 384 ? 5.774 11.556 2.076 1.00 87.50 384 TYR A O 1
ATOM 3098 N N . ASP A 1 385 ? 6.349 13.145 3.551 1.00 85.19 385 ASP A N 1
ATOM 3099 C CA . ASP A 1 385 ? 6.076 12.366 4.745 1.00 85.19 385 ASP A CA 1
ATOM 3100 C C . ASP A 1 385 ? 4.572 12.433 5.035 1.00 85.19 385 ASP A C 1
ATOM 3102 O O . ASP A 1 385 ? 4.040 13.470 5.441 1.00 85.19 385 ASP A O 1
ATOM 3106 N N . TYR A 1 386 ? 3.860 11.335 4.784 1.00 74.56 386 TYR A N 1
ATOM 3107 C CA . TYR A 1 386 ? 2.411 11.262 4.988 1.00 74.56 386 TYR A CA 1
ATOM 3108 C C . TYR A 1 386 ? 2.006 11.157 6.462 1.00 74.56 386 TYR A C 1
ATOM 3110 O O . TYR A 1 386 ? 0.877 11.523 6.802 1.00 74.56 386 TYR A O 1
ATOM 3118 N N . VAL A 1 387 ? 2.902 10.675 7.327 1.00 75.12 387 VAL A N 1
ATOM 3119 C CA . VAL A 1 387 ? 2.667 10.583 8.774 1.00 75.12 387 VAL A CA 1
ATOM 3120 C C . VAL A 1 387 ? 2.608 12.002 9.331 1.00 75.12 387 VAL A C 1
ATOM 3122 O O . VAL A 1 387 ? 1.612 12.436 9.928 1.00 75.12 387 VAL A O 1
ATOM 3125 N N . GLU A 1 388 ? 3.630 12.778 8.996 1.00 80.19 388 GLU A N 1
ATOM 3126 C CA . GLU A 1 388 ? 3.812 14.140 9.490 1.00 80.19 388 GLU A CA 1
ATOM 3127 C C . GLU A 1 388 ? 3.075 15.178 8.636 1.00 80.19 388 GLU A C 1
ATOM 3129 O O . GLU A 1 388 ? 2.818 16.294 9.089 1.00 80.19 388 GLU A O 1
ATOM 3134 N N . ASN A 1 389 ? 2.628 14.776 7.440 1.00 79.50 389 ASN A N 1
ATOM 3135 C CA . ASN A 1 389 ? 1.932 15.595 6.447 1.00 79.50 389 ASN A CA 1
ATOM 3136 C C . ASN A 1 389 ? 2.768 16.808 6.023 1.00 79.50 389 ASN A C 1
ATOM 3138 O O . ASN A 1 389 ? 2.308 17.955 6.077 1.00 79.50 389 ASN A O 1
ATOM 3142 N N . ARG A 1 390 ? 4.026 16.542 5.652 1.00 89.12 390 ARG A N 1
ATOM 3143 C CA . ARG A 1 390 ? 5.055 17.547 5.353 1.00 89.12 390 ARG A CA 1
ATOM 3144 C C . ARG A 1 390 ? 6.023 17.074 4.281 1.00 89.12 390 ARG A C 1
ATOM 3146 O O . ARG A 1 390 ? 6.209 15.881 4.080 1.00 89.12 390 ARG A O 1
ATOM 3153 N N . ILE A 1 391 ? 6.677 18.020 3.616 1.00 93.25 391 ILE A N 1
ATOM 3154 C CA . ILE A 1 391 ? 7.766 17.707 2.685 1.00 93.25 391 ILE A CA 1
ATOM 3155 C C . ILE A 1 391 ? 8.988 17.238 3.479 1.00 93.25 391 ILE A C 1
ATOM 3157 O O . ILE A 1 391 ? 9.555 18.009 4.253 1.00 93.25 391 ILE A O 1
ATOM 3161 N N . GLY A 1 392 ? 9.391 15.985 3.268 1.00 93.81 392 GLY A N 1
ATOM 3162 C CA . GLY A 1 392 ? 10.559 15.372 3.902 1.00 93.81 392 GLY A CA 1
ATOM 3163 C C . GLY A 1 392 ? 11.843 15.562 3.097 1.00 93.81 392 GLY A C 1
ATOM 3164 O O . GLY A 1 392 ? 12.913 15.727 3.683 1.00 93.81 392 GLY A O 1
ATOM 3165 N N . ALA A 1 393 ? 11.748 15.594 1.765 1.00 96.12 393 ALA A N 1
ATOM 3166 C CA . ALA A 1 393 ? 12.881 15.885 0.892 1.00 96.12 393 ALA A CA 1
ATOM 3167 C C . ALA A 1 393 ? 12.456 16.516 -0.438 1.00 96.12 393 ALA A C 1
ATOM 3169 O O . ALA A 1 393 ? 11.351 16.307 -0.936 1.00 96.12 393 ALA A O 1
ATOM 3170 N N . LEU A 1 394 ? 13.373 17.281 -1.022 1.00 97.06 394 LEU A N 1
ATOM 3171 C CA . LEU A 1 394 ? 13.284 17.842 -2.360 1.00 97.06 394 LEU A CA 1
ATOM 3172 C C . LEU A 1 394 ? 14.591 17.557 -3.089 1.00 97.06 394 LEU A C 1
ATOM 3174 O O . LEU A 1 394 ? 15.678 17.819 -2.569 1.00 97.06 394 LEU A O 1
ATOM 3178 N N . ALA A 1 395 ? 14.483 17.048 -4.308 1.00 97.69 395 ALA A N 1
ATOM 3179 C CA . ALA A 1 395 ? 15.632 16.831 -5.168 1.00 97.69 395 ALA A CA 1
ATOM 3180 C C . ALA A 1 395 ? 15.356 17.376 -6.566 1.00 97.69 395 ALA A C 1
ATOM 3182 O O . ALA A 1 395 ? 14.244 17.260 -7.077 1.00 97.69 395 ALA A O 1
ATOM 3183 N N . ALA A 1 396 ? 16.372 17.950 -7.200 1.00 97.31 396 ALA A N 1
ATOM 3184 C CA . ALA A 1 396 ? 16.310 18.333 -8.594 1.00 97.31 396 ALA A CA 1
ATOM 3185 C C . ALA A 1 396 ? 17.613 18.049 -9.334 1.00 97.31 396 ALA A C 1
ATOM 3187 O O . ALA A 1 396 ? 18.696 18.284 -8.806 1.00 97.31 396 ALA A O 1
ATOM 3188 N N . HIS A 1 397 ? 17.491 17.615 -10.586 1.00 97.06 397 HIS A N 1
ATOM 3189 C CA . HIS A 1 397 ? 18.586 17.598 -11.549 1.00 97.06 397 HIS A CA 1
ATOM 3190 C C . HIS A 1 397 ? 18.325 18.654 -12.624 1.00 97.06 397 HIS A C 1
ATOM 3192 O O . HIS A 1 397 ? 17.322 18.591 -13.343 1.00 97.06 397 HIS A O 1
ATOM 3198 N N . VAL A 1 398 ? 19.227 19.626 -12.739 1.00 97.62 398 VAL A N 1
ATOM 3199 C CA . VAL A 1 398 ? 19.142 20.730 -13.699 1.00 97.62 398 VAL A CA 1
ATOM 3200 C C . VAL A 1 398 ? 20.150 20.507 -14.815 1.00 97.62 398 VAL A C 1
ATOM 3202 O O . VAL A 1 398 ? 21.346 20.404 -14.559 1.00 97.62 398 VAL A O 1
ATOM 3205 N N . THR A 1 399 ? 19.692 20.468 -16.065 1.00 96.75 399 THR A N 1
ATOM 3206 C CA . THR A 1 399 ? 20.572 20.231 -17.217 1.00 96.75 399 THR A CA 1
ATOM 3207 C C . THR A 1 399 ? 20.108 20.965 -18.471 1.00 96.75 399 THR A C 1
ATOM 3209 O O . THR A 1 399 ? 18.910 21.105 -18.728 1.00 96.75 399 THR A O 1
ATOM 3212 N N . LYS A 1 400 ? 21.069 21.382 -19.301 1.00 95.31 400 LYS A N 1
ATOM 3213 C CA . LYS A 1 400 ? 20.840 21.809 -20.689 1.00 95.31 400 LYS A CA 1
ATOM 3214 C C . LYS A 1 400 ? 21.458 20.849 -21.710 1.00 95.31 400 LYS A C 1
ATOM 3216 O O . LYS A 1 400 ? 21.316 21.078 -22.908 1.00 95.31 400 LYS A O 1
ATOM 3221 N N . SER A 1 401 ? 22.039 19.728 -21.271 1.00 93.75 401 SER A N 1
ATOM 3222 C CA . SER A 1 401 ? 22.858 18.847 -22.111 1.00 93.75 401 SER A CA 1
ATOM 3223 C C . SER A 1 401 ? 22.191 18.411 -23.421 1.00 93.75 401 SER A C 1
ATOM 3225 O O . SER A 1 401 ? 20.970 18.254 -23.524 1.00 93.75 401 SER A O 1
ATOM 3227 N N . GLU A 1 402 ? 22.992 18.204 -24.456 1.00 91.38 402 GLU A N 1
ATOM 3228 C CA . GLU A 1 402 ? 22.587 17.524 -25.693 1.00 91.38 402 GLU A CA 1
ATOM 3229 C C . GLU A 1 402 ? 22.778 16.007 -25.619 1.00 91.38 402 GLU A C 1
ATOM 3231 O O . GLU A 1 402 ? 22.225 15.276 -26.442 1.00 91.38 402 GLU A O 1
ATOM 3236 N N . GLY A 1 403 ? 23.505 15.543 -24.601 1.00 90.06 403 GLY A N 1
ATOM 3237 C CA . GLY A 1 403 ? 23.795 14.143 -24.359 1.00 90.06 403 GLY A CA 1
ATOM 3238 C C . GLY A 1 403 ? 22.559 13.331 -23.993 1.00 90.06 403 GLY A C 1
ATOM 3239 O O . GLY A 1 403 ? 21.603 13.821 -23.387 1.00 90.06 403 GLY A O 1
ATOM 3240 N N . LYS A 1 404 ? 22.594 12.052 -24.358 1.00 89.00 404 LYS A N 1
ATOM 3241 C CA . LYS A 1 404 ? 21.657 11.038 -23.870 1.00 89.00 404 LYS A CA 1
ATOM 3242 C C . LYS A 1 404 ? 22.330 10.245 -22.759 1.00 89.00 404 LYS A C 1
ATOM 3244 O O . LYS A 1 404 ? 23.508 9.929 -22.867 1.00 89.00 404 LYS A O 1
ATOM 3249 N N . LEU A 1 405 ? 21.580 9.899 -21.719 1.00 89.50 405 LEU A N 1
ATOM 3250 C CA . LEU A 1 405 ? 22.100 9.139 -20.584 1.00 89.50 405 LEU A CA 1
ATOM 3251 C C . LEU A 1 405 ? 22.612 7.752 -21.016 1.00 89.50 405 LEU A C 1
ATOM 3253 O O . LEU A 1 405 ? 21.910 7.039 -21.739 1.00 89.50 405 LEU A O 1
ATOM 3257 N N . ASP A 1 406 ? 23.797 7.363 -20.542 1.00 88.19 406 ASP A N 1
ATOM 3258 C CA . ASP A 1 406 ? 24.439 6.067 -20.791 1.00 88.19 406 ASP A CA 1
ATOM 3259 C C . ASP A 1 406 ? 24.556 5.226 -19.503 1.00 88.19 406 ASP A C 1
ATOM 3261 O O . ASP A 1 406 ? 25.537 5.344 -18.759 1.00 88.19 406 ASP A O 1
ATOM 3265 N N . PRO A 1 407 ? 23.572 4.362 -19.194 1.00 87.38 407 PRO A N 1
ATOM 3266 C CA . PRO A 1 407 ? 23.694 3.350 -18.146 1.00 87.38 407 PRO A CA 1
ATOM 3267 C C . PRO A 1 407 ? 24.508 2.149 -18.658 1.00 87.38 407 PRO A C 1
ATOM 3269 O O . PRO A 1 407 ? 23.978 1.057 -18.888 1.00 87.38 407 PRO A O 1
ATOM 3272 N N . LYS A 1 408 ? 25.796 2.388 -18.911 1.00 87.31 408 LYS A N 1
ATOM 3273 C CA . LYS A 1 408 ? 26.695 1.467 -19.610 1.00 87.31 408 LYS A CA 1
ATOM 3274 C C . LYS A 1 408 ? 26.970 0.189 -18.817 1.00 87.31 408 LYS A C 1
ATOM 3276 O O . LYS A 1 408 ? 27.131 0.198 -17.598 1.00 87.31 408 LYS A O 1
ATOM 3281 N N . PHE A 1 409 ? 27.123 -0.911 -19.548 1.00 89.62 409 PHE A N 1
ATOM 3282 C CA . PHE A 1 409 ? 27.685 -2.160 -19.040 1.00 89.62 409 PHE A CA 1
ATOM 3283 C C . PHE A 1 409 ? 29.044 -2.401 -19.699 1.00 89.62 409 PHE A C 1
ATOM 3285 O O . PHE A 1 409 ? 29.236 -2.076 -20.869 1.00 89.62 409 PHE A O 1
ATOM 3292 N N . GLU A 1 410 ? 29.979 -2.988 -18.962 1.00 90.00 410 GLU A N 1
ATOM 3293 C CA . GLU A 1 410 ? 31.306 -3.368 -19.450 1.00 90.00 410 GLU A CA 1
ATOM 3294 C C . GLU A 1 410 ? 31.609 -4.825 -19.101 1.00 90.00 410 GLU A C 1
ATOM 3296 O O . GLU A 1 410 ? 31.037 -5.373 -18.160 1.00 90.00 410 GLU A O 1
ATOM 3301 N N . GLN A 1 411 ? 32.503 -5.467 -19.850 1.00 89.88 411 GLN A N 1
ATOM 3302 C CA . GLN A 1 411 ? 32.995 -6.790 -19.480 1.00 89.88 411 GLN A CA 1
ATOM 3303 C C . GLN A 1 411 ? 34.111 -6.658 -18.449 1.00 89.88 411 GLN A C 1
ATOM 3305 O O . GLN A 1 411 ? 35.075 -5.921 -18.652 1.00 89.88 411 GLN A O 1
ATOM 3310 N N . ASN A 1 412 ? 33.985 -7.390 -17.347 1.00 84.12 412 ASN A N 1
ATOM 3311 C CA . ASN A 1 412 ? 35.067 -7.539 -16.386 1.00 84.12 412 ASN A CA 1
ATOM 3312 C C . ASN A 1 412 ? 36.170 -8.472 -16.934 1.00 84.12 412 ASN A C 1
ATOM 3314 O O . ASN A 1 412 ? 36.039 -9.049 -18.015 1.00 84.12 412 ASN A O 1
ATOM 3318 N N . ALA A 1 413 ? 37.255 -8.649 -16.173 1.00 84.00 413 ALA A N 1
ATOM 3319 C CA . ALA A 1 413 ? 38.384 -9.505 -16.563 1.00 84.00 413 ALA A CA 1
ATOM 3320 C C . ALA A 1 413 ? 37.993 -10.974 -16.845 1.00 84.00 413 ALA A C 1
ATOM 3322 O O . ALA A 1 413 ? 38.684 -11.648 -17.604 1.00 84.00 413 ALA A O 1
ATOM 3323 N N . ASP A 1 414 ? 36.870 -11.441 -16.291 1.00 83.25 414 ASP A N 1
ATOM 3324 C CA . ASP A 1 414 ? 36.326 -12.790 -16.492 1.00 83.25 414 ASP A CA 1
ATOM 3325 C C . ASP A 1 414 ? 35.345 -12.872 -17.682 1.00 83.25 414 ASP A C 1
ATOM 3327 O O . ASP A 1 414 ? 34.671 -13.887 -17.870 1.00 83.25 414 ASP A O 1
ATOM 3331 N N . GLY A 1 415 ? 35.199 -11.796 -18.464 1.00 84.56 415 GLY A N 1
ATOM 3332 C CA . GLY A 1 415 ? 34.276 -11.710 -19.600 1.00 84.56 415 GLY A CA 1
ATOM 3333 C C . GLY A 1 415 ? 32.798 -11.551 -19.218 1.00 84.56 415 GLY A C 1
ATOM 3334 O O . GLY A 1 415 ? 31.930 -11.598 -20.092 1.00 84.56 415 GLY A O 1
ATOM 3335 N N . LYS A 1 416 ? 32.477 -11.351 -17.932 1.00 83.06 416 LYS A N 1
ATOM 3336 C CA . LYS A 1 416 ? 31.103 -11.117 -17.463 1.00 83.06 416 LYS A CA 1
ATOM 3337 C C . LYS A 1 416 ? 30.737 -9.644 -17.591 1.00 83.06 416 LYS A C 1
ATOM 3339 O O . LYS A 1 416 ? 31.484 -8.774 -17.153 1.00 83.06 416 LYS A O 1
ATOM 3344 N N . TRP A 1 417 ? 29.556 -9.372 -18.141 1.00 84.25 417 TRP A N 1
ATOM 3345 C CA . TRP A 1 417 ? 29.007 -8.019 -18.197 1.00 84.25 417 TRP A CA 1
ATOM 3346 C C . TRP A 1 417 ? 28.605 -7.536 -16.802 1.00 84.25 417 TRP A C 1
ATOM 3348 O O . TRP A 1 417 ? 27.834 -8.199 -16.108 1.00 84.25 417 TRP A O 1
ATOM 3358 N N . GLN A 1 418 ? 29.095 -6.364 -16.416 1.00 87.25 418 GLN A N 1
ATOM 3359 C CA . GLN A 1 418 ? 28.778 -5.686 -15.166 1.00 87.25 418 GLN A CA 1
ATOM 3360 C C . GLN A 1 418 ? 28.383 -4.228 -15.438 1.00 87.25 418 GLN A C 1
ATOM 3362 O O . GLN A 1 418 ? 28.895 -3.623 -16.383 1.00 87.25 418 GLN A O 1
ATOM 3367 N N . PRO A 1 419 ? 27.474 -3.646 -14.643 1.00 91.75 419 PRO A N 1
ATOM 3368 C CA . PRO A 1 419 ? 27.115 -2.242 -14.788 1.00 91.75 419 PRO A CA 1
ATOM 3369 C C . PRO A 1 419 ? 28.265 -1.329 -14.346 1.00 91.75 419 PRO A C 1
ATOM 3371 O O . PRO A 1 419 ? 28.899 -1.557 -13.310 1.00 91.75 419 PRO A O 1
ATOM 3374 N N . VAL A 1 420 ? 28.495 -0.259 -15.103 1.00 91.69 420 VAL A N 1
ATOM 3375 C CA . VAL A 1 420 ? 29.487 0.768 -14.774 1.00 91.69 420 VAL A CA 1
ATOM 3376 C C . VAL A 1 420 ? 28.859 1.748 -13.779 1.00 91.69 420 VAL A C 1
ATOM 3378 O O . VAL A 1 420 ? 27.892 2.420 -14.116 1.00 91.69 420 VAL A O 1
ATOM 3381 N N . PRO A 1 421 ? 29.371 1.886 -12.542 1.00 91.00 421 PRO A N 1
ATOM 3382 C CA . PRO A 1 421 ? 28.684 2.651 -11.497 1.00 91.00 421 PRO A CA 1
ATOM 3383 C C . PRO A 1 421 ? 28.635 4.168 -11.736 1.00 91.00 421 PRO A C 1
ATOM 3385 O O . PRO A 1 421 ? 27.832 4.848 -11.095 1.00 91.00 421 PRO A O 1
ATOM 3388 N N . ASN A 1 422 ? 29.503 4.702 -12.601 1.00 89.31 422 ASN A N 1
ATOM 3389 C CA . ASN A 1 422 ? 29.516 6.117 -12.960 1.00 89.31 422 ASN A CA 1
ATOM 3390 C C . ASN A 1 422 ? 28.703 6.327 -14.240 1.00 89.31 422 ASN A C 1
ATOM 3392 O O . ASN A 1 422 ? 29.127 5.893 -15.310 1.00 89.31 422 ASN A O 1
ATOM 3396 N N . ILE A 1 423 ? 27.544 6.973 -14.112 1.00 89.25 423 ILE A N 1
ATOM 3397 C CA . ILE A 1 423 ? 26.667 7.258 -15.248 1.00 89.25 423 ILE A CA 1
ATOM 3398 C C . ILE A 1 423 ? 27.244 8.418 -16.052 1.00 89.25 423 ILE A C 1
ATOM 3400 O O . ILE A 1 423 ? 27.680 9.422 -15.491 1.00 89.25 423 ILE A O 1
ATOM 3404 N N . LYS A 1 424 ? 27.220 8.266 -17.371 1.00 91.81 424 LYS A N 1
ATOM 3405 C CA . LYS A 1 424 ? 27.733 9.246 -18.323 1.00 91.81 424 LYS A CA 1
ATOM 3406 C C . LYS A 1 424 ? 26.676 9.599 -19.353 1.00 91.81 424 LYS A C 1
ATOM 3408 O O . LYS A 1 424 ? 25.553 9.101 -19.308 1.00 91.81 424 LYS A O 1
ATOM 3413 N N . GLU A 1 425 ? 27.042 10.466 -20.277 1.00 93.75 425 GLU A N 1
ATOM 3414 C CA . GLU A 1 425 ? 26.260 10.777 -21.458 1.00 93.75 425 GLU A CA 1
ATOM 3415 C C . GLU A 1 425 ? 26.959 10.271 -22.716 1.00 93.75 425 GLU A C 1
ATOM 3417 O O . GLU A 1 425 ? 28.182 10.125 -22.759 1.00 93.75 425 GLU A O 1
ATOM 3422 N N . TYR A 1 426 ? 26.182 10.075 -23.774 1.00 90.69 426 TYR A N 1
ATOM 3423 C CA . TYR A 1 426 ? 26.703 9.898 -25.117 1.00 90.69 426 TYR A CA 1
ATOM 3424 C C . TYR A 1 426 ? 26.089 10.906 -26.090 1.00 90.69 426 TYR A C 1
ATOM 3426 O O . TYR A 1 426 ? 24.907 11.257 -26.004 1.00 90.69 426 TYR A O 1
ATOM 3434 N N . LEU A 1 427 ? 26.913 11.356 -27.031 1.00 90.25 427 LEU A N 1
ATOM 3435 C CA . LEU A 1 427 ? 26.546 12.214 -28.154 1.00 90.25 427 LEU A CA 1
ATOM 3436 C C . LEU A 1 427 ? 26.736 11.439 -29.454 1.00 90.25 427 LEU A C 1
ATOM 3438 O O . LEU A 1 427 ? 27.682 10.669 -29.580 1.00 90.25 427 LEU A O 1
ATOM 3442 N N . GLU A 1 428 ? 25.852 11.644 -30.422 1.00 86.56 428 GLU A N 1
ATOM 3443 C CA . GLU A 1 428 ? 26.034 11.118 -31.775 1.00 86.56 428 GLU A CA 1
ATOM 3444 C C . GLU A 1 428 ? 27.004 12.040 -32.529 1.00 86.56 428 GLU A C 1
ATOM 3446 O O . GLU A 1 428 ? 26.688 13.201 -32.773 1.00 86.56 428 GLU A O 1
ATOM 3451 N N . GLU A 1 429 ? 28.213 11.555 -32.827 1.00 84.31 429 GLU A N 1
ATOM 3452 C CA . GLU A 1 429 ? 29.273 12.339 -33.489 1.00 84.31 429 GLU A CA 1
ATOM 3453 C C . GLU A 1 429 ? 29.226 12.235 -35.018 1.00 84.31 429 GLU A C 1
ATOM 3455 O O . GLU A 1 429 ? 29.804 13.064 -35.720 1.00 84.31 429 GLU A O 1
ATOM 3460 N N . GLY A 1 430 ? 28.543 11.224 -35.549 1.00 83.56 430 GLY A N 1
ATOM 3461 C CA . GLY A 1 430 ? 28.453 10.985 -36.980 1.00 83.56 430 GLY A CA 1
ATOM 3462 C C . GLY A 1 430 ? 28.030 9.560 -37.281 1.00 83.56 430 GLY A C 1
ATOM 3463 O O . GLY A 1 430 ? 27.472 8.869 -36.432 1.00 83.56 430 GLY A O 1
ATOM 3464 N N . ILE A 1 431 ? 28.313 9.120 -38.500 1.00 85.00 431 ILE A N 1
ATOM 3465 C CA . ILE A 1 431 ? 27.952 7.799 -39.000 1.00 85.00 431 ILE A CA 1
ATOM 3466 C C . ILE A 1 431 ? 29.226 7.126 -39.527 1.00 85.00 431 ILE A C 1
ATOM 3468 O O . ILE A 1 431 ? 30.044 7.778 -40.176 1.00 85.00 431 ILE A O 1
ATOM 3472 N N . ASP A 1 432 ? 29.418 5.847 -39.213 1.00 86.69 432 ASP A N 1
ATOM 3473 C CA . ASP A 1 432 ? 30.533 5.044 -39.708 1.00 86.69 432 ASP A CA 1
ATOM 3474 C C . ASP A 1 432 ? 30.363 4.645 -41.187 1.00 86.69 432 ASP A C 1
ATOM 3476 O O . ASP A 1 432 ? 29.340 4.895 -41.830 1.00 86.69 432 ASP A O 1
ATOM 3480 N N . GLU A 1 433 ? 31.382 3.985 -41.736 1.00 86.00 433 GLU A N 1
ATOM 3481 C CA . GLU A 1 433 ? 31.403 3.473 -43.115 1.00 86.00 433 GLU A CA 1
ATOM 3482 C C . GLU A 1 433 ? 30.289 2.453 -43.432 1.00 86.00 433 GLU A C 1
ATOM 3484 O O . GLU A 1 433 ? 29.985 2.218 -44.601 1.00 86.00 433 GLU A O 1
ATOM 3489 N N . ASN A 1 434 ? 29.639 1.889 -42.408 1.00 83.75 434 ASN A N 1
ATOM 3490 C CA . ASN A 1 434 ? 28.536 0.931 -42.512 1.00 83.75 434 ASN A CA 1
ATOM 3491 C C . ASN A 1 434 ? 27.166 1.566 -42.222 1.00 83.75 434 ASN A C 1
ATOM 3493 O O . ASN A 1 434 ? 26.186 0.855 -41.980 1.00 83.75 434 ASN A O 1
ATOM 3497 N N . ASN A 1 435 ? 27.086 2.896 -42.249 1.00 82.06 435 ASN A N 1
ATOM 3498 C CA . ASN A 1 435 ? 25.887 3.670 -41.966 1.00 82.06 435 ASN A CA 1
ATOM 3499 C C . ASN A 1 435 ? 25.351 3.508 -40.522 1.00 82.06 435 ASN A C 1
ATOM 3501 O O . ASN A 1 435 ? 24.148 3.654 -40.284 1.00 82.06 435 ASN A O 1
ATOM 3505 N N . LYS A 1 436 ? 26.220 3.188 -39.549 1.00 79.81 436 LYS A N 1
ATOM 3506 C CA . LYS A 1 436 ? 25.868 3.098 -38.124 1.00 79.81 436 LYS A CA 1
ATOM 3507 C C . LYS A 1 436 ? 26.300 4.352 -37.363 1.00 79.81 436 LYS A C 1
ATOM 3509 O O . LYS A 1 436 ? 27.410 4.832 -37.574 1.00 79.81 436 LYS A O 1
ATOM 3514 N N . PRO A 1 437 ? 25.471 4.868 -36.443 1.00 80.81 437 PRO A N 1
ATOM 3515 C CA . PRO A 1 437 ? 25.831 6.035 -35.650 1.00 80.81 437 PRO A CA 1
ATOM 3516 C C . PRO A 1 437 ? 27.041 5.748 -34.751 1.00 80.81 437 PRO A C 1
ATOM 3518 O O . PRO A 1 437 ? 27.087 4.736 -34.046 1.00 80.81 437 PRO A O 1
ATOM 3521 N N . ILE A 1 438 ? 28.010 6.661 -34.774 1.00 84.50 438 ILE A N 1
ATOM 3522 C CA . ILE A 1 438 ? 29.172 6.682 -33.886 1.00 84.50 438 ILE A CA 1
ATOM 3523 C C . ILE A 1 438 ? 28.812 7.540 -32.680 1.00 84.50 438 ILE A C 1
ATOM 3525 O O . ILE A 1 438 ? 28.388 8.689 -32.825 1.00 84.50 438 ILE A O 1
ATOM 3529 N N . PHE A 1 439 ? 29.007 6.987 -31.486 1.00 87.38 439 PHE A N 1
ATOM 3530 C CA . PHE A 1 439 ? 28.721 7.681 -30.240 1.00 87.38 439 PHE A CA 1
ATOM 3531 C C . PHE A 1 439 ? 30.003 8.038 -29.494 1.00 87.38 439 PHE A C 1
ATOM 3533 O O . PHE A 1 439 ? 30.893 7.200 -29.339 1.00 87.38 439 PHE A O 1
ATOM 3540 N N . LYS A 1 440 ? 30.063 9.269 -28.989 1.00 89.31 440 LYS A N 1
ATOM 3541 C CA . LYS A 1 440 ? 31.137 9.761 -28.129 1.00 89.31 440 LYS A CA 1
ATOM 3542 C C . LYS A 1 440 ? 30.642 9.893 -26.702 1.00 89.31 440 LYS A C 1
ATOM 3544 O O . LYS A 1 440 ? 29.652 10.575 -26.446 1.00 89.31 440 LYS A O 1
ATOM 3549 N N . GLU A 1 441 ? 31.355 9.257 -25.786 1.00 89.62 441 GLU A N 1
ATOM 3550 C CA . GLU A 1 441 ? 31.095 9.357 -24.354 1.00 89.62 441 GLU A CA 1
ATOM 3551 C C . GLU A 1 441 ? 31.538 10.730 -23.818 1.00 89.62 441 GLU A C 1
ATOM 3553 O O . GLU A 1 441 ? 32.559 11.286 -24.237 1.00 89.62 441 GLU A O 1
ATOM 3558 N N . LYS A 1 442 ? 30.762 11.274 -22.884 1.00 92.69 442 LYS A N 1
ATOM 3559 C CA . LYS A 1 442 ? 30.975 12.561 -22.222 1.00 92.69 442 LYS A CA 1
ATOM 3560 C C . LYS A 1 442 ? 30.504 12.459 -20.765 1.00 92.69 442 LYS A C 1
ATOM 3562 O O . LYS A 1 442 ? 29.612 11.679 -20.449 1.00 92.69 442 LYS A O 1
ATOM 3567 N N . GLU A 1 443 ? 31.102 13.241 -19.870 1.00 92.56 443 GLU A N 1
ATOM 3568 C CA . GLU A 1 443 ? 30.643 13.323 -18.476 1.00 92.56 443 GLU A CA 1
ATOM 3569 C C . GLU A 1 443 ? 29.238 13.936 -18.376 1.00 92.56 443 GLU A C 1
ATOM 3571 O O . GLU A 1 443 ? 28.899 14.842 -19.137 1.00 92.56 443 GLU A O 1
ATOM 3576 N N . LEU A 1 444 ? 28.438 13.445 -17.425 1.00 91.25 444 LEU A N 1
ATOM 3577 C CA . LEU A 1 444 ? 27.083 13.938 -17.181 1.00 91.25 444 LEU A CA 1
ATOM 3578 C C . LEU A 1 444 ? 27.098 15.461 -16.979 1.00 91.25 444 LEU A C 1
ATOM 3580 O O . LEU A 1 444 ? 27.807 15.965 -16.107 1.00 91.25 444 LEU A O 1
ATOM 3584 N N . GLU A 1 445 ? 26.332 16.194 -17.786 1.00 93.19 445 GLU A N 1
ATOM 3585 C CA . GLU A 1 445 ? 26.261 17.649 -17.696 1.00 93.19 445 GLU A CA 1
ATOM 3586 C C . GLU A 1 445 ? 24.994 18.057 -16.948 1.00 93.19 445 GLU A C 1
ATOM 3588 O O . GLU A 1 445 ? 23.871 17.806 -17.390 1.00 93.19 445 GLU A O 1
ATOM 3593 N N . GLY A 1 446 ? 25.178 18.760 -15.838 1.00 94.56 446 GLY A N 1
ATOM 3594 C CA . GLY A 1 446 ? 24.094 19.315 -15.047 1.00 94.56 446 GLY A CA 1
ATOM 3595 C C . GLY A 1 446 ? 24.524 19.582 -13.614 1.00 94.56 446 GLY A C 1
ATOM 3596 O O . GLY A 1 446 ? 25.699 19.451 -13.265 1.00 94.56 446 GLY A O 1
ATOM 3597 N N . LYS A 1 447 ? 23.557 19.961 -12.785 1.00 96.81 447 LYS A N 1
ATOM 3598 C CA . LYS A 1 447 ? 23.731 20.137 -11.344 1.00 96.81 447 LYS A CA 1
ATOM 3599 C C . LYS A 1 447 ? 22.605 19.453 -10.588 1.00 96.81 447 LYS A C 1
ATOM 3601 O O . LYS A 1 447 ? 21.440 19.623 -10.941 1.00 96.81 447 LYS A O 1
ATOM 3606 N N . ASP A 1 448 ? 22.980 18.740 -9.534 1.00 96.00 448 ASP A N 1
ATOM 3607 C CA . ASP A 1 448 ? 22.048 18.146 -8.584 1.00 96.00 448 ASP A CA 1
ATOM 3608 C C . ASP A 1 448 ? 21.866 19.082 -7.387 1.00 96.00 448 ASP A C 1
ATOM 3610 O O . ASP A 1 448 ? 22.841 19.593 -6.833 1.00 96.00 448 ASP A O 1
ATOM 3614 N N . VAL A 1 449 ? 20.617 19.284 -6.983 1.00 97.50 449 VAL A N 1
ATOM 3615 C CA . VAL A 1 449 ? 20.222 20.014 -5.775 1.00 97.50 449 VAL A CA 1
ATOM 3616 C C . VAL A 1 449 ? 19.407 19.056 -4.927 1.00 97.50 449 VAL A C 1
ATOM 3618 O O . VAL A 1 449 ? 18.421 18.508 -5.410 1.00 97.50 449 VAL A O 1
ATOM 3621 N N . ILE A 1 450 ? 19.829 18.806 -3.691 1.00 96.69 450 ILE A N 1
ATOM 3622 C CA . ILE A 1 450 ? 19.178 17.839 -2.803 1.00 96.69 450 ILE A CA 1
ATOM 3623 C C . ILE A 1 450 ? 19.135 18.442 -1.401 1.00 96.69 450 ILE A C 1
ATOM 3625 O O . ILE A 1 450 ? 20.178 18.599 -0.766 1.00 96.69 450 ILE A O 1
ATOM 3629 N N . ASP A 1 451 ? 17.934 18.728 -0.906 1.00 95.94 451 ASP A N 1
ATOM 3630 C CA . ASP A 1 451 ? 17.703 19.118 0.487 1.00 95.94 451 ASP A CA 1
ATOM 3631 C C . ASP A 1 451 ? 16.681 18.164 1.107 1.00 95.94 451 ASP A C 1
ATOM 3633 O O . ASP A 1 451 ? 15.707 17.755 0.478 1.00 95.94 451 ASP A O 1
ATOM 3637 N N . PHE A 1 452 ? 16.923 17.768 2.345 1.00 95.12 452 PHE A N 1
ATOM 3638 C CA . PHE A 1 452 ? 16.078 16.828 3.059 1.00 95.12 452 PHE A CA 1
ATOM 3639 C C . PHE A 1 452 ? 16.153 17.086 4.550 1.00 95.12 452 PHE A C 1
ATOM 3641 O O . PHE A 1 452 ? 17.144 17.601 5.082 1.00 95.12 452 PHE A O 1
ATOM 3648 N N . GLN A 1 453 ? 15.086 16.704 5.234 1.00 92.75 453 GLN A N 1
ATOM 3649 C CA . GLN A 1 453 ? 14.992 16.845 6.666 1.00 92.75 453 GLN A CA 1
ATOM 3650 C C . GLN A 1 453 ? 15.934 15.839 7.346 1.00 92.75 453 GLN A C 1
ATOM 3652 O O . GLN A 1 453 ? 15.855 14.632 7.128 1.00 92.75 453 GLN A O 1
ATOM 3657 N N . ARG A 1 454 ? 16.880 16.344 8.149 1.00 87.81 454 ARG A N 1
ATOM 3658 C CA . ARG A 1 454 ? 17.975 15.535 8.731 1.00 87.81 454 ARG A CA 1
ATOM 3659 C C . ARG A 1 454 ? 17.673 14.990 10.123 1.00 87.81 454 ARG A C 1
ATOM 3661 O O . ARG A 1 454 ? 18.405 14.137 10.617 1.00 87.81 454 ARG A O 1
ATOM 3668 N N . SER A 1 455 ? 16.645 15.519 10.769 1.00 87.19 455 SER A N 1
ATOM 3669 C CA . SER A 1 455 ? 16.177 15.123 12.095 1.00 87.19 455 SER A CA 1
ATOM 3670 C C . SER A 1 455 ? 14.686 14.844 12.032 1.00 87.19 455 SER A C 1
ATOM 3672 O O . SER A 1 455 ? 13.992 15.497 11.261 1.00 87.19 455 SER A O 1
ATOM 3674 N N . GLY A 1 456 ? 14.183 13.934 12.865 1.00 84.62 456 GLY A N 1
ATOM 3675 C CA . GLY A 1 456 ? 12.740 13.722 12.979 1.00 84.62 456 GLY A CA 1
ATOM 3676 C C . GLY A 1 456 ? 11.993 15.026 13.278 1.00 84.62 456 GLY A C 1
ATOM 3677 O O . GLY A 1 456 ? 12.538 15.931 13.919 1.00 84.62 456 GLY A O 1
ATOM 3678 N N . TRP A 1 457 ? 10.762 15.119 12.785 1.00 86.50 457 TRP A N 1
ATOM 3679 C CA . TRP A 1 457 ? 9.847 16.210 13.105 1.00 86.50 457 TRP A CA 1
ATOM 3680 C C . TRP A 1 457 ? 9.566 16.230 14.610 1.00 86.50 457 TRP A C 1
ATOM 3682 O O . TRP A 1 457 ? 9.497 15.181 15.254 1.00 86.50 457 TRP A O 1
ATOM 3692 N N . THR A 1 458 ? 9.470 17.421 15.198 1.00 85.69 458 THR A N 1
ATOM 3693 C CA . THR A 1 458 ? 9.332 17.557 16.655 1.00 85.69 458 THR A CA 1
ATOM 3694 C C . THR A 1 458 ? 7.893 17.337 17.114 1.00 85.69 458 THR A C 1
ATOM 3696 O O . THR A 1 458 ? 7.654 17.061 18.291 1.00 85.69 458 THR A O 1
ATOM 3699 N N . GLY A 1 459 ? 6.929 17.453 16.195 1.00 77.06 459 GLY A N 1
ATOM 3700 C CA . GLY A 1 459 ? 5.497 17.445 16.468 1.00 77.06 459 GLY A CA 1
ATOM 3701 C C . GLY A 1 459 ? 4.967 18.813 16.914 1.00 77.06 459 GLY A C 1
ATOM 3702 O O . GLY A 1 459 ? 3.747 18.998 16.988 1.00 77.06 459 GLY A O 1
ATOM 3703 N N . ASP A 1 460 ? 5.844 19.790 17.190 1.00 82.06 460 ASP A N 1
ATOM 3704 C CA . ASP A 1 460 ? 5.431 21.167 17.444 1.00 82.06 460 ASP A CA 1
ATOM 3705 C C . ASP A 1 460 ? 5.138 21.880 16.123 1.00 82.06 460 ASP A C 1
ATOM 3707 O O . ASP A 1 460 ? 6.008 22.110 15.284 1.00 82.06 460 ASP A O 1
ATOM 3711 N N . TYR A 1 461 ? 3.884 22.304 15.966 1.00 80.19 461 TYR A N 1
ATOM 3712 C CA . TYR A 1 461 ? 3.399 22.909 14.731 1.00 80.19 461 TYR A CA 1
ATOM 3713 C C . TYR A 1 461 ? 4.236 24.110 14.261 1.00 80.19 461 TYR A C 1
ATOM 3715 O O . TYR A 1 461 ? 4.410 24.297 13.056 1.00 80.19 461 TYR A O 1
ATOM 3723 N N . LYS A 1 462 ? 4.745 24.946 15.178 1.00 84.56 462 LYS A N 1
ATOM 3724 C CA . LYS A 1 462 ? 5.512 26.142 14.803 1.00 84.56 462 LYS A CA 1
ATOM 3725 C C . LYS A 1 462 ? 6.943 25.789 14.429 1.00 84.56 462 LYS A C 1
ATOM 3727 O O . LYS A 1 462 ? 7.440 26.335 13.444 1.00 84.56 462 LYS A O 1
ATOM 3732 N N . GLU A 1 463 ? 7.590 24.925 15.204 1.00 88.94 463 GLU A N 1
ATOM 3733 C CA . GLU A 1 463 ? 8.952 24.468 14.921 1.00 88.94 463 GLU A CA 1
ATOM 3734 C C . GLU A 1 463 ? 9.007 23.698 13.603 1.00 88.94 463 GLU A C 1
ATOM 3736 O O . GLU A 1 463 ? 9.809 24.042 12.734 1.00 88.94 463 GLU A O 1
ATOM 3741 N N . ASP A 1 464 ? 8.087 22.756 13.398 1.00 89.44 464 ASP A N 1
ATOM 3742 C CA . ASP A 1 464 ? 8.028 21.947 12.183 1.00 89.44 464 ASP A CA 1
ATOM 3743 C C . ASP A 1 464 ? 7.673 22.787 10.950 1.00 89.44 464 ASP A C 1
ATOM 3745 O O . ASP A 1 464 ? 8.303 22.640 9.904 1.00 89.44 464 ASP A O 1
ATOM 3749 N N . ASN A 1 465 ? 6.737 23.743 11.061 1.00 89.12 465 ASN A N 1
ATOM 3750 C CA . ASN A 1 465 ? 6.494 24.709 9.980 1.00 89.12 465 ASN A CA 1
ATOM 3751 C C . ASN A 1 465 ? 7.750 25.540 9.678 1.00 89.12 465 ASN A C 1
ATOM 3753 O O . ASN A 1 465 ? 8.002 25.884 8.524 1.00 89.12 465 ASN A O 1
ATOM 3757 N N . GLY A 1 466 ? 8.527 25.893 10.707 1.00 90.62 466 GLY A N 1
ATOM 3758 C CA . GLY A 1 466 ? 9.796 26.597 10.562 1.00 90.62 466 GLY A CA 1
ATOM 3759 C C . GLY A 1 466 ? 10.846 25.762 9.829 1.00 90.62 466 GLY A C 1
ATOM 3760 O O . GLY A 1 466 ? 11.496 26.275 8.918 1.00 90.62 466 GLY A O 1
ATOM 3761 N N . ALA A 1 467 ? 10.981 24.484 10.184 1.00 92.69 467 ALA A N 1
ATOM 3762 C CA . ALA A 1 467 ? 11.910 23.550 9.556 1.00 92.69 467 ALA A CA 1
ATOM 3763 C C . ALA A 1 467 ? 11.517 23.231 8.103 1.00 92.69 467 ALA A C 1
ATOM 3765 O O . ALA A 1 467 ? 12.356 23.351 7.211 1.00 92.69 467 ALA A O 1
ATOM 3766 N N . GLU A 1 468 ? 10.239 22.931 7.837 1.00 93.69 468 GLU A N 1
ATOM 3767 C CA . GLU A 1 468 ? 9.712 22.708 6.481 1.00 93.69 468 GLU A CA 1
ATOM 3768 C C . GLU A 1 468 ? 9.909 23.964 5.615 1.00 93.69 468 GLU A C 1
ATOM 3770 O O . GLU A 1 468 ? 10.394 23.880 4.487 1.00 93.69 468 GLU A O 1
ATOM 3775 N N . LYS A 1 469 ? 9.646 25.161 6.165 1.00 93.69 469 LYS A N 1
ATOM 3776 C CA . LYS A 1 469 ? 9.932 26.430 5.481 1.00 93.69 469 LYS A CA 1
ATOM 3777 C C . LYS A 1 469 ? 11.403 26.561 5.108 1.00 93.69 469 LYS A C 1
ATOM 3779 O O . LYS A 1 469 ? 11.698 26.969 3.989 1.00 93.69 469 LYS A O 1
ATOM 3784 N N . GLN A 1 470 ? 12.312 26.282 6.043 1.00 93.38 470 GLN A N 1
ATOM 3785 C CA . GLN A 1 470 ? 13.750 26.385 5.798 1.00 93.38 470 GLN A CA 1
ATOM 3786 C C . GLN A 1 470 ? 14.203 25.403 4.721 1.00 93.38 470 GLN A C 1
ATOM 3788 O O . GLN A 1 470 ? 14.952 25.812 3.841 1.00 93.38 470 GLN A O 1
ATOM 3793 N N . LEU A 1 471 ? 13.719 24.159 4.760 1.00 95.06 471 LEU A N 1
ATOM 3794 C CA . LEU A 1 471 ? 13.994 23.143 3.745 1.00 95.06 471 LEU A CA 1
ATOM 3795 C C . LEU A 1 471 ? 13.564 23.632 2.359 1.00 95.06 471 LEU A C 1
ATOM 3797 O O . LEU A 1 471 ? 14.387 23.704 1.450 1.00 95.06 471 LEU A O 1
ATOM 3801 N N . ILE A 1 472 ? 12.305 24.055 2.202 1.00 94.12 472 ILE A N 1
ATOM 3802 C CA . ILE A 1 472 ? 11.802 24.506 0.896 1.00 94.12 472 ILE A CA 1
ATOM 3803 C C . ILE A 1 472 ? 12.540 25.773 0.436 1.00 94.12 472 ILE A C 1
ATOM 3805 O O . ILE A 1 472 ? 12.895 25.893 -0.734 1.00 94.12 472 ILE A O 1
ATOM 3809 N N . GLN A 1 473 ? 12.792 26.732 1.334 1.00 92.69 473 GLN A N 1
ATOM 3810 C CA . GLN A 1 473 ? 13.491 27.972 0.985 1.00 92.69 473 GLN A CA 1
ATOM 3811 C C . GLN A 1 473 ? 14.932 27.730 0.541 1.00 92.69 473 GLN A C 1
ATOM 3813 O O . GLN A 1 473 ? 15.340 28.297 -0.469 1.00 92.69 473 GLN A O 1
ATOM 3818 N N . ARG A 1 474 ? 15.693 26.910 1.275 1.00 93.88 474 ARG A N 1
ATOM 3819 C CA . ARG A 1 474 ? 17.067 26.555 0.900 1.00 93.88 474 ARG A CA 1
ATOM 3820 C C . ARG A 1 474 ? 17.087 25.841 -0.442 1.00 93.88 474 ARG A C 1
ATOM 3822 O O . ARG A 1 474 ? 17.791 26.295 -1.335 1.00 93.88 474 ARG A O 1
ATOM 3829 N N . PHE A 1 475 ? 16.243 24.823 -0.609 1.00 95.25 475 PHE A N 1
ATOM 3830 C CA . PHE A 1 475 ? 16.126 24.098 -1.869 1.00 95.25 475 PHE A CA 1
ATOM 3831 C C . PHE A 1 475 ? 15.823 25.024 -3.052 1.00 95.25 475 PHE A C 1
ATOM 3833 O O . PHE A 1 475 ? 16.499 24.954 -4.071 1.00 95.25 475 PHE A O 1
ATOM 3840 N N . LEU A 1 476 ? 14.834 25.918 -2.932 1.00 92.19 476 LEU A N 1
ATOM 3841 C CA . LEU A 1 476 ? 14.471 26.824 -4.026 1.00 92.19 476 LEU A CA 1
ATOM 3842 C C . LEU A 1 476 ? 15.585 27.827 -4.354 1.00 92.19 476 LEU A C 1
ATOM 3844 O O . LEU A 1 476 ? 15.775 28.139 -5.527 1.00 92.19 476 LEU A O 1
ATOM 3848 N N . LEU A 1 477 ? 16.320 28.325 -3.354 1.00 92.06 477 LEU A N 1
ATOM 3849 C CA . LEU A 1 477 ? 17.472 29.203 -3.586 1.00 92.06 477 LEU A CA 1
ATOM 3850 C C . LEU A 1 477 ? 18.597 28.458 -4.314 1.00 92.06 477 LEU A C 1
ATOM 3852 O O . LEU A 1 477 ? 19.063 28.923 -5.350 1.00 92.06 477 LEU A O 1
ATOM 3856 N N . GLU A 1 478 ? 18.966 27.270 -3.832 1.00 95.62 478 GLU A N 1
ATOM 3857 C CA . GLU A 1 478 ? 19.985 26.430 -4.471 1.00 95.62 478 GLU A CA 1
ATOM 3858 C C . GLU A 1 478 ? 19.569 25.994 -5.883 1.00 95.62 478 GLU A C 1
ATOM 3860 O O . GLU A 1 478 ? 20.403 25.914 -6.785 1.00 95.62 478 GLU A O 1
ATOM 3865 N N . LEU A 1 479 ? 18.273 25.761 -6.108 1.00 94.69 479 LEU A N 1
ATOM 3866 C CA . LEU A 1 479 ? 17.722 25.449 -7.422 1.00 94.69 479 LEU A CA 1
ATOM 3867 C C . LEU A 1 479 ? 17.861 26.624 -8.392 1.00 94.69 479 LEU A C 1
ATOM 3869 O O . LEU A 1 479 ? 18.240 26.414 -9.543 1.00 94.69 479 LEU A O 1
ATOM 3873 N N . VAL A 1 480 ? 17.581 27.852 -7.948 1.00 92.19 480 VAL A N 1
ATOM 3874 C CA . VAL A 1 480 ? 17.779 29.054 -8.772 1.00 92.19 480 VAL A CA 1
ATOM 3875 C C . VAL A 1 480 ? 19.258 29.225 -9.126 1.00 92.19 480 VAL A C 1
ATOM 3877 O O . VAL A 1 480 ? 19.568 29.425 -10.300 1.00 92.19 480 VAL A O 1
ATOM 3880 N N . ASP A 1 481 ? 20.167 29.050 -8.165 1.00 94.00 481 ASP A N 1
ATOM 3881 C CA . ASP A 1 481 ? 21.617 29.115 -8.404 1.00 94.00 481 ASP A CA 1
ATOM 3882 C C . ASP A 1 481 ? 22.097 28.010 -9.365 1.00 94.00 481 ASP A C 1
ATOM 3884 O O . ASP A 1 481 ? 22.978 28.217 -10.209 1.00 94.00 481 ASP A O 1
ATOM 3888 N N . ALA A 1 482 ? 21.510 26.813 -9.270 1.00 96.50 482 ALA A N 1
ATOM 3889 C CA . ALA A 1 482 ? 21.785 25.718 -10.190 1.00 96.50 482 ALA A CA 1
ATOM 3890 C C . ALA A 1 482 ? 21.282 26.026 -11.608 1.00 96.50 482 ALA A C 1
ATOM 3892 O O . ALA A 1 482 ? 22.014 25.784 -12.569 1.00 96.50 482 ALA A O 1
ATOM 3893 N N . ILE A 1 483 ? 20.079 26.593 -11.744 1.00 94.38 483 ILE A N 1
ATOM 3894 C CA . ILE A 1 483 ? 19.509 27.031 -13.026 1.00 94.38 483 ILE A CA 1
ATOM 3895 C C . ILE A 1 483 ? 20.370 28.118 -13.662 1.00 94.38 483 ILE A C 1
ATOM 3897 O O . ILE A 1 483 ? 20.719 27.970 -14.829 1.00 94.38 483 ILE A O 1
ATOM 3901 N N . ASP A 1 484 ? 20.749 29.159 -12.922 1.00 93.38 484 ASP A N 1
ATOM 3902 C CA . ASP A 1 484 ? 21.591 30.250 -13.430 1.00 93.38 484 ASP A CA 1
ATOM 3903 C C . ASP A 1 484 ? 22.946 29.722 -13.923 1.00 93.38 484 ASP A C 1
ATOM 3905 O O . ASP A 1 484 ? 23.352 29.941 -15.069 1.00 93.38 484 ASP A O 1
ATOM 3909 N N . SER A 1 485 ? 23.597 28.898 -13.098 1.00 94.94 485 SER A N 1
ATOM 3910 C CA . SER A 1 485 ? 24.888 28.318 -13.447 1.00 94.94 485 SER A CA 1
ATOM 3911 C C . SER A 1 485 ? 24.827 27.330 -14.609 1.00 94.94 485 SER A C 1
ATOM 3913 O O . SER A 1 485 ? 25.829 27.193 -15.304 1.00 94.94 485 SER A O 1
ATOM 3915 N N . VAL A 1 486 ? 23.722 26.604 -14.800 1.00 95.81 486 VAL A N 1
ATOM 3916 C CA . VAL A 1 486 ? 23.550 25.730 -15.968 1.00 95.81 486 VAL A CA 1
ATOM 3917 C C . VAL A 1 486 ? 23.172 26.561 -17.190 1.00 95.81 486 VAL A C 1
ATOM 3919 O O . VAL A 1 486 ? 23.641 26.264 -18.283 1.00 95.81 486 VAL A O 1
ATOM 3922 N N . ALA A 1 487 ? 22.366 27.613 -17.048 1.00 92.75 487 ALA A N 1
ATOM 3923 C CA . ALA A 1 487 ? 21.934 28.447 -18.163 1.00 92.75 487 ALA A CA 1
ATOM 3924 C C . ALA A 1 487 ? 23.099 29.203 -18.812 1.00 92.75 487 ALA A C 1
ATOM 3926 O O . ALA A 1 487 ? 23.172 29.226 -20.043 1.00 92.75 487 ALA A O 1
ATOM 3927 N N . GLU A 1 488 ? 24.006 29.780 -18.012 1.00 89.31 488 GLU A N 1
ATOM 3928 C CA . GLU A 1 488 ? 25.147 30.609 -18.457 1.00 89.31 488 GLU A CA 1
ATOM 3929 C C . GLU A 1 488 ? 24.737 31.749 -19.413 1.00 89.31 488 GLU A C 1
ATOM 3931 O O . GLU A 1 488 ? 25.518 32.216 -20.243 1.00 89.31 488 GLU A O 1
ATOM 3936 N N . THR A 1 489 ? 23.476 32.177 -19.344 1.00 88.62 489 THR A N 1
ATOM 3937 C CA . THR A 1 489 ? 22.885 33.206 -20.202 1.00 88.62 489 THR A CA 1
ATOM 3938 C C . THR A 1 489 ? 21.807 33.957 -19.431 1.00 88.62 489 THR A C 1
ATOM 3940 O O . THR A 1 489 ? 21.138 33.384 -18.579 1.00 88.62 489 THR A O 1
ATOM 3943 N N . GLU A 1 490 ? 21.588 35.227 -19.772 1.00 84.44 490 GLU A N 1
ATOM 3944 C CA . GLU A 1 490 ? 20.573 36.069 -19.116 1.00 84.44 490 GLU A CA 1
ATOM 3945 C C . GLU A 1 490 ? 19.132 35.587 -19.375 1.00 84.44 490 GLU A C 1
ATOM 3947 O O . GLU A 1 490 ? 18.220 35.859 -18.601 1.00 84.44 490 GLU A O 1
ATOM 3952 N N . GLN A 1 491 ? 18.900 34.878 -20.485 1.00 87.19 491 GLN A N 1
ATOM 3953 C CA . GLN A 1 491 ? 17.574 34.397 -20.869 1.00 87.19 491 GLN A CA 1
ATOM 3954 C C . GLN A 1 491 ? 17.650 33.024 -21.531 1.00 87.19 491 GLN A C 1
ATOM 3956 O O . GLN A 1 491 ? 18.111 32.919 -22.675 1.00 87.19 491 GLN A O 1
ATOM 3961 N N . ALA A 1 492 ? 17.060 32.022 -20.883 1.00 88.44 492 ALA A N 1
ATOM 3962 C CA . ALA A 1 492 ? 16.880 30.678 -21.417 1.00 88.44 492 ALA A CA 1
ATOM 3963 C C . ALA A 1 492 ? 15.438 30.185 -21.185 1.00 88.44 492 ALA A C 1
ATOM 3965 O O . ALA A 1 492 ? 14.822 30.550 -20.182 1.00 88.44 492 ALA A O 1
ATOM 3966 N N . PRO A 1 493 ? 14.871 29.378 -22.099 1.00 90.50 493 PRO A N 1
ATOM 3967 C CA . PRO A 1 493 ? 13.624 28.678 -21.826 1.00 90.50 493 PRO A CA 1
ATOM 3968 C C . PRO A 1 493 ? 13.855 27.626 -20.730 1.00 90.50 493 PRO A C 1
ATOM 3970 O O . PRO A 1 493 ? 14.884 26.951 -20.733 1.00 90.50 493 PRO A O 1
ATOM 3973 N N . ILE A 1 494 ? 12.898 27.475 -19.812 1.00 90.25 494 ILE A N 1
ATOM 3974 C CA . ILE A 1 494 ? 12.960 26.539 -18.678 1.00 90.25 494 ILE A CA 1
ATOM 3975 C C . ILE A 1 494 ? 11.693 25.685 -18.680 1.00 90.25 494 ILE A C 1
ATOM 3977 O O . ILE A 1 494 ? 10.607 26.201 -18.940 1.00 90.25 494 ILE A O 1
ATOM 3981 N N . HIS A 1 495 ? 11.830 24.396 -18.374 1.00 92.56 495 HIS A N 1
ATOM 3982 C CA . HIS A 1 495 ? 10.695 23.500 -18.166 1.00 92.56 495 HIS A CA 1
ATOM 3983 C C . HIS A 1 495 ? 10.971 22.489 -17.057 1.00 92.56 495 HIS A C 1
ATOM 3985 O O . HIS A 1 495 ? 12.082 21.960 -16.947 1.00 92.56 495 HIS A O 1
ATOM 3991 N N . PHE A 1 496 ? 9.944 22.198 -16.267 1.00 93.38 496 PHE A N 1
ATOM 3992 C CA . PHE A 1 496 ? 10.002 21.273 -15.143 1.00 93.38 496 PHE A CA 1
ATOM 3993 C C . PHE A 1 496 ? 9.450 19.898 -15.528 1.00 93.38 496 PHE A C 1
ATOM 3995 O O . PHE A 1 496 ? 8.487 19.766 -16.280 1.00 93.38 496 PHE A O 1
ATOM 4002 N N . TYR A 1 497 ? 10.045 18.849 -14.988 1.00 95.06 497 TYR A N 1
ATOM 4003 C CA . TYR A 1 497 ? 9.631 17.471 -15.202 1.00 95.06 497 TYR A CA 1
ATOM 4004 C C . TYR A 1 497 ? 9.447 16.835 -13.838 1.00 95.06 497 TYR A C 1
ATOM 4006 O O . TYR A 1 497 ? 10.396 16.766 -13.065 1.00 95.06 497 TYR A O 1
ATOM 4014 N N . VAL A 1 498 ? 8.234 16.379 -13.559 1.00 93.81 498 VAL A N 1
ATOM 4015 C CA . VAL A 1 498 ? 7.907 15.597 -12.362 1.00 93.81 498 VAL A CA 1
ATOM 4016 C C . VAL A 1 498 ? 7.475 14.210 -12.796 1.00 93.81 498 VAL A C 1
ATOM 4018 O O . VAL A 1 498 ? 6.979 14.033 -13.915 1.00 93.81 498 VAL A O 1
ATOM 4021 N N . TRP A 1 499 ? 7.649 13.213 -11.938 1.00 92.88 499 TRP A N 1
ATOM 4022 C CA . TRP A 1 499 ? 7.115 11.891 -12.230 1.00 92.88 499 TRP A CA 1
ATOM 4023 C C . TRP A 1 499 ? 5.587 11.903 -12.174 1.00 92.88 499 TRP A C 1
ATOM 4025 O O . TRP A 1 499 ? 4.937 11.379 -13.081 1.00 92.88 499 TRP A O 1
ATOM 4035 N N . SER A 1 500 ? 5.028 12.549 -11.148 1.00 88.81 500 SER A N 1
ATOM 4036 C CA . SER A 1 500 ? 3.604 12.556 -10.817 1.00 88.81 500 SER A CA 1
ATOM 4037 C C . SER A 1 500 ? 3.073 13.971 -10.566 1.00 88.81 500 SER A C 1
ATOM 4039 O O . SER A 1 500 ? 3.726 14.820 -9.964 1.00 88.81 500 SER A O 1
ATOM 4041 N N . ARG A 1 501 ? 1.813 14.227 -10.947 1.00 84.50 501 ARG A N 1
ATOM 4042 C CA . ARG A 1 501 ? 1.101 15.476 -10.595 1.00 84.50 501 ARG A CA 1
ATOM 4043 C C . ARG A 1 501 ? 0.954 15.669 -9.082 1.00 84.50 501 ARG A C 1
ATOM 4045 O O . ARG A 1 501 ? 0.775 16.798 -8.615 1.00 84.50 501 ARG A O 1
ATOM 4052 N N . GLN A 1 502 ? 1.008 14.580 -8.318 1.00 84.44 502 GLN A N 1
ATOM 4053 C CA . GLN A 1 502 ? 0.922 14.615 -6.864 1.00 84.44 502 GLN A CA 1
ATOM 4054 C C . GLN A 1 502 ? 2.127 15.322 -6.241 1.00 84.44 502 GLN A C 1
ATOM 4056 O O . GLN A 1 502 ? 1.931 16.088 -5.305 1.00 84.44 502 GLN A O 1
ATOM 4061 N N . GLU A 1 503 ? 3.322 15.175 -6.815 1.00 88.75 503 GLU A N 1
ATOM 4062 C CA . GLU A 1 503 ? 4.539 15.848 -6.340 1.00 88.75 503 GLU A CA 1
ATOM 4063 C C . GLU A 1 503 ? 4.376 17.372 -6.385 1.00 88.75 503 GLU A C 1
ATOM 4065 O O . GLU A 1 503 ? 4.642 18.078 -5.412 1.00 88.75 503 GLU A O 1
ATOM 4070 N N . MET A 1 504 ? 3.819 17.892 -7.484 1.00 87.81 504 MET A N 1
ATOM 4071 C CA . MET A 1 504 ? 3.507 19.320 -7.597 1.00 87.81 504 MET A CA 1
ATOM 4072 C C . MET A 1 504 ? 2.411 19.757 -6.630 1.00 87.81 504 MET A C 1
ATOM 4074 O O . MET A 1 504 ? 2.487 20.847 -6.065 1.00 87.81 504 MET A O 1
ATOM 4078 N N . THR A 1 505 ? 1.398 18.915 -6.425 1.00 84.69 505 THR A N 1
ATOM 4079 C CA . THR A 1 505 ? 0.323 19.191 -5.462 1.00 84.69 505 THR A CA 1
ATOM 4080 C C . THR A 1 505 ? 0.888 19.301 -4.045 1.00 84.69 505 THR A C 1
ATOM 4082 O O . THR A 1 505 ? 0.583 20.259 -3.340 1.00 84.69 505 THR A O 1
ATOM 4085 N N . GLN A 1 506 ? 1.766 18.375 -3.660 1.00 88.56 506 GLN A N 1
ATOM 4086 C CA . GLN A 1 506 ? 2.435 18.338 -2.360 1.00 88.56 506 GLN A CA 1
ATOM 4087 C C . GLN A 1 506 ? 3.385 19.517 -2.165 1.00 88.56 506 GLN A C 1
ATOM 4089 O O . GLN A 1 506 ? 3.396 20.114 -1.090 1.00 88.56 506 GLN A O 1
ATOM 4094 N N . LEU A 1 507 ? 4.126 19.909 -3.205 1.00 90.19 507 LEU A N 1
ATOM 4095 C CA . LEU A 1 507 ? 4.981 21.092 -3.151 1.00 90.19 507 LEU A CA 1
ATOM 4096 C C . LEU A 1 507 ? 4.166 22.379 -2.958 1.00 90.19 507 LEU A C 1
ATOM 4098 O O . LEU A 1 507 ? 4.506 23.214 -2.121 1.00 90.19 507 LEU A O 1
ATOM 4102 N N . VAL A 1 508 ? 3.064 22.533 -3.698 1.00 86.81 508 VAL A N 1
ATOM 4103 C CA . VAL A 1 508 ? 2.146 23.672 -3.546 1.00 86.81 508 VAL A CA 1
ATOM 4104 C C . VAL A 1 508 ? 1.513 23.685 -2.154 1.00 86.81 508 VAL A C 1
ATOM 4106 O O . VAL A 1 508 ? 1.442 24.745 -1.530 1.00 86.81 508 VAL A O 1
ATOM 4109 N N . GLU A 1 509 ? 1.093 22.525 -1.649 1.00 84.00 509 GLU A N 1
ATOM 4110 C CA . GLU A 1 509 ? 0.532 22.376 -0.306 1.00 84.00 509 GLU A CA 1
ATOM 4111 C C . GLU A 1 509 ? 1.553 22.760 0.775 1.00 84.00 509 GLU A C 1
ATOM 4113 O O . GLU A 1 509 ? 1.241 23.580 1.640 1.00 84.00 509 GLU A O 1
ATOM 4118 N N . GLY A 1 510 ? 2.786 22.248 0.689 1.00 88.50 510 GLY A N 1
ATOM 4119 C CA . GLY A 1 510 ? 3.878 22.591 1.603 1.00 88.50 510 GLY A CA 1
ATOM 4120 C C . GLY A 1 510 ? 4.176 24.088 1.599 1.00 88.50 510 GLY A C 1
ATOM 4121 O O . GLY A 1 510 ? 4.195 24.718 2.656 1.00 88.50 510 GLY A O 1
ATOM 4122 N N . CYS A 1 511 ? 4.288 24.703 0.416 1.00 88.38 511 CYS A N 1
ATOM 4123 C CA . CYS A 1 511 ? 4.452 26.152 0.288 1.00 88.38 511 CYS A CA 1
ATOM 4124 C C . CYS A 1 511 ? 3.292 26.936 0.914 1.00 88.38 511 CYS A C 1
ATOM 4126 O O . CYS A 1 511 ? 3.524 27.901 1.645 1.00 88.38 511 CYS A O 1
ATOM 4128 N N . SER A 1 512 ? 2.050 26.520 0.651 1.00 84.56 512 SER A N 1
ATOM 4129 C CA . SER A 1 512 ? 0.850 27.159 1.197 1.00 84.56 512 SER A CA 1
ATOM 4130 C C . SER A 1 512 ? 0.790 27.071 2.721 1.00 84.56 512 SER A C 1
ATOM 4132 O O . SER A 1 512 ? 0.391 28.035 3.373 1.00 84.56 512 SER A O 1
ATOM 4134 N N . ARG A 1 513 ? 1.191 25.931 3.290 1.00 85.00 513 ARG A N 1
ATOM 4135 C CA . ARG A 1 513 ? 1.188 25.682 4.735 1.00 85.00 513 ARG A CA 1
ATOM 4136 C C . ARG A 1 513 ? 2.204 26.551 5.470 1.00 85.00 513 ARG A C 1
ATOM 4138 O O . ARG A 1 513 ? 1.901 27.063 6.546 1.00 85.00 513 ARG A O 1
ATOM 4145 N N . VAL A 1 514 ? 3.397 26.740 4.903 1.00 85.00 514 VAL A N 1
ATOM 4146 C CA . VAL A 1 514 ? 4.493 27.401 5.625 1.00 85.00 514 VAL A CA 1
ATOM 4147 C C . VAL A 1 514 ? 4.604 28.908 5.382 1.00 85.00 514 VAL A C 1
ATOM 4149 O O . VAL A 1 514 ? 5.045 29.628 6.282 1.00 85.00 514 VAL A O 1
ATOM 4152 N N . ASN A 1 515 ? 4.265 29.417 4.185 1.00 77.50 515 ASN A N 1
ATOM 4153 C CA . ASN A 1 515 ? 4.395 30.845 3.861 1.00 77.50 515 ASN A CA 1
ATOM 4154 C C . ASN A 1 515 ? 3.685 31.253 2.548 1.00 77.50 515 ASN A C 1
ATOM 4156 O O . ASN A 1 515 ? 4.084 30.839 1.459 1.00 77.50 515 ASN A O 1
ATOM 4160 N N . SER A 1 516 ? 2.745 32.201 2.617 1.00 74.19 516 SER A N 1
ATOM 4161 C CA . SER A 1 516 ? 2.045 32.744 1.439 1.00 74.19 516 SER A CA 1
ATOM 4162 C C . SER A 1 516 ? 2.961 33.421 0.407 1.00 74.19 516 SER A C 1
ATOM 4164 O O . SER A 1 516 ? 2.691 33.339 -0.790 1.00 74.19 516 SER A O 1
ATOM 4166 N N . ALA A 1 517 ? 4.068 34.043 0.828 1.00 80.06 517 ALA A N 1
ATOM 4167 C CA . ALA A 1 517 ? 5.040 34.641 -0.093 1.00 80.06 517 ALA A CA 1
ATOM 4168 C C . ALA A 1 517 ? 5.834 33.576 -0.867 1.00 80.06 517 ALA A C 1
ATOM 4170 O O . ALA A 1 517 ? 6.101 33.741 -2.053 1.00 80.06 517 ALA A O 1
ATOM 4171 N N . LEU A 1 518 ? 6.157 32.452 -0.218 1.00 78.50 518 LEU A N 1
ATOM 4172 C CA . LEU A 1 518 ? 6.833 31.321 -0.860 1.00 78.50 518 LEU A CA 1
ATOM 4173 C C . LEU A 1 518 ? 5.935 30.689 -1.927 1.00 78.50 518 LEU A C 1
ATOM 4175 O O . LEU A 1 518 ? 6.390 30.409 -3.031 1.00 78.50 518 LEU A O 1
ATOM 4179 N N . LEU A 1 519 ? 4.643 30.544 -1.617 1.00 79.94 519 LEU A N 1
ATOM 4180 C CA . LEU A 1 519 ? 3.638 30.132 -2.591 1.00 79.94 519 LEU A CA 1
ATOM 4181 C C . LEU A 1 519 ? 3.550 31.117 -3.767 1.00 79.94 519 LEU A C 1
ATOM 4183 O O . LEU A 1 519 ? 3.456 30.674 -4.907 1.00 79.94 519 LEU A O 1
ATOM 4187 N N . SER A 1 520 ? 3.607 32.430 -3.515 1.00 76.00 520 SER A N 1
ATOM 4188 C CA . SER A 1 520 ? 3.631 33.439 -4.586 1.00 76.00 520 SER A CA 1
ATOM 4189 C C . SER A 1 520 ? 4.836 33.250 -5.507 1.00 76.00 520 SER A C 1
ATOM 4191 O O . SER A 1 520 ? 4.661 33.143 -6.716 1.00 76.00 520 SER A O 1
ATOM 4193 N N . HIS A 1 521 ? 6.040 33.114 -4.944 1.00 78.94 521 HIS A N 1
ATOM 4194 C CA . HIS A 1 521 ? 7.261 32.905 -5.727 1.00 78.94 521 HIS A CA 1
ATOM 4195 C C . HIS A 1 521 ? 7.228 31.589 -6.507 1.00 78.94 521 HIS A C 1
ATOM 4197 O O . HIS A 1 521 ? 7.624 31.554 -7.667 1.00 78.94 521 HIS A O 1
ATOM 4203 N N . LEU A 1 522 ? 6.716 30.510 -5.905 1.00 80.75 522 LEU A N 1
ATOM 4204 C CA . LEU A 1 522 ? 6.543 29.241 -6.605 1.00 80.75 522 LEU A CA 1
ATOM 4205 C C . LEU A 1 522 ? 5.541 29.382 -7.758 1.00 80.75 522 LEU A C 1
ATOM 4207 O O . LEU A 1 522 ? 5.795 28.875 -8.842 1.00 80.75 522 LEU A O 1
ATOM 4211 N N . ARG A 1 523 ? 4.419 30.090 -7.567 1.00 75.06 523 ARG A N 1
ATOM 4212 C CA . ARG A 1 523 ? 3.445 30.351 -8.645 1.00 75.06 523 ARG A CA 1
ATOM 4213 C C . ARG A 1 523 ? 4.042 31.192 -9.772 1.00 75.06 523 ARG A C 1
ATOM 4215 O O . ARG A 1 523 ? 3.722 30.940 -10.932 1.00 75.06 523 ARG A O 1
ATOM 4222 N N . GLU A 1 524 ? 4.886 32.165 -9.440 1.00 73.06 524 GLU A N 1
ATOM 4223 C CA . GLU A 1 524 ? 5.624 32.974 -10.414 1.00 73.06 524 GLU A CA 1
ATOM 4224 C C . GLU A 1 524 ? 6.640 32.130 -11.192 1.00 73.06 524 GLU A C 1
ATOM 4226 O O . GLU A 1 524 ? 6.625 32.159 -12.423 1.00 73.06 524 GLU A O 1
ATOM 4231 N N . LEU A 1 525 ? 7.451 31.324 -10.495 1.00 73.50 525 LEU A N 1
ATOM 4232 C CA . LEU A 1 525 ? 8.406 30.386 -11.093 1.00 73.50 525 LEU A CA 1
ATOM 4233 C C . LEU A 1 525 ? 7.701 29.379 -12.005 1.00 73.50 525 LEU A C 1
ATOM 4235 O O . LEU A 1 525 ? 8.164 29.105 -13.108 1.00 73.50 525 LEU A O 1
ATOM 4239 N N . LEU A 1 526 ? 6.557 28.858 -11.557 1.00 71.19 526 LEU A N 1
ATOM 4240 C CA . LEU A 1 526 ? 5.765 27.895 -12.309 1.00 71.19 526 LEU A CA 1
ATOM 4241 C C . LEU A 1 526 ? 4.936 28.538 -13.439 1.00 71.19 526 LEU A C 1
ATOM 4243 O O . LEU A 1 526 ? 4.147 27.859 -14.097 1.00 71.19 526 LEU A O 1
ATOM 4247 N N . GLY A 1 527 ? 5.083 29.845 -13.674 1.00 61.75 527 GLY A N 1
ATOM 4248 C CA . GLY A 1 527 ? 4.420 30.532 -14.776 1.00 61.75 527 GLY A CA 1
ATOM 4249 C C . GLY A 1 527 ? 2.891 30.454 -14.725 1.00 61.75 527 GLY A C 1
ATOM 4250 O O . GLY A 1 527 ? 2.254 30.571 -15.770 1.00 61.75 527 GLY A O 1
ATOM 4251 N N . CYS A 1 528 ? 2.295 30.270 -13.539 1.00 50.84 528 CYS A N 1
ATOM 4252 C CA . CYS A 1 528 ? 0.851 30.124 -13.330 1.00 50.84 528 CYS A CA 1
ATOM 4253 C C . CYS A 1 528 ? 0.106 31.452 -13.579 1.00 50.84 528 CYS A C 1
ATOM 4255 O O . CYS A 1 528 ? -0.426 32.063 -12.650 1.00 50.84 528 CYS A O 1
ATOM 4257 N N . ARG A 1 529 ? 0.073 31.918 -14.831 1.00 48.19 529 ARG A N 1
ATOM 4258 C CA . ARG A 1 529 ? -0.809 32.989 -15.307 1.00 48.19 529 ARG A CA 1
ATOM 4259 C C . ARG A 1 529 ? -2.096 32.358 -15.831 1.00 48.19 529 ARG A C 1
ATOM 4261 O O . ARG A 1 529 ? -2.040 31.391 -16.578 1.00 48.19 529 ARG A O 1
ATOM 4268 N N . GLU A 1 530 ? -3.239 32.942 -15.485 1.00 41.00 530 GLU A N 1
ATOM 4269 C CA . GLU A 1 530 ? -4.600 32.484 -15.831 1.00 41.00 530 GLU A CA 1
ATOM 4270 C C . GLU A 1 530 ? -4.909 32.360 -17.346 1.00 41.00 530 GLU A C 1
ATOM 4272 O O . GLU A 1 530 ? -6.035 32.034 -17.702 1.00 41.00 530 GLU A O 1
ATOM 4277 N N . SER A 1 531 ? -3.952 32.602 -18.255 1.00 40.94 531 SER A N 1
ATOM 4278 C CA . SER A 1 531 ? -4.207 32.741 -19.698 1.00 40.94 531 SER A CA 1
ATOM 4279 C C . SER A 1 531 ? -3.232 32.039 -20.663 1.00 40.94 531 SER A C 1
ATOM 4281 O O . SER A 1 531 ? -3.350 32.253 -21.868 1.00 40.94 531 SER A O 1
ATOM 4283 N N . LEU A 1 532 ? -2.287 31.206 -20.201 1.00 46.06 532 LEU A N 1
ATOM 4284 C CA . LEU A 1 532 ? -1.397 30.423 -21.083 1.00 46.06 532 LEU A CA 1
ATOM 4285 C C . LEU A 1 532 ? -1.785 28.935 -21.064 1.00 46.06 532 LEU A C 1
ATOM 4287 O O . LEU A 1 532 ? -1.816 28.314 -20.008 1.00 46.06 532 LEU A O 1
ATOM 4291 N N . GLU A 1 533 ? -2.068 28.362 -22.239 1.00 49.91 533 GLU A N 1
ATOM 4292 C CA . GLU A 1 533 ? -2.589 26.991 -22.419 1.00 49.91 533 GLU A CA 1
ATOM 4293 C C . GLU A 1 533 ? -1.601 25.865 -22.041 1.00 49.91 533 GLU A C 1
ATOM 4295 O O . GLU A 1 533 ? -1.995 24.700 -21.992 1.00 49.91 533 GLU A O 1
ATOM 4300 N N . GLN A 1 534 ? -0.331 26.178 -21.750 1.00 55.69 534 GLN A N 1
ATOM 4301 C CA . GLN A 1 534 ? 0.699 25.186 -21.434 1.00 55.69 534 GLN A CA 1
ATOM 4302 C C . GLN A 1 534 ? 1.284 25.413 -20.035 1.00 55.69 534 GLN A C 1
ATOM 4304 O O . GLN A 1 534 ? 1.842 26.469 -19.738 1.00 55.69 534 GLN A O 1
ATOM 4309 N N . LEU A 1 535 ? 1.172 24.392 -19.180 1.00 69.75 535 LEU A N 1
ATOM 4310 C CA . LEU A 1 535 ? 1.849 24.341 -17.884 1.00 69.75 535 LEU A CA 1
ATOM 4311 C C . LEU A 1 535 ? 3.369 24.292 -18.108 1.00 69.75 535 LEU A C 1
ATOM 4313 O O . LEU A 1 535 ? 3.838 23.559 -18.977 1.00 69.75 535 LEU A O 1
ATOM 4317 N N . ILE A 1 536 ? 4.147 25.003 -17.288 1.00 82.38 536 ILE A N 1
ATOM 4318 C CA . ILE A 1 536 ? 5.625 24.972 -17.342 1.00 82.38 536 ILE A CA 1
ATOM 4319 C C . ILE A 1 536 ? 6.225 23.656 -16.815 1.00 82.38 536 ILE A C 1
ATOM 4321 O O . ILE A 1 536 ? 7.441 23.527 -16.679 1.00 82.38 536 ILE A O 1
ATOM 4325 N N . TYR A 1 537 ? 5.378 22.690 -16.455 1.00 88.50 537 TYR A N 1
ATOM 4326 C CA . TYR A 1 537 ? 5.809 21.371 -16.032 1.00 88.50 537 TYR A CA 1
ATOM 4327 C C . TYR A 1 537 ? 5.094 20.270 -16.812 1.00 88.50 537 TYR A C 1
ATOM 4329 O O . TYR A 1 537 ? 3.939 20.417 -17.220 1.00 88.50 537 TYR A O 1
ATOM 4337 N N . SER A 1 538 ? 5.780 19.144 -16.988 1.00 90.19 538 SER A N 1
ATOM 4338 C CA . SER A 1 538 ? 5.231 17.921 -17.572 1.00 90.19 538 SER A CA 1
ATOM 4339 C C . SER A 1 538 ? 5.275 16.773 -16.569 1.00 90.19 538 SER A C 1
ATOM 4341 O O . SER A 1 538 ? 6.246 16.617 -15.831 1.00 90.19 538 SER A O 1
ATOM 4343 N N . CYS A 1 539 ? 4.219 15.960 -16.581 1.00 91.06 539 CYS A N 1
ATOM 4344 C CA . CYS A 1 539 ? 4.125 14.709 -15.836 1.00 91.06 539 CYS A CA 1
ATOM 4345 C C . CYS A 1 539 ? 4.698 13.575 -16.699 1.00 91.06 539 CYS A C 1
ATOM 4347 O O . CYS A 1 539 ? 4.157 13.277 -17.765 1.00 91.06 539 CYS A O 1
ATOM 4349 N N . LEU A 1 540 ? 5.810 12.976 -16.274 1.00 93.12 540 LEU A N 1
ATOM 4350 C CA . LEU A 1 540 ? 6.485 11.924 -17.033 1.00 93.12 540 LEU A CA 1
ATOM 4351 C C . LEU A 1 540 ? 5.699 10.607 -17.035 1.00 93.12 540 LEU A C 1
ATOM 4353 O O . LEU A 1 540 ? 5.720 9.915 -18.050 1.00 93.12 540 LEU A O 1
ATOM 4357 N N . SER A 1 541 ? 4.976 10.277 -15.960 1.00 90.81 541 SER A N 1
ATOM 4358 C CA . SER A 1 541 ? 4.111 9.085 -15.937 1.00 90.81 541 SER A CA 1
ATOM 4359 C C . SER A 1 541 ? 2.987 9.172 -16.980 1.00 90.81 541 SER A C 1
ATOM 4361 O O . SER A 1 541 ? 2.824 8.234 -17.759 1.00 90.81 541 SER A O 1
ATOM 4363 N N . ASP A 1 542 ? 2.310 10.324 -17.104 1.00 88.31 542 ASP A N 1
ATOM 4364 C CA . ASP A 1 542 ? 1.291 10.566 -18.144 1.00 88.31 542 ASP A CA 1
ATOM 4365 C C . ASP A 1 542 ? 1.867 10.348 -19.559 1.00 88.31 542 ASP A C 1
ATOM 4367 O O . ASP A 1 542 ? 1.224 9.764 -20.435 1.00 88.31 542 ASP A O 1
ATOM 4371 N N . GLU A 1 543 ? 3.090 10.831 -19.799 1.00 90.19 543 GLU A N 1
ATOM 4372 C CA . GLU A 1 543 ? 3.784 10.685 -21.081 1.00 90.19 543 GLU A CA 1
ATOM 4373 C C . GLU A 1 543 ? 4.130 9.217 -21.371 1.00 90.19 543 GLU A C 1
ATOM 4375 O O . GLU A 1 543 ? 3.959 8.753 -22.503 1.00 90.19 543 GLU A O 1
ATOM 4380 N N . VAL A 1 544 ? 4.584 8.478 -20.353 1.00 90.25 544 VAL A N 1
ATOM 4381 C CA . VAL A 1 544 ? 4.870 7.045 -20.462 1.00 90.25 544 VAL A CA 1
ATOM 4382 C C . VAL A 1 544 ? 3.597 6.273 -20.806 1.00 90.25 544 VAL A C 1
ATOM 4384 O O . VAL A 1 544 ? 3.585 5.525 -21.785 1.00 90.25 544 VAL A O 1
ATOM 4387 N N . ASP A 1 545 ? 2.512 6.501 -20.068 1.00 86.00 545 ASP A N 1
ATOM 4388 C CA . ASP A 1 545 ? 1.248 5.779 -20.234 1.00 86.00 545 ASP A CA 1
ATOM 4389 C C . ASP A 1 545 ? 0.586 6.033 -21.590 1.00 86.00 545 ASP A C 1
ATOM 4391 O O . ASP A 1 545 ? -0.031 5.136 -22.173 1.00 86.00 545 ASP A O 1
ATOM 4395 N N . ARG A 1 546 ? 0.742 7.244 -22.131 1.00 86.44 546 ARG A N 1
ATOM 4396 C CA . ARG A 1 546 ? 0.152 7.631 -23.417 1.00 86.44 546 ARG A CA 1
ATOM 4397 C C . ARG A 1 546 ? 0.902 7.070 -24.622 1.00 86.44 546 ARG A C 1
ATOM 4399 O O . ARG A 1 546 ? 0.312 6.897 -25.695 1.00 86.44 546 ARG A O 1
ATOM 4406 N N . ARG A 1 547 ? 2.206 6.829 -24.472 1.00 90.00 547 ARG A N 1
ATOM 4407 C CA . ARG A 1 547 ? 3.105 6.513 -25.591 1.00 90.00 547 ARG A CA 1
ATOM 4408 C C . ARG A 1 547 ? 3.694 5.122 -25.559 1.00 90.00 547 ARG A C 1
ATOM 4410 O O . ARG A 1 547 ? 4.219 4.704 -26.587 1.00 90.00 547 ARG A O 1
ATOM 4417 N N . TYR A 1 548 ? 3.632 4.414 -24.439 1.00 91.56 548 TYR A N 1
ATOM 4418 C CA . TYR A 1 548 ? 4.274 3.114 -24.320 1.00 91.56 548 TYR A CA 1
ATOM 4419 C C . TYR A 1 548 ? 3.349 2.083 -23.677 1.00 91.56 548 TYR A C 1
ATOM 4421 O O . TYR A 1 548 ? 2.706 2.312 -22.654 1.00 91.56 548 TYR A O 1
ATOM 4429 N N . ALA A 1 549 ? 3.316 0.900 -24.283 1.00 91.38 549 ALA A N 1
ATOM 4430 C CA . ALA A 1 549 ? 2.928 -0.308 -23.586 1.00 91.38 549 ALA A CA 1
ATOM 4431 C C . ALA A 1 549 ? 4.107 -0.746 -22.713 1.00 91.38 549 ALA A C 1
ATOM 4433 O O . ALA A 1 549 ? 5.257 -0.740 -23.165 1.00 91.38 549 ALA A O 1
ATOM 4434 N N . LEU A 1 550 ? 3.812 -1.124 -21.471 1.00 90.44 550 LEU A N 1
ATOM 4435 C CA . LEU A 1 550 ? 4.804 -1.583 -20.509 1.00 90.44 550 LEU A CA 1
ATOM 4436 C C . LEU A 1 550 ? 4.637 -3.071 -20.245 1.00 90.44 550 LEU A C 1
ATOM 4438 O O . LEU A 1 550 ? 3.526 -3.601 -20.206 1.00 90.44 550 LEU A O 1
ATOM 4442 N N . GLY A 1 551 ? 5.769 -3.721 -20.021 1.00 87.75 551 GLY A N 1
ATOM 4443 C CA . GLY A 1 551 ? 5.843 -5.120 -19.666 1.00 87.75 551 GLY A CA 1
ATOM 4444 C C . GLY A 1 551 ? 5.264 -5.383 -18.289 1.00 87.75 551 GLY A C 1
ATOM 4445 O O . GLY A 1 551 ? 4.836 -6.497 -18.063 1.00 87.75 551 GLY A O 1
ATOM 4446 N N . TRP A 1 552 ? 5.176 -4.406 -17.385 1.00 83.69 552 TRP A N 1
ATOM 4447 C CA . TRP A 1 552 ? 4.615 -4.584 -16.042 1.00 83.69 552 TRP A CA 1
ATOM 4448 C C . TRP A 1 552 ? 3.341 -3.779 -15.798 1.00 83.69 552 TRP A C 1
ATOM 4450 O O . TRP A 1 552 ? 3.075 -2.785 -16.466 1.00 83.69 552 TRP A O 1
ATOM 4460 N N . THR A 1 553 ? 2.553 -4.237 -14.820 1.00 77.31 553 THR A N 1
ATOM 4461 C CA . THR A 1 553 ? 1.314 -3.568 -14.396 1.00 77.31 553 THR A CA 1
ATOM 4462 C C . THR A 1 553 ? 1.603 -2.308 -13.570 1.00 77.31 553 THR A C 1
ATOM 4464 O O . THR A 1 553 ? 0.901 -1.314 -13.733 1.00 77.31 553 THR A O 1
ATOM 4467 N N . GLY A 1 554 ? 2.647 -2.327 -12.728 1.00 75.50 554 GLY A N 1
ATOM 4468 C CA . GLY A 1 554 ? 3.059 -1.174 -11.918 1.00 75.50 554 GLY A CA 1
ATOM 4469 C C . GLY A 1 554 ? 3.511 0.017 -12.769 1.00 75.50 554 GLY A C 1
ATOM 4470 O O . GLY A 1 554 ? 4.091 -0.163 -13.842 1.00 75.50 554 GLY A O 1
ATOM 4471 N N . ARG A 1 555 ? 3.232 1.234 -12.288 1.00 78.44 555 ARG A N 1
ATOM 4472 C CA . ARG A 1 555 ? 3.487 2.504 -12.997 1.00 78.44 555 ARG A CA 1
ATOM 4473 C C . ARG A 1 555 ? 4.404 3.455 -12.228 1.00 78.44 555 ARG A C 1
ATOM 4475 O O . ARG A 1 555 ? 4.518 4.618 -12.594 1.00 78.44 555 ARG A O 1
ATOM 4482 N N . ASP A 1 556 ? 5.073 2.973 -11.187 1.00 80.44 556 ASP A N 1
ATOM 4483 C CA . ASP A 1 556 ? 6.005 3.781 -10.401 1.00 80.44 556 ASP A CA 1
ATOM 4484 C C . ASP A 1 556 ? 7.350 3.948 -11.108 1.00 80.44 556 ASP A C 1
ATOM 4486 O O . ASP A 1 556 ? 7.771 3.101 -11.901 1.00 80.44 556 ASP A O 1
ATOM 4490 N N . LEU A 1 557 ? 8.067 5.032 -10.806 1.00 86.75 557 LEU A N 1
ATOM 4491 C CA . LEU A 1 557 ? 9.334 5.356 -11.466 1.00 86.75 557 LEU A CA 1
ATOM 4492 C C . LEU A 1 557 ? 10.354 4.214 -11.347 1.00 86.75 557 LEU A C 1
ATOM 4494 O O . LEU A 1 557 ? 11.007 3.862 -12.333 1.00 86.75 557 LEU A O 1
ATOM 4498 N N . ALA A 1 558 ? 10.466 3.601 -10.164 1.00 86.19 558 ALA A N 1
ATOM 4499 C CA . ALA A 1 558 ? 11.365 2.474 -9.909 1.00 86.19 558 ALA A CA 1
ATOM 4500 C C . ALA A 1 558 ? 11.028 1.253 -10.783 1.00 86.19 558 ALA A C 1
ATOM 4502 O O . ALA A 1 558 ? 11.932 0.617 -11.334 1.00 86.19 558 ALA A O 1
ATOM 4503 N N . VAL A 1 559 ? 9.735 0.970 -10.971 1.00 84.31 559 VAL A N 1
ATOM 4504 C CA . VAL A 1 559 ? 9.226 -0.081 -11.863 1.00 84.31 559 VAL A CA 1
ATOM 4505 C C . VAL A 1 559 ? 9.579 0.239 -13.313 1.00 84.31 559 VAL A C 1
ATOM 4507 O O . VAL A 1 559 ? 10.257 -0.547 -13.977 1.00 84.31 559 VAL A O 1
ATOM 4510 N N . VAL A 1 560 ? 9.156 1.406 -13.800 1.00 89.19 560 VAL A N 1
ATOM 4511 C CA . VAL A 1 560 ? 9.258 1.776 -15.217 1.00 89.19 560 VAL A CA 1
ATOM 4512 C C . VAL A 1 560 ? 10.712 1.838 -15.681 1.00 89.19 560 VAL A C 1
ATOM 4514 O O . VAL A 1 560 ? 11.047 1.365 -16.769 1.00 89.19 560 VAL A O 1
ATOM 4517 N N . SER A 1 561 ? 11.594 2.386 -14.849 1.00 89.00 561 SER A N 1
ATOM 4518 C CA . SER A 1 561 ? 13.032 2.457 -15.132 1.00 89.00 561 SER A CA 1
ATOM 4519 C C . SER A 1 561 ? 13.745 1.104 -15.010 1.00 89.00 561 SER A C 1
ATOM 4521 O O . SER A 1 561 ? 14.824 0.931 -15.576 1.00 89.00 561 SER A O 1
ATOM 4523 N N . SER A 1 562 ? 13.159 0.124 -14.313 1.00 87.06 562 SER A N 1
ATOM 4524 C CA . SER A 1 562 ? 13.734 -1.221 -14.191 1.00 87.06 562 SER A CA 1
ATOM 4525 C C . SER A 1 562 ? 13.501 -2.104 -15.422 1.00 87.06 562 SER A C 1
ATOM 4527 O O . SER A 1 562 ? 14.246 -3.075 -15.595 1.00 87.06 562 SER A O 1
ATOM 4529 N N . LEU A 1 563 ? 12.524 -1.764 -16.273 1.00 87.50 563 LEU A N 1
ATOM 4530 C CA . LEU A 1 563 ? 12.243 -2.446 -17.542 1.00 87.50 563 LEU A CA 1
ATOM 4531 C C . LEU A 1 563 ? 13.349 -2.209 -18.582 1.00 87.50 563 LEU A C 1
ATOM 4533 O O . LEU A 1 563 ? 14.060 -1.200 -18.562 1.00 87.50 563 LEU A O 1
ATOM 4537 N N . LYS A 1 564 ? 13.469 -3.121 -19.551 1.00 87.19 564 LYS A N 1
ATOM 4538 C CA . LYS A 1 564 ? 14.333 -2.930 -20.724 1.00 87.19 564 LYS A CA 1
ATOM 4539 C C . LYS A 1 564 ? 13.634 -2.099 -21.799 1.00 87.19 564 LYS A C 1
ATOM 4541 O O . LYS A 1 564 ? 12.807 -2.593 -22.564 1.00 87.19 564 LYS A O 1
ATOM 4546 N N . TRP A 1 565 ? 14.052 -0.848 -21.924 1.00 87.62 565 TRP A N 1
ATOM 4547 C CA . TRP A 1 565 ? 13.619 0.080 -22.961 1.00 87.62 565 TRP A CA 1
ATOM 4548 C C . TRP A 1 565 ? 14.360 -0.195 -24.267 1.00 87.62 565 TRP A C 1
ATOM 4550 O O . TRP A 1 565 ? 15.546 0.113 -24.397 1.00 87.62 565 TRP A O 1
ATOM 4560 N N . PHE A 1 566 ? 13.668 -0.804 -25.235 1.00 82.81 566 PHE A N 1
ATOM 4561 C CA . PHE A 1 566 ? 14.240 -1.161 -26.543 1.00 82.81 566 PHE A CA 1
ATOM 4562 C C . PHE A 1 566 ? 15.551 -1.965 -26.418 1.00 82.81 566 PHE A C 1
ATOM 4564 O O . PHE A 1 566 ? 16.525 -1.736 -27.133 1.00 82.81 566 PHE A O 1
ATOM 4571 N N . GLY A 1 567 ? 15.592 -2.878 -25.439 1.00 77.19 567 GLY A N 1
ATOM 4572 C CA . GLY A 1 567 ? 16.751 -3.723 -25.129 1.00 77.19 567 GLY A CA 1
ATOM 4573 C C . GLY A 1 567 ? 17.807 -3.086 -24.216 1.00 77.19 567 GLY A C 1
ATOM 4574 O O . GLY A 1 567 ? 18.691 -3.796 -23.742 1.00 77.19 567 GLY A O 1
ATOM 4575 N N . ARG A 1 568 ? 17.714 -1.785 -23.913 1.00 81.56 568 ARG A N 1
ATOM 4576 C CA . ARG A 1 568 ? 18.606 -1.097 -22.965 1.00 81.56 568 ARG A CA 1
ATOM 4577 C C . ARG A 1 568 ? 17.983 -1.054 -21.574 1.00 81.56 568 ARG A C 1
ATOM 4579 O O . ARG A 1 568 ? 16.784 -0.843 -21.440 1.00 81.56 568 ARG A O 1
ATOM 4586 N N . ARG A 1 569 ? 18.793 -1.227 -20.530 1.00 85.69 569 ARG A N 1
ATOM 4587 C CA . ARG A 1 569 ? 18.336 -1.232 -19.132 1.00 85.69 569 ARG A CA 1
ATOM 4588 C C . ARG A 1 569 ? 19.013 -0.117 -18.346 1.00 85.69 569 ARG A C 1
ATOM 4590 O O . ARG A 1 569 ? 20.220 0.061 -18.472 1.00 85.69 569 ARG A O 1
ATOM 4597 N N . TYR A 1 570 ? 18.263 0.564 -17.485 1.00 89.94 570 TYR A N 1
ATOM 4598 C CA . TYR A 1 570 ? 18.847 1.412 -16.450 1.00 89.94 570 TYR A CA 1
ATOM 4599 C C . TYR A 1 570 ? 19.262 0.559 -15.244 1.00 89.94 570 TYR A C 1
ATOM 4601 O O . TYR A 1 570 ? 18.480 -0.252 -14.744 1.00 89.94 570 TYR A O 1
ATOM 4609 N N . HIS A 1 571 ? 20.498 0.720 -14.772 1.00 90.69 571 HIS A N 1
ATOM 4610 C CA . HIS A 1 571 ? 20.983 0.034 -13.575 1.00 90.69 571 HIS A CA 1
ATOM 4611 C C . HIS A 1 571 ? 21.122 1.000 -12.397 1.00 90.69 571 HIS A C 1
ATOM 4613 O O . HIS A 1 571 ? 21.462 2.178 -12.548 1.00 90.69 571 HIS A O 1
ATOM 4619 N N . TRP A 1 572 ? 20.940 0.457 -11.197 1.00 90.69 572 TRP A N 1
ATOM 4620 C CA . TRP A 1 572 ? 20.917 1.200 -9.935 1.00 90.69 572 TRP A CA 1
ATOM 4621 C C . TRP A 1 572 ? 22.223 1.092 -9.137 1.00 90.69 572 TRP A C 1
ATOM 4623 O O . TRP A 1 572 ? 22.298 1.478 -7.975 1.00 90.69 572 TRP A O 1
ATOM 4633 N N . GLN A 1 573 ? 23.282 0.585 -9.768 1.00 92.00 573 GLN A N 1
ATOM 4634 C CA . GLN A 1 573 ? 24.609 0.507 -9.168 1.00 92.00 573 GLN A CA 1
ATOM 4635 C C . GLN A 1 573 ? 25.307 1.875 -9.192 1.00 92.00 573 GLN A C 1
ATOM 4637 O O . GLN A 1 573 ? 25.498 2.443 -10.268 1.00 92.00 573 GLN A O 1
ATOM 4642 N N . ARG A 1 574 ? 25.683 2.411 -8.028 1.00 92.69 574 ARG A N 1
ATOM 4643 C CA . ARG A 1 574 ? 26.319 3.734 -7.864 1.00 92.69 574 ARG A CA 1
ATOM 4644 C C . ARG A 1 574 ? 27.542 3.659 -6.960 1.00 92.69 574 ARG A C 1
ATOM 4646 O O . ARG A 1 574 ? 27.684 2.727 -6.175 1.00 92.69 574 ARG A O 1
ATOM 4653 N N . LYS A 1 575 ? 28.435 4.648 -7.053 1.00 91.19 575 LYS A N 1
ATOM 4654 C CA . LYS A 1 575 ? 29.560 4.803 -6.120 1.00 91.19 575 LYS A CA 1
ATOM 4655 C C . LYS A 1 575 ? 29.175 5.775 -5.003 1.00 91.19 575 LYS A C 1
ATOM 4657 O O . LYS A 1 575 ? 29.057 6.967 -5.251 1.00 91.19 575 LYS A O 1
ATOM 4662 N N . ILE A 1 576 ? 29.012 5.275 -3.781 1.00 87.75 576 ILE A N 1
ATOM 4663 C CA . ILE A 1 576 ? 28.629 6.053 -2.594 1.00 87.75 576 ILE A CA 1
ATOM 4664 C C . ILE A 1 576 ? 29.747 5.946 -1.563 1.00 87.75 576 ILE A C 1
ATOM 4666 O O . ILE A 1 576 ? 30.152 4.847 -1.180 1.00 87.75 576 ILE A O 1
ATOM 4670 N N . SER A 1 577 ? 30.291 7.090 -1.143 1.00 87.44 577 SER A N 1
ATOM 4671 C CA . SER A 1 577 ? 31.392 7.165 -0.166 1.00 87.44 577 SER A CA 1
ATOM 4672 C C . SER A 1 577 ? 32.574 6.245 -0.515 1.00 87.44 577 SER A C 1
ATOM 4674 O O . SER A 1 577 ? 33.143 5.563 0.336 1.00 87.44 577 SER A O 1
ATOM 4676 N N . GLY A 1 578 ? 32.913 6.180 -1.807 1.00 88.19 578 GLY A N 1
ATOM 4677 C CA . GLY A 1 578 ? 34.002 5.356 -2.336 1.00 88.19 578 GLY A CA 1
ATOM 4678 C C . GLY A 1 578 ? 33.654 3.888 -2.608 1.00 88.19 578 GLY A C 1
ATOM 4679 O O . GLY A 1 578 ? 34.433 3.223 -3.289 1.00 88.19 578 GLY A O 1
ATOM 4680 N N . LYS A 1 579 ? 32.497 3.392 -2.154 1.00 91.44 579 LYS A N 1
ATOM 4681 C CA . LYS A 1 579 ? 32.056 2.001 -2.338 1.00 91.44 579 LYS A CA 1
ATOM 4682 C C . LYS A 1 579 ? 31.043 1.884 -3.467 1.00 91.44 579 LYS A C 1
ATOM 4684 O O . LYS A 1 579 ? 30.203 2.758 -3.638 1.00 91.44 579 LYS A O 1
ATOM 4689 N N . VAL A 1 580 ? 31.112 0.795 -4.222 1.00 91.19 580 VAL A N 1
ATOM 4690 C CA . VAL A 1 580 ? 30.083 0.453 -5.207 1.00 91.19 580 VAL A CA 1
ATOM 4691 C C . VAL A 1 580 ? 28.905 -0.180 -4.470 1.00 91.19 580 VAL A C 1
ATOM 4693 O O . VAL A 1 580 ? 29.094 -1.126 -3.711 1.00 91.19 580 VAL A O 1
ATOM 4696 N N . VAL A 1 581 ? 27.713 0.373 -4.665 1.00 92.44 581 VAL A N 1
ATOM 4697 C CA . VAL A 1 581 ? 26.476 -0.012 -3.984 1.00 92.44 581 VAL A CA 1
ATOM 4698 C C . VAL A 1 581 ? 25.399 -0.263 -5.032 1.00 92.44 581 VAL A C 1
ATOM 4700 O O . VAL A 1 581 ? 25.161 0.591 -5.886 1.00 92.44 581 VAL A O 1
ATOM 4703 N N . SER A 1 582 ? 24.742 -1.417 -4.960 1.00 89.31 582 SER A N 1
ATOM 4704 C CA . SER A 1 582 ? 23.571 -1.749 -5.778 1.00 89.31 582 SER A CA 1
ATOM 4705 C C . SER A 1 582 ? 22.313 -1.270 -5.066 1.00 89.31 582 SER A C 1
ATOM 4707 O O . SER A 1 582 ? 21.813 -1.948 -4.170 1.00 89.31 582 SER A O 1
ATOM 4709 N N . LEU A 1 583 ? 21.818 -0.081 -5.420 1.00 89.44 583 LEU A N 1
ATOM 4710 C CA . LEU A 1 583 ? 20.692 0.531 -4.706 1.00 89.44 583 LEU A CA 1
ATOM 4711 C C . LEU A 1 583 ? 19.419 -0.307 -4.807 1.00 89.44 583 LEU A C 1
ATOM 4713 O O . LEU A 1 583 ? 18.665 -0.373 -3.847 1.00 89.44 583 LEU A O 1
ATOM 4717 N N . ASP A 1 584 ? 19.221 -1.014 -5.917 1.00 82.50 584 ASP A N 1
ATOM 4718 C CA . ASP A 1 584 ? 18.072 -1.897 -6.083 1.00 82.50 584 ASP A CA 1
ATOM 4719 C C . ASP A 1 584 ? 18.139 -3.200 -5.283 1.00 82.50 584 ASP A C 1
ATOM 4721 O O . ASP A 1 584 ? 17.128 -3.878 -5.146 1.00 82.50 584 ASP A O 1
ATOM 4725 N N . GLN A 1 585 ? 19.308 -3.541 -4.741 1.00 81.31 585 GLN A N 1
ATOM 4726 C CA . GLN A 1 585 ? 19.455 -4.622 -3.767 1.00 81.31 585 GLN A CA 1
ATOM 4727 C C . GLN A 1 585 ? 19.359 -4.098 -2.333 1.00 81.31 585 GLN A C 1
ATOM 4729 O O . GLN A 1 585 ? 18.780 -4.758 -1.479 1.00 81.31 585 GLN A O 1
ATOM 4734 N N . VAL A 1 586 ? 19.920 -2.915 -2.060 1.00 81.50 586 VAL A N 1
ATOM 4735 C CA . VAL A 1 586 ? 19.862 -2.289 -0.728 1.00 81.50 586 VAL A CA 1
ATOM 4736 C C . VAL A 1 586 ? 18.430 -1.917 -0.357 1.00 81.50 586 VAL A C 1
ATOM 4738 O O . VAL A 1 586 ? 18.000 -2.198 0.755 1.00 81.50 586 VAL A O 1
ATOM 4741 N N . PHE A 1 587 ? 17.693 -1.336 -1.300 1.00 78.88 587 PHE A N 1
ATOM 4742 C CA . PHE A 1 587 ? 16.283 -0.979 -1.154 1.00 78.88 587 PHE A CA 1
ATOM 4743 C C . PHE A 1 587 ? 15.381 -2.033 -1.803 1.00 78.88 587 PHE A C 1
ATOM 4745 O O . PHE A 1 587 ? 14.366 -1.703 -2.408 1.00 78.88 587 PHE A O 1
ATOM 4752 N N . PHE A 1 588 ? 15.791 -3.306 -1.756 1.00 70.56 588 PHE A N 1
ATOM 4753 C CA . PHE A 1 588 ? 15.007 -4.381 -2.358 1.00 70.56 588 PHE A CA 1
ATOM 4754 C C . PHE A 1 588 ? 13.594 -4.424 -1.777 1.00 70.56 588 PHE A C 1
ATOM 4756 O O . PHE A 1 588 ? 12.635 -4.462 -2.532 1.00 70.56 588 PHE A O 1
ATOM 4763 N N . GLN A 1 589 ? 13.469 -4.364 -0.453 1.00 66.25 589 GLN A N 1
ATOM 4764 C CA . GLN A 1 589 ? 12.175 -4.297 0.214 1.00 66.25 589 GLN A CA 1
ATOM 4765 C C . GLN A 1 589 ? 11.496 -2.942 -0.058 1.00 66.25 589 GLN A C 1
ATOM 4767 O O . GLN A 1 589 ? 12.169 -1.910 -0.063 1.00 66.25 589 GLN A O 1
ATOM 4772 N N . ASP A 1 590 ? 10.185 -2.969 -0.308 1.00 63.53 590 ASP A N 1
ATOM 4773 C CA . ASP A 1 590 ? 9.276 -1.827 -0.516 1.00 63.53 590 ASP A CA 1
ATOM 4774 C C . ASP A 1 590 ? 9.497 -0.991 -1.795 1.00 63.53 590 ASP A C 1
ATOM 4776 O O . ASP A 1 590 ? 8.536 -0.462 -2.350 1.00 63.53 590 ASP A O 1
ATOM 4780 N N . VAL A 1 591 ? 10.732 -0.871 -2.303 1.00 73.00 591 VAL A N 1
ATOM 4781 C CA . VAL A 1 591 ? 11.036 -0.067 -3.509 1.00 73.00 591 VAL A CA 1
ATOM 4782 C C . VAL A 1 591 ? 11.275 -0.929 -4.748 1.00 73.00 591 VAL A C 1
ATOM 4784 O O . VAL A 1 591 ? 10.917 -0.521 -5.852 1.00 73.00 591 VAL A O 1
ATOM 4787 N N . PHE A 1 592 ? 11.902 -2.103 -4.606 1.00 74.75 592 PHE A N 1
ATOM 4788 C CA . PHE A 1 592 ? 12.295 -2.965 -5.733 1.00 74.75 592 PHE A CA 1
ATOM 4789 C C . PHE A 1 592 ? 11.832 -4.428 -5.597 1.00 74.75 592 PHE A C 1
ATOM 4791 O O . PHE A 1 592 ? 12.306 -5.296 -6.337 1.00 74.75 592 PHE A O 1
ATOM 4798 N N . ASP A 1 593 ? 10.890 -4.707 -4.701 1.00 64.25 593 ASP A N 1
ATOM 4799 C CA . ASP A 1 593 ? 10.400 -6.048 -4.353 1.00 64.25 593 ASP A CA 1
ATOM 4800 C C . ASP A 1 593 ? 9.606 -6.706 -5.495 1.00 64.25 593 ASP A C 1
ATOM 4802 O O . ASP A 1 593 ? 9.581 -7.933 -5.637 1.00 64.25 593 ASP A O 1
ATOM 4806 N N . PHE A 1 594 ? 9.086 -5.891 -6.414 1.00 69.69 594 PHE A N 1
ATOM 4807 C CA . PHE A 1 594 ? 8.515 -6.313 -7.691 1.00 69.69 594 PHE A CA 1
ATOM 4808 C C . PHE A 1 594 ? 9.492 -7.114 -8.575 1.00 69.69 594 PHE A C 1
ATOM 4810 O O . PHE A 1 594 ? 9.057 -7.770 -9.521 1.00 69.69 594 PHE A O 1
ATOM 4817 N N . LYS A 1 595 ? 10.813 -7.054 -8.321 1.00 59.38 595 LYS A N 1
ATOM 4818 C CA . LYS A 1 595 ? 11.844 -7.803 -9.073 1.00 59.38 595 LYS A CA 1
ATOM 4819 C C . LYS A 1 595 ? 11.956 -9.268 -8.650 1.00 59.38 595 LYS A C 1
ATOM 4821 O O . LYS A 1 595 ? 12.813 -9.979 -9.176 1.00 59.38 595 LYS A O 1
ATOM 4826 N N . THR A 1 596 ? 11.153 -9.716 -7.688 1.00 59.44 596 THR A N 1
ATOM 4827 C CA . THR A 1 596 ? 11.188 -11.101 -7.216 1.00 59.44 596 THR A CA 1
ATOM 4828 C C . THR A 1 596 ? 10.802 -12.053 -8.348 1.00 59.44 596 THR A C 1
ATOM 4830 O O . THR A 1 596 ? 9.666 -12.051 -8.819 1.00 59.44 596 THR A O 1
ATOM 4833 N N . ASN A 1 597 ? 11.748 -12.888 -8.785 1.00 56.06 597 ASN A N 1
ATOM 4834 C CA . ASN A 1 597 ? 11.470 -13.936 -9.761 1.00 56.06 597 ASN A CA 1
ATOM 4835 C C . ASN A 1 597 ? 10.702 -15.071 -9.081 1.00 56.06 597 ASN A C 1
ATOM 4837 O O . ASN A 1 597 ? 11.248 -15.803 -8.252 1.00 56.06 597 ASN A O 1
ATOM 4841 N N . LEU A 1 598 ? 9.437 -15.214 -9.458 1.00 64.19 598 LEU A N 1
ATOM 4842 C CA . LEU A 1 598 ? 8.596 -16.333 -9.065 1.00 64.19 598 LEU A CA 1
ATOM 4843 C C . LEU A 1 598 ? 8.626 -17.367 -10.192 1.00 64.19 598 LEU A C 1
ATOM 4845 O O . LEU A 1 598 ? 8.213 -17.082 -11.317 1.00 64.19 598 LEU A O 1
ATOM 4849 N N . GLU A 1 599 ? 9.179 -18.544 -9.908 1.00 66.00 599 GLU A N 1
ATOM 4850 C CA . GLU A 1 599 ? 9.238 -19.640 -10.876 1.00 66.00 599 GLU A CA 1
ATOM 4851 C C . GLU A 1 599 ? 7.895 -20.392 -10.879 1.00 66.00 599 GLU A C 1
ATOM 4853 O O . GLU A 1 599 ? 7.206 -20.473 -9.862 1.00 66.00 599 GLU A O 1
ATOM 4858 N N . ILE A 1 600 ? 7.518 -20.945 -12.029 1.00 73.88 600 ILE A N 1
ATOM 4859 C CA . ILE A 1 600 ? 6.371 -21.849 -12.182 1.00 73.88 600 ILE A CA 1
ATOM 4860 C C . ILE A 1 600 ? 6.871 -23.181 -12.738 1.00 73.88 600 ILE A C 1
ATOM 4862 O O . ILE A 1 600 ? 7.871 -23.203 -13.459 1.00 73.88 600 ILE A O 1
ATOM 4866 N N . ASP A 1 601 ? 6.226 -24.281 -12.365 1.00 75.81 601 ASP A N 1
ATOM 4867 C CA . ASP A 1 601 ? 6.537 -25.604 -12.899 1.00 75.81 601 ASP A CA 1
ATOM 4868 C C . ASP A 1 601 ? 5.798 -25.868 -14.222 1.00 75.81 601 ASP A C 1
ATOM 4870 O O . ASP A 1 601 ? 5.046 -25.033 -14.732 1.00 75.81 601 ASP A O 1
ATOM 4874 N N . GLU A 1 602 ? 6.023 -27.048 -14.797 1.00 76.88 602 GLU A N 1
ATOM 4875 C CA . GLU A 1 602 ? 5.379 -27.488 -16.040 1.00 76.88 602 GLU A CA 1
ATOM 4876 C C . GLU A 1 602 ? 3.850 -27.641 -15.934 1.00 76.88 602 GLU A C 1
ATOM 4878 O O . GLU A 1 602 ? 3.160 -27.595 -16.950 1.00 76.88 602 GLU A O 1
ATOM 4883 N N . ASN A 1 603 ? 3.311 -27.750 -14.716 1.00 79.06 603 ASN A N 1
ATOM 4884 C CA . ASN A 1 603 ? 1.877 -27.832 -14.433 1.00 79.06 603 ASN A CA 1
ATOM 4885 C C . ASN A 1 603 ? 1.264 -26.454 -14.122 1.00 79.06 603 ASN A C 1
ATOM 4887 O O . ASN A 1 603 ? 0.148 -26.367 -13.595 1.00 79.06 603 ASN A O 1
ATOM 4891 N N . ASN A 1 604 ? 1.990 -25.373 -14.429 1.00 77.88 604 ASN A N 1
ATOM 4892 C CA . ASN A 1 604 ? 1.616 -23.993 -14.131 1.00 77.88 604 ASN A CA 1
ATOM 4893 C C . ASN A 1 604 ? 1.356 -23.736 -12.634 1.00 77.88 604 ASN A C 1
ATOM 4895 O O . ASN A 1 604 ? 0.598 -22.832 -12.277 1.00 77.88 604 ASN A O 1
ATOM 4899 N N . GLN A 1 605 ? 1.953 -24.530 -11.745 1.00 80.12 605 GLN A N 1
ATOM 4900 C CA . GLN A 1 605 ? 1.932 -24.291 -10.304 1.00 80.12 605 GLN A CA 1
ATOM 4901 C C . GLN A 1 605 ? 3.153 -23.472 -9.908 1.00 80.12 605 GLN A C 1
ATOM 4903 O O . GLN A 1 605 ? 4.166 -23.484 -10.604 1.00 80.12 605 GLN A O 1
ATOM 4908 N N . TRP A 1 606 ? 3.086 -22.749 -8.789 1.00 74.06 606 TRP A N 1
ATOM 4909 C CA . TRP A 1 606 ? 4.265 -22.052 -8.280 1.00 74.06 606 TRP A CA 1
ATOM 4910 C C . TRP A 1 606 ? 5.388 -23.050 -8.000 1.00 74.06 606 TRP A C 1
ATOM 4912 O O . TRP A 1 606 ? 5.343 -23.817 -7.035 1.00 74.06 606 TRP A O 1
ATOM 4922 N N . ALA A 1 607 ? 6.432 -22.997 -8.821 1.00 63.16 607 ALA A N 1
ATOM 4923 C CA . ALA A 1 607 ? 7.670 -23.671 -8.523 1.00 63.16 607 ALA A CA 1
ATOM 4924 C C . ALA A 1 607 ? 8.347 -22.861 -7.427 1.00 63.16 607 ALA A C 1
ATOM 4926 O O . ALA A 1 607 ? 8.642 -21.674 -7.557 1.00 63.16 607 ALA A O 1
ATOM 4927 N N . VAL A 1 608 ? 8.618 -23.512 -6.308 1.00 52.81 608 VAL A N 1
ATOM 4928 C CA . VAL A 1 608 ? 9.471 -22.917 -5.284 1.00 52.81 608 VAL A CA 1
ATOM 4929 C C . VAL A 1 608 ? 10.858 -22.749 -5.917 1.00 52.81 608 VAL A C 1
ATOM 4931 O O . VAL A 1 608 ? 11.571 -23.746 -6.075 1.00 52.81 608 VAL A O 1
ATOM 4934 N N . SER A 1 609 ? 11.186 -21.515 -6.320 1.00 38.12 609 SER A N 1
ATOM 4935 C CA . SER A 1 609 ? 12.285 -21.227 -7.239 1.00 38.12 609 SER A CA 1
ATOM 4936 C C . SER A 1 609 ? 13.614 -21.818 -6.782 1.00 38.12 609 SER A C 1
ATOM 4938 O O . SER A 1 609 ? 13.947 -21.837 -5.591 1.00 38.12 609 SER A O 1
ATOM 4940 N N . ASN A 1 610 ? 14.372 -22.340 -7.745 1.00 34.69 610 ASN A N 1
ATOM 4941 C CA . ASN A 1 610 ? 15.695 -22.925 -7.535 1.00 34.69 610 ASN A CA 1
ATOM 4942 C C . ASN A 1 610 ? 16.841 -21.946 -7.874 1.00 34.69 610 ASN A C 1
ATOM 4944 O O . ASN A 1 610 ? 17.997 -22.365 -7.941 1.00 34.69 610 ASN A O 1
ATOM 4948 N N . SER A 1 611 ? 16.577 -20.641 -8.031 1.00 28.00 611 SER A N 1
ATOM 4949 C CA . SER A 1 611 ? 17.623 -19.634 -8.285 1.00 28.00 611 SER A CA 1
ATOM 4950 C C . SER A 1 611 ? 17.294 -18.248 -7.681 1.00 28.00 611 SER A C 1
ATOM 4952 O O . SER A 1 611 ? 16.830 -17.339 -8.351 1.00 28.00 611 SER A O 1
ATOM 4954 N N . GLN A 1 612 ? 17.388 -18.034 -6.366 1.00 30.91 612 GLN A N 1
ATOM 4955 C CA . GLN A 1 612 ? 18.571 -17.487 -5.670 1.00 30.91 612 GLN A CA 1
ATOM 4956 C C . GLN A 1 612 ? 18.489 -17.791 -4.159 1.00 30.91 612 GLN A C 1
ATOM 4958 O O . GLN A 1 612 ? 18.707 -16.947 -3.299 1.00 30.91 612 GLN A O 1
ATOM 4963 N N . ASN A 1 613 ? 18.208 -19.043 -3.823 1.00 28.52 613 ASN A N 1
ATOM 4964 C CA . ASN A 1 613 ? 18.749 -19.636 -2.608 1.00 28.52 613 ASN A CA 1
ATOM 4965 C C . ASN A 1 613 ? 19.735 -20.684 -3.088 1.00 28.52 613 ASN A C 1
ATOM 4967 O O . ASN A 1 613 ? 19.328 -21.637 -3.748 1.00 28.52 613 ASN A O 1
ATOM 4971 N N . THR A 1 614 ? 21.023 -20.508 -2.812 1.00 25.42 614 THR A N 1
ATOM 4972 C CA . THR A 1 614 ? 22.050 -21.524 -3.055 1.00 25.42 614 THR A CA 1
ATOM 4973 C C . THR A 1 614 ? 21.722 -22.753 -2.199 1.00 25.42 614 THR A C 1
ATOM 4975 O O . THR A 1 614 ? 22.242 -22.935 -1.102 1.00 25.42 614 THR A O 1
ATOM 4978 N N . ARG A 1 615 ? 20.807 -23.594 -2.696 1.00 28.86 615 ARG A N 1
ATOM 4979 C CA . ARG A 1 615 ? 20.554 -24.953 -2.232 1.00 28.86 615 ARG A CA 1
ATOM 4980 C C . ARG A 1 615 ? 21.760 -25.773 -2.638 1.00 28.86 615 ARG A C 1
ATOM 4982 O O . ARG A 1 615 ? 21.878 -26.268 -3.755 1.00 28.86 615 ARG A O 1
ATOM 4989 N N . ILE A 1 616 ? 22.690 -25.875 -1.709 1.00 29.19 616 ILE A N 1
ATOM 4990 C CA . ILE A 1 616 ? 23.637 -26.971 -1.692 1.00 29.19 616 ILE A CA 1
ATOM 4991 C C . ILE A 1 616 ? 22.786 -28.259 -1.606 1.00 29.19 616 ILE A C 1
ATOM 4993 O O . ILE A 1 616 ? 21.814 -28.311 -0.852 1.00 29.19 616 ILE A O 1
ATOM 4997 N N . LYS A 1 617 ? 23.087 -29.251 -2.451 1.00 25.25 617 LYS A N 1
ATOM 4998 C CA . LYS A 1 617 ? 22.314 -30.498 -2.619 1.00 25.25 617 LYS A CA 1
ATOM 4999 C C . LYS A 1 617 ? 21.898 -31.094 -1.264 1.00 25.25 617 LYS A C 1
ATOM 5001 O O . LYS A 1 617 ? 22.748 -31.296 -0.420 1.00 25.25 617 LYS A O 1
ATOM 5006 N N . GLN A 1 618 ? 20.627 -31.382 -1.012 1.00 32.88 618 GLN A N 1
ATOM 5007 C CA . GLN A 1 618 ? 20.219 -32.080 0.214 1.00 32.88 618 GLN A CA 1
ATOM 5008 C C . GLN A 1 618 ? 20.329 -33.590 -0.007 1.00 32.88 618 GLN A C 1
ATOM 5010 O O . GLN A 1 618 ? 19.418 -34.188 -0.565 1.00 32.88 618 GLN A O 1
ATOM 5015 N N . ASP A 1 619 ? 21.424 -34.195 0.454 1.00 30.33 619 ASP A N 1
ATOM 5016 C CA . ASP A 1 619 ? 21.336 -35.566 0.959 1.00 30.33 619 ASP A CA 1
ATOM 5017 C C . ASP A 1 619 ? 20.611 -35.489 2.311 1.00 30.33 619 ASP A C 1
ATOM 5019 O O . ASP A 1 619 ? 20.877 -34.595 3.118 1.00 30.33 619 ASP A O 1
ATOM 5023 N N . GLU A 1 620 ? 19.644 -36.374 2.524 1.00 34.84 620 GLU A N 1
ATOM 5024 C CA . GLU A 1 620 ? 18.727 -36.423 3.665 1.00 34.84 620 GLU A CA 1
ATOM 5025 C C . GLU A 1 620 ? 19.383 -36.109 5.023 1.00 34.84 620 GLU A C 1
ATOM 5027 O O . GLU A 1 620 ? 20.109 -36.914 5.621 1.00 34.84 620 GLU A O 1
ATOM 5032 N N . ILE A 1 621 ? 19.052 -34.948 5.590 1.00 40.03 621 ILE A N 1
ATOM 5033 C CA . ILE A 1 621 ? 19.467 -34.574 6.941 1.00 40.03 621 ILE A CA 1
ATOM 5034 C C . ILE A 1 621 ? 18.354 -34.902 7.949 1.00 40.03 621 ILE A C 1
ATOM 5036 O O . ILE A 1 621 ? 17.718 -34.023 8.513 1.00 40.03 621 ILE A O 1
ATOM 5040 N N . THR A 1 622 ? 18.136 -36.187 8.241 1.00 44.84 622 THR A N 1
ATOM 5041 C CA . THR A 1 622 ? 17.614 -36.622 9.555 1.00 44.84 622 THR A CA 1
ATOM 5042 C C . THR A 1 622 ? 18.631 -36.241 10.637 1.00 44.84 622 THR A C 1
ATOM 5044 O O . THR A 1 622 ? 19.644 -36.916 10.780 1.00 44.84 622 THR A O 1
ATOM 5047 N N . GLY A 1 623 ? 18.466 -35.085 11.281 1.00 53.59 623 GLY A N 1
ATOM 5048 C CA . GLY A 1 623 ? 19.509 -34.458 12.098 1.00 53.59 623 GLY A CA 1
ATOM 5049 C C . GLY A 1 623 ? 19.903 -35.263 13.340 1.00 53.59 623 GLY A C 1
ATOM 5050 O O . GLY A 1 623 ? 19.093 -35.466 14.233 1.00 53.59 623 GLY A O 1
ATOM 5051 N N . THR A 1 624 ? 21.166 -35.660 13.418 1.00 66.25 624 THR A N 1
ATOM 5052 C CA . THR A 1 624 ? 21.913 -35.876 14.665 1.00 66.25 624 THR A CA 1
ATOM 5053 C C . THR A 1 624 ? 22.922 -34.722 14.808 1.00 66.25 624 THR A C 1
ATOM 5055 O O . THR A 1 624 ? 23.014 -33.880 13.907 1.00 66.25 624 THR A O 1
ATOM 5058 N N . TRP A 1 625 ? 23.683 -34.620 15.904 1.00 75.31 625 TRP A N 1
ATOM 5059 C CA . TRP A 1 625 ? 24.685 -33.547 16.063 1.00 75.31 625 TRP A CA 1
ATOM 5060 C C . TRP A 1 625 ? 25.654 -33.454 14.869 1.00 75.31 625 TRP A C 1
ATOM 5062 O O . TRP A 1 625 ? 26.075 -32.356 14.505 1.00 75.31 625 TRP A O 1
ATOM 5072 N N . GLU A 1 626 ? 25.935 -34.580 14.203 1.00 66.56 626 GLU A N 1
ATOM 5073 C CA . GLU A 1 626 ? 26.866 -34.694 13.073 1.00 66.56 626 GLU A CA 1
ATOM 5074 C C . GLU A 1 626 ? 26.450 -33.818 11.893 1.00 66.56 626 GLU A C 1
ATOM 5076 O O . GLU A 1 626 ? 27.255 -33.205 11.190 1.00 66.56 626 GLU A O 1
ATOM 5081 N N . LYS A 1 627 ? 25.144 -33.686 11.719 1.00 62.69 627 LYS A N 1
ATOM 5082 C CA . LYS A 1 627 ? 24.529 -33.037 10.575 1.00 62.69 627 LYS A CA 1
ATOM 5083 C C . LYS A 1 627 ? 24.542 -31.511 10.635 1.00 62.69 627 LYS A C 1
ATOM 5085 O O . LYS A 1 627 ? 24.416 -30.870 9.593 1.00 62.69 627 LYS A O 1
ATOM 5090 N N . LEU A 1 628 ? 24.789 -30.929 11.811 1.00 73.25 628 LEU A N 1
ATOM 5091 C CA . LEU A 1 628 ? 24.927 -29.479 11.970 1.00 73.25 628 LEU A CA 1
ATOM 5092 C C . LEU A 1 628 ? 26.187 -28.934 11.281 1.00 73.25 628 LEU A C 1
ATOM 5094 O O . LEU A 1 628 ? 26.148 -27.839 10.717 1.00 73.25 628 LEU A O 1
ATOM 5098 N N . LEU A 1 629 ? 27.287 -29.701 11.284 1.00 68.00 629 LEU A N 1
ATOM 5099 C CA . LEU A 1 629 ? 28.556 -29.311 10.656 1.00 68.00 629 LEU A CA 1
ATOM 5100 C C . LEU A 1 629 ? 28.978 -30.165 9.448 1.00 68.00 629 LEU A C 1
ATOM 5102 O O . LEU A 1 629 ? 29.914 -29.784 8.743 1.00 68.00 629 LEU A O 1
ATOM 5106 N N . GLN A 1 630 ? 28.283 -31.259 9.145 1.00 63.91 630 GLN A N 1
ATOM 5107 C CA . GLN A 1 630 ? 28.489 -32.018 7.902 1.00 63.91 630 GLN A CA 1
ATOM 5108 C C . GLN A 1 630 ? 27.466 -31.655 6.812 1.00 63.91 630 GLN A C 1
ATOM 5110 O O . GLN A 1 630 ? 27.650 -31.995 5.648 1.00 63.91 630 GLN A O 1
ATOM 5115 N N . GLY A 1 631 ? 26.409 -30.916 7.166 1.00 60.19 631 GLY A N 1
ATOM 5116 C CA . GLY A 1 631 ? 25.343 -30.528 6.252 1.00 60.19 631 GLY A CA 1
ATOM 5117 C C . GLY A 1 631 ? 25.725 -29.481 5.201 1.00 60.19 631 GLY A C 1
ATOM 5118 O O . GLY A 1 631 ? 26.698 -28.722 5.313 1.00 60.19 631 GLY A O 1
ATOM 5119 N N . ASN A 1 632 ? 24.867 -29.402 4.192 1.00 55.38 632 ASN A N 1
ATOM 5120 C CA . ASN A 1 632 ? 24.994 -28.586 2.994 1.00 55.38 632 ASN A CA 1
ATOM 5121 C C . ASN A 1 632 ? 24.493 -27.140 3.232 1.00 55.38 632 ASN A C 1
ATOM 5123 O O . ASN A 1 632 ? 23.702 -26.576 2.494 1.00 55.38 632 ASN A O 1
ATOM 5127 N N . GLY A 1 633 ? 24.987 -26.493 4.289 1.00 63.12 633 GLY A N 1
ATOM 5128 C CA . GLY A 1 633 ? 24.609 -25.114 4.628 1.00 63.12 633 GLY A CA 1
ATOM 5129 C C . GLY A 1 633 ? 23.310 -25.011 5.437 1.00 63.12 633 GLY A C 1
ATOM 5130 O O . GLY A 1 633 ? 22.604 -26.002 5.614 1.00 63.12 633 GLY A O 1
ATOM 5131 N N . GLY A 1 634 ? 23.013 -23.827 5.975 1.00 76.56 634 GLY A N 1
ATOM 5132 C CA . GLY A 1 634 ? 21.723 -23.549 6.618 1.00 76.56 634 GLY A CA 1
ATOM 5133 C C . GLY A 1 634 ? 21.784 -22.774 7.933 1.00 76.56 634 GLY A C 1
ATOM 5134 O O . GLY A 1 634 ? 22.853 -22.450 8.456 1.00 76.56 634 GLY A O 1
ATOM 5135 N N . LEU A 1 635 ? 20.589 -22.481 8.446 1.00 84.38 635 LEU A N 1
ATOM 5136 C CA . LEU A 1 635 ? 20.352 -21.815 9.719 1.00 84.38 635 LEU A CA 1
ATOM 5137 C C . LEU A 1 635 ? 19.875 -22.837 10.754 1.00 84.38 635 LEU A C 1
ATOM 5139 O O . LEU A 1 635 ? 18.891 -23.547 10.525 1.00 84.38 635 LEU A O 1
ATOM 5143 N N . TYR A 1 636 ? 20.559 -22.877 11.894 1.00 88.81 636 TYR A N 1
ATOM 5144 C CA . TYR A 1 636 ? 20.236 -23.768 13.000 1.00 88.81 636 TYR A CA 1
ATOM 5145 C C . TYR A 1 636 ? 20.135 -22.980 14.303 1.00 88.81 636 TYR A C 1
ATOM 5147 O O . TYR A 1 636 ? 21.034 -22.213 14.655 1.00 88.81 636 TYR A O 1
ATOM 5155 N N . LEU A 1 637 ? 19.049 -23.202 15.036 1.00 91.25 637 LEU A N 1
ATOM 5156 C CA . LEU A 1 637 ? 18.795 -22.597 16.335 1.00 91.25 637 LEU A CA 1
ATOM 5157 C C . LEU A 1 637 ? 18.791 -23.693 17.403 1.00 91.25 637 LEU A C 1
ATOM 5159 O O . LEU A 1 637 ? 17.926 -24.563 17.409 1.00 91.25 637 LEU A O 1
ATOM 5163 N N . VAL A 1 638 ? 19.768 -23.655 18.304 1.00 93.75 638 VAL A N 1
ATOM 5164 C CA . VAL A 1 638 ? 19.929 -24.615 19.398 1.00 93.75 638 VAL A CA 1
ATOM 5165 C C . VAL A 1 638 ? 19.484 -23.958 20.699 1.00 93.75 638 VAL A C 1
ATOM 5167 O O . VAL A 1 638 ? 20.179 -23.101 21.249 1.00 93.75 638 VAL A O 1
ATOM 5170 N N . VAL A 1 639 ? 18.311 -24.355 21.184 1.00 94.44 639 VAL A N 1
ATOM 5171 C CA . VAL A 1 639 ? 17.651 -23.766 22.352 1.00 94.44 639 VAL A CA 1
ATOM 5172 C C . VAL A 1 639 ? 17.804 -24.689 23.550 1.00 94.44 639 VAL A C 1
ATOM 5174 O O . VAL A 1 639 ? 17.433 -25.853 23.467 1.00 94.44 639 VAL A O 1
ATOM 5177 N N . HIS A 1 640 ? 18.296 -24.183 24.679 1.00 95.81 640 HIS A N 1
ATOM 5178 C CA . HIS A 1 640 ? 18.403 -24.962 25.918 1.00 95.81 640 HIS A CA 1
ATOM 5179 C C . HIS A 1 640 ? 17.591 -24.368 27.075 1.00 95.81 640 HIS A C 1
ATOM 5181 O O . HIS A 1 640 ? 17.363 -23.159 27.138 1.00 95.81 640 HIS A O 1
ATOM 5187 N N . ASP A 1 641 ? 17.181 -25.196 28.035 1.00 91.81 641 ASP A N 1
ATOM 5188 C CA . ASP A 1 641 ? 16.343 -24.768 29.168 1.00 91.81 641 ASP A CA 1
ATOM 5189 C C . ASP A 1 641 ? 17.113 -24.297 30.422 1.00 91.81 641 ASP A C 1
ATOM 5191 O O . ASP A 1 641 ? 16.485 -23.923 31.411 1.00 91.81 641 ASP A O 1
ATOM 5195 N N . GLU A 1 642 ? 18.453 -24.291 30.411 1.00 94.12 642 GLU A N 1
ATOM 5196 C CA . GLU A 1 642 ? 19.276 -23.803 31.535 1.00 94.12 642 GLU A CA 1
ATOM 5197 C C . GLU A 1 642 ? 18.972 -22.330 31.894 1.00 94.12 642 GLU A C 1
ATOM 5199 O O . GLU A 1 642 ? 18.615 -21.544 31.018 1.00 94.12 642 GLU A O 1
ATOM 5204 N N . ARG A 1 643 ? 19.042 -21.957 33.190 1.00 91.56 643 ARG A N 1
ATOM 5205 C CA . ARG A 1 643 ? 18.558 -20.649 33.711 1.00 91.56 643 ARG A CA 1
ATOM 5206 C C . ARG A 1 643 ? 19.451 -19.983 34.773 1.00 91.56 643 ARG A C 1
ATOM 5208 O O . ARG A 1 643 ? 18.990 -19.112 35.518 1.00 91.56 643 ARG A O 1
ATOM 5215 N N . GLU A 1 644 ? 20.705 -20.390 34.924 1.00 88.69 644 GLU A N 1
ATOM 5216 C CA . GLU A 1 644 ? 21.593 -19.939 36.011 1.00 88.69 644 GLU A CA 1
ATOM 5217 C C . GLU A 1 644 ? 22.762 -19.069 35.510 1.00 88.69 644 GLU A C 1
ATOM 5219 O O . GLU A 1 644 ? 23.280 -18.221 36.247 1.00 88.69 644 GLU A O 1
ATOM 5224 N N . SER A 1 645 ? 23.134 -19.203 34.239 1.00 90.69 645 SER A N 1
ATOM 5225 C CA . SER A 1 645 ? 24.308 -18.578 33.631 1.00 90.69 645 SER A CA 1
ATOM 5226 C C . SER A 1 645 ? 24.118 -17.087 33.322 1.00 90.69 645 SER A C 1
ATOM 5228 O O . SER A 1 645 ? 23.103 -16.646 32.780 1.00 90.69 645 SER A O 1
ATOM 5230 N N . LYS A 1 646 ? 25.122 -16.274 33.686 1.00 87.19 646 LYS A N 1
ATOM 5231 C CA . LYS A 1 646 ? 25.089 -14.800 33.542 1.00 87.19 646 LYS A CA 1
ATOM 5232 C C . LYS A 1 646 ? 26.105 -14.253 32.541 1.00 87.19 646 LYS A C 1
ATOM 5234 O O . LYS A 1 646 ? 25.781 -13.380 31.753 1.00 87.19 646 LYS A O 1
ATOM 5239 N N . ARG A 1 647 ? 27.362 -14.698 32.636 1.00 85.81 647 ARG A N 1
ATOM 5240 C CA . ARG A 1 647 ? 28.495 -14.210 31.813 1.00 85.81 647 ARG A CA 1
ATOM 5241 C C . ARG A 1 647 ? 29.354 -15.337 31.234 1.00 85.81 647 ARG A C 1
ATOM 5243 O O . ARG A 1 647 ? 30.260 -15.069 30.450 1.00 85.81 647 ARG A O 1
ATOM 5250 N N . SER A 1 648 ? 29.089 -16.569 31.650 1.00 91.12 648 SER A N 1
ATOM 5251 C CA . SER A 1 648 ? 29.699 -17.801 31.162 1.00 91.12 648 SER A CA 1
ATOM 5252 C C . SER A 1 648 ? 28.694 -18.930 31.363 1.00 91.12 648 SER A C 1
ATOM 5254 O O . SER A 1 648 ? 28.080 -18.980 32.431 1.00 91.12 648 SER A O 1
ATOM 5256 N N . ASN A 1 649 ? 28.557 -19.813 30.383 1.00 94.94 649 ASN A N 1
ATOM 5257 C CA . ASN A 1 649 ? 27.588 -20.893 30.347 1.00 94.94 649 ASN A CA 1
ATOM 5258 C C . ASN A 1 649 ? 28.269 -22.210 29.962 1.00 94.94 649 ASN A C 1
ATOM 5260 O O . ASN A 1 649 ? 28.706 -22.376 28.824 1.00 94.94 649 ASN A O 1
ATOM 5264 N N . GLN A 1 650 ? 28.360 -23.141 30.917 1.00 92.75 650 GLN A N 1
ATOM 5265 C CA . GLN A 1 650 ? 28.964 -24.463 30.701 1.00 92.75 650 GLN A CA 1
ATOM 5266 C C . GLN A 1 650 ? 28.111 -25.348 29.785 1.00 92.75 650 GLN A C 1
ATOM 5268 O O . GLN A 1 650 ? 28.669 -26.178 29.071 1.00 92.75 650 GLN A O 1
ATOM 5273 N N . ILE A 1 651 ? 26.786 -25.167 29.787 1.00 95.25 651 ILE A N 1
ATOM 5274 C CA . ILE A 1 651 ? 25.876 -25.921 28.921 1.00 95.25 651 ILE A CA 1
ATOM 5275 C C . ILE A 1 651 ? 26.096 -25.522 27.469 1.00 95.25 651 ILE A C 1
ATOM 5277 O O . ILE A 1 651 ? 26.302 -26.399 26.638 1.00 95.25 651 ILE A O 1
ATOM 5281 N N . GLU A 1 652 ? 26.191 -24.225 27.166 1.00 96.19 652 GLU A N 1
ATOM 5282 C CA . GLU A 1 652 ? 26.520 -23.787 25.804 1.00 96.19 652 GLU A CA 1
ATOM 5283 C C . GLU A 1 652 ? 27.896 -24.292 25.347 1.00 96.19 652 GLU A C 1
ATOM 5285 O O . GLU A 1 652 ? 28.044 -24.684 24.196 1.00 96.19 652 GLU A O 1
ATOM 5290 N N . VAL A 1 653 ? 28.897 -24.375 26.235 1.00 95.06 653 VAL A N 1
ATOM 5291 C CA . VAL A 1 653 ? 30.198 -24.975 25.878 1.00 95.06 653 VAL A CA 1
ATOM 5292 C C . VAL A 1 653 ? 30.067 -26.459 25.547 1.00 95.06 653 VAL A C 1
ATOM 5294 O O . VAL A 1 653 ? 30.689 -26.911 24.590 1.00 95.06 653 VAL A O 1
ATOM 5297 N N . LYS A 1 654 ? 29.269 -27.220 26.306 1.00 92.44 654 LYS A N 1
ATOM 5298 C CA . LYS A 1 654 ? 29.009 -28.640 26.025 1.00 92.44 654 LYS A CA 1
ATOM 5299 C C . LYS A 1 654 ? 28.248 -28.829 24.715 1.00 92.44 654 LYS A C 1
ATOM 5301 O O . LYS A 1 654 ? 28.645 -29.671 23.923 1.00 92.44 654 LYS A O 1
ATOM 5306 N N . ILE A 1 655 ? 27.232 -28.004 24.454 1.00 93.81 655 ILE A N 1
ATOM 5307 C CA . ILE A 1 655 ? 26.502 -27.979 23.179 1.00 93.81 655 ILE A CA 1
ATOM 5308 C C . ILE A 1 655 ? 27.473 -27.732 22.022 1.00 93.81 655 ILE A C 1
ATOM 5310 O O . ILE A 1 655 ? 27.510 -28.499 21.067 1.00 93.81 655 ILE A O 1
ATOM 5314 N N . ILE A 1 656 ? 28.301 -26.692 22.122 1.00 93.50 656 ILE A N 1
ATOM 5315 C CA . ILE A 1 656 ? 29.262 -26.336 21.072 1.00 93.50 656 ILE A CA 1
ATOM 5316 C C . ILE A 1 656 ? 30.311 -27.432 20.895 1.00 93.50 656 ILE A C 1
ATOM 5318 O O . ILE A 1 656 ? 30.670 -27.750 19.766 1.00 93.50 656 ILE A O 1
ATOM 5322 N N . LYS A 1 657 ? 30.767 -28.055 21.986 1.00 90.25 657 LYS A N 1
ATOM 5323 C CA . LYS A 1 657 ? 31.657 -29.214 21.916 1.00 90.25 657 LYS A CA 1
ATOM 5324 C C . LYS A 1 657 ? 30.997 -30.375 21.168 1.00 90.25 657 LYS A C 1
ATOM 5326 O O . LYS A 1 657 ? 31.628 -30.915 20.272 1.00 90.25 657 LYS A O 1
ATOM 5331 N N . ASN A 1 658 ? 29.741 -30.705 21.474 1.00 88.75 658 ASN A N 1
ATOM 5332 C CA . ASN A 1 658 ? 29.001 -31.761 20.780 1.00 88.75 658 ASN A CA 1
ATOM 5333 C C . ASN A 1 658 ? 28.846 -31.451 19.284 1.00 88.75 658 ASN A C 1
ATOM 5335 O O . ASN A 1 658 ? 29.036 -32.337 18.461 1.00 88.75 658 ASN A O 1
ATOM 5339 N N . ILE A 1 659 ? 28.568 -30.191 18.927 1.00 89.38 659 ILE A N 1
ATOM 5340 C CA . ILE A 1 659 ? 28.507 -29.737 17.529 1.00 89.38 659 ILE A CA 1
ATOM 5341 C C . ILE A 1 659 ? 29.852 -29.970 16.824 1.00 89.38 659 ILE A C 1
ATOM 5343 O O . ILE A 1 659 ? 29.878 -30.497 15.715 1.00 89.38 659 ILE A O 1
ATOM 5347 N N . LEU A 1 660 ? 30.965 -29.586 17.459 1.00 87.00 660 LEU A N 1
ATOM 5348 C CA . LEU A 1 660 ? 32.312 -29.723 16.894 1.00 87.00 660 LEU A CA 1
ATOM 5349 C C . LEU A 1 660 ? 32.766 -31.185 16.801 1.00 87.00 660 LEU A C 1
ATOM 5351 O O . LEU A 1 660 ? 33.277 -31.584 15.762 1.00 87.00 660 LEU A O 1
ATOM 5355 N N . ASP A 1 661 ? 32.552 -31.983 17.851 1.00 83.75 661 ASP A N 1
ATOM 5356 C CA . ASP A 1 661 ? 32.880 -33.416 17.878 1.00 83.75 661 ASP A CA 1
ATOM 5357 C C . ASP A 1 661 ? 32.155 -34.176 16.770 1.00 83.75 661 ASP A C 1
ATOM 5359 O O . ASP A 1 661 ? 32.727 -35.043 16.112 1.00 83.75 661 ASP A O 1
ATOM 5363 N N . ALA A 1 662 ? 30.887 -33.836 16.560 1.00 78.38 662 ALA A N 1
ATOM 5364 C CA . ALA A 1 662 ? 30.064 -34.495 15.570 1.00 78.38 662 ALA A CA 1
ATOM 5365 C C . ALA A 1 662 ? 30.363 -33.995 14.140 1.00 78.38 662 ALA A C 1
ATOM 5367 O O . ALA A 1 662 ? 30.069 -34.677 13.161 1.00 78.38 662 ALA A O 1
ATOM 5368 N N . GLY A 1 663 ? 31.010 -32.835 13.987 1.00 69.56 663 GLY A N 1
ATOM 5369 C CA . GLY A 1 663 ? 31.318 -32.221 12.693 1.00 69.56 663 GLY A CA 1
ATOM 5370 C C . GLY A 1 663 ? 32.309 -32.974 11.799 1.00 69.56 663 GLY A C 1
ATOM 5371 O O . GLY A 1 663 ? 32.447 -32.597 10.638 1.00 69.56 663 GLY A O 1
ATOM 5372 N N . GLY A 1 664 ? 32.950 -34.045 12.281 1.00 70.19 664 GLY A N 1
ATOM 5373 C CA . GLY A 1 664 ? 33.894 -34.849 11.495 1.00 70.19 664 GLY A CA 1
ATOM 5374 C C . GLY A 1 664 ? 35.164 -34.077 11.108 1.00 70.19 664 GLY A C 1
ATOM 5375 O O . GLY A 1 664 ? 35.672 -33.277 11.894 1.00 70.19 664 GLY A O 1
ATOM 5376 N N . GLU A 1 665 ? 35.690 -34.309 9.898 1.00 67.75 665 GLU A N 1
ATOM 5377 C CA . GLU A 1 665 ? 36.815 -33.536 9.343 1.00 67.75 665 GLU A CA 1
ATOM 5378 C C . GLU A 1 665 ? 36.355 -32.124 8.940 1.00 67.75 665 GLU A C 1
ATOM 5380 O O . GLU A 1 665 ? 35.955 -31.857 7.805 1.00 67.75 665 GLU A O 1
ATOM 5385 N N . ILE A 1 666 ? 36.391 -31.202 9.901 1.00 74.94 666 ILE A N 1
ATOM 5386 C CA . ILE A 1 666 ? 36.112 -29.782 9.677 1.00 74.94 666 ILE A CA 1
ATOM 5387 C C . ILE A 1 666 ? 37.344 -29.149 9.008 1.00 74.94 666 ILE A C 1
ATOM 5389 O O . ILE A 1 666 ? 38.428 -29.231 9.587 1.00 74.94 666 ILE A O 1
ATOM 5393 N N . PRO A 1 667 ? 37.214 -28.485 7.839 1.00 78.88 667 PRO A N 1
ATOM 5394 C CA . PRO A 1 667 ? 38.356 -27.871 7.172 1.00 78.88 667 PRO A CA 1
ATOM 5395 C C . PRO A 1 667 ? 39.060 -26.845 8.059 1.00 78.88 667 PRO A C 1
ATOM 5397 O O . PRO A 1 667 ? 38.403 -26.081 8.779 1.00 78.88 667 PRO A O 1
ATOM 5400 N N . ASP A 1 668 ? 40.384 -26.796 7.953 1.00 81.94 668 ASP A N 1
ATOM 5401 C CA . ASP A 1 668 ? 41.193 -25.895 8.760 1.00 81.94 668 ASP A CA 1
ATOM 5402 C C . ASP A 1 668 ? 40.776 -24.434 8.553 1.00 81.94 668 ASP A C 1
ATOM 5404 O O . ASP A 1 668 ? 40.535 -23.967 7.437 1.00 81.94 668 ASP A O 1
ATOM 5408 N N . GLY A 1 669 ? 40.638 -23.711 9.658 1.00 80.50 669 GLY A N 1
ATOM 5409 C CA . GLY A 1 669 ? 40.254 -22.309 9.683 1.00 80.50 669 GLY A CA 1
ATOM 5410 C C . GLY A 1 669 ? 38.823 -22.004 9.207 1.00 80.50 669 GLY A C 1
ATOM 5411 O O . GLY A 1 669 ? 38.492 -20.845 8.952 1.00 80.50 669 GLY A O 1
ATOM 5412 N N . SER A 1 670 ? 37.954 -23.009 9.060 1.00 83.00 670 SER A N 1
ATOM 5413 C CA . SER A 1 670 ? 36.611 -22.829 8.481 1.00 83.00 670 SER A CA 1
ATOM 5414 C C . SER A 1 670 ? 35.539 -22.371 9.473 1.00 83.00 670 SER A C 1
ATOM 5416 O O . SER A 1 670 ? 34.466 -21.936 9.044 1.00 83.00 670 SER A O 1
ATOM 5418 N N . THR A 1 671 ? 35.808 -22.444 10.783 1.00 87.25 671 THR A N 1
ATOM 5419 C CA . THR A 1 671 ? 34.808 -22.201 11.836 1.00 87.25 671 THR A CA 1
ATOM 5420 C C . THR A 1 671 ? 35.187 -21.044 12.762 1.00 87.25 671 THR A C 1
ATOM 5422 O O . THR A 1 671 ? 36.306 -20.977 13.267 1.00 87.25 671 THR A O 1
ATOM 5425 N N . ALA A 1 672 ? 34.230 -20.154 13.034 1.00 89.31 672 ALA A N 1
ATOM 5426 C CA . ALA A 1 672 ? 34.318 -19.113 14.057 1.00 89.31 672 ALA A CA 1
ATOM 5427 C C . ALA A 1 672 ? 33.317 -19.359 15.192 1.00 89.31 672 ALA A C 1
ATOM 5429 O O . ALA A 1 672 ? 32.163 -19.701 14.941 1.00 89.31 672 ALA A O 1
ATOM 5430 N N . ILE A 1 673 ? 33.738 -19.110 16.434 1.00 91.31 673 ILE A N 1
ATOM 5431 C CA . ILE A 1 673 ? 32.879 -19.134 17.622 1.00 91.31 673 ILE A CA 1
ATOM 5432 C C . ILE A 1 673 ? 32.833 -17.732 18.229 1.00 91.31 673 ILE A C 1
ATOM 5434 O O . ILE A 1 673 ? 33.850 -17.184 18.661 1.00 91.31 673 ILE A O 1
ATOM 5438 N N . LEU A 1 674 ? 31.639 -17.152 18.279 1.00 90.94 674 LEU A N 1
ATOM 5439 C CA . LEU A 1 674 ? 31.403 -15.785 18.729 1.00 90.94 674 LEU A CA 1
ATOM 5440 C C . LEU A 1 674 ? 30.570 -15.777 20.008 1.00 90.94 674 LEU A C 1
ATOM 5442 O O . LEU A 1 674 ? 29.645 -16.568 20.172 1.00 90.94 674 LEU A O 1
ATOM 5446 N N . THR A 1 675 ? 30.877 -14.864 20.923 1.00 90.31 675 THR A N 1
ATOM 5447 C CA . THR A 1 675 ? 30.112 -14.701 22.167 1.00 90.31 675 THR A CA 1
ATOM 5448 C C . THR A 1 675 ? 30.135 -13.252 22.654 1.00 90.31 675 THR A C 1
ATOM 5450 O O . THR A 1 675 ? 31.166 -12.592 22.540 1.00 90.31 675 THR A O 1
ATOM 5453 N N . PRO A 1 676 ? 29.052 -12.711 23.239 1.00 86.00 676 PRO A N 1
ATOM 5454 C CA . PRO A 1 676 ? 29.065 -11.337 23.733 1.00 86.00 676 PRO A CA 1
ATOM 5455 C C . PRO A 1 676 ? 29.950 -11.170 24.983 1.00 86.00 676 PRO A C 1
ATOM 5457 O O . PRO A 1 676 ? 30.455 -10.079 25.254 1.00 86.00 676 PRO A O 1
ATOM 5460 N N . HIS A 1 677 ? 30.204 -12.234 25.757 1.00 85.88 677 HIS A N 1
ATOM 5461 C CA . HIS A 1 677 ? 30.908 -12.120 27.036 1.00 85.88 677 HIS A CA 1
ATOM 5462 C C . HIS A 1 677 ? 32.364 -12.590 26.980 1.00 85.88 677 HIS A C 1
ATOM 5464 O O . HIS A 1 677 ? 32.678 -13.727 26.636 1.00 85.88 677 HIS A O 1
ATOM 5470 N N . ARG A 1 678 ? 33.278 -11.752 27.488 1.00 86.69 678 ARG A N 1
ATOM 5471 C CA . ARG A 1 678 ? 34.703 -12.111 27.645 1.00 86.69 678 ARG A CA 1
ATOM 5472 C C . ARG A 1 678 ? 34.925 -13.332 28.545 1.00 86.69 678 ARG A C 1
ATOM 5474 O O . ARG A 1 678 ? 35.875 -14.076 28.317 1.00 86.69 678 ARG A O 1
ATOM 5481 N N . ALA A 1 679 ? 34.078 -13.525 29.560 1.00 87.94 679 ALA A N 1
ATOM 5482 C CA . ALA A 1 679 ? 34.156 -14.683 30.451 1.00 87.94 679 ALA A CA 1
ATOM 5483 C C . ALA A 1 679 ? 33.756 -15.975 29.720 1.00 87.94 679 ALA A C 1
ATOM 5485 O O . ALA A 1 679 ? 34.483 -16.962 29.819 1.00 87.94 679 ALA A O 1
ATOM 5486 N N . GLN A 1 680 ? 32.697 -15.942 28.903 1.00 93.19 680 GLN A N 1
ATOM 5487 C CA . GLN A 1 680 ? 32.347 -17.057 28.023 1.00 93.19 680 GLN A CA 1
ATOM 5488 C C . GLN A 1 680 ? 33.426 -17.326 26.979 1.00 93.19 680 GLN A C 1
ATOM 5490 O O . GLN A 1 680 ? 33.809 -18.474 26.788 1.00 93.19 680 GLN A O 1
ATOM 5495 N N . ARG A 1 681 ? 34.004 -16.283 26.374 1.00 93.06 681 ARG A N 1
ATOM 5496 C CA . ARG A 1 681 ? 35.145 -16.438 25.462 1.00 93.06 681 ARG A CA 1
ATOM 5497 C C . ARG A 1 681 ? 36.307 -17.155 26.141 1.00 93.06 681 ARG A C 1
ATOM 5499 O O . ARG A 1 681 ? 36.890 -18.059 25.556 1.00 93.06 681 ARG A O 1
ATOM 5506 N N . SER A 1 682 ? 36.670 -16.740 27.358 1.00 91.19 682 SER A N 1
ATOM 5507 C CA . SER A 1 682 ? 37.753 -17.385 28.107 1.00 91.19 682 SER A CA 1
ATOM 5508 C C . SER A 1 682 ? 37.440 -18.855 28.353 1.00 91.19 682 SER A C 1
ATOM 5510 O O . SER A 1 682 ? 38.307 -19.697 28.156 1.00 91.19 682 SER A O 1
ATOM 5512 N N . LEU A 1 683 ? 36.199 -19.160 28.736 1.00 91.06 683 LEU A N 1
ATOM 5513 C CA . LEU A 1 683 ? 35.761 -20.524 28.986 1.00 91.06 683 LEU A CA 1
ATOM 5514 C C . LEU A 1 683 ? 35.796 -21.383 27.710 1.00 91.06 683 LEU A C 1
ATOM 5516 O O . LEU A 1 683 ? 36.354 -22.478 27.742 1.00 91.06 683 LEU A O 1
ATOM 5520 N N . LEU A 1 684 ? 35.272 -20.872 26.592 1.00 91.44 684 LEU A N 1
ATOM 5521 C CA . LEU A 1 684 ? 35.321 -21.520 25.278 1.00 91.44 684 LEU A CA 1
ATOM 5522 C C . LEU A 1 684 ? 36.767 -21.759 24.833 1.00 91.44 684 LEU A C 1
ATOM 5524 O O . LEU A 1 684 ? 37.099 -22.870 24.438 1.00 91.44 684 LEU A O 1
ATOM 5528 N N . LYS A 1 685 ? 37.661 -20.769 24.979 1.00 90.06 685 LYS A N 1
ATOM 5529 C CA . LYS A 1 685 ? 39.089 -20.947 24.674 1.00 90.06 685 LYS A CA 1
ATOM 5530 C C . LYS A 1 685 ? 39.719 -22.039 25.531 1.00 90.06 685 LYS A C 1
ATOM 5532 O O . LYS A 1 685 ? 40.337 -22.947 24.995 1.00 90.06 685 LYS A O 1
ATOM 5537 N N . THR A 1 686 ? 39.528 -21.997 26.848 1.00 88.44 686 THR A N 1
ATOM 5538 C CA . THR A 1 686 ? 40.104 -22.998 27.759 1.00 88.44 686 THR A CA 1
ATOM 5539 C C . THR A 1 686 ? 39.592 -24.411 27.478 1.00 88.44 686 THR A C 1
ATOM 5541 O O . THR A 1 686 ? 40.331 -25.372 27.668 1.00 88.44 686 THR A O 1
ATOM 5544 N N . LYS A 1 687 ? 38.330 -24.557 27.061 1.00 88.69 687 LYS A N 1
ATOM 5545 C CA . LYS A 1 687 ? 37.702 -25.867 26.858 1.00 88.69 687 LYS A CA 1
ATOM 5546 C C . LYS A 1 687 ? 37.837 -26.416 25.443 1.00 88.69 687 LYS A C 1
ATOM 5548 O O . LYS A 1 687 ? 37.812 -27.632 25.307 1.00 88.69 687 LYS A O 1
ATOM 5553 N N . LEU A 1 688 ? 37.968 -25.559 24.430 1.00 86.62 688 LEU A N 1
ATOM 5554 C CA . LEU A 1 688 ? 37.895 -25.957 23.022 1.00 86.62 688 LEU A CA 1
ATOM 5555 C C . LEU A 1 688 ? 39.172 -25.641 22.232 1.00 86.62 688 LEU A C 1
ATOM 5557 O O . LEU A 1 688 ? 39.528 -26.427 21.363 1.00 86.62 688 LEU A O 1
ATOM 5561 N N . ALA A 1 689 ? 39.897 -24.554 22.528 1.00 75.94 689 ALA A N 1
ATOM 5562 C CA . ALA A 1 689 ? 40.991 -24.099 21.655 1.00 75.94 689 ALA A CA 1
ATOM 5563 C C . ALA A 1 689 ? 42.096 -25.154 21.472 1.00 75.94 689 ALA A C 1
ATOM 5565 O O . ALA A 1 689 ? 42.536 -25.369 20.355 1.00 75.94 689 ALA A O 1
ATOM 5566 N N . ASN A 1 690 ? 42.469 -25.875 22.535 1.00 72.94 690 ASN A N 1
ATOM 5567 C CA . ASN A 1 690 ? 43.512 -26.908 22.466 1.00 72.94 690 ASN A CA 1
ATOM 5568 C C . ASN A 1 690 ? 43.065 -28.201 21.757 1.00 72.94 690 ASN A C 1
ATOM 5570 O O . ASN A 1 690 ? 43.901 -29.049 21.467 1.00 72.94 690 ASN A O 1
ATOM 5574 N N . TYR A 1 691 ? 41.760 -28.395 21.549 1.00 74.62 691 TYR A N 1
ATOM 5575 C CA . TYR A 1 691 ? 41.205 -29.624 20.971 1.00 74.62 691 TYR A CA 1
ATOM 5576 C C . TYR A 1 691 ? 40.852 -29.471 19.486 1.00 74.62 691 TYR A C 1
ATOM 5578 O O . TYR A 1 691 ? 40.822 -30.470 18.777 1.00 74.62 691 TYR A O 1
ATOM 5586 N N . TYR A 1 692 ? 40.620 -28.241 19.014 1.00 78.38 692 TYR A N 1
ATOM 5587 C CA . TYR A 1 692 ? 40.183 -27.953 17.639 1.00 78.38 692 TYR A CA 1
ATOM 5588 C C . TYR A 1 692 ? 40.995 -26.822 16.985 1.00 78.38 692 TYR A C 1
ATOM 5590 O O . TYR A 1 692 ? 40.465 -26.106 16.139 1.00 78.38 692 TYR A O 1
ATOM 5598 N N . GLU A 1 693 ? 42.260 -26.641 17.386 1.00 67.50 693 GLU A N 1
ATOM 5599 C CA . GLU A 1 693 ? 43.127 -25.511 16.995 1.00 67.50 693 GLU A CA 1
ATOM 5600 C C . GLU A 1 693 ? 43.243 -25.326 15.473 1.00 67.50 693 GLU A C 1
ATOM 5602 O O . GLU A 1 693 ? 43.327 -24.200 14.995 1.00 67.50 693 GLU A O 1
ATOM 5607 N N . ASN A 1 694 ? 43.165 -26.420 14.709 1.00 73.12 694 ASN A N 1
ATOM 5608 C CA . ASN A 1 694 ? 43.224 -26.369 13.251 1.00 73.12 694 ASN A CA 1
ATOM 5609 C C . ASN A 1 694 ? 41.874 -25.974 12.622 1.00 73.12 694 ASN A C 1
ATOM 5611 O O . ASN A 1 694 ? 41.849 -25.174 11.695 1.00 73.12 694 ASN A O 1
ATOM 5615 N N . ALA A 1 695 ? 40.743 -26.460 13.148 1.00 75.38 695 ALA A N 1
ATOM 5616 C CA . ALA A 1 695 ? 39.403 -26.258 12.578 1.00 75.38 695 ALA A CA 1
ATOM 5617 C C . ALA A 1 695 ? 38.724 -24.939 13.004 1.00 75.38 695 ALA A C 1
ATOM 5619 O O . ALA A 1 695 ? 37.959 -24.341 12.235 1.00 75.38 695 ALA A O 1
ATOM 5620 N N . VAL A 1 696 ? 38.973 -24.489 14.239 1.00 82.31 696 VAL A N 1
ATOM 5621 C CA . VAL A 1 696 ? 38.392 -23.269 14.815 1.00 82.31 696 VAL A CA 1
ATOM 5622 C C . VAL A 1 696 ? 39.400 -22.133 14.712 1.00 82.31 696 VAL A C 1
ATOM 5624 O O . VAL A 1 696 ? 40.287 -21.991 15.548 1.00 82.31 696 VAL A O 1
ATOM 5627 N N . ASP A 1 697 ? 39.210 -21.284 13.708 1.00 79.62 697 ASP A N 1
ATOM 5628 C CA . ASP A 1 697 ? 40.087 -20.146 13.428 1.00 79.62 697 ASP A CA 1
ATOM 5629 C C . ASP A 1 697 ? 40.034 -19.074 14.524 1.00 79.62 697 ASP A C 1
ATOM 5631 O O . ASP A 1 697 ? 41.042 -18.487 14.916 1.00 79.62 697 ASP A O 1
ATOM 5635 N N . VAL A 1 698 ? 38.829 -18.794 15.035 1.00 82.94 698 VAL A N 1
ATOM 5636 C CA . VAL A 1 698 ? 38.626 -17.711 15.998 1.00 82.94 698 VAL A CA 1
ATOM 5637 C C . VAL A 1 698 ? 37.585 -18.060 17.054 1.00 82.94 698 VAL A C 1
ATOM 5639 O O . VAL A 1 698 ? 36.470 -18.479 16.755 1.00 82.94 698 VAL A O 1
ATOM 5642 N N . ILE A 1 699 ? 37.955 -17.819 18.314 1.00 86.31 699 ILE A N 1
ATOM 5643 C CA . ILE A 1 699 ? 37.043 -17.759 19.461 1.00 86.31 699 ILE A CA 1
ATOM 5644 C C . ILE A 1 699 ? 37.187 -16.368 20.073 1.00 86.31 699 ILE A C 1
ATOM 5646 O O . ILE A 1 699 ? 38.147 -16.111 20.810 1.00 86.31 699 ILE A O 1
ATOM 5650 N N . ASP A 1 700 ? 36.275 -15.445 19.779 1.00 85.62 700 ASP A N 1
ATOM 5651 C CA . ASP A 1 700 ? 36.364 -14.087 20.329 1.00 85.62 700 ASP A CA 1
ATOM 5652 C C . ASP A 1 700 ? 35.007 -13.452 20.641 1.00 85.62 700 ASP A C 1
ATOM 5654 O O . ASP A 1 700 ? 33.944 -14.040 20.432 1.00 85.62 700 ASP A O 1
ATOM 5658 N N . THR A 1 701 ? 35.060 -12.251 21.218 1.00 79.50 701 THR A N 1
ATOM 5659 C CA . THR A 1 701 ? 33.883 -11.408 21.350 1.00 79.50 701 THR A CA 1
ATOM 5660 C C . THR A 1 701 ? 33.531 -10.760 20.022 1.00 79.50 701 THR A C 1
ATOM 5662 O O . THR A 1 701 ? 34.402 -10.505 19.188 1.00 79.50 701 THR A O 1
ATOM 5665 N N . VAL A 1 702 ? 32.241 -10.489 19.832 1.00 67.56 702 VAL A N 1
ATOM 5666 C CA . VAL A 1 702 ? 31.668 -10.009 18.565 1.00 67.56 702 VAL A CA 1
ATOM 5667 C C . VAL A 1 702 ? 32.363 -8.738 18.046 1.00 67.56 702 VAL A C 1
ATOM 5669 O O . VAL A 1 702 ? 32.492 -8.536 16.844 1.00 67.56 702 VAL A O 1
ATOM 5672 N N . GLU A 1 703 ? 32.893 -7.907 18.945 1.00 63.44 703 GLU A N 1
ATOM 5673 C CA . GLU A 1 703 ? 33.492 -6.602 18.635 1.00 63.44 703 GLU A CA 1
ATOM 5674 C C . GLU A 1 703 ? 34.925 -6.699 18.094 1.00 63.44 703 GLU A C 1
ATOM 5676 O O . GLU A 1 703 ? 35.440 -5.722 17.554 1.00 63.44 703 GLU A O 1
ATOM 5681 N N . LYS A 1 704 ? 35.599 -7.843 18.270 1.00 58.84 704 LYS A N 1
ATOM 5682 C CA . LYS A 1 704 ? 37.015 -8.015 17.903 1.00 58.84 704 LYS A CA 1
ATOM 5683 C C . LYS A 1 704 ? 37.240 -8.719 16.569 1.00 58.84 704 LYS A C 1
ATOM 5685 O O . LYS A 1 704 ? 38.375 -8.771 16.105 1.00 58.84 704 LYS A O 1
ATOM 5690 N N . VAL A 1 705 ? 36.183 -9.205 15.925 1.00 55.28 705 VAL A N 1
ATOM 5691 C CA . VAL A 1 705 ? 36.275 -9.882 14.626 1.00 55.28 705 VAL A CA 1
ATOM 5692 C C . VAL A 1 705 ? 36.136 -8.852 13.497 1.00 55.28 705 VAL A C 1
ATOM 5694 O O . VAL A 1 705 ? 35.078 -8.689 12.885 1.00 55.28 705 VAL A O 1
ATOM 5697 N N . GLN A 1 706 ? 37.219 -8.110 13.242 1.00 46.50 706 GLN A N 1
ATOM 5698 C CA . GLN A 1 706 ? 37.379 -7.290 12.036 1.00 46.50 706 GLN A CA 1
ATOM 5699 C C . GLN A 1 706 ? 38.145 -8.080 10.965 1.00 46.50 706 GLN A C 1
ATOM 5701 O O . GLN A 1 706 ? 39.334 -8.338 11.119 1.00 46.50 706 GLN A O 1
ATOM 5706 N N . GLY A 1 707 ? 37.456 -8.406 9.865 1.00 53.19 707 GLY A N 1
ATOM 5707 C CA . GLY A 1 707 ? 38.060 -8.890 8.618 1.00 53.19 707 GLY A CA 1
ATOM 5708 C C . GLY A 1 707 ? 38.023 -10.408 8.419 1.00 53.19 707 GLY A C 1
ATOM 5709 O O . GLY A 1 707 ? 38.982 -11.103 8.734 1.00 53.19 707 GLY A O 1
ATOM 5710 N N . GLY A 1 708 ? 36.937 -10.907 7.819 1.00 63.94 708 GLY A N 1
ATOM 5711 C CA . GLY A 1 708 ? 36.867 -12.251 7.234 1.00 63.94 708 GLY A CA 1
ATOM 5712 C C . GLY A 1 708 ? 35.542 -12.970 7.490 1.00 63.94 708 GLY A C 1
ATOM 5713 O O . GLY A 1 708 ? 35.091 -13.072 8.624 1.00 63.94 708 GLY A O 1
ATOM 5714 N N . GLU A 1 709 ? 34.932 -13.487 6.429 1.00 75.50 709 GLU A N 1
ATOM 5715 C CA . GLU A 1 709 ? 33.817 -14.438 6.501 1.00 75.50 709 GLU A CA 1
ATOM 5716 C C . GLU A 1 709 ? 34.347 -15.865 6.732 1.00 75.50 709 GLU A C 1
ATOM 5718 O O . GLU A 1 709 ? 35.458 -16.198 6.299 1.00 75.50 709 GLU A O 1
ATOM 5723 N N . ARG A 1 710 ? 33.562 -16.719 7.391 1.00 82.44 710 ARG A N 1
ATOM 5724 C CA . ARG A 1 710 ? 33.880 -18.130 7.657 1.00 82.44 710 ARG A CA 1
ATOM 5725 C C . ARG A 1 710 ? 32.760 -19.025 7.153 1.00 82.44 710 ARG A C 1
ATOM 5727 O O . ARG A 1 710 ? 31.604 -18.613 7.097 1.00 82.44 710 ARG A O 1
ATOM 5734 N N . ASP A 1 711 ? 33.100 -20.256 6.794 1.00 80.00 711 ASP A N 1
ATOM 5735 C CA . ASP A 1 711 ? 32.108 -21.231 6.343 1.00 80.00 711 ASP A CA 1
ATOM 5736 C C . ASP A 1 711 ? 31.079 -21.498 7.443 1.00 80.00 711 ASP A C 1
ATOM 5738 O O . ASP A 1 711 ? 29.877 -21.469 7.172 1.00 80.00 711 ASP A O 1
ATOM 5742 N N . ASN A 1 712 ? 31.545 -21.645 8.685 1.00 85.75 712 ASN A N 1
ATOM 5743 C CA . ASN A 1 712 ? 30.704 -21.902 9.846 1.00 85.75 712 ASN A CA 1
ATOM 5744 C C . ASN A 1 712 ? 30.859 -20.794 10.886 1.00 85.75 712 ASN A C 1
ATOM 5746 O O . ASN A 1 712 ? 31.974 -20.475 11.303 1.00 85.75 712 ASN A O 1
ATOM 5750 N N . VAL A 1 713 ? 29.739 -20.246 11.351 1.00 89.25 713 VAL A N 1
ATOM 5751 C CA . VAL A 1 713 ? 29.707 -19.324 12.489 1.00 89.25 713 VAL A CA 1
ATOM 5752 C C . VAL A 1 713 ? 28.806 -19.904 13.569 1.00 89.25 713 VAL A C 1
ATOM 5754 O O . VAL A 1 713 ? 27.625 -20.157 13.334 1.00 89.25 713 VAL A O 1
ATOM 5757 N N . ILE A 1 714 ? 29.368 -20.099 14.761 1.00 91.94 714 ILE A N 1
ATOM 5758 C CA . ILE A 1 714 ? 28.655 -20.556 15.951 1.00 91.94 714 ILE A CA 1
ATOM 5759 C C . ILE A 1 714 ? 28.554 -19.388 16.933 1.00 91.94 714 ILE A C 1
ATOM 5761 O O . ILE A 1 714 ? 29.570 -18.834 17.351 1.00 91.94 714 ILE A O 1
ATOM 5765 N N . VAL A 1 715 ? 27.340 -19.012 17.324 1.00 92.75 715 VAL A N 1
ATOM 5766 C CA . VAL A 1 715 ? 27.084 -17.905 18.254 1.00 92.75 715 VAL A CA 1
ATOM 5767 C C . VAL A 1 715 ? 26.622 -18.459 19.599 1.00 92.75 715 VAL A C 1
ATOM 5769 O O . VAL A 1 715 ? 25.587 -19.107 19.676 1.00 92.75 715 VAL A O 1
ATOM 5772 N N . SER A 1 716 ? 27.378 -18.184 20.662 1.00 94.06 716 SER A N 1
ATOM 5773 C CA . SER A 1 716 ? 27.065 -18.536 22.055 1.00 94.06 716 SER A CA 1
ATOM 5774 C C . SER A 1 716 ? 26.464 -17.327 22.770 1.00 94.06 716 SER A C 1
ATOM 5776 O O . SER A 1 716 ? 27.191 -16.398 23.142 1.00 94.06 716 SER A O 1
ATOM 5778 N N . ALA A 1 717 ? 25.147 -17.327 22.976 1.00 91.88 717 ALA A N 1
ATOM 5779 C CA . ALA A 1 717 ? 24.419 -16.211 23.582 1.00 91.88 717 ALA A CA 1
ATOM 5780 C C . ALA A 1 717 ? 24.755 -15.994 25.067 1.00 91.88 717 ALA A C 1
ATOM 5782 O O . ALA A 1 717 ? 24.671 -14.876 25.576 1.00 91.88 717 ALA A O 1
ATOM 5783 N N . THR A 1 718 ? 25.228 -17.042 25.742 1.00 93.19 718 THR A N 1
ATOM 5784 C CA . THR A 1 718 ? 25.725 -17.105 27.123 1.00 93.19 718 THR A CA 1
ATOM 5785 C C . THR A 1 718 ? 24.680 -16.914 28.217 1.00 93.19 718 THR A C 1
ATOM 5787 O O . THR A 1 718 ? 24.691 -17.632 29.218 1.00 93.19 718 THR A O 1
ATOM 5790 N N . ALA A 1 719 ? 23.852 -15.879 28.119 1.00 91.00 719 ALA A N 1
ATOM 5791 C CA . ALA A 1 719 ? 22.971 -15.492 29.205 1.00 91.00 719 ALA A CA 1
ATOM 5792 C C . ALA A 1 719 ? 21.719 -16.369 29.239 1.00 91.00 719 ALA A C 1
ATOM 5794 O O . ALA A 1 719 ? 21.022 -16.553 28.240 1.00 91.00 719 ALA A O 1
ATOM 5795 N N . SER A 1 720 ? 21.413 -16.872 30.428 1.00 89.75 720 SER A N 1
ATOM 5796 C CA . SER A 1 720 ? 20.258 -17.733 30.661 1.00 89.75 720 SER A CA 1
ATOM 5797 C C . SER A 1 720 ? 19.515 -17.425 31.953 1.00 89.75 720 SER A C 1
ATOM 5799 O O . SER A 1 720 ? 18.331 -17.726 32.093 1.00 89.75 720 SER A O 1
ATOM 5801 N N . ASN A 1 721 ? 20.174 -16.740 32.887 1.00 87.56 721 ASN A N 1
ATOM 5802 C CA . ASN A 1 721 ? 19.549 -16.259 34.101 1.00 87.56 721 ASN A CA 1
ATOM 5803 C C . ASN A 1 721 ? 18.571 -15.105 33.817 1.00 87.56 721 ASN A C 1
ATOM 5805 O O . ASN A 1 721 ? 19.027 -14.048 33.373 1.00 87.56 721 ASN A O 1
ATOM 5809 N N . PRO A 1 722 ? 17.270 -15.228 34.161 1.00 80.25 722 PRO A N 1
ATOM 5810 C CA . PRO A 1 722 ? 16.275 -14.188 33.881 1.00 80.25 722 PRO A CA 1
ATOM 5811 C C . PRO A 1 722 ? 16.659 -12.805 34.432 1.00 80.25 722 PRO A C 1
ATOM 5813 O O . PRO A 1 722 ? 16.474 -11.788 33.769 1.00 80.25 722 PRO A O 1
ATOM 5816 N N . SER A 1 723 ? 17.245 -12.760 35.637 1.00 77.50 723 SER A N 1
ATOM 5817 C CA . SER A 1 723 ? 17.657 -11.504 36.278 1.00 77.50 723 SER A CA 1
ATOM 5818 C C . SER A 1 723 ? 18.884 -10.876 35.614 1.00 77.50 723 SER A C 1
ATOM 5820 O O . SER A 1 723 ? 19.014 -9.654 35.605 1.00 77.50 723 SER A O 1
ATOM 5822 N N . ALA A 1 724 ? 19.790 -11.688 35.066 1.00 77.06 724 ALA A N 1
ATOM 5823 C CA . ALA A 1 724 ? 20.929 -11.185 34.309 1.00 77.06 724 ALA A CA 1
ATOM 5824 C C . ALA A 1 724 ? 20.501 -10.697 32.924 1.00 77.06 724 ALA A C 1
ATOM 5826 O O . ALA A 1 724 ? 20.859 -9.581 32.564 1.00 77.06 724 ALA A O 1
ATOM 5827 N N . ILE A 1 725 ? 19.679 -11.475 32.209 1.00 82.56 725 ILE A N 1
ATOM 5828 C CA . ILE A 1 725 ? 19.133 -11.105 30.897 1.00 82.56 725 ILE A CA 1
ATOM 5829 C C . ILE A 1 725 ? 18.446 -9.743 30.988 1.00 82.56 725 ILE A C 1
ATOM 5831 O O . ILE A 1 725 ? 18.812 -8.835 30.252 1.00 82.56 725 ILE A O 1
ATOM 5835 N N . GLY A 1 726 ? 17.564 -9.546 31.974 1.00 73.12 726 GLY A N 1
ATOM 5836 C CA . GLY A 1 726 ? 16.872 -8.266 32.137 1.00 73.12 726 GLY A CA 1
ATOM 5837 C C . GLY A 1 726 ? 17.762 -7.066 32.479 1.00 73.12 726 GLY A C 1
ATOM 5838 O O . GLY A 1 726 ? 17.331 -5.934 32.299 1.00 73.12 726 GLY A O 1
ATOM 5839 N N . LYS A 1 727 ? 19.001 -7.282 32.946 1.00 73.88 727 LYS A N 1
ATOM 5840 C CA . LYS A 1 727 ? 19.968 -6.212 33.259 1.00 73.88 727 LYS A CA 1
ATOM 5841 C C . LYS A 1 727 ? 20.961 -5.928 32.136 1.00 73.88 727 LYS A C 1
ATOM 5843 O O . LYS A 1 727 ? 21.631 -4.904 32.181 1.00 73.88 727 LYS A O 1
ATOM 5848 N N . THR A 1 728 ? 21.126 -6.848 31.189 1.00 69.44 728 THR A N 1
ATOM 5849 C CA . THR A 1 728 ? 22.150 -6.757 30.136 1.00 69.44 728 THR A CA 1
ATOM 5850 C C . THR A 1 728 ? 21.583 -7.027 28.745 1.00 69.44 728 THR A C 1
ATOM 5852 O O . THR A 1 728 ? 22.335 -7.401 27.849 1.00 69.44 728 THR A O 1
ATOM 5855 N N . VAL A 1 729 ? 20.269 -6.862 28.561 1.00 66.75 729 VAL A N 1
ATOM 5856 C CA . VAL A 1 729 ? 19.580 -7.189 27.306 1.00 66.75 729 VAL A CA 1
ATOM 5857 C C . VAL A 1 729 ? 20.090 -6.359 26.129 1.00 66.75 729 VAL A C 1
ATOM 5859 O O . VAL A 1 729 ? 20.430 -6.944 25.111 1.00 66.75 729 VAL A O 1
ATOM 5862 N N . GLU A 1 730 ? 20.265 -5.049 26.312 1.00 64.94 730 GLU A N 1
ATOM 5863 C CA . GLU A 1 730 ? 20.837 -4.120 25.321 1.00 64.94 730 GLU A CA 1
ATOM 5864 C C . GLU A 1 730 ? 22.215 -4.607 24.840 1.00 64.94 730 GLU A C 1
ATOM 5866 O O . GLU A 1 730 ? 22.545 -4.600 23.660 1.00 64.94 730 GLU A O 1
ATOM 5871 N N . PHE A 1 731 ? 23.022 -5.155 25.752 1.00 76.31 731 PHE A N 1
ATOM 5872 C CA . PHE A 1 731 ? 24.348 -5.677 25.429 1.00 76.31 731 PHE A CA 1
ATOM 5873 C C . PHE A 1 731 ? 24.314 -7.027 24.691 1.00 76.31 731 PHE A C 1
ATOM 5875 O O . PHE A 1 731 ? 25.155 -7.264 23.824 1.00 76.31 731 PHE A O 1
ATOM 5882 N N . ILE A 1 732 ? 23.391 -7.924 25.055 1.00 70.69 732 ILE A N 1
ATOM 5883 C CA . ILE A 1 732 ? 23.321 -9.299 24.524 1.00 70.69 732 ILE A CA 1
ATOM 5884 C C . ILE A 1 732 ? 22.558 -9.346 23.197 1.00 70.69 732 ILE A C 1
ATOM 5886 O O . ILE A 1 732 ? 22.984 -10.042 22.278 1.00 70.69 732 ILE A O 1
ATOM 5890 N N . LEU A 1 733 ? 21.445 -8.614 23.104 1.00 66.81 733 LEU A N 1
ATOM 5891 C CA . LEU A 1 733 ? 20.536 -8.623 21.960 1.00 66.81 733 LEU A CA 1
ATOM 5892 C C . LEU A 1 733 ? 20.813 -7.506 20.951 1.00 66.81 733 LEU A C 1
ATOM 5894 O O . LEU A 1 733 ? 20.155 -7.497 19.923 1.00 66.81 733 LEU A O 1
ATOM 5898 N N . SER A 1 734 ? 21.797 -6.628 21.193 1.00 73.25 734 SER A N 1
ATOM 5899 C CA . SER A 1 734 ? 22.165 -5.521 20.297 1.00 73.25 734 SER A CA 1
ATOM 5900 C C . SER A 1 734 ? 22.130 -5.906 18.814 1.00 73.25 734 SER A C 1
ATOM 5902 O O . SER A 1 734 ? 22.853 -6.813 18.373 1.00 73.25 734 SER A O 1
ATOM 5904 N N . LEU A 1 735 ? 21.358 -5.150 18.032 1.00 53.47 735 LEU A N 1
ATOM 5905 C CA . LEU A 1 735 ? 21.222 -5.319 16.586 1.00 53.47 735 LEU A CA 1
ATOM 5906 C C . LEU A 1 735 ? 22.577 -5.248 15.877 1.00 53.47 735 LEU A C 1
ATOM 5908 O O . LEU A 1 735 ? 22.884 -6.087 15.038 1.00 53.47 735 LEU A O 1
ATOM 5912 N N . ASN A 1 736 ? 23.430 -4.296 16.262 1.00 67.31 736 ASN A N 1
ATOM 5913 C CA . ASN A 1 736 ? 24.758 -4.116 15.671 1.00 67.31 736 ASN A CA 1
ATOM 5914 C C . ASN A 1 736 ? 25.664 -5.333 15.899 1.00 67.31 736 ASN A C 1
ATOM 5916 O O . ASN A 1 736 ? 26.393 -5.745 14.997 1.00 67.31 736 ASN A O 1
ATOM 5920 N N . ARG A 1 737 ? 25.604 -5.946 17.086 1.00 73.12 737 ARG A N 1
ATOM 5921 C CA . ARG A 1 737 ? 26.396 -7.146 17.403 1.00 73.12 737 ARG A CA 1
ATOM 5922 C C . ARG A 1 737 ? 25.840 -8.368 16.692 1.00 73.12 737 ARG A C 1
ATOM 5924 O O . ARG A 1 737 ? 26.598 -9.130 16.105 1.00 73.12 737 ARG A O 1
ATOM 5931 N N . SER A 1 738 ? 24.524 -8.516 16.683 1.00 73.00 738 SER A N 1
ATOM 5932 C CA . SER A 1 738 ? 23.848 -9.615 15.998 1.00 73.00 738 SER A CA 1
ATOM 5933 C C . SER A 1 738 ? 24.079 -9.542 14.481 1.00 73.00 738 SER A C 1
ATOM 5935 O O . SER A 1 738 ? 24.475 -10.537 13.888 1.00 73.00 738 SER A O 1
ATOM 5937 N N . ASN A 1 739 ? 24.003 -8.354 13.869 1.00 69.25 739 ASN A N 1
ATOM 5938 C CA . ASN A 1 739 ? 24.358 -8.123 12.464 1.00 69.25 739 ASN A CA 1
ATOM 5939 C C . ASN A 1 739 ? 25.815 -8.479 12.173 1.00 69.25 739 ASN A C 1
ATOM 5941 O O . ASN A 1 739 ? 26.104 -9.165 11.194 1.00 69.25 739 ASN A O 1
ATOM 5945 N N . VAL A 1 740 ? 26.752 -8.050 13.023 1.00 72.94 740 VAL A N 1
ATOM 5946 C CA . VAL A 1 740 ? 28.168 -8.403 12.859 1.00 72.94 740 VAL A CA 1
ATOM 5947 C C . VAL A 1 740 ? 28.388 -9.902 13.028 1.00 72.94 740 VAL A C 1
ATOM 5949 O O . VAL A 1 740 ? 29.174 -10.458 12.277 1.00 72.94 740 VAL A O 1
ATOM 5952 N N . ALA A 1 741 ? 27.714 -10.577 13.956 1.00 69.62 741 ALA A N 1
ATOM 5953 C CA . ALA A 1 741 ? 27.865 -12.016 14.144 1.00 69.62 741 ALA A CA 1
ATOM 5954 C C . ALA A 1 741 ? 27.239 -12.818 12.991 1.00 69.62 741 ALA A C 1
ATOM 5956 O O . ALA A 1 741 ? 27.854 -13.752 12.484 1.00 69.62 741 ALA A O 1
ATOM 5957 N N . PHE A 1 742 ? 26.039 -12.439 12.548 1.00 75.81 742 PHE A N 1
ATOM 5958 C CA . PHE A 1 742 ? 25.261 -13.193 11.565 1.00 75.81 742 PHE A CA 1
ATOM 5959 C C . PHE A 1 742 ? 25.728 -12.937 10.126 1.00 75.81 742 PHE A C 1
ATOM 5961 O O . PHE A 1 742 ? 25.660 -13.843 9.309 1.00 75.81 742 PHE A O 1
ATOM 5968 N N . SER A 1 743 ? 26.297 -11.764 9.817 1.00 67.88 743 SER A N 1
ATOM 5969 C CA . SER A 1 743 ? 26.838 -11.435 8.480 1.00 67.88 743 SER A CA 1
ATOM 5970 C C . SER A 1 743 ? 28.218 -12.036 8.175 1.00 67.88 743 SER A C 1
ATOM 5972 O O . SER A 1 743 ? 28.812 -11.733 7.143 1.00 67.88 743 SER A O 1
ATOM 5974 N N . ARG A 1 744 ? 28.785 -12.853 9.072 1.00 68.75 744 ARG A N 1
ATOM 5975 C CA . ARG A 1 744 ? 30.135 -13.440 8.917 1.00 68.75 744 ARG A CA 1
ATOM 5976 C C . ARG A 1 744 ? 30.111 -14.870 8.380 1.00 68.75 744 ARG A C 1
ATOM 5978 O O . ARG A 1 744 ? 31.159 -15.511 8.334 1.00 68.75 744 ARG A O 1
ATOM 5985 N N . VAL A 1 745 ? 28.938 -15.363 7.993 1.00 75.44 745 VAL A N 1
ATOM 5986 C CA . VAL A 1 745 ? 28.692 -16.740 7.562 1.00 75.44 745 VAL A CA 1
ATOM 5987 C C . VAL A 1 745 ? 28.715 -16.883 6.038 1.00 75.44 745 VAL A C 1
ATOM 5989 O O . VAL A 1 745 ? 28.068 -16.112 5.339 1.00 75.44 745 VAL A O 1
ATOM 5992 N N . LYS A 1 746 ? 29.404 -17.907 5.519 1.00 73.50 746 LYS A N 1
ATOM 5993 C CA . LYS A 1 746 ? 29.316 -18.314 4.102 1.00 73.50 746 LYS A CA 1
ATOM 5994 C C . LYS A 1 746 ? 28.408 -19.516 3.873 1.00 73.50 746 LYS A C 1
ATOM 5996 O O . LYS A 1 746 ? 27.782 -19.602 2.823 1.00 73.50 746 LYS A O 1
ATOM 6001 N N . LYS A 1 747 ? 28.370 -20.468 4.816 1.00 77.75 747 LYS A N 1
ATOM 6002 C CA . LYS A 1 747 ? 27.602 -21.716 4.671 1.00 77.75 747 LYS A CA 1
ATOM 6003 C C . LYS A 1 747 ? 26.602 -21.934 5.801 1.00 77.75 747 LYS A C 1
ATOM 6005 O O . LYS A 1 747 ? 25.442 -22.218 5.513 1.00 77.75 747 LYS A O 1
ATOM 6010 N N . ARG A 1 748 ? 27.026 -21.861 7.069 1.00 83.94 748 ARG A N 1
ATOM 6011 C CA . ARG A 1 748 ? 26.205 -22.296 8.217 1.00 83.94 748 ARG A CA 1
ATOM 6012 C C . ARG A 1 748 ? 26.262 -21.353 9.406 1.00 83.94 748 ARG A C 1
ATOM 6014 O O . ARG A 1 748 ? 27.344 -21.070 9.923 1.00 83.94 748 ARG A O 1
ATOM 6021 N N . LEU A 1 749 ? 25.089 -20.925 9.863 1.00 88.75 749 LEU A N 1
ATOM 6022 C CA . LEU A 1 749 ? 24.927 -20.155 11.092 1.00 88.75 749 LEU A CA 1
ATOM 6023 C C . LEU A 1 749 ? 24.262 -21.045 12.141 1.00 88.75 749 LEU A C 1
ATOM 6025 O O . LEU A 1 749 ? 23.151 -21.531 11.929 1.00 88.75 749 LEU A O 1
ATOM 6029 N N . ILE A 1 750 ? 24.943 -21.243 13.269 1.00 91.38 750 ILE A N 1
ATOM 6030 C CA . ILE A 1 750 ? 24.436 -22.016 14.404 1.00 91.38 750 ILE A CA 1
ATOM 6031 C C . ILE A 1 750 ? 24.343 -21.085 15.608 1.00 91.38 750 ILE A C 1
ATOM 6033 O O . ILE A 1 750 ? 25.359 -20.619 16.121 1.00 91.38 750 ILE A O 1
ATOM 6037 N N . VAL A 1 751 ? 23.129 -20.804 16.071 1.00 93.25 751 VAL A N 1
ATOM 6038 C CA . VAL A 1 751 ? 22.894 -19.934 17.228 1.00 93.25 751 VAL A CA 1
ATOM 6039 C C . VAL A 1 751 ? 22.517 -20.790 18.425 1.00 93.25 751 VAL A C 1
ATOM 6041 O O . VAL A 1 751 ? 21.500 -21.473 18.402 1.00 93.25 751 VAL A O 1
ATOM 6044 N N . VAL A 1 752 ? 23.337 -20.750 19.472 1.00 95.19 752 VAL A N 1
ATOM 6045 C CA . VAL A 1 752 ? 23.113 -21.456 20.735 1.00 95.19 752 VAL A CA 1
ATOM 6046 C C . VAL A 1 752 ? 22.653 -20.450 21.781 1.00 95.19 752 VAL A C 1
ATOM 6048 O O . VAL A 1 752 ? 23.387 -19.514 22.113 1.00 95.19 752 VAL A O 1
ATOM 6051 N N . CYS A 1 753 ? 21.441 -20.625 22.302 1.00 94.38 753 CYS A N 1
ATOM 6052 C CA . CYS A 1 753 ? 20.882 -19.720 23.298 1.00 94.38 753 CYS A CA 1
ATOM 6053 C C . CYS A 1 753 ? 19.934 -20.411 24.277 1.00 94.38 753 CYS A C 1
ATOM 6055 O O . CYS A 1 753 ? 19.400 -21.493 24.031 1.00 94.38 753 CYS A O 1
ATOM 6057 N N . SER A 1 754 ? 19.697 -19.752 25.409 1.00 93.44 754 SER A N 1
ATOM 6058 C CA . SER A 1 754 ? 18.697 -20.218 26.361 1.00 93.44 754 SER A CA 1
ATOM 6059 C C . SER A 1 754 ? 17.285 -19.867 25.899 1.00 93.44 754 SER A C 1
ATOM 6061 O O . SER A 1 754 ? 17.038 -18.781 25.367 1.00 93.44 754 SER A O 1
ATOM 6063 N N . LYS A 1 755 ? 16.325 -20.736 26.220 1.00 89.50 755 LYS A N 1
ATOM 6064 C CA . LYS A 1 755 ? 14.894 -20.454 26.075 1.00 89.50 755 LYS A CA 1
ATOM 6065 C C . LYS A 1 755 ? 14.508 -19.168 26.807 1.00 89.50 755 LYS A C 1
ATOM 6067 O O . LYS A 1 755 ? 13.781 -18.344 26.274 1.00 89.50 755 LYS A O 1
ATOM 6072 N N . THR A 1 756 ? 15.078 -18.949 27.996 1.00 84.69 756 THR A N 1
ATOM 6073 C CA . THR A 1 756 ? 14.853 -17.731 28.789 1.00 84.69 756 THR A CA 1
ATOM 6074 C C . THR A 1 756 ? 15.268 -16.458 28.043 1.00 84.69 756 THR A C 1
ATOM 6076 O O . THR A 1 756 ? 14.590 -15.445 28.176 1.00 84.69 756 THR A O 1
ATOM 6079 N N . LEU A 1 757 ? 16.371 -16.482 27.287 1.00 86.75 757 LEU A N 1
ATOM 6080 C CA . LEU A 1 757 ? 16.833 -15.336 26.499 1.00 86.75 757 LEU A CA 1
ATOM 6081 C C . LEU A 1 757 ? 15.989 -15.143 25.238 1.00 86.75 757 LEU A C 1
ATOM 6083 O O . LEU A 1 757 ? 15.631 -14.015 24.916 1.00 86.75 757 LEU A O 1
ATOM 6087 N N . LEU A 1 758 ? 15.656 -16.234 24.551 1.00 83.88 758 LEU A N 1
ATOM 6088 C CA . LEU A 1 758 ? 14.858 -16.211 23.326 1.00 83.88 758 LEU A CA 1
ATOM 6089 C C . LEU A 1 758 ? 13.433 -15.681 23.577 1.00 83.88 758 LEU A C 1
ATOM 6091 O O . LEU A 1 758 ? 12.937 -14.818 22.844 1.00 83.88 758 LEU A O 1
ATOM 6095 N N . ASP A 1 759 ? 12.825 -16.136 24.674 1.00 79.31 759 ASP A N 1
ATOM 6096 C CA . ASP A 1 759 ? 11.480 -15.755 25.117 1.00 79.31 759 ASP A CA 1
ATOM 6097 C C . ASP A 1 759 ? 11.471 -14.417 25.886 1.00 79.31 759 ASP A C 1
ATOM 6099 O O . ASP A 1 759 ? 10.411 -13.925 26.275 1.00 79.31 759 ASP A O 1
ATOM 6103 N N . TYR A 1 760 ? 12.635 -13.794 26.114 1.00 77.94 760 TYR A N 1
ATOM 6104 C CA . TYR A 1 760 ? 12.703 -12.512 26.809 1.00 77.94 760 TYR A CA 1
ATOM 6105 C C . TYR A 1 760 ? 12.099 -11.398 25.948 1.00 77.94 760 TYR A C 1
ATOM 6107 O O . TYR A 1 760 ? 12.482 -11.194 24.792 1.00 77.94 760 TYR A O 1
ATOM 6115 N N . ILE A 1 761 ? 11.162 -10.651 26.528 1.00 73.56 761 ILE A N 1
ATOM 6116 C CA . ILE A 1 761 ? 10.555 -9.464 25.924 1.00 73.56 761 ILE A CA 1
ATOM 6117 C C . ILE A 1 761 ? 11.040 -8.251 26.730 1.00 73.56 761 ILE A C 1
ATOM 6119 O O . ILE A 1 761 ? 10.698 -8.149 27.915 1.00 73.56 761 ILE A O 1
ATOM 6123 N N . PRO A 1 762 ? 11.863 -7.363 26.136 1.00 68.56 762 PRO A N 1
ATOM 6124 C CA . PRO A 1 762 ? 12.274 -6.113 26.770 1.00 68.56 762 PRO A CA 1
ATOM 6125 C C . PRO A 1 762 ? 11.077 -5.250 27.190 1.00 68.56 762 PRO A C 1
ATOM 6127 O O . PRO A 1 762 ? 10.006 -5.332 26.597 1.00 68.56 762 PRO A O 1
ATOM 6130 N N . LYS A 1 763 ? 11.251 -4.448 28.249 1.00 61.56 763 LYS A N 1
ATOM 6131 C CA . LYS A 1 763 ? 10.196 -3.552 28.758 1.00 61.56 763 LYS A CA 1
ATOM 6132 C C . LYS A 1 763 ? 10.039 -2.280 27.923 1.00 61.56 763 LYS A C 1
ATOM 6134 O O . LYS A 1 763 ? 8.917 -1.820 27.769 1.00 61.56 763 LYS A O 1
ATOM 6139 N N . GLU A 1 764 ? 11.154 -1.756 27.421 1.00 61.62 764 GLU A N 1
ATOM 6140 C CA . GLU A 1 764 ? 11.202 -0.567 26.564 1.00 61.62 764 GLU A CA 1
ATOM 6141 C C . GLU A 1 764 ? 11.188 -0.992 25.093 1.00 61.62 764 GLU A C 1
ATOM 6143 O O . GLU A 1 764 ? 11.770 -2.029 24.744 1.00 61.62 764 GLU A O 1
ATOM 6148 N N . ILE A 1 765 ? 10.539 -0.196 24.244 1.00 52.12 765 ILE A N 1
ATOM 6149 C CA . ILE A 1 765 ? 10.334 -0.506 22.825 1.00 52.12 765 ILE A CA 1
ATOM 6150 C C . ILE A 1 765 ? 11.641 -0.422 22.029 1.00 52.12 765 ILE A C 1
ATOM 6152 O O . ILE A 1 765 ? 11.904 -1.282 21.194 1.00 52.12 765 ILE A O 1
ATOM 6156 N N . GLU A 1 766 ? 12.526 0.508 22.378 1.00 54.59 766 GLU A N 1
ATOM 6157 C CA . GLU A 1 766 ? 13.828 0.696 21.732 1.00 54.59 766 GLU A CA 1
ATOM 6158 C C . GLU A 1 766 ? 14.699 -0.564 21.890 1.00 54.59 766 GLU A C 1
ATOM 6160 O O . GLU A 1 766 ? 15.351 -1.028 20.957 1.00 54.59 766 GLU A O 1
ATOM 6165 N N . HIS A 1 767 ? 14.640 -1.212 23.059 1.00 58.03 767 HIS A N 1
ATOM 6166 C CA . HIS A 1 767 ? 15.340 -2.478 23.301 1.00 58.03 767 HIS A CA 1
ATOM 6167 C C . HIS A 1 767 ? 14.696 -3.670 22.575 1.00 58.03 767 HIS A C 1
ATOM 6169 O O . HIS A 1 767 ? 15.356 -4.689 22.353 1.00 58.03 767 HIS A O 1
ATOM 6175 N N . TYR A 1 768 ? 13.403 -3.584 22.252 1.00 64.44 768 TYR A N 1
ATOM 6176 C CA . TYR A 1 768 ? 12.709 -4.591 21.453 1.00 64.44 768 TYR A CA 1
ATOM 6177 C C . TYR A 1 768 ? 13.140 -4.505 19.984 1.00 64.44 768 TYR A C 1
ATOM 6179 O O . TYR A 1 768 ? 13.461 -5.534 19.390 1.00 64.44 768 TYR A O 1
ATOM 6187 N N . GLU A 1 769 ? 13.239 -3.290 19.439 1.00 54.53 769 GLU A N 1
ATOM 6188 C CA . GLU A 1 769 ? 13.762 -3.025 18.093 1.00 54.53 769 GLU A CA 1
ATOM 6189 C C . GLU A 1 769 ? 15.207 -3.514 17.940 1.00 54.53 769 GLU A C 1
ATOM 6191 O O . GLU A 1 769 ? 15.554 -4.167 16.951 1.00 54.53 769 GLU A O 1
ATOM 6196 N N . GLU A 1 770 ? 16.048 -3.315 18.958 1.00 61.75 770 GLU A N 1
ATOM 6197 C CA . GLU A 1 770 ? 17.411 -3.849 18.950 1.00 61.75 770 GLU A CA 1
ATOM 6198 C C . GLU A 1 770 ? 17.459 -5.386 18.909 1.00 61.75 770 GLU A C 1
ATOM 6200 O O . GLU A 1 770 ? 18.388 -5.955 18.336 1.00 61.75 770 GLU A O 1
ATOM 6205 N N . ALA A 1 771 ? 16.446 -6.070 19.452 1.00 65.31 771 ALA A N 1
ATOM 6206 C CA . ALA A 1 771 ? 16.350 -7.528 19.496 1.00 65.31 771 ALA A CA 1
ATOM 6207 C C . ALA A 1 771 ? 15.728 -8.162 18.233 1.00 65.31 771 ALA A C 1
ATOM 6209 O O . ALA A 1 771 ? 15.562 -9.387 18.190 1.00 65.31 771 ALA A O 1
ATOM 6210 N N . THR A 1 772 ? 15.405 -7.373 17.201 1.00 67.06 772 THR A N 1
ATOM 6211 C CA . THR A 1 772 ? 14.648 -7.811 16.009 1.00 67.06 772 THR A CA 1
ATOM 6212 C C . THR A 1 772 ? 15.224 -9.064 15.343 1.00 67.06 772 THR A C 1
ATOM 6214 O O . THR A 1 772 ? 14.479 -9.990 15.030 1.00 67.06 772 THR A O 1
ATOM 6217 N N . LEU A 1 773 ? 16.550 -9.177 15.200 1.00 69.06 773 LEU A N 1
ATOM 6218 C CA . LEU A 1 773 ? 17.168 -10.361 14.581 1.00 69.06 773 LEU A CA 1
ATOM 6219 C C . LEU A 1 773 ? 16.974 -11.644 15.399 1.00 69.06 773 LEU A C 1
ATOM 6221 O O . LEU A 1 773 ? 16.831 -12.723 14.832 1.00 69.06 773 LEU A O 1
ATOM 6225 N N . TRP A 1 774 ? 16.929 -11.547 16.726 1.00 74.94 774 TRP A N 1
ATOM 6226 C CA . TRP A 1 774 ? 16.641 -12.694 17.591 1.00 74.94 774 TRP A CA 1
ATOM 6227 C C . TRP A 1 774 ? 15.170 -13.112 17.509 1.00 74.94 774 TRP A C 1
ATOM 6229 O O . TRP A 1 774 ? 14.860 -14.299 17.616 1.00 74.94 774 TRP A O 1
ATOM 6239 N N . LYS A 1 775 ? 14.266 -12.153 17.272 1.00 76.25 775 LYS A N 1
ATOM 6240 C CA . LYS A 1 775 ? 12.846 -12.429 17.013 1.00 76.25 775 LYS A CA 1
ATOM 6241 C C . LYS A 1 775 ? 12.636 -13.064 15.640 1.00 76.25 775 LYS A C 1
ATOM 6243 O O . LYS A 1 775 ? 11.915 -14.054 15.552 1.00 76.25 775 LYS A O 1
ATOM 6248 N N . ALA A 1 776 ? 13.354 -12.598 14.620 1.00 69.81 776 ALA A N 1
ATOM 6249 C CA . ALA A 1 776 ? 13.384 -13.236 13.307 1.00 69.81 776 ALA A CA 1
ATOM 6250 C C . ALA A 1 776 ? 13.891 -14.687 13.395 1.00 69.81 776 ALA A C 1
ATOM 6252 O O . ALA A 1 776 ? 13.224 -15.594 12.909 1.00 69.81 776 ALA A O 1
ATOM 6253 N N . LEU A 1 777 ? 14.994 -14.947 14.114 1.00 72.75 777 LEU A N 1
ATOM 6254 C CA . LEU A 1 777 ? 15.493 -16.313 14.346 1.00 72.75 777 LEU A CA 1
ATOM 6255 C C . LEU A 1 777 ? 14.436 -17.234 14.972 1.00 72.75 777 LEU A C 1
ATOM 6257 O O . LEU A 1 777 ? 14.302 -18.385 14.558 1.00 72.75 777 LEU A O 1
ATOM 6261 N N . ARG A 1 778 ? 13.682 -16.731 15.959 1.00 77.69 778 ARG A N 1
ATOM 6262 C CA . ARG A 1 778 ? 12.599 -17.481 16.608 1.00 77.69 778 ARG A CA 1
ATOM 6263 C C . ARG A 1 778 ? 11.453 -17.795 15.646 1.00 77.69 778 ARG A C 1
ATOM 6265 O O . ARG A 1 778 ? 10.907 -18.892 15.725 1.00 77.69 778 ARG A O 1
ATOM 6272 N N . SER A 1 779 ? 11.087 -16.836 14.798 1.00 70.94 779 SER A N 1
ATOM 6273 C CA . SER A 1 779 ? 9.999 -16.972 13.825 1.00 70.94 779 SER A CA 1
ATOM 6274 C C . SER A 1 779 ? 10.360 -17.925 12.685 1.00 70.94 779 SER A C 1
ATOM 6276 O O . SER A 1 779 ? 9.528 -18.716 12.259 1.00 70.94 779 SER A O 1
ATOM 6278 N N . GLU A 1 780 ? 11.608 -17.882 12.216 1.00 71.12 780 GLU A N 1
ATOM 6279 C CA . GLU A 1 780 ? 12.069 -18.689 11.084 1.00 71.12 780 GLU A CA 1
ATOM 6280 C C . GLU A 1 780 ? 12.373 -20.140 11.481 1.00 71.12 780 GLU A C 1
ATOM 6282 O O . GLU A 1 780 ? 12.077 -21.059 10.722 1.00 71.12 780 GLU A O 1
ATOM 6287 N N . CYS A 1 781 ? 12.962 -20.377 12.661 1.00 78.81 781 CYS A N 1
ATOM 6288 C CA . CYS A 1 781 ? 13.378 -21.715 13.099 1.00 78.81 781 CYS A CA 1
ATOM 6289 C C . CYS A 1 781 ? 12.274 -22.432 13.894 1.00 78.81 781 CYS A C 1
ATOM 6291 O O . CYS A 1 781 ? 12.300 -22.453 15.129 1.00 78.81 781 CYS A O 1
ATOM 6293 N N . THR A 1 782 ? 11.306 -23.021 13.192 1.00 78.31 782 THR A N 1
ATOM 6294 C CA . THR A 1 782 ? 10.127 -23.677 13.792 1.00 78.31 782 THR A CA 1
ATOM 6295 C C . THR A 1 782 ? 10.145 -25.203 13.716 1.00 78.31 782 THR A C 1
ATOM 6297 O O . THR A 1 782 ? 9.523 -25.854 14.560 1.00 78.31 782 THR A O 1
ATOM 6300 N N . ASP A 1 783 ? 10.893 -25.793 12.785 1.00 78.88 783 ASP A N 1
ATOM 6301 C CA . ASP A 1 783 ? 10.953 -27.244 12.633 1.00 78.88 783 ASP A CA 1
ATOM 6302 C C . ASP A 1 783 ? 12.017 -27.841 13.542 1.00 78.88 783 ASP A C 1
ATOM 6304 O O . ASP A 1 783 ? 13.193 -27.486 13.486 1.00 78.88 783 ASP A O 1
ATOM 6308 N N . THR A 1 784 ? 11.606 -28.780 14.390 1.00 83.19 784 THR A N 1
ATOM 6309 C CA . THR A 1 784 ? 12.529 -29.490 15.279 1.00 83.19 784 THR A CA 1
ATOM 6310 C C . THR A 1 784 ? 13.247 -30.586 14.503 1.00 83.19 784 THR A C 1
ATOM 6312 O O . THR A 1 784 ? 12.610 -31.534 14.054 1.00 83.19 784 THR A O 1
ATOM 6315 N N . LEU A 1 785 ? 14.571 -30.472 14.385 1.00 80.75 785 LEU A N 1
ATOM 6316 C CA . LEU A 1 785 ? 15.422 -31.520 13.825 1.00 80.75 785 LEU A CA 1
ATOM 6317 C C . LEU A 1 785 ? 15.567 -32.680 14.805 1.00 80.75 785 LEU A C 1
ATOM 6319 O O . LEU A 1 785 ? 15.352 -33.831 14.440 1.00 80.75 785 LEU A O 1
ATOM 6323 N N . PHE A 1 786 ? 15.921 -32.366 16.049 1.00 82.88 786 PHE A N 1
ATOM 6324 C CA . PHE A 1 786 ? 15.993 -33.328 17.140 1.00 82.88 786 PHE A CA 1
ATOM 6325 C C . PHE A 1 786 ? 15.968 -32.617 18.493 1.00 82.88 786 PHE A C 1
ATOM 6327 O O . PHE A 1 786 ? 16.228 -31.417 18.605 1.00 82.88 786 PHE A O 1
ATOM 6334 N N . ASN A 1 787 ? 15.661 -33.395 19.526 1.00 85.56 787 ASN A N 1
ATOM 6335 C CA . ASN A 1 787 ? 15.825 -33.003 20.916 1.00 85.56 787 ASN A CA 1
ATOM 6336 C C . ASN A 1 787 ? 16.927 -33.860 21.533 1.00 85.56 787 ASN A C 1
ATOM 6338 O O . ASN A 1 787 ? 17.059 -35.034 21.191 1.00 85.56 787 ASN A O 1
ATOM 6342 N N . ASP A 1 788 ? 17.671 -33.289 22.467 1.00 87.75 788 ASP A N 1
ATOM 6343 C CA . ASP A 1 788 ? 18.670 -33.992 23.258 1.00 87.75 788 ASP A CA 1
ATOM 6344 C C . ASP A 1 788 ? 18.641 -33.500 24.712 1.00 87.75 788 ASP A C 1
ATOM 6346 O O . ASP A 1 788 ? 18.031 -32.478 25.032 1.00 87.75 788 ASP A O 1
ATOM 6350 N N . ASN A 1 789 ? 19.299 -34.229 25.606 1.00 87.00 789 ASN A N 1
ATOM 6351 C CA . ASN A 1 789 ? 19.490 -33.839 26.994 1.00 87.00 789 ASN A CA 1
ATOM 6352 C C . ASN A 1 789 ? 20.984 -33.725 27.286 1.00 87.00 789 ASN A C 1
ATOM 6354 O O . ASN A 1 789 ? 21.716 -34.712 27.238 1.00 87.00 789 ASN A O 1
ATOM 6358 N N . ILE A 1 790 ? 21.432 -32.526 27.651 1.00 87.62 790 ILE A N 1
ATOM 6359 C CA . ILE A 1 790 ? 22.813 -32.290 28.074 1.00 87.62 790 ILE A CA 1
ATOM 6360 C C . ILE A 1 790 ? 22.804 -31.998 29.571 1.00 87.62 790 ILE A C 1
ATOM 6362 O O . ILE A 1 790 ? 22.241 -31.008 30.037 1.00 87.62 790 ILE A O 1
ATOM 6366 N N . ASP A 1 791 ? 23.434 -32.887 30.337 1.00 88.50 791 ASP A N 1
ATOM 6367 C CA . ASP A 1 791 ? 23.304 -32.968 31.793 1.00 88.50 791 ASP A CA 1
ATOM 6368 C C . ASP A 1 791 ? 21.831 -33.117 32.232 1.00 88.50 791 ASP A C 1
ATOM 6370 O O . ASP A 1 791 ? 21.203 -34.140 31.978 1.00 88.50 791 ASP A O 1
ATOM 6374 N N . LYS A 1 792 ? 21.285 -32.100 32.908 1.00 85.56 792 LYS A N 1
ATOM 6375 C CA . LYS A 1 792 ? 19.897 -32.028 33.388 1.00 85.56 792 LYS A CA 1
ATOM 6376 C C . LYS A 1 792 ? 19.017 -31.109 32.530 1.00 85.56 792 LYS A C 1
ATOM 6378 O O . LYS A 1 792 ? 17.919 -30.774 32.964 1.00 85.56 792 LYS A O 1
ATOM 6383 N N . HIS A 1 793 ? 19.527 -30.647 31.388 1.00 90.31 793 HIS A N 1
ATOM 6384 C CA . HIS A 1 793 ? 18.916 -29.596 30.582 1.00 90.31 793 HIS A CA 1
ATOM 6385 C C . HIS A 1 793 ? 18.433 -30.122 29.239 1.00 90.31 793 HIS A C 1
ATOM 6387 O O . HIS A 1 793 ? 19.197 -30.770 28.518 1.00 90.31 793 HIS A O 1
ATOM 6393 N N . GLN A 1 794 ? 17.186 -29.805 28.894 1.00 89.88 794 GLN A N 1
ATOM 6394 C CA . GLN A 1 794 ? 16.649 -30.095 27.571 1.00 89.88 794 GLN A CA 1
ATOM 6395 C C . GLN A 1 794 ? 17.261 -29.148 26.545 1.00 89.88 794 GLN A C 1
ATOM 6397 O O . GLN A 1 794 ? 17.344 -27.937 26.772 1.00 89.88 794 GLN A O 1
ATOM 6402 N N . VAL A 1 795 ? 17.668 -29.714 25.413 1.00 92.75 795 VAL A N 1
ATOM 6403 C CA . VAL A 1 795 ? 18.206 -28.997 24.263 1.00 92.75 795 VAL A CA 1
ATOM 6404 C C . VAL A 1 795 ? 17.379 -29.353 23.036 1.00 92.75 795 VAL A C 1
ATOM 6406 O O . VAL A 1 795 ? 17.223 -30.519 22.693 1.00 92.75 795 VAL A O 1
ATOM 6409 N N . GLN A 1 796 ? 16.849 -28.339 22.368 1.00 91.12 796 GLN A N 1
ATOM 6410 C CA . GLN A 1 796 ? 16.055 -28.462 21.157 1.00 91.12 796 GLN A CA 1
ATOM 6411 C C . GLN A 1 796 ? 16.837 -27.859 19.994 1.00 91.12 796 GLN A C 1
ATOM 6413 O O . GLN A 1 796 ? 17.252 -26.701 20.056 1.00 91.12 796 GLN A O 1
ATOM 6418 N N . VAL A 1 797 ? 17.031 -28.633 18.931 1.00 90.19 797 VAL A N 1
ATOM 6419 C CA . VAL A 1 797 ? 17.682 -28.167 17.706 1.00 90.19 797 VAL A CA 1
ATOM 6420 C C . VAL A 1 797 ? 16.616 -27.920 16.655 1.00 90.19 797 VAL A C 1
ATOM 6422 O O . VAL A 1 797 ? 15.908 -28.834 16.234 1.00 90.19 797 VAL A O 1
ATOM 6425 N N . LEU A 1 798 ? 16.502 -26.664 16.247 1.00 86.88 798 LEU A N 1
ATOM 6426 C CA . LEU A 1 798 ? 15.513 -26.167 15.308 1.00 86.88 798 LEU A CA 1
ATOM 6427 C C . LEU A 1 798 ? 16.187 -25.750 14.006 1.00 86.88 798 LEU A C 1
ATOM 6429 O O . LEU A 1 798 ? 17.329 -25.284 13.988 1.00 86.88 798 LEU A O 1
ATOM 6433 N N . THR A 1 799 ? 15.441 -25.862 12.921 1.00 85.44 799 THR A N 1
ATOM 6434 C CA . THR A 1 799 ? 15.777 -25.271 11.632 1.00 85.44 799 THR A CA 1
ATOM 6435 C C . THR A 1 799 ? 14.526 -24.668 11.004 1.00 85.44 799 THR A C 1
ATOM 6437 O O . THR A 1 799 ? 13.444 -24.664 11.598 1.00 85.44 799 THR A O 1
ATOM 6440 N N . ARG A 1 800 ? 14.684 -24.106 9.811 1.00 76.75 800 ARG A N 1
ATOM 6441 C CA . ARG A 1 800 ? 13.595 -23.487 9.060 1.00 76.75 800 ARG A CA 1
ATOM 6442 C C . ARG A 1 800 ? 12.517 -24.508 8.672 1.00 76.75 800 ARG A C 1
ATOM 6444 O O . ARG A 1 800 ? 12.855 -25.656 8.399 1.00 76.75 800 ARG A O 1
ATOM 6451 N N . SER A 1 801 ? 11.242 -24.108 8.635 1.00 58.00 801 SER A N 1
ATOM 6452 C CA . SER A 1 801 ? 10.133 -25.056 8.432 1.00 58.00 801 SER A CA 1
ATOM 6453 C C . SER A 1 801 ? 10.172 -25.835 7.102 1.00 58.00 801 SER A C 1
ATOM 6455 O O . SER A 1 801 ? 10.399 -25.250 6.044 1.00 58.00 801 SER A O 1
ATOM 6457 N N . LEU A 1 802 ? 9.910 -27.150 7.151 1.00 49.06 802 LEU A N 1
ATOM 6458 C CA . LEU A 1 802 ? 9.957 -28.133 6.055 1.00 49.06 802 LEU A CA 1
ATOM 6459 C C . LEU A 1 802 ? 8.568 -28.541 5.521 1.00 49.06 802 LEU A C 1
ATOM 6461 O O . LEU A 1 802 ? 8.490 -29.250 4.519 1.00 49.06 802 LEU A O 1
ATOM 6465 N N . LYS A 1 803 ? 7.450 -28.099 6.117 1.00 38.66 803 LYS A N 1
ATOM 6466 C CA . LYS A 1 803 ? 6.078 -28.483 5.695 1.00 38.66 803 LYS A CA 1
ATOM 6467 C C . LYS A 1 803 ? 5.599 -27.881 4.358 1.00 38.66 803 LYS A C 1
ATOM 6469 O O . LYS A 1 803 ? 4.421 -27.982 4.033 1.00 38.66 803 LYS A O 1
ATOM 6474 N N . SER A 1 804 ? 6.494 -27.307 3.555 1.00 36.56 804 SER A N 1
ATOM 6475 C CA . SER A 1 804 ? 6.182 -26.683 2.262 1.00 36.56 804 SER A CA 1
ATOM 6476 C C . SER A 1 804 ? 6.424 -27.560 1.020 1.00 36.56 804 SER A C 1
ATOM 6478 O O . SER A 1 804 ? 6.233 -27.062 -0.086 1.00 36.56 804 SER A O 1
ATOM 6480 N N . ARG A 1 805 ? 6.809 -28.847 1.127 1.00 36.50 805 ARG A N 1
ATOM 6481 C CA . ARG A 1 805 ? 7.003 -29.723 -0.057 1.00 36.50 805 ARG A CA 1
ATOM 6482 C C . ARG A 1 805 ? 6.776 -31.218 0.223 1.00 36.50 805 ARG A C 1
ATOM 6484 O O . ARG A 1 805 ? 7.573 -31.827 0.924 1.00 36.50 805 ARG A O 1
ATOM 6491 N N . THR A 1 806 ? 5.765 -31.839 -0.396 1.00 28.31 806 THR A N 1
ATOM 6492 C CA . THR A 1 806 ? 5.732 -33.302 -0.637 1.00 28.31 806 THR A CA 1
ATOM 6493 C C . THR A 1 806 ? 5.115 -33.634 -2.004 1.00 28.31 806 THR A C 1
ATOM 6495 O O . THR A 1 806 ? 4.093 -33.050 -2.354 1.00 28.31 806 THR A O 1
ATOM 6498 N N . LYS A 1 807 ? 5.725 -34.635 -2.674 1.00 29.11 807 LYS A N 1
ATOM 6499 C CA . LYS A 1 807 ? 5.417 -35.342 -3.949 1.00 29.11 807 LYS A CA 1
ATOM 6500 C C . LYS A 1 807 ? 6.196 -34.833 -5.178 1.00 29.11 807 LYS A C 1
ATOM 6502 O O . LYS A 1 807 ? 5.863 -33.787 -5.711 1.00 29.11 807 LYS A O 1
ATOM 6507 N N . GLU A 1 808 ? 7.411 -35.360 -5.418 1.00 28.84 808 GLU A N 1
ATOM 6508 C CA . GLU A 1 808 ? 7.773 -36.567 -6.232 1.00 28.84 808 GLU A CA 1
ATOM 6509 C C . GLU A 1 808 ? 7.726 -36.252 -7.742 1.00 28.84 808 GLU A C 1
ATOM 6511 O O . GLU A 1 808 ? 6.724 -35.721 -8.191 1.00 28.84 808 GLU A O 1
ATOM 6516 N N . GLY A 1 809 ? 8.705 -36.527 -8.608 1.00 27.02 809 GLY A N 1
ATOM 6517 C CA . GLY A 1 809 ? 10.016 -37.175 -8.540 1.00 27.02 809 GLY A CA 1
ATOM 6518 C C . GLY A 1 809 ? 10.485 -37.436 -9.987 1.00 27.02 809 GLY A C 1
ATOM 6519 O O . GLY A 1 809 ? 9.664 -37.871 -10.786 1.00 27.02 809 GLY A O 1
ATOM 6520 N N . ASP A 1 810 ? 11.732 -37.080 -10.318 1.00 25.92 810 ASP A N 1
ATOM 6521 C CA . ASP A 1 810 ? 12.683 -37.754 -11.237 1.00 25.92 810 ASP A CA 1
ATOM 6522 C C . ASP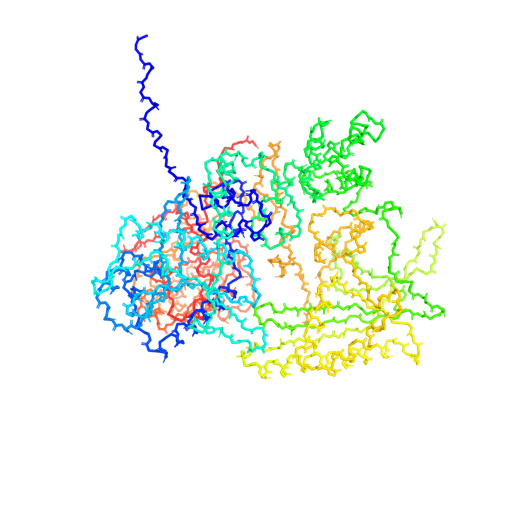 A 1 810 ? 13.942 -36.890 -11.450 1.00 25.92 810 ASP A C 1
ATOM 6524 O O . ASP A 1 810 ? 13.808 -35.656 -11.646 1.00 25.92 810 ASP A O 1
#

Secondary structure (DSSP, 8-state):
-----SSSS----PPPEEEHHHHHHHHHTTT-HHHHHHHHHHHHHHHHH-TTTHHHHTTSS-HHHHHHHHHHHHHHHHHHHHTTPEE---TTTS-TT--PEEHHHHHHHHTTPPTT--EEEEEEEEEEEETTEEEEEEEEEEEEEEETTEEEEEEEEEES-SS--HHHHHHHHHHHHHHHHHHHHS--EETTEEPPGGGEEEEEEEB-TTT-PBPPTTTSPPP--HHHHHHHHHHSSTTSHHHHHHHS-GGGS----SGGGTT-TTHHHHHHHHHHTT-GGGG---HHHHHHHHHTT--SHHHHHH--TTSHHHHHHTT-TT--S-HHHHHHHHHHHHTTSTT----TT--SEEEPPGGG----SPPSEETTEEPEEEEEEEEEETTTTEEEEEEEEEE---PEEE--EEE-TTS-EEE-SS-EEEEEEEE-TTSPEEEEEEEPPSEEEEEE--S---S-HHHHHHHHHHHHHHHHHHHHHHHHHHH-SS---EEEEES-HHHHHHHHHHHHHH-HHHHHHHHHHTT--TT-SS-SEEEHHHHHHHHEEESSS--SHHHHHHSEETTEE---EEEETTEEEEHHHHTHHHHSGGG---EE-TTSSEE--SSSS-----------HHHHHHSSSEEEEEEE-----SS--HHHHHHHHHHHHHT-SPPTT-EEEEES-HHHHHHHIIIIITTSTTTEEEEEEGGG--S--EEEEEEE-----HHHHHHHHHHHH-HHHHHHHHTTEEEEEEEEEEHHHHT---SSHHHHHHTHHHHHHHHH--EEEEEEEETTEEEEEEES--TT------

Sequence (810 aa):
MPDENTENQEAQMTIPLVRATDIAEYIRYQSCDRRFKLKYKNYELAKKDIPFYELIFSTSLDPVLEAEGRKREDEWEKSLQKEGLVDLTQIEQNSKEDKSTNWNDFVEKLTNLSVGQKAYGREIGINGKLGEFEISGQIDFVIVFWENEQPKLRLVECKASRKDRTYHRVQVALYRMLLRQLINDNPITINGINLKPKNIECVVVRIDENTNKSQDIIKSEALNLDTIEADINRLVASDGVLKRIIETDLTDLDYQLDQKCSDCTLSVHCLAESARERRLELLGIDSSVVKSLNKVGIQNLDDLAEIDLAGNQAIQLQKDISFTENLELLKLKANTRRRTLPGGDLDPRTYEVTALPSYSGKSQLPEHTINGKRLIRVYLSVEYDYVENRIGALAAHVTKSEGKLDPKFEQNADGKWQPVPNIKEYLEEGIDENNKPIFKEKELEGKDVIDFQRSGWTGDYKEDNGAEKQLIQRFLLELVDAIDSVAETEQAPIHFYVWSRQEMTQLVEGCSRVNSALLSHLRELLGCRESLEQLIYSCLSDEVDRRYALGWTGRDLAVVSSLKWFGRRYHWQRKISGKVVSLDQVFFQDVFDFKTNLEIDENNQWAVSNSQNTRIKQDEITGTWEKLLQGNGGLYLVVHDERESKRSNQIEVKIIKNILDAGGEIPDGSTAILTPHRAQRSLLKTKLANYYENAVDVIDTVEKVQGGERDNVIVSATASNPSAIGKTVEFILSLNRSNVAFSRVKKRLIVVCSKTLLDYIPKEIEHYEEATLWKALRSECTDTLFNDNIDKHQVQVLTRSLKSRTKEGD

Organism: NCBI:txid1134457

Mean predicted aligned error: 16.14 Å